Protein AF-0000000079957647 (afdb_homodimer)

Solvent-accessible surface area (backbone atoms only — not comparable to full-atom values): 70971 Å² total; per-residue (Å²): 135,77,80,80,74,80,74,80,78,71,89,74,33,31,55,44,34,58,73,69,74,46,88,50,73,54,39,80,79,52,20,65,57,31,60,73,69,71,46,80,41,44,61,88,73,79,74,77,79,76,83,77,77,82,75,80,78,85,81,86,89,78,85,73,88,85,77,90,76,90,80,88,78,90,84,80,84,74,82,82,84,81,81,81,83,80,77,81,72,77,81,75,77,80,67,78,81,66,77,74,72,68,77,71,76,76,77,62,70,70,70,69,63,76,75,53,64,54,54,72,61,45,51,73,80,61,61,69,59,78,85,64,56,66,71,87,40,50,65,66,55,35,46,51,52,52,38,50,52,50,43,51,51,51,50,51,45,54,65,42,84,88,50,84,63,72,93,62,70,63,71,55,44,54,64,59,79,70,61,59,75,69,83,75,79,80,68,70,82,72,63,66,92,74,70,86,88,86,89,73,73,75,67,77,72,75,72,56,85,78,38,50,95,56,75,51,65,29,46,71,69,50,44,53,21,46,48,39,21,43,72,56,50,18,46,44,59,20,49,76,34,82,79,26,44,53,44,53,44,44,57,60,51,21,31,29,20,66,39,36,33,26,21,45,33,13,32,15,22,40,54,50,17,50,54,42,44,51,24,64,72,67,68,47,78,69,81,65,64,93,76,64,54,74,80,63,69,49,49,30,68,54,33,38,50,50,12,50,50,27,41,52,53,19,47,34,44,44,23,67,44,65,45,30,71,68,44,70,65,35,70,61,48,54,53,29,37,52,31,47,39,50,38,33,51,75,56,30,59,49,76,77,34,44,57,55,30,55,53,42,49,50,35,41,47,32,42,33,53,75,55,68,52,33,80,80,41,85,52,65,59,54,17,47,49,39,50,41,48,48,58,53,37,35,55,52,16,56,75,69,54,34,51,37,84,75,85,79,58,83,83,72,57,79,90,71,48,51,76,61,50,49,38,48,47,40,54,54,52,28,31,50,26,36,26,56,52,37,48,88,53,87,86,45,54,69,61,42,36,51,50,45,50,49,52,49,51,50,54,50,52,54,62,69,69,56,60,73,56,60,41,63,60,50,59,47,77,70,68,75,69,84,64,80,70,77,80,48,79,76,55,91,55,59,66,37,50,34,54,46,65,40,34,37,46,25,52,31,41,44,35,32,26,49,45,46,39,63,76,57,42,68,71,93,68,55,69,66,58,49,50,52,51,48,50,52,45,50,51,32,31,43,50,34,46,4,34,51,68,15,71,90,33,71,43,56,44,50,17,68,48,35,40,58,24,34,51,51,32,48,74,67,44,80,48,71,69,51,39,52,42,44,49,51,52,37,51,56,28,32,69,59,36,62,50,64,43,72,64,56,57,56,53,50,51,33,61,70,69,68,58,121,129,84,83,82,77,81,78,81,81,73,91,74,38,29,55,44,34,58,74,69,73,46,89,49,74,54,40,80,78,49,20,65,57,30,60,75,69,72,45,80,44,44,62,86,73,81,75,76,81,78,84,76,78,83,76,82,79,87,82,88,93,81,92,80,89,91,84,93,82,92,81,92,79,91,84,82,84,77,85,82,82,79,80,78,85,80,78,80,73,78,82,76,74,80,66,77,80,66,78,74,71,69,77,73,75,76,76,63,71,72,67,72,53,78,74,51,64,54,55,72,61,46,52,73,81,60,62,71,60,78,85,63,56,66,70,87,38,48,66,64,54,34,47,51,52,52,40,50,53,51,44,51,50,52,51,52,46,52,65,41,82,89,49,85,62,73,93,62,70,64,72,53,44,54,63,59,80,72,62,60,77,71,84,74,79,79,68,71,81,72,64,66,90,72,71,86,85,85,87,74,73,75,66,75,74,75,71,56,85,80,38,50,93,56,74,52,65,30,44,69,70,51,43,54,21,44,49,39,21,44,71,56,51,17,45,44,57,19,48,78,33,78,80,26,45,54,45,53,45,46,57,60,51,21,32,29,19,64,41,36,34,26,20,44,33,13,32,15,22,39,54,50,17,50,54,42,44,52,24,65,71,66,69,48,78,69,80,64,63,92,80,64,56,74,82,64,70,48,48,30,68,55,34,38,50,50,13,50,50,27,40,52,51,19,48,34,43,45,24,68,43,64,47,31,70,68,44,70,64,34,70,60,49,54,53,29,38,52,32,48,39,50,39,34,51,75,57,29,61,46,76,73,33,42,55,54,30,54,53,42,49,51,34,42,47,32,42,31,54,77,56,69,53,34,80,78,42,86,53,62,61,53,18,47,50,37,49,42,49,48,58,53,37,36,55,51,17,56,76,68,53,34,50,36,85,75,85,80,57,82,83,74,56,81,92,71,49,51,75,61,50,50,38,47,46,39,53,54,52,28,31,50,28,38,26,55,52,38,48,86,53,86,86,47,53,70,60,42,36,51,52,42,50,50,53,50,50,50,54,50,53,56,62,69,70,55,60,73,55,59,40,63,61,50,61,47,78,69,67,76,68,85,62,81,70,76,80,47,80,77,54,90,55,59,67,36,51,35,53,46,66,42,32,38,45,26,52,30,40,44,35,33,26,50,45,47,37,63,76,56,39,70,70,95,68,54,68,66,58,50,49,52,50,49,51,52,47,51,50,30,30,43,51,33,47,4,34,52,68,14,74,91,33,71,44,56,43,48,16,66,48,36,42,60,25,34,52,53,33,46,74,68,43,82,48,70,67,51,40,53,42,44,49,51,52,36,53,56,28,33,70,61,37,65,51,62,43,72,64,56,57,54,53,50,50,34,62,70,70,68,57,120

Foldseek 3Di:
DDPPPPPPADPQAFPVCVVVVHRFPNDPPATPVCVVVVHDRHGDPPDDPDPPDPPPDDDDDDDDDDDDDDDDDDDDDDDDDDDDDPPPPDPDDPPDPDPPPPPPPPDCPVVLPCLPLCVLVCCVLLPAPPVPPPDQQALVNLLVLVLVVLLVVLVVVQVPPPDPRPPDDSVLLAFDPDQDPQPPPPPPVPPPDPDDDDDPCPPPPDPRPQWAPDFADDDPVLVQLLVQLLPAVLCLLCLLPPVSCRNPPLSRSCRTHVLSSLLSSLLSLLVVLLLQVLCVVVVPPPPDPPPPPPVVNDHSVVSNVSSSVSVVVSSSSCSHPVSHPVVLQDLSVLSSLLSVLSSLQSVPQDPVSLVVSQSSLVSSVSSCVVNVQECPDPDSSSNSSRLSSLLSQLLSLLVVLRQRPDPDRDDDDLLPDDLSRLLSVLSVLLSVLSSLLSRDCVPPLPSSLVVLVSSVSVLVVSVVNHDPLLAFDDDDPPPPPPDDCPVPPPQVAAATDHPPLSSLLSLLSSLLSLLSSLVRRDDPDDPVSVVVSLVSLVVSQRSLLNPLPHPNCQAQSSLSSSLSSLLSSLLSDQDPVNNVNSLVSNVSSCSHNSPDHPCVSVVSVCSNVVVD/DPDDPPDPADPFAFPVCVVVVHHFPNDPPATPVCVVVVHDRHGDDPDDPDPPDPDPDDDDDDDDDDDDDDDDDDDDDDDDPDDDDPDPPDPPDPPDPDPPPPPPPPPCPVVVPCLPLCVLVCCVLLPAPPVPPPDLQALVNLLVLVLVVLLVVLVVVQVPPPDDRPPDDSVLLAFDPDQDPQPPPPPPVPPPDPDDDDPPCPPPPDPRVQWAPDFADDDPVLVQLLVQLLPAVLCLLCLLPPVSCSNPPLSRSCRTHVLSSLLSSLLSLLVVLLLQVLCVVVVPPPPDPPPPPPVVNDHSVVSNVSSSVSVVVSSSSCSHPVSHPVVLQDLSVLSSLLSVLSSLQSVPQDPVSLVVSQSSLVSSVSSCVVNVQECPDPDSSSNSSRLSSLLSQLLSLLVVLRQRPDPDRDDDDLLPDDLSRLLSVLSVLLSVLSSLLSRDCVPPLPSSLVVLVSSVVVLVVSVVNHDPLLAFDDDDPPPPPPDDCPVPPPQVAAATDHPPLSSLLSLLSSLLSLLSSLVRRDDPDDPVSVVVSLVSLVVSLRSLLNPLPHPNCQAQSSLSSSLSSLLSSLLSDQDPVSNVNSLVSNVSSCSHNSPDHPCVSVVSVCVRVVVD

pLDDT: mean 74.38, std 26.94, range [15.84, 98.81]

Radius of gyration: 36.73 Å; Cα contacts (8 Å, |Δi|>4): 1381; chains: 2; bounding box: 94×136×106 Å

Sequence (1224 aa):
MPSKSRGLRTSTGCLTCRKRRVKCDEGRPRCQNCIRVDRSCTYAETAPAPRRQLRALSSHTEHTRKTSSTSSSYGAGTVPLSTEANNQLPPDSIQPWIPYQISQTENHATDMASMDDNFLGDDTLLPLPNDMSPLPLGPIEWYDQLAQDAISNIQEQNASSRGPRWNFDAFTLSRRQSPRESPTLDQDAAQGSANQSGLDTSQALNPEPWNTPSRIELTSDEKIYFEHYVTAVAPILDLFDSAKHFASIVPHLALRNIGILKSLLAVGASHLALGLALEEESGVQMHLSPGTPASTMSHSADTKRIAEQYYYETLHYLSQNLLYPSYTSSHEILVTAINISTYEMFGATNDSDSENWGRHLKGAFWIQRNQDNDGESIDGLRRAVWWAWLRQDIWAAFREGRPALTIWQPKKHINELTSEELATRIVYLAAKCVQFAATPKDSDIAGYIEAGERLMRMLDAWKRILPSSFEPIPVASSHPSPASPEASMHNQFQPIWIHPSSHAAAIQTYHFARIILLLNQPTTGGLGIYQARGKLLRESMSTICGIAIATQSQNLPSAFVNFQAVYAAALCAETKDTQADVHSVLEGTLRMSKFPARTILNDLVKLWGGVSMPSKSRGLRTSTGCLTCRKRRVKCDEGRPRCQNCIRVDRSCTYAETAPAPRRQLRALSSHTEHTRKTSSTSSSYGAGTVPLSTEANNQLPPDSIQPWIPYQISQTENHATDMASMDDNFLGDDTLLPLPNDMSPLPLGPIEWYDQLAQDAISNIQEQNASSRGPRWNFDAFTLSRRQSPRESPTLDQDAAQGSANQSGLDTSQALNPEPWNTPSRIELTSDEKIYFEHYVTAVAPILDLFDSAKHFASIVPHLALRNIGILKSLLAVGASHLALGLALEEESGVQMHLSPGTPASTMSHSADTKRIAEQYYYETLHYLSQNLLYPSYTSSHEILVTAINISTYEMFGATNDSDSENWGRHLKGAFWIQRNQDNDGESIDGLRRAVWWAWLRQDIWAAFREGRPALTIWQPKKHINELTSEELATRIVYLAAKCVQFAATPKDSDIAGYIEAGERLMRMLDAWKRILPSSFEPIPVASSHPSPASPEASMHNQFQPIWIHPSSHAAAIQTYHFARIILLLNQPTTGGLGIYQARGKLLRESMSTICGIAIATQSQNLPSAFVNFQAVYAAALCAETKDTQADVHSVLEGTLRMSKFPARTILNDLVKLWGGVS

InterPro domains:
  IPR001138 Zn(2)Cys(6) fungal-type DNA-binding domain [PF00172] (12-45)
  IPR001138 Zn(2)Cys(6) fungal-type DNA-binding domain [PS00463] (13-41)
  IPR001138 Zn(2)Cys(6) fungal-type DNA-binding domain [PS50048] (13-43)
  IPR001138 Zn(2)Cys(6) fungal-type DNA-binding domain [SM00066] (8-52)
  IPR001138 Zn(2)Cys(6) fungal-type DNA-binding domain [cd00067] (9-43)
  IPR021858 Fungal transcription factor [PF11951] (225-364)
  IPR036864 Zn(2)-C6 fungal-type DNA-binding domain superfamily [G3DSA:4.10.240.10] (7-69)
  IPR036864 Zn(2)-C6 fungal-type DNA-binding domain superfamily [SSF57701] (3-48)

Organism: NCBI:txid1448308

Structure (mmCIF, N/CA/C/O backbone):
data_AF-0000000079957647-model_v1
#
loop_
_entity.id
_entity.type
_entity.pdbx_description
1 polymer 'Zn(2)-C6 fungal-type domain-containing protein'
#
loop_
_atom_site.group_PDB
_atom_site.id
_atom_site.type_symbol
_atom_site.label_atom_id
_atom_site.label_alt_id
_atom_site.label_comp_id
_atom_site.label_asym_id
_atom_site.label_entity_id
_atom_site.label_seq_id
_atom_site.pdbx_PDB_ins_code
_atom_site.Cartn_x
_atom_site.Cartn_y
_atom_site.Cartn_z
_atom_site.occupancy
_atom_site.B_iso_or_equiv
_atom_site.auth_seq_id
_atom_site.auth_comp_id
_atom_site.auth_asym_id
_atom_site.auth_atom_id
_atom_site.pdbx_PDB_model_num
ATOM 1 N N . MET A 1 1 ? 19.609 -14.008 44.625 1 23.53 1 MET A N 1
ATOM 2 C CA . MET A 1 1 ? 19.938 -12.758 45.312 1 23.53 1 MET A CA 1
ATOM 3 C C . MET A 1 1 ? 19.422 -11.555 44.531 1 23.53 1 MET A C 1
ATOM 5 O O . MET A 1 1 ? 19.969 -11.203 43.5 1 23.53 1 MET A O 1
ATOM 9 N N . PRO A 1 2 ? 18.062 -11.359 44.531 1 27.94 2 PRO A N 1
ATOM 10 C CA . PRO A 1 2 ? 17.109 -10.602 43.719 1 27.94 2 PRO A CA 1
ATOM 11 C C . PRO A 1 2 ? 17.297 -9.094 43.844 1 27.94 2 PRO A C 1
ATOM 13 O O . PRO A 1 2 ? 17.531 -8.578 44.938 1 27.94 2 PRO A O 1
ATOM 16 N N . SER A 1 3 ? 18.094 -8.578 42.875 1 26.83 3 SER A N 1
ATOM 17 C CA . SER A 1 3 ? 18.469 -7.168 42.906 1 26.83 3 SER A CA 1
ATOM 18 C C . SER A 1 3 ? 17.266 -6.289 43.188 1 26.83 3 SER A C 1
ATOM 20 O O . SER A 1 3 ? 16.188 -6.5 42.656 1 26.83 3 SER A O 1
ATOM 22 N N . LYS A 1 4 ? 17.297 -5.621 44.344 1 32.47 4 LYS A N 1
ATOM 23 C CA . LYS A 1 4 ? 16.406 -4.688 45.031 1 32.47 4 LYS A CA 1
ATOM 24 C C . LYS A 1 4 ? 16.047 -3.516 44.125 1 32.47 4 LYS A C 1
ATOM 26 O O . LYS A 1 4 ? 16.906 -2.711 43.75 1 32.47 4 LYS A O 1
ATOM 31 N N . SER A 1 5 ? 15.18 -3.701 43.188 1 26.81 5 SER A N 1
ATOM 32 C CA . SER A 1 5 ? 14.664 -2.744 42.219 1 26.81 5 SER A CA 1
ATOM 33 C C . SER A 1 5 ? 14.227 -1.45 42.906 1 26.81 5 SER A C 1
ATOM 35 O O . SER A 1 5 ? 13.477 -1.479 43.875 1 26.81 5 SER A O 1
ATOM 37 N N . ARG A 1 6 ? 15.078 -0.461 42.906 1 33.56 6 ARG A N 1
ATOM 38 C CA . ARG A 1 6 ? 14.883 0.873 43.469 1 33.56 6 ARG A CA 1
ATOM 39 C C . ARG A 1 6 ? 13.555 1.467 43 1 33.56 6 ARG A C 1
ATOM 41 O O . ARG A 1 6 ? 13.289 1.56 41.812 1 33.56 6 ARG A O 1
ATOM 48 N N . GLY A 1 7 ? 12.43 1.28 43.781 1 34.31 7 GLY A N 1
ATOM 49 C CA . GLY A 1 7 ? 11.07 1.779 43.719 1 34.31 7 GLY A CA 1
ATOM 50 C C . GLY A 1 7 ? 10.992 3.273 43.438 1 34.31 7 GLY A C 1
ATOM 51 O O . GLY A 1 7 ? 11.633 4.062 44.156 1 34.31 7 GLY A O 1
ATOM 52 N N . LEU A 1 8 ? 10.945 3.695 42.25 1 36.09 8 LEU A N 1
ATOM 53 C CA . LEU A 1 8 ? 10.828 5.105 41.906 1 36.09 8 LEU A CA 1
ATOM 54 C C . LEU A 1 8 ? 9.734 5.789 42.719 1 36.09 8 LEU A C 1
ATOM 56 O O . LEU A 1 8 ? 8.641 5.246 42.875 1 36.09 8 LEU A O 1
ATOM 60 N N . ARG A 1 9 ? 9.992 6.785 43.531 1 45.41 9 ARG A N 1
ATOM 61 C CA . ARG A 1 9 ? 9.25 7.617 44.469 1 45.41 9 ARG A CA 1
ATOM 62 C C . ARG A 1 9 ? 8.102 8.344 43.781 1 45.41 9 ARG A C 1
ATOM 64 O O . ARG A 1 9 ? 8.266 8.867 42.688 1 45.41 9 ARG A O 1
ATOM 71 N N . THR A 1 10 ? 6.902 7.98 44.156 1 47.72 10 THR A N 1
ATOM 72 C CA . THR A 1 10 ? 5.66 8.562 43.656 1 47.72 10 THR A CA 1
ATOM 73 C C . THR A 1 10 ? 5.57 10.039 44.031 1 47.72 10 THR A C 1
ATOM 75 O O . THR A 1 10 ? 5.848 10.406 45.188 1 47.72 10 THR A O 1
ATOM 78 N N . SER A 1 11 ? 5.633 11.023 43.219 1 54.97 11 SER A N 1
ATOM 79 C CA . SER A 1 11 ? 5.648 12.469 43.438 1 54.97 11 SER A CA 1
ATOM 80 C C . SER A 1 11 ? 4.332 12.945 44.031 1 54.97 11 SER A C 1
ATOM 82 O O . SER A 1 11 ? 4.23 14.094 44.5 1 54.97 11 SER A O 1
ATOM 84 N N . THR A 1 12 ? 3.223 12.125 44.281 1 62.81 12 THR A N 1
ATOM 85 C CA . THR A 1 12 ? 1.904 12.547 44.75 1 62.81 12 THR A CA 1
ATOM 86 C C . THR A 1 12 ? 1.681 12.117 46.219 1 62.81 12 THR A C 1
ATOM 88 O O . THR A 1 12 ? 0.547 12.109 46.688 1 62.81 12 THR A O 1
ATOM 91 N N . GLY A 1 13 ? 2.648 11.812 46.812 1 70.62 13 GLY A N 1
ATOM 92 C CA . GLY A 1 13 ? 2.543 11.359 48.188 1 70.62 13 GLY A CA 1
ATOM 93 C C . GLY A 1 13 ? 2.32 12.484 49.156 1 70.62 13 GLY A C 1
ATOM 94 O O . GLY A 1 13 ? 2.432 13.664 48.812 1 70.62 13 GLY A O 1
ATOM 95 N N . CYS A 1 14 ? 1.875 12.18 50.312 1 74.19 14 CYS A N 1
ATOM 96 C CA . CYS A 1 14 ? 1.574 13.195 51.312 1 74.19 14 CYS A CA 1
ATOM 97 C C . CYS A 1 14 ? 2.838 13.938 51.75 1 74.19 14 CYS A C 1
ATOM 99 O O . CYS A 1 14 ? 3.939 13.391 51.656 1 74.19 14 CYS A O 1
ATOM 101 N N . LEU A 1 15 ? 2.826 15.242 51.969 1 77.5 15 LEU A N 1
ATOM 102 C CA . LEU A 1 15 ? 3.967 16.078 52.312 1 77.5 15 LEU A CA 1
ATOM 103 C C . LEU A 1 15 ? 4.734 15.5 53.5 1 77.5 15 LEU A C 1
ATOM 105 O O . LEU A 1 15 ? 5.953 15.648 53.594 1 77.5 15 LEU A O 1
ATOM 109 N N . THR A 1 16 ? 4.109 14.727 54.312 1 79.81 16 THR A N 1
ATOM 110 C CA . THR A 1 16 ? 4.707 14.156 55.531 1 79.81 16 THR A CA 1
ATOM 111 C C . THR A 1 16 ? 5.578 12.953 55.188 1 79.81 16 THR A C 1
ATOM 113 O O . THR A 1 16 ? 6.699 12.828 55.688 1 79.81 16 THR A O 1
ATOM 116 N N . CYS A 1 17 ? 5.184 12.055 54.344 1 76 17 CYS A N 1
ATOM 117 C CA . CYS A 1 17 ? 5.953 10.891 53.906 1 76 17 CYS A CA 1
ATOM 118 C C . CYS A 1 17 ? 7.141 11.32 53.062 1 76 17 CYS A C 1
ATOM 120 O O . CYS A 1 17 ? 8.234 10.766 53.188 1 76 17 CYS A O 1
ATOM 122 N N . ARG A 1 18 ? 6.984 12.414 52.312 1 74.06 18 ARG A N 1
ATOM 123 C CA . ARG A 1 18 ? 8.031 13 51.5 1 74.06 18 ARG A CA 1
ATOM 124 C C . ARG A 1 18 ? 9.148 13.586 52.344 1 74.06 18 ARG A C 1
ATOM 126 O O . ARG A 1 18 ? 10.328 13.406 52.062 1 74.06 18 ARG A O 1
ATOM 133 N N . LYS A 1 19 ? 8.742 14.273 53.344 1 76.44 19 LYS A N 1
ATOM 134 C CA . LYS A 1 19 ? 9.711 14.844 54.25 1 76.44 19 LYS A CA 1
ATOM 135 C C . LYS A 1 19 ? 10.469 13.75 55 1 76.44 19 LYS A C 1
ATOM 137 O O . LYS A 1 19 ? 11.656 13.898 55.281 1 76.44 19 LYS A O 1
ATOM 142 N N . ARG A 1 20 ? 9.898 12.625 55.219 1 76.12 20 ARG A N 1
ATOM 143 C CA . ARG A 1 20 ? 10.484 11.516 55.938 1 76.12 20 ARG A CA 1
ATOM 144 C C . ARG A 1 20 ? 11.188 10.539 55 1 76.12 20 ARG A C 1
ATOM 146 O O . ARG A 1 20 ? 11.82 9.586 55.469 1 76.12 20 ARG A O 1
ATOM 153 N N . ARG A 1 21 ? 11.062 10.797 53.625 1 72.88 21 ARG A N 1
ATOM 154 C CA . ARG A 1 21 ? 11.688 10.031 52.562 1 72.88 21 ARG A CA 1
ATOM 155 C C . ARG A 1 21 ? 11.266 8.562 52.625 1 72.88 21 ARG A C 1
ATOM 157 O O . ARG A 1 21 ? 12.086 7.668 52.406 1 72.88 21 ARG A O 1
ATOM 164 N N . VAL A 1 22 ? 9.977 8.359 52.938 1 77.69 22 VAL A N 1
ATOM 165 C CA . VAL A 1 22 ? 9.414 7.016 52.906 1 77.69 22 VAL A CA 1
ATOM 166 C C . VAL A 1 22 ? 8.383 6.906 51.781 1 77.69 22 VAL A C 1
ATOM 168 O O . VAL A 1 22 ? 7.762 7.898 51.406 1 77.69 22 VAL A O 1
ATOM 171 N N . LYS A 1 23 ? 8.219 5.793 51.281 1 72.38 23 LYS A N 1
ATOM 172 C CA . LYS A 1 23 ? 7.281 5.547 50.188 1 72.38 23 LYS A CA 1
ATOM 173 C C . LYS A 1 23 ? 5.84 5.711 50.656 1 72.38 23 LYS A C 1
ATOM 175 O O . LYS A 1 23 ? 5.402 5.023 51.594 1 72.38 23 LYS A O 1
ATOM 180 N N . CYS A 1 24 ? 5.055 6.691 50.125 1 71.31 24 CYS A N 1
ATOM 181 C CA . CYS A 1 24 ? 3.689 7.059 50.469 1 71.31 24 CYS A CA 1
ATOM 182 C C . CYS A 1 24 ? 2.682 6.207 49.719 1 71.31 24 CYS A C 1
ATOM 184 O O . CYS A 1 24 ? 2.893 5.887 48.531 1 71.31 24 CYS A O 1
ATOM 186 N N . ASP A 1 25 ? 1.749 5.672 50.125 1 74.31 25 ASP A N 1
ATOM 187 C CA . ASP A 1 25 ? 0.71 4.879 49.469 1 74.31 25 ASP A CA 1
ATOM 188 C C . ASP A 1 25 ? -0.389 5.777 48.906 1 74.31 25 ASP A C 1
ATOM 190 O O . ASP A 1 25 ? -1.39 5.285 48.375 1 74.31 25 ASP A O 1
ATOM 194 N N . GLU A 1 26 ? -0.374 7.137 48.969 1 72.12 26 GLU A N 1
ATOM 195 C CA . GLU A 1 26 ? -1.185 8.227 48.438 1 72.12 26 GLU A CA 1
ATOM 196 C C . GLU A 1 26 ? -2.645 8.086 48.844 1 72.12 26 GLU A C 1
ATOM 198 O O . GLU A 1 26 ? -3.535 8.664 48.25 1 72.12 26 GLU A O 1
ATOM 203 N N . GLY A 1 27 ? -2.932 7.344 49.844 1 75.38 27 GLY A N 1
ATOM 204 C CA . GLY A 1 27 ? -4.27 7.254 50.406 1 75.38 27 GLY A CA 1
ATOM 205 C C . GLY A 1 27 ? -4.762 8.57 51 1 75.38 27 GLY A C 1
ATOM 206 O O . GLY A 1 2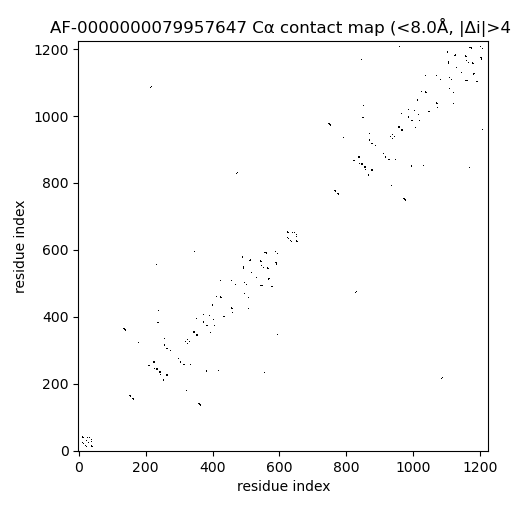7 ? -4 9.297 51.625 1 75.38 27 GLY A O 1
ATOM 207 N N . ARG A 1 28 ? -5.926 9.164 50.5 1 73.31 28 ARG A N 1
ATOM 208 C CA . ARG A 1 28 ? -6.574 10.344 51.062 1 73.31 28 ARG A CA 1
ATOM 209 C C . ARG A 1 28 ? -7.75 9.953 51.969 1 73.31 28 ARG A C 1
ATOM 211 O O . ARG A 1 28 ? -8.398 8.938 51.719 1 73.31 28 ARG A O 1
ATOM 218 N N . PRO A 1 29 ? -7.824 10.688 53 1 73.88 29 PRO A N 1
ATOM 219 C CA . PRO A 1 29 ? -7.191 11.961 53.375 1 73.88 29 PRO A CA 1
ATOM 220 C C . PRO A 1 29 ? -5.875 11.766 54.125 1 73.88 29 PRO A C 1
ATOM 222 O O . PRO A 1 29 ? -5.082 12.703 54.25 1 73.88 29 PRO A O 1
ATOM 225 N N . ARG A 1 30 ? -5.664 10.477 54.531 1 79.06 30 ARG A N 1
ATOM 226 C CA . ARG A 1 30 ? -4.449 10.141 55.25 1 79.06 30 ARG A CA 1
ATOM 227 C C . ARG A 1 30 ? -3.795 8.883 54.688 1 79.06 30 ARG A C 1
ATOM 229 O O . ARG A 1 30 ? -4.461 7.863 54.5 1 79.06 30 ARG A O 1
ATOM 236 N N . CYS A 1 31 ? -2.621 8.953 54.281 1 75.62 31 CYS A N 1
ATOM 237 C CA . CYS A 1 31 ? -1.945 7.785 53.719 1 75.62 31 CYS A CA 1
ATOM 238 C C . CYS A 1 31 ? -1.621 6.781 54.812 1 75.62 31 CYS A C 1
ATOM 240 O O . CYS A 1 31 ? -1.501 7.152 56 1 75.62 31 CYS A O 1
ATOM 242 N N . GLN A 1 32 ? -1.654 5.559 54.469 1 79.94 32 GLN A N 1
ATOM 243 C CA . GLN A 1 32 ? -1.519 4.473 55.438 1 79.94 32 GLN A CA 1
ATOM 244 C C . GLN A 1 32 ? -0.22 4.598 56.219 1 79.94 32 GLN A C 1
ATOM 246 O O . GLN A 1 32 ? -0.161 4.215 57.406 1 79.94 32 GLN A O 1
ATOM 251 N N . ASN A 1 33 ? 0.761 5.211 55.656 1 79.44 33 ASN A N 1
ATOM 252 C CA . ASN A 1 33 ? 2.047 5.41 56.312 1 79.44 33 ASN A CA 1
ATOM 253 C C . ASN A 1 33 ? 1.953 6.461 57.406 1 79.44 33 ASN A C 1
ATOM 255 O O . ASN A 1 33 ? 2.49 6.27 58.5 1 79.44 33 ASN A O 1
ATOM 259 N N . CYS A 1 34 ? 1.306 7.508 57.062 1 76.69 34 CYS A N 1
ATOM 260 C CA . CYS A 1 34 ? 1.116 8.594 58.031 1 76.69 34 CYS A CA 1
ATOM 261 C C . CYS A 1 34 ? 0.191 8.164 59.156 1 76.69 34 CYS A C 1
ATOM 263 O O . CYS A 1 34 ? 0.397 8.547 60.312 1 76.69 34 CYS A O 1
ATOM 265 N N . ILE A 1 35 ? -0.763 7.266 58.875 1 78.62 35 ILE A N 1
ATOM 266 C CA . ILE A 1 35 ? -1.65 6.699 59.875 1 78.62 35 ILE A CA 1
ATOM 267 C C . ILE A 1 35 ? -0.849 5.809 60.844 1 78.62 35 ILE A C 1
ATOM 269 O O . ILE A 1 35 ? -1.008 5.895 62.062 1 78.62 35 ILE A O 1
ATOM 273 N N . ARG A 1 36 ? 0.005 5.039 60.281 1 76.44 36 ARG A N 1
ATOM 274 C CA . ARG A 1 36 ? 0.759 4.074 61.094 1 76.44 36 ARG A CA 1
ATOM 275 C C . ARG A 1 36 ? 1.69 4.773 62.062 1 76.44 36 ARG A C 1
ATOM 277 O O . ARG A 1 36 ? 1.878 4.312 63.188 1 76.44 36 ARG A O 1
ATOM 284 N N . VAL A 1 37 ? 2.27 5.93 61.625 1 76.31 37 VAL A N 1
ATOM 285 C CA . VAL A 1 37 ? 3.256 6.613 62.438 1 76.31 37 VAL A CA 1
ATOM 286 C C . VAL A 1 37 ? 2.604 7.797 63.156 1 76.31 37 VAL A C 1
ATOM 288 O O . VAL A 1 37 ? 3.268 8.531 63.906 1 76.31 37 VAL A O 1
ATOM 291 N N . ASP A 1 38 ? 1.309 7.98 63.125 1 75.56 38 ASP A N 1
ATOM 292 C CA . ASP A 1 38 ? 0.447 8.953 63.781 1 75.56 38 ASP A CA 1
ATOM 293 C C . ASP A 1 38 ? 0.949 10.375 63.562 1 75.56 38 ASP A C 1
ATOM 295 O O . ASP A 1 38 ? 1.2 11.109 64.5 1 75.56 38 ASP A O 1
ATOM 299 N N . ARG A 1 39 ? 1.436 10.617 62.375 1 75.25 39 ARG A N 1
ATOM 300 C CA . ARG A 1 39 ? 1.86 11.969 62 1 75.25 39 ARG A CA 1
ATOM 301 C C . ARG A 1 39 ? 0.816 12.656 61.125 1 75.25 39 ARG A C 1
ATOM 303 O O . ARG A 1 39 ? -0.023 11.992 60.531 1 75.25 39 ARG A O 1
ATOM 310 N N . SER A 1 40 ? 0.712 13.898 61.156 1 74.62 40 SER A N 1
ATOM 311 C CA . SER A 1 40 ? -0.196 14.695 60.344 1 74.62 40 SER A CA 1
ATOM 312 C C . SER A 1 40 ? 0.079 14.492 58.844 1 74.62 40 SER A C 1
ATOM 314 O O . SER A 1 40 ? 1.228 14.578 58.406 1 74.62 40 SER A O 1
ATOM 316 N N . CYS A 1 41 ? -0.863 13.836 58.062 1 69.5 41 CYS A N 1
ATOM 317 C CA . CYS A 1 41 ? -0.807 13.562 56.625 1 69.5 41 CYS A CA 1
ATOM 318 C C . CYS A 1 41 ? -1.327 14.742 55.812 1 69.5 41 CYS A C 1
ATOM 320 O O . CYS A 1 41 ? -2.52 15.055 55.844 1 69.5 41 CYS A O 1
ATOM 322 N N . THR A 1 42 ? -0.627 15.711 55.406 1 73.12 42 THR A N 1
ATOM 323 C CA . THR A 1 42 ? -1.03 16.922 54.688 1 73.12 42 THR A CA 1
ATOM 324 C C . THR A 1 42 ? -0.708 16.812 53.219 1 73.12 42 THR A C 1
ATOM 326 O O . THR A 1 42 ? 0.383 16.375 52.844 1 73.12 42 THR A O 1
ATOM 329 N N . TYR A 1 43 ? -1.69 16.844 52.469 1 66.5 43 TYR A N 1
ATOM 330 C CA . TYR A 1 43 ? -1.487 16.859 51.031 1 66.5 43 TYR A CA 1
ATOM 331 C C . TYR A 1 43 ? -1.425 18.281 50.469 1 66.5 43 TYR A C 1
ATOM 333 O O . TYR A 1 43 ? -2.033 19.188 51.062 1 66.5 43 TYR A O 1
ATOM 341 N N . ALA A 1 44 ? -0.732 18.688 49.5 1 55.69 44 ALA A N 1
ATOM 342 C CA . ALA A 1 44 ? -0.629 20.047 48.969 1 55.69 44 ALA A CA 1
ATOM 343 C C . ALA A 1 44 ? -1.989 20.562 48.5 1 55.69 44 ALA A C 1
ATOM 345 O O . ALA A 1 44 ? -2.699 19.859 47.75 1 55.69 44 ALA A O 1
ATOM 346 N N . GLU A 1 45 ? -2.717 21.469 49.125 1 46.03 45 GLU A N 1
ATOM 347 C CA . GLU A 1 45 ? -3.971 22.125 48.75 1 46.03 45 GLU A CA 1
ATOM 348 C C . GLU A 1 45 ? -3.865 22.766 47.375 1 46.03 45 GLU A C 1
ATOM 350 O O . GLU A 1 45 ? -2.936 23.531 47.125 1 46.03 45 GLU A O 1
ATOM 355 N N . THR A 1 46 ? -4.34 22.328 46.406 1 37.62 46 THR A N 1
ATOM 356 C CA . THR A 1 46 ? -4.414 23.141 45.219 1 37.62 46 THR A CA 1
ATOM 357 C C . THR A 1 46 ? -5.133 24.453 45.469 1 37.62 46 THR A C 1
ATOM 359 O O . THR A 1 46 ? -6.285 24.453 45.938 1 37.62 46 THR A O 1
ATOM 362 N N . ALA A 1 47 ? -4.516 25.516 45.75 1 33.59 47 ALA A N 1
ATOM 363 C CA . ALA A 1 47 ? -5.059 26.828 46.094 1 33.59 47 ALA A CA 1
ATOM 364 C C . ALA A 1 47 ? -6.059 27.281 45.031 1 33.59 47 ALA A C 1
ATOM 366 O O . ALA A 1 47 ? -5.816 27.141 43.812 1 33.59 47 ALA A O 1
ATOM 367 N N . PRO A 1 48 ? -7.34 27.578 45.312 1 32.31 48 PRO A N 1
ATOM 368 C CA . PRO A 1 48 ? -8.367 28.141 44.438 1 32.31 48 PRO A CA 1
ATOM 369 C C . PRO A 1 48 ? -7.934 29.453 43.781 1 32.31 48 PRO A C 1
ATOM 371 O O . PRO A 1 48 ? -7.246 30.266 44.375 1 32.31 48 PRO A O 1
ATOM 374 N N . ALA A 1 49 ? -7.688 29.516 42.531 1 29.02 49 ALA A N 1
ATOM 375 C CA . ALA A 1 49 ? -7.09 30.688 41.875 1 29.02 49 ALA A CA 1
ATOM 376 C C . ALA A 1 49 ? -7.844 31.953 42.25 1 29.02 49 ALA A C 1
ATOM 378 O O . ALA A 1 49 ? -9.078 31.969 42.281 1 29.02 49 ALA A O 1
ATOM 379 N N . PRO A 1 50 ? -7.312 32.844 42.938 1 26.11 50 PRO A N 1
ATOM 380 C CA . PRO A 1 50 ? -7.938 34.094 43.406 1 26.11 50 PRO A CA 1
ATOM 381 C C . PRO A 1 50 ? -8.617 34.875 42.281 1 26.11 50 PRO A C 1
ATOM 383 O O . PRO A 1 50 ? -8.234 34.75 41.125 1 26.11 50 PRO A O 1
ATOM 386 N N . ARG A 1 51 ? -9.891 35.25 42.438 1 27.44 51 ARG A N 1
ATOM 387 C CA . ARG A 1 51 ? -10.805 36.094 41.656 1 27.44 51 ARG A CA 1
ATOM 388 C C . ARG A 1 51 ? -10.203 37.469 41.438 1 27.44 51 ARG A C 1
ATOM 390 O O . ARG A 1 51 ? -10.078 38.25 42.344 1 27.44 51 ARG A O 1
ATOM 397 N N . ARG A 1 52 ? -9.156 37.594 40.656 1 23.39 52 ARG A N 1
ATOM 398 C CA . ARG A 1 52 ? -8.477 38.844 40.5 1 23.39 52 ARG A CA 1
ATOM 399 C C . ARG A 1 52 ? -9.453 39.938 40.062 1 23.39 52 ARG A C 1
ATOM 401 O O . ARG A 1 52 ? -10.156 39.781 39.062 1 23.39 52 ARG A O 1
ATOM 408 N N . GLN A 1 53 ? -9.805 40.812 40.906 1 20.56 53 GLN A N 1
ATOM 409 C CA . GLN A 1 53 ? -10.586 42.062 40.812 1 20.56 53 GLN A CA 1
ATOM 410 C C . GLN A 1 53 ? -10.07 42.969 39.719 1 20.56 53 GLN A C 1
ATOM 412 O O . GLN A 1 53 ? -8.859 43.094 39.531 1 20.56 53 GLN A O 1
ATOM 417 N N . LEU A 1 54 ? -10.906 43.219 38.688 1 20.34 54 LEU A N 1
ATOM 418 C CA . LEU A 1 54 ? -10.883 44.094 37.531 1 20.34 54 LEU A CA 1
ATOM 419 C C . LEU A 1 54 ? -10.57 45.531 37.938 1 20.34 54 LEU A C 1
ATOM 421 O O . LEU A 1 54 ? -11.398 46.188 38.562 1 20.34 54 LEU A O 1
ATOM 425 N N . ARG A 1 55 ? -9.453 45.812 38.5 1 17.94 55 ARG A N 1
ATOM 426 C CA . ARG A 1 55 ? -9.32 47.219 38.844 1 17.94 55 ARG A CA 1
ATOM 427 C C . ARG A 1 55 ? -9.422 48.094 37.594 1 17.94 55 ARG A C 1
ATOM 429 O O . ARG A 1 55 ? -8.82 47.781 36.562 1 17.94 55 ARG A O 1
ATOM 436 N N . ALA A 1 56 ? -10.305 49.156 37.594 1 20.28 56 ALA A N 1
ATOM 437 C CA . ALA A 1 56 ? -10.852 50.281 36.844 1 20.28 56 ALA A CA 1
ATOM 438 C C . ALA A 1 56 ? -9.766 51.281 36.469 1 20.28 56 ALA A C 1
ATOM 440 O O . ALA A 1 56 ? -9.336 52.062 37.312 1 20.28 56 ALA A O 1
ATOM 441 N N . LEU A 1 57 ? -8.633 50.875 36.031 1 17.64 57 LEU A N 1
ATOM 442 C CA . LEU A 1 57 ? -7.594 51.906 36 1 17.64 57 LEU A CA 1
ATOM 443 C C . LEU A 1 57 ? -8.062 53.125 35.219 1 17.64 57 LEU A C 1
ATOM 445 O O . LEU A 1 57 ? -8.641 53 34.156 1 17.64 57 LEU A O 1
ATOM 449 N N . SER A 1 58 ? -8.008 54.375 35.719 1 17.41 58 SER A N 1
ATOM 450 C CA . SER A 1 58 ? -8.414 55.75 35.562 1 17.41 58 SER A CA 1
ATOM 451 C C . SER A 1 58 ? -7.852 56.375 34.281 1 17.41 58 SER A C 1
ATOM 453 O O . SER A 1 58 ? -6.953 55.812 33.656 1 17.41 58 SER A O 1
ATOM 455 N N . SER A 1 59 ? -7.719 57.781 34.156 1 16.98 59 SER A N 1
ATOM 456 C CA . SER A 1 59 ? -8.148 59 33.438 1 16.98 59 SER A CA 1
ATOM 457 C C . SER A 1 59 ? -7.047 59.5 32.531 1 16.98 59 SER A C 1
ATOM 459 O O . SER A 1 59 ? -7.328 60.094 31.469 1 16.98 59 SER A O 1
ATOM 461 N N . HIS A 1 60 ? -5.707 59.531 32.781 1 16.53 60 HIS A N 1
ATOM 462 C CA . HIS A 1 60 ? -5.176 60.906 32.656 1 16.53 60 HIS A CA 1
ATOM 463 C C . HIS A 1 60 ? -5.082 61.344 31.203 1 16.53 60 HIS A C 1
ATOM 465 O O . HIS A 1 60 ? -5.137 60.5 30.297 1 16.53 60 HIS A O 1
ATOM 471 N N . THR A 1 61 ? -4.117 62.438 30.891 1 16.95 61 THR A N 1
ATOM 472 C CA . THR A 1 61 ? -4.031 63.781 30.312 1 16.95 61 THR A CA 1
ATOM 473 C C . THR A 1 61 ? -3.523 63.719 28.875 1 16.95 61 THR A C 1
ATOM 475 O O . THR A 1 61 ? -2.887 62.75 28.469 1 16.95 61 THR A O 1
ATOM 478 N N . GLU A 1 62 ? -3.395 64.938 28.094 1 17.17 62 GLU A N 1
ATOM 479 C CA . GLU A 1 62 ? -3.586 65.75 26.906 1 17.17 62 GLU A CA 1
ATOM 480 C C . GLU A 1 62 ? -2.299 65.875 26.094 1 17.17 62 GLU A C 1
ATOM 482 O O . GLU A 1 62 ? -2.316 66.312 24.953 1 17.17 62 GLU A O 1
ATOM 487 N N . HIS A 1 63 ? -1.103 65.188 26.312 1 16.61 63 HIS A N 1
ATOM 488 C CA . HIS A 1 63 ? -0.063 66.125 25.859 1 16.61 63 HIS A CA 1
ATOM 489 C C . HIS A 1 63 ? -0.048 66.25 24.344 1 16.61 63 HIS A C 1
ATOM 491 O O . HIS A 1 63 ? -0.425 65.312 23.641 1 16.61 63 HIS A O 1
ATOM 497 N N . THR A 1 64 ? 0.386 67.5 23.75 1 16.64 64 THR A N 1
ATOM 498 C CA . THR A 1 64 ? 0.35 68.438 22.656 1 16.64 64 THR A CA 1
ATOM 499 C C . THR A 1 64 ? 1.438 68.125 21.641 1 16.64 64 THR A C 1
ATOM 501 O O . THR A 1 64 ? 1.613 68.875 20.672 1 16.64 64 THR A O 1
ATOM 504 N N . ARG A 1 65 ? 2.006 66.938 21.531 1 17.03 65 ARG A N 1
ATOM 505 C CA . ARG A 1 65 ? 3.262 67.25 20.859 1 17.03 65 ARG A CA 1
ATOM 506 C C . ARG A 1 65 ? 3.014 67.812 19.453 1 17.03 65 ARG A C 1
ATOM 508 O O . ARG A 1 65 ? 2.049 67.375 18.797 1 17.03 65 ARG A O 1
ATOM 515 N N . LYS A 1 66 ? 4.035 68.688 18.969 1 17.78 66 LYS A N 1
ATOM 516 C CA . LYS A 1 66 ? 4.391 69.75 18.031 1 17.78 66 LYS A CA 1
ATOM 517 C C . LYS A 1 66 ? 4.695 69.188 16.656 1 17.78 66 LYS A C 1
ATOM 519 O O . LYS A 1 66 ? 5.051 68 16.516 1 17.78 66 LYS A O 1
ATOM 524 N N . THR A 1 67 ? 4.695 70 15.57 1 16.33 67 THR A N 1
ATOM 525 C CA . THR A 1 67 ? 4.406 70.25 14.164 1 16.33 67 THR A CA 1
ATOM 526 C C . THR A 1 67 ? 5.641 70 13.305 1 16.33 67 THR A C 1
ATOM 528 O O . THR A 1 67 ? 5.586 70.125 12.078 1 16.33 67 THR A O 1
ATOM 531 N N . SER A 1 68 ? 6.805 69.312 13.656 1 15.86 68 SER A N 1
ATOM 532 C CA . SER A 1 68 ? 7.918 69.938 12.93 1 15.86 68 SER A CA 1
ATOM 533 C C . SER A 1 68 ? 7.934 69.5 11.469 1 15.86 68 SER A C 1
ATOM 535 O O . SER A 1 68 ? 7.73 68.312 11.172 1 15.86 68 SER A O 1
ATOM 537 N N . SER A 1 69 ? 8.016 70.375 10.391 1 16.08 69 SER A N 1
ATOM 538 C CA . SER A 1 69 ? 7.816 70.625 8.961 1 16.08 69 SER A CA 1
ATOM 539 C C . SER A 1 69 ? 9.039 70.188 8.156 1 16.08 69 SER A C 1
ATOM 541 O O . SER A 1 69 ? 8.938 69.875 6.969 1 16.08 69 SER A O 1
ATOM 543 N N . THR A 1 70 ? 10.344 69.938 8.57 1 16.36 70 THR A N 1
ATOM 544 C CA . THR A 1 70 ? 11.297 70.625 7.707 1 16.36 70 THR A CA 1
ATOM 545 C C . THR A 1 70 ? 11.523 69.875 6.414 1 16.36 70 THR A C 1
ATOM 547 O O . THR A 1 70 ? 11.469 68.625 6.41 1 16.36 70 THR A O 1
ATOM 550 N N . SER A 1 71 ? 11.992 70.562 5.164 1 16.64 71 SER A N 1
ATOM 551 C CA . SER A 1 71 ? 11.992 70.75 3.719 1 16.64 71 SER A CA 1
ATOM 552 C C . SER A 1 71 ? 13.195 70.062 3.064 1 16.64 71 SER A C 1
ATOM 554 O O . SER A 1 71 ? 13.297 70 1.838 1 16.64 71 SER A O 1
ATOM 556 N N . SER A 1 72 ? 14.219 69.375 3.645 1 16.12 72 SER A N 1
ATOM 557 C CA . SER A 1 72 ? 15.5 69.625 3.008 1 16.12 72 SER A CA 1
ATOM 558 C C . SER A 1 72 ? 15.609 69 1.641 1 16.12 72 SER A C 1
ATOM 560 O O . SER A 1 72 ? 15.008 67.938 1.404 1 16.12 72 SER A O 1
ATOM 562 N N . SER A 1 73 ? 16.516 69.5 0.574 1 16.92 73 SER A N 1
ATOM 563 C CA . SER A 1 73 ? 16.812 69.875 -0.812 1 16.92 73 SER A CA 1
ATOM 564 C C . SER A 1 73 ? 17.734 68.875 -1.466 1 16.92 73 SER A C 1
ATOM 566 O O . SER A 1 73 ? 17.922 68.875 -2.684 1 16.92 73 SER A O 1
ATOM 568 N N . TYR A 1 74 ? 18.438 67.875 -0.87 1 16.14 74 TYR A N 1
ATOM 569 C CA . TYR A 1 74 ? 19.781 67.75 -1.424 1 16.14 74 TYR A CA 1
ATOM 570 C C . TYR A 1 74 ? 19.734 67.188 -2.844 1 16.14 74 TYR A C 1
ATOM 572 O O . TYR A 1 74 ? 18.766 66.5 -3.223 1 16.14 74 TYR A O 1
ATOM 580 N N . GLY A 1 75 ? 20.906 67.312 -3.654 1 16.52 75 GLY A N 1
ATOM 581 C CA . GLY A 1 75 ? 21.562 67.562 -4.934 1 16.52 75 GLY A CA 1
ATOM 582 C C . GLY A 1 75 ? 21.875 66.312 -5.699 1 16.52 75 GLY A C 1
ATOM 583 O O . GLY A 1 75 ? 22.078 65.25 -5.102 1 16.52 75 GLY A O 1
ATOM 584 N N . ALA A 1 76 ? 21.641 66.188 -7.059 1 17.69 76 ALA A N 1
ATOM 585 C CA . ALA A 1 76 ? 21.344 65.312 -8.203 1 17.69 76 ALA A CA 1
ATOM 586 C C . ALA A 1 76 ? 22.641 64.75 -8.805 1 17.69 76 ALA A C 1
ATOM 588 O O . ALA A 1 76 ? 22.609 64.062 -9.836 1 17.69 76 ALA A O 1
ATOM 589 N N . GLY A 1 77 ? 23.844 64.625 -8.086 1 17.12 77 GLY A N 1
ATOM 590 C CA . GLY A 1 77 ? 24.984 64.625 -9 1 17.12 77 GLY A CA 1
ATOM 591 C C . GLY A 1 77 ? 25.062 63.438 -9.898 1 17.12 77 GLY A C 1
ATOM 592 O O . GLY A 1 77 ? 24.578 62.344 -9.531 1 17.12 77 GLY A O 1
ATOM 593 N N . THR A 1 78 ? 25.344 63.562 -11.25 1 18.03 78 THR A N 1
ATOM 594 C CA . THR A 1 78 ? 25.219 62.906 -12.555 1 18.03 78 THR A CA 1
ATOM 595 C C . THR A 1 78 ? 26.391 61.969 -12.828 1 18.03 78 THR A C 1
ATOM 597 O O . THR A 1 78 ? 26.453 61.312 -13.875 1 18.03 78 THR A O 1
ATOM 600 N N . VAL A 1 79 ? 27.188 61.375 -11.906 1 18.61 79 VAL A N 1
ATOM 601 C CA . VAL A 1 79 ? 28.5 61.062 -12.445 1 18.61 79 VAL A CA 1
ATOM 602 C C . VAL A 1 79 ? 28.391 59.969 -13.508 1 18.61 79 VAL A C 1
ATOM 604 O O . VAL A 1 79 ? 27.562 59.094 -13.398 1 18.61 79 VAL A O 1
ATOM 607 N N . PRO A 1 80 ? 29.219 60 -14.672 1 20.25 80 PRO A N 1
ATOM 608 C CA . PRO A 1 80 ? 29.312 59.469 -16.031 1 20.25 80 PRO A CA 1
ATOM 609 C C . PRO A 1 80 ? 29.969 58.094 -16.094 1 20.25 80 PRO A C 1
ATOM 611 O O . PRO A 1 80 ? 31.156 57.938 -15.789 1 20.25 80 PRO A O 1
ATOM 614 N N . LEU A 1 81 ? 29.578 57 -15.438 1 17.55 81 LEU A N 1
ATOM 615 C CA . LEU A 1 81 ? 30.359 55.781 -15.281 1 17.55 81 LEU A CA 1
ATOM 616 C C . LEU A 1 81 ? 30.609 55.125 -16.641 1 17.55 81 LEU A C 1
ATOM 618 O O . LEU A 1 81 ? 29.672 54.844 -17.375 1 17.55 81 LEU A O 1
ATOM 622 N N . SER A 1 82 ? 31.828 55.156 -17.125 1 19.36 82 SER A N 1
ATOM 623 C CA . SER A 1 82 ? 32.469 54.75 -18.375 1 19.36 82 SER A CA 1
ATOM 624 C C . SER A 1 82 ? 32.375 53.25 -18.578 1 19.36 82 SER A C 1
ATOM 626 O O . SER A 1 82 ? 32.25 52.469 -17.609 1 19.36 82 SER A O 1
ATOM 628 N N . THR A 1 83 ? 32.219 52.719 -19.859 1 18.75 83 THR A N 1
ATOM 629 C CA . THR A 1 83 ? 31.688 51.594 -20.625 1 18.75 83 THR A CA 1
ATOM 630 C C . THR A 1 83 ? 32.688 50.438 -20.688 1 18.75 83 THR A C 1
ATOM 632 O O . THR A 1 83 ? 32.469 49.438 -21.359 1 18.75 83 THR A O 1
ATOM 635 N N . GLU A 1 84 ? 33.812 50.344 -19.859 1 19.7 84 GLU A N 1
ATOM 636 C CA . GLU A 1 84 ? 34.844 49.562 -20.5 1 19.7 84 GLU A CA 1
ATOM 637 C C . GLU A 1 84 ? 34.406 48.125 -20.688 1 19.7 84 GLU A C 1
ATOM 639 O O . GLU A 1 84 ? 33.562 47.625 -19.953 1 19.7 84 GLU A O 1
ATOM 644 N N . ALA A 1 85 ? 35 47.344 -21.766 1 22.2 85 ALA A N 1
ATOM 645 C CA . ALA A 1 85 ? 34.875 46.25 -22.703 1 22.2 85 ALA A CA 1
ATOM 646 C C . ALA A 1 85 ? 35.156 44.906 -22.031 1 22.2 85 ALA A C 1
ATOM 648 O O . ALA A 1 85 ? 36.281 44.656 -21.594 1 22.2 85 ALA A O 1
ATOM 649 N N . ASN A 1 86 ? 34.188 44.312 -21.188 1 19.27 86 ASN A N 1
ATOM 650 C CA . ASN A 1 86 ? 34.312 43.188 -20.297 1 19.27 86 ASN A CA 1
ATOM 651 C C . ASN A 1 86 ? 34.688 41.906 -21.047 1 19.27 86 ASN A C 1
ATOM 653 O O . ASN A 1 86 ? 33.938 41.469 -21.922 1 19.27 86 ASN A O 1
ATOM 657 N N . ASN A 1 87 ? 35.969 41.688 -21.219 1 21.08 87 ASN A N 1
ATOM 658 C CA . ASN A 1 87 ? 36.594 40.5 -21.812 1 21.08 87 ASN A CA 1
ATOM 659 C C . ASN A 1 87 ? 36.031 39.219 -21.234 1 21.08 87 ASN A C 1
ATOM 661 O O . ASN A 1 87 ? 35.875 39.094 -20.016 1 21.08 87 ASN A O 1
ATOM 665 N N . GLN A 1 88 ? 35.406 38.344 -22.016 1 20.42 88 GLN A N 1
ATOM 666 C CA . GLN A 1 88 ? 34.562 37.156 -21.953 1 20.42 88 GLN A CA 1
ATOM 667 C C . GLN A 1 88 ? 35.312 35.969 -21.359 1 20.42 88 GLN A C 1
ATOM 669 O O . GLN A 1 88 ? 36.125 35.344 -22.031 1 20.42 88 GLN A O 1
ATOM 674 N N . LEU A 1 89 ? 36.062 36.125 -20.188 1 22.09 89 LEU A N 1
ATOM 675 C CA . LEU A 1 89 ? 36.844 34.938 -19.828 1 22.09 89 LEU A CA 1
ATOM 676 C C . LEU A 1 89 ? 35.938 33.719 -19.719 1 22.09 89 LEU A C 1
ATOM 678 O O . LEU A 1 89 ? 34.812 33.812 -19.297 1 22.09 89 LEU A O 1
ATOM 682 N N . PRO A 1 90 ? 36.344 32.531 -20.312 1 25.16 90 PRO A N 1
ATOM 683 C CA . PRO A 1 90 ? 35.656 31.281 -20.547 1 25.16 90 PRO A CA 1
ATOM 684 C C . PRO A 1 90 ? 35.219 30.594 -19.25 1 25.16 90 PRO A C 1
ATOM 686 O O . PRO A 1 90 ? 35.875 30.719 -18.219 1 25.16 90 PRO A O 1
ATOM 689 N N . PRO A 1 91 ? 33.906 30.406 -18.984 1 22.97 91 PRO A N 1
ATOM 690 C CA . PRO A 1 91 ? 33.344 29.984 -17.703 1 22.97 91 PRO A CA 1
ATOM 691 C C . PRO A 1 91 ? 34 28.719 -17.156 1 22.97 91 PRO A C 1
ATOM 693 O O . PRO A 1 91 ? 34.406 27.844 -17.938 1 22.97 91 PRO A O 1
ATOM 696 N N . ASP A 1 92 ? 34.844 28.859 -16.141 1 23.14 92 ASP A N 1
ATOM 697 C CA . ASP A 1 92 ? 35.531 27.844 -15.328 1 23.14 92 ASP A CA 1
ATOM 698 C C . ASP A 1 92 ? 34.594 26.656 -15.055 1 23.14 92 ASP A C 1
ATOM 700 O O . ASP A 1 92 ? 33.438 26.844 -14.758 1 23.14 92 ASP A O 1
ATOM 704 N N . SER A 1 93 ? 34.906 25.5 -15.602 1 24.89 93 SER A N 1
ATOM 705 C CA . SER A 1 93 ? 34.281 24.172 -15.477 1 24.89 93 SER A CA 1
ATOM 706 C C . SER A 1 93 ? 34.031 23.812 -14.016 1 24.89 93 SER A C 1
ATOM 708 O O . SER A 1 93 ? 34.938 23.922 -13.188 1 24.89 93 SER A O 1
ATOM 710 N N . ILE A 1 94 ? 32.875 24.062 -13.547 1 25.58 94 ILE A N 1
ATOM 711 C CA . ILE A 1 94 ? 32.438 23.797 -12.188 1 25.58 94 ILE A CA 1
ATOM 712 C C . ILE A 1 94 ? 32.938 22.422 -11.742 1 25.58 94 ILE A C 1
ATOM 714 O O . ILE A 1 94 ? 32.594 21.406 -12.352 1 25.58 94 ILE A O 1
ATOM 718 N N . GLN A 1 95 ? 34.25 22.344 -11.32 1 24.25 95 GLN A N 1
ATOM 719 C CA . GLN A 1 95 ? 34.812 21.141 -10.727 1 24.25 95 GLN A CA 1
ATOM 720 C C . GLN A 1 95 ? 33.781 20.469 -9.797 1 24.25 95 GLN A C 1
ATOM 722 O O . GLN A 1 95 ? 32.969 21.141 -9.18 1 24.25 95 GLN A O 1
ATOM 727 N N . PRO A 1 96 ? 33.625 19.141 -9.961 1 25.55 96 PRO A N 1
ATOM 728 C CA . PRO A 1 96 ? 32.719 18.344 -9.133 1 25.55 96 PRO A CA 1
ATOM 729 C C . PRO A 1 96 ? 32.906 18.609 -7.641 1 25.55 96 PRO A C 1
ATOM 731 O O . PRO A 1 96 ? 34 18.844 -7.18 1 25.55 96 PRO A O 1
ATOM 734 N N . TRP A 1 97 ? 32 19.188 -7.059 1 23.17 97 TRP A N 1
ATOM 735 C CA . TRP A 1 97 ? 31.969 19.562 -5.652 1 23.17 97 TRP A CA 1
ATOM 736 C C . TRP A 1 97 ? 32.531 18.453 -4.77 1 23.17 97 TRP A C 1
ATOM 738 O O . TRP A 1 97 ? 32.062 17.312 -4.84 1 23.17 97 TRP A O 1
ATOM 748 N N . ILE A 1 98 ? 33.875 18.312 -4.645 1 25.75 98 ILE A N 1
ATOM 749 C CA . ILE A 1 98 ? 34.469 17.422 -3.648 1 25.75 98 ILE A CA 1
ATOM 750 C C . ILE A 1 98 ? 33.812 17.672 -2.291 1 25.75 98 ILE A C 1
ATOM 752 O O . ILE A 1 98 ? 33.688 18.812 -1.844 1 25.75 98 ILE A O 1
ATOM 756 N N . PRO A 1 99 ? 33.188 16.672 -1.764 1 25.3 99 PRO A N 1
ATOM 757 C CA . PRO A 1 99 ? 32.625 16.812 -0.423 1 25.3 99 PRO A CA 1
ATOM 758 C C . PRO A 1 99 ? 33.625 17.391 0.586 1 25.3 99 PRO A C 1
ATOM 760 O O . PRO A 1 99 ? 34.781 16.969 0.636 1 25.3 99 PRO A O 1
ATOM 763 N N . TYR A 1 100 ? 33.656 18.609 0.699 1 24.56 100 TYR A N 1
ATOM 764 C CA . TYR A 1 100 ? 34.469 19.219 1.748 1 24.56 100 TYR A CA 1
ATOM 765 C C . TYR A 1 100 ? 34.375 18.406 3.037 1 24.56 100 TYR A C 1
ATOM 767 O O . TYR A 1 100 ? 33.281 18.188 3.574 1 24.56 100 TYR A O 1
ATOM 775 N N . GLN A 1 101 ? 35.281 17.469 3.203 1 25.16 101 GLN A N 1
ATOM 776 C CA . GLN A 1 101 ? 35.469 16.844 4.508 1 25.16 101 GLN A CA 1
ATOM 777 C C . GLN A 1 101 ? 35.688 17.891 5.594 1 25.16 101 GLN A C 1
ATOM 779 O O . GLN A 1 101 ? 36.656 18.641 5.582 1 25.16 101 GLN A O 1
ATOM 784 N N . ILE A 1 102 ? 34.656 18.484 6.066 1 26.05 102 ILE A N 1
ATOM 785 C CA . ILE A 1 102 ? 34.875 19.219 7.312 1 26.05 102 ILE A CA 1
ATOM 786 C C . ILE A 1 102 ? 35.844 18.453 8.203 1 26.05 102 ILE A C 1
ATOM 788 O O . ILE A 1 102 ? 35.719 17.234 8.367 1 26.05 102 ILE A O 1
ATOM 792 N N . SER A 1 103 ? 36.969 18.953 8.336 1 26.97 103 SER A N 1
ATOM 793 C CA . SER A 1 103 ? 37.969 18.469 9.281 1 26.97 103 SER A CA 1
ATOM 794 C C . SER A 1 103 ? 37.312 17.922 10.555 1 26.97 103 SER A C 1
ATOM 796 O O . SER A 1 103 ? 36.594 18.656 11.234 1 26.97 103 SER A O 1
ATOM 798 N N . GLN A 1 104 ? 37.031 16.594 10.57 1 27.08 104 GLN A N 1
ATOM 799 C CA . GLN A 1 104 ? 36.719 15.883 11.812 1 27.08 104 GLN A CA 1
ATOM 800 C C . GLN A 1 104 ? 37.75 16.25 12.898 1 27.08 104 GLN A C 1
ATOM 802 O O . GLN A 1 104 ? 38.938 15.914 12.789 1 27.08 104 GLN A O 1
ATOM 807 N N . THR A 1 105 ? 37.75 17.391 13.477 1 26.98 105 THR A N 1
ATOM 808 C CA . THR A 1 105 ? 38.438 17.391 14.766 1 26.98 105 THR A CA 1
ATOM 809 C C . THR A 1 105 ? 38.219 16.062 15.5 1 26.98 105 THR A C 1
ATOM 811 O O . THR A 1 105 ? 37.094 15.578 15.57 1 26.98 105 THR A O 1
ATOM 814 N N . GLU A 1 106 ? 39.281 15.25 15.727 1 30.52 106 GLU A N 1
ATOM 815 C CA . GLU A 1 106 ? 39.562 13.891 16.172 1 30.52 106 GLU A CA 1
ATOM 816 C C . GLU A 1 106 ? 38.625 13.469 17.281 1 30.52 106 GLU A C 1
ATOM 818 O O . GLU A 1 106 ? 38.156 12.328 17.297 1 30.52 106 GLU A O 1
ATOM 823 N N . ASN A 1 107 ? 38.781 14.094 18.516 1 28.09 107 ASN A N 1
ATOM 824 C CA . ASN A 1 107 ? 38.625 13.477 19.828 1 28.09 107 ASN A CA 1
ATOM 825 C C . ASN A 1 107 ? 37.156 13.242 20.156 1 28.09 107 ASN A C 1
ATOM 827 O O . ASN A 1 107 ? 36.812 12.734 21.234 1 28.09 107 ASN A O 1
ATOM 831 N N . HIS A 1 108 ? 36.281 14.125 19.688 1 25.91 108 HIS A N 1
ATOM 832 C CA . HIS A 1 108 ? 35 14.078 20.375 1 25.91 108 HIS A CA 1
ATOM 833 C C . HIS A 1 108 ? 34.156 12.906 19.891 1 25.91 108 HIS A C 1
ATOM 835 O O . HIS A 1 108 ? 32.938 12.953 19.938 1 25.91 108 HIS A O 1
ATOM 841 N N . ALA A 1 109 ? 34.625 11.953 19.125 1 32.19 109 ALA A N 1
ATOM 842 C CA . ALA A 1 109 ? 33.875 10.75 18.766 1 32.19 109 ALA A CA 1
ATOM 843 C C . ALA A 1 109 ? 33.25 10.109 20 1 32.19 109 ALA A C 1
ATOM 845 O O . ALA A 1 109 ? 32.312 9.289 19.891 1 32.19 109 ALA A O 1
ATOM 846 N N . THR A 1 110 ? 34 10.094 21.078 1 30.72 110 THR A N 1
ATOM 847 C CA . THR A 1 110 ? 33.562 9.438 22.297 1 30.72 110 THR A CA 1
ATOM 848 C C . THR A 1 110 ? 32.219 10.008 22.781 1 30.72 110 THR A C 1
ATOM 850 O O . THR A 1 110 ? 31.5 9.352 23.531 1 30.72 110 THR A O 1
ATOM 853 N N . ASP A 1 111 ? 32.125 11.352 22.688 1 29.25 111 ASP A N 1
ATOM 854 C CA . ASP A 1 111 ? 31 11.984 23.359 1 29.25 111 ASP A CA 1
ATOM 855 C C . ASP A 1 111 ? 29.719 11.828 22.531 1 29.25 111 ASP A C 1
ATOM 857 O O . ASP A 1 111 ? 28.75 12.555 22.75 1 29.25 111 ASP A O 1
ATOM 861 N N . MET A 1 112 ? 29.797 11.406 21.391 1 34.88 112 MET A N 1
ATOM 862 C CA . MET A 1 112 ? 28.547 11.18 20.656 1 34.88 112 MET A CA 1
ATOM 863 C C . MET A 1 112 ? 27.641 10.219 21.422 1 34.88 112 MET A C 1
ATOM 865 O O . MET A 1 112 ? 26.859 9.484 20.797 1 34.88 112 MET A O 1
ATOM 869 N N . ALA A 1 113 ? 28.172 9.531 22.5 1 32.03 113 ALA A N 1
ATOM 870 C CA . ALA A 1 113 ? 27.438 8.633 23.391 1 32.03 113 ALA A CA 1
ATOM 871 C C . ALA A 1 113 ? 25.969 9.039 23.5 1 32.03 113 ALA A C 1
ATOM 873 O O . ALA A 1 113 ? 25.078 8.258 23.172 1 32.03 113 ALA A O 1
ATOM 874 N N . SER A 1 114 ? 25.516 9.562 24.859 1 35.75 114 SER A N 1
ATOM 875 C CA . SER A 1 114 ? 24.188 9.664 25.453 1 35.75 114 SER A CA 1
ATOM 876 C C . SER A 1 114 ? 23.344 10.727 24.766 1 35.75 114 SER A C 1
ATOM 878 O O . SER A 1 114 ? 23.438 11.914 25.094 1 35.75 114 SER A O 1
ATOM 880 N N . MET A 1 115 ? 23.406 10.906 23.594 1 41.47 115 MET A N 1
ATOM 881 C CA . MET A 1 115 ? 22.344 11.742 23.062 1 41.47 115 MET A CA 1
ATOM 882 C C . MET A 1 115 ? 21.109 11.695 23.969 1 41.47 115 MET A C 1
ATOM 884 O O . MET A 1 115 ? 20.516 10.633 24.156 1 41.47 115 MET A O 1
ATOM 888 N N . ASP A 1 116 ? 21.141 12.258 25.078 1 39.34 116 ASP A N 1
ATOM 889 C CA . ASP A 1 116 ? 20.156 12.391 26.141 1 39.34 116 ASP A CA 1
ATOM 890 C C . ASP A 1 116 ? 18.75 12.633 25.547 1 39.34 116 ASP A C 1
ATOM 892 O O . ASP A 1 116 ? 18.469 13.711 25.031 1 39.34 116 ASP A O 1
ATOM 896 N N . ASP A 1 117 ? 18.234 11.719 24.875 1 47.25 117 ASP A N 1
ATOM 897 C CA . ASP A 1 117 ? 16.781 11.75 24.703 1 47.25 117 ASP A CA 1
ATOM 898 C C . ASP A 1 117 ? 16.125 12.664 25.734 1 47.25 117 ASP A C 1
ATOM 900 O O . ASP A 1 117 ? 14.938 12.953 25.641 1 47.25 117 ASP A O 1
ATOM 904 N N . ASN A 1 118 ? 16.984 12.922 26.734 1 47.62 118 ASN A N 1
ATOM 905 C CA . ASN A 1 118 ? 16.438 13.828 27.734 1 47.62 118 ASN A CA 1
ATOM 906 C C . ASN A 1 118 ? 16.172 15.219 27.156 1 47.62 118 ASN A C 1
ATOM 908 O O . ASN A 1 118 ? 15.492 16.031 27.781 1 47.62 118 ASN A O 1
ATOM 912 N N . PHE A 1 119 ? 16.922 15.531 26.188 1 50.16 119 PHE A N 1
ATOM 913 C CA . PHE A 1 119 ? 16.703 16.859 25.625 1 50.16 119 PHE A CA 1
ATOM 914 C C . PHE A 1 119 ? 15.297 16.984 25.062 1 50.16 119 PHE A C 1
ATOM 916 O O . PHE A 1 119 ? 14.656 18.031 25.188 1 50.16 119 PHE A O 1
ATOM 923 N N . LEU A 1 120 ? 14.891 15.914 24.203 1 52.72 120 LEU A N 1
ATOM 924 C CA . LEU A 1 120 ? 13.523 15.961 23.703 1 52.72 120 LEU A CA 1
ATOM 925 C C . LEU A 1 120 ? 12.531 16.156 24.859 1 52.72 120 LEU A C 1
ATOM 927 O O . LEU A 1 120 ? 11.445 16.703 24.656 1 52.72 120 LEU A O 1
ATOM 931 N N . GLY A 1 121 ? 13.008 15.68 26.031 1 46.44 121 GLY A N 1
ATOM 932 C CA . GLY A 1 121 ? 12.156 15.812 27.203 1 46.44 121 GLY A CA 1
ATOM 933 C C . GLY A 1 121 ? 12.297 17.156 27.891 1 46.44 121 GLY A C 1
ATOM 934 O O . GLY A 1 121 ? 11.5 17.5 28.766 1 46.44 121 GLY A O 1
ATOM 935 N N . ASP A 1 122 ? 13.43 17.812 27.609 1 47.03 122 ASP A N 1
ATOM 936 C CA . ASP A 1 122 ? 13.609 19.062 28.344 1 47.03 122 ASP A CA 1
ATOM 937 C C . ASP A 1 122 ? 12.938 20.219 27.625 1 47.03 122 ASP A C 1
ATOM 939 O O . ASP A 1 122 ? 13.555 20.891 26.797 1 47.03 122 ASP A O 1
ATOM 943 N N . ASP A 1 123 ? 11.734 20.25 27.547 1 52.22 123 ASP A N 1
ATOM 944 C CA . ASP A 1 123 ? 10.883 21.297 26.984 1 52.22 123 ASP A CA 1
ATOM 945 C C . ASP A 1 123 ? 11.242 22.656 27.562 1 52.22 123 ASP A C 1
ATOM 947 O O . ASP A 1 123 ? 10.57 23.656 27.281 1 52.22 123 ASP A O 1
ATOM 951 N N . THR A 1 124 ? 12.242 22.703 28.438 1 51.97 124 THR A N 1
ATOM 952 C CA . THR A 1 124 ? 12.547 23.984 29.062 1 51.97 124 THR A CA 1
ATOM 953 C C . THR A 1 124 ? 13.141 24.953 28.047 1 51.97 124 THR A C 1
ATOM 955 O O . THR A 1 124 ? 13.062 26.172 28.219 1 51.97 124 THR A O 1
ATOM 958 N N . LEU A 1 125 ? 13.766 24.391 27.156 1 54.28 125 LEU A N 1
ATOM 959 C CA . LEU A 1 125 ? 14.445 25.312 26.266 1 54.28 125 LEU A CA 1
ATOM 960 C C . LEU A 1 125 ? 13.453 25.938 25.281 1 54.28 125 LEU A C 1
ATOM 962 O O . LEU A 1 125 ? 13.719 27 24.719 1 54.28 125 LEU A O 1
ATOM 966 N N . LEU A 1 126 ? 12.398 25.25 25.031 1 61.31 126 LEU A N 1
ATOM 967 C CA . LEU A 1 126 ? 11.375 25.797 24.141 1 61.31 126 LEU A CA 1
ATOM 968 C C . LEU A 1 126 ? 10.055 25.969 24.891 1 61.31 126 LEU A C 1
ATOM 970 O O . LEU A 1 126 ? 9.117 25.203 24.656 1 61.31 126 LEU A O 1
ATOM 974 N N . PRO A 1 127 ? 10.195 26.828 25.938 1 56.25 127 PRO A N 1
ATOM 975 C CA . PRO A 1 127 ? 8.945 26.969 26.688 1 56.25 127 PRO A CA 1
ATOM 976 C C . PRO A 1 127 ? 7.77 27.359 25.812 1 56.25 127 PRO A C 1
ATOM 978 O O . PRO A 1 127 ? 7.941 28.125 24.859 1 56.25 127 PRO A O 1
ATOM 981 N N . LEU A 1 128 ? 6.727 26.531 25.781 1 56.94 128 LEU A N 1
ATOM 982 C CA . LEU A 1 128 ? 5.504 26.969 25.109 1 56.94 128 LEU A CA 1
ATOM 983 C C . LEU A 1 128 ? 4.996 28.281 25.688 1 56.94 128 LEU A C 1
ATOM 985 O O . LEU A 1 128 ? 5.035 28.484 26.906 1 56.94 128 LEU A O 1
ATOM 989 N N . PRO A 1 129 ? 4.961 29.297 24.828 1 49.69 129 PRO A N 1
ATOM 990 C CA . PRO A 1 129 ? 4.438 30.531 25.406 1 49.69 129 PRO A CA 1
ATOM 991 C C . PRO A 1 129 ? 3.229 30.312 26.312 1 49.69 129 PRO A C 1
ATOM 993 O O . PRO A 1 129 ? 2.402 29.438 26.031 1 49.69 129 PRO A O 1
ATOM 996 N N . ASN A 1 130 ? 3.354 30.672 27.562 1 48.09 130 ASN A N 1
ATOM 997 C CA . ASN A 1 130 ? 2.309 30.594 28.578 1 48.09 130 ASN A CA 1
ATOM 998 C C . ASN A 1 130 ? 0.926 30.828 27.984 1 48.09 130 ASN A C 1
ATOM 1000 O O . ASN A 1 130 ? -0.058 30.234 28.422 1 48.09 130 ASN A O 1
ATOM 1004 N N . ASP A 1 131 ? 0.886 31.812 27.156 1 46.22 131 ASP A N 1
ATOM 1005 C CA . ASP A 1 131 ? -0.407 32.25 26.625 1 46.22 131 ASP A CA 1
ATOM 1006 C C . ASP A 1 131 ? -0.975 31.203 25.656 1 46.22 131 ASP A C 1
ATOM 1008 O O . ASP A 1 131 ? -2.121 31.312 25.219 1 46.22 131 ASP A O 1
ATOM 1012 N N . MET A 1 132 ? -0.159 30.406 25.234 1 50.47 132 MET A N 1
ATOM 1013 C CA . MET A 1 132 ? -0.636 29.484 24.203 1 50.47 132 MET A CA 1
ATOM 1014 C C . MET A 1 132 ? -1.131 28.188 24.828 1 50.47 132 MET A C 1
ATOM 1016 O O . MET A 1 132 ? -1.361 27.203 24.125 1 50.47 132 MET A O 1
ATOM 1020 N N . SER A 1 133 ? -1.041 28.156 26.125 1 50.84 133 SER A N 1
ATOM 1021 C CA . SER A 1 133 ? -1.646 26.938 26.656 1 50.84 133 SER A CA 1
ATOM 1022 C C . SER A 1 133 ? -3.145 26.891 26.375 1 50.84 133 SER A C 1
ATOM 1024 O O . SER A 1 133 ? -3.902 27.719 26.875 1 50.84 133 SER A O 1
ATOM 1026 N N . PRO A 1 134 ? -3.479 26.391 25.312 1 53.72 134 PRO A N 1
ATOM 1027 C CA . PRO A 1 134 ? -4.914 26.359 25.031 1 53.72 134 PRO A CA 1
ATOM 1028 C C . PRO A 1 134 ? -5.742 25.938 26.25 1 53.72 134 PRO A C 1
ATOM 1030 O O . PRO A 1 134 ? -5.301 25.125 27.047 1 53.72 134 PRO A O 1
ATOM 1033 N N . LEU A 1 135 ? -6.535 26.797 26.766 1 55.41 135 LEU A N 1
ATOM 1034 C CA . LEU A 1 135 ? -7.531 26.344 27.734 1 55.41 135 LEU A CA 1
ATOM 1035 C C . LEU A 1 135 ? -7.988 24.922 27.406 1 55.41 135 LEU A C 1
ATOM 1037 O O . LEU A 1 135 ? -8.211 24.594 26.234 1 55.41 135 LEU A O 1
ATOM 1041 N N . PRO A 1 136 ? -7.742 24.047 28.328 1 64.94 136 PRO A N 1
ATOM 1042 C CA . PRO A 1 136 ? -8.188 22.672 28.062 1 64.94 136 PRO A CA 1
ATOM 1043 C C . PRO A 1 136 ? -9.602 22.609 27.484 1 64.94 136 PRO A C 1
ATOM 1045 O O . PRO A 1 136 ? -10.531 23.203 28.047 1 64.94 136 PRO A O 1
ATOM 1048 N N . LEU A 1 137 ? -9.68 22.453 26.203 1 68.69 137 LEU A N 1
ATOM 1049 C CA . LEU A 1 137 ? -10.977 22.234 25.578 1 68.69 137 LEU A CA 1
ATOM 1050 C C . LEU A 1 137 ? -11.359 20.75 25.625 1 68.69 137 LEU A C 1
ATOM 1052 O O . LEU A 1 137 ? -10.617 19.891 25.125 1 68.69 137 LEU A O 1
ATOM 1056 N N . GLY A 1 138 ? -12.328 20.484 26.5 1 74.81 138 GLY A N 1
ATOM 1057 C CA . GLY A 1 138 ? -12.875 19.141 26.438 1 74.81 138 GLY A CA 1
ATOM 1058 C C . GLY A 1 138 ? -13.617 18.859 25.141 1 74.81 138 GLY A C 1
ATOM 1059 O O . GLY A 1 138 ? -13.805 19.766 24.328 1 74.81 138 GLY A O 1
ATOM 1060 N N . PRO A 1 139 ? -13.914 17.672 24.875 1 81.69 139 PRO A N 1
ATOM 1061 C CA . PRO A 1 139 ? -14.656 17.297 23.672 1 81.69 139 PRO A CA 1
ATOM 1062 C C . PRO A 1 139 ? -15.938 18.109 23.484 1 81.69 139 PRO A C 1
ATOM 1064 O O . PRO A 1 139 ? -16.312 18.422 22.344 1 81.69 139 PRO A O 1
ATOM 1067 N N . ILE A 1 140 ? -16.484 18.453 24.609 1 82.69 140 ILE A N 1
ATOM 1068 C CA . ILE A 1 140 ? -17.75 19.188 24.547 1 82.69 140 ILE A CA 1
ATOM 1069 C C . ILE A 1 140 ? -17.484 20.625 24.062 1 82.69 140 ILE A C 1
ATOM 1071 O O . ILE A 1 140 ? -18.203 21.141 23.219 1 82.69 140 ILE A O 1
ATOM 1075 N N . GLU A 1 141 ? -16.469 21.203 24.625 1 83.25 141 GLU A N 1
ATOM 1076 C CA . GLU A 1 141 ? -16.109 22.562 24.234 1 83.25 141 GLU A CA 1
ATOM 1077 C C . GLU A 1 141 ? -15.664 22.609 22.766 1 83.25 141 GLU A C 1
ATOM 1079 O O . GLU A 1 141 ? -15.961 23.562 22.047 1 83.25 141 GLU A O 1
ATOM 1084 N N . TRP A 1 142 ? -14.992 21.641 22.406 1 84.81 142 TRP A N 1
ATOM 1085 C CA . TRP A 1 142 ? -14.578 21.516 21.016 1 84.81 142 TRP A CA 1
ATOM 1086 C C . TRP A 1 142 ? -15.789 21.469 20.094 1 84.81 142 TRP A C 1
ATOM 1088 O O . TRP A 1 142 ? -15.836 22.188 19.078 1 84.81 142 TRP A O 1
ATOM 1098 N N . TYR A 1 143 ? -16.766 20.672 20.438 1 87.31 143 TYR A N 1
ATOM 1099 C CA . TYR A 1 143 ? -17.969 20.562 19.641 1 87.31 143 TYR A CA 1
ATOM 1100 C C . TYR A 1 143 ? -18.703 21.891 19.562 1 87.31 143 TYR A C 1
ATOM 1102 O O . TYR A 1 143 ? -19.234 22.266 18.516 1 87.31 143 TYR A O 1
ATOM 1110 N N . ASP A 1 144 ? -18.734 22.578 20.688 1 85.81 144 ASP A N 1
ATOM 1111 C CA . ASP A 1 144 ? -19.453 23.844 20.719 1 85.81 144 ASP A CA 1
ATOM 1112 C C . ASP A 1 144 ? -18.844 24.844 19.734 1 85.81 144 ASP A C 1
ATOM 1114 O O . ASP A 1 144 ? -19.578 25.609 19.109 1 85.81 144 ASP A O 1
ATOM 1118 N N . GLN A 1 145 ? -17.578 24.703 19.641 1 84.06 145 GLN A N 1
ATOM 1119 C CA . GLN A 1 145 ? -16.906 25.578 18.688 1 84.06 145 GLN A CA 1
ATOM 1120 C C . GLN A 1 145 ? -17.266 25.188 17.25 1 84.06 145 GLN A C 1
ATOM 1122 O O . GLN A 1 145 ? -17.5 26.062 16.406 1 84.06 145 GLN A O 1
ATOM 1127 N N . LEU A 1 146 ? -17.281 23.938 17.016 1 86.25 146 LEU A N 1
ATOM 1128 C CA . LEU A 1 146 ? -17.641 23.438 15.688 1 86.25 146 LEU A CA 1
ATOM 1129 C C . LEU A 1 146 ? -19.062 23.844 15.32 1 86.25 146 LEU A C 1
ATOM 1131 O O . LEU A 1 146 ? -19.312 24.297 14.211 1 86.25 146 LEU A O 1
ATOM 1135 N N . ALA A 1 147 ? -19.922 23.609 16.25 1 87.94 147 ALA A N 1
ATOM 1136 C CA . ALA A 1 147 ? -21.344 23.906 16.047 1 87.94 147 ALA A CA 1
ATOM 1137 C C . ALA A 1 147 ? -21.562 25.391 15.797 1 87.94 147 ALA A C 1
ATOM 1139 O O . ALA A 1 147 ? -22.359 25.781 14.938 1 87.94 147 ALA A O 1
ATOM 1140 N N . GLN A 1 148 ? -20.875 26.188 16.562 1 85.56 148 GLN A N 1
ATOM 1141 C CA . GLN A 1 148 ? -21 27.625 16.406 1 85.56 148 GLN A CA 1
ATOM 1142 C C . GLN A 1 148 ? -20.562 28.078 15.008 1 85.56 148 GLN A C 1
ATOM 1144 O O . GLN A 1 148 ? -21.234 28.891 14.367 1 85.56 148 GLN A O 1
ATOM 1149 N N . ASP A 1 149 ? -19.453 27.578 14.57 1 83.38 149 ASP A N 1
ATOM 1150 C CA . ASP A 1 149 ? -18.953 27.891 13.234 1 83.38 149 ASP A CA 1
ATOM 1151 C C . ASP A 1 149 ? -19.953 27.469 12.164 1 83.38 149 ASP A C 1
ATOM 1153 O O . ASP A 1 149 ? -20.188 28.188 11.203 1 83.38 149 ASP A O 1
ATOM 1157 N N . ALA A 1 150 ? -20.469 26.281 12.328 1 86.19 150 ALA A N 1
ATOM 1158 C CA . ALA A 1 150 ? -21.422 25.734 11.359 1 86.19 150 ALA A CA 1
ATOM 1159 C C . ALA A 1 150 ? -22.672 26.594 11.297 1 86.19 150 ALA A C 1
ATOM 1161 O O . ALA A 1 150 ? -23.188 26.891 10.219 1 86.19 150 ALA A O 1
ATOM 1162 N N . ILE A 1 151 ? -23.172 27.016 12.43 1 85.5 151 ILE A N 1
ATOM 1163 C CA . ILE A 1 151 ? -24.391 27.828 12.516 1 85.5 151 ILE A CA 1
ATOM 1164 C C . ILE A 1 151 ? -24.141 29.172 11.836 1 85.5 151 ILE A C 1
ATOM 1166 O O . ILE A 1 151 ? -24.984 29.656 11.062 1 85.5 151 ILE A O 1
ATOM 1170 N N . SER A 1 152 ? -23 29.719 12.109 1 82.81 152 SER A N 1
ATOM 1171 C CA . SER A 1 152 ? -22.656 31 11.492 1 82.81 152 SER A CA 1
ATOM 1172 C C . SER A 1 152 ? -22.594 30.875 9.969 1 82.81 152 SER A C 1
ATOM 1174 O O . SER A 1 152 ? -23.078 31.75 9.258 1 82.81 152 SER A O 1
ATOM 1176 N N . ASN A 1 153 ? -21.984 29.828 9.523 1 82.69 153 ASN A N 1
ATOM 1177 C CA . ASN A 1 153 ? -21.875 29.594 8.086 1 82.69 153 ASN A CA 1
ATOM 1178 C C . ASN A 1 153 ? -23.25 29.391 7.449 1 82.69 153 ASN A C 1
ATOM 1180 O O . ASN A 1 153 ? -23.516 29.891 6.352 1 82.69 153 ASN A O 1
ATOM 1184 N N . ILE A 1 154 ? -24.094 28.672 8.094 1 83.88 154 ILE A N 1
ATOM 1185 C CA . ILE A 1 154 ? -25.438 28.422 7.598 1 83.88 154 ILE A CA 1
ATOM 1186 C C . ILE A 1 154 ? -26.219 29.75 7.52 1 83.88 154 ILE A C 1
ATOM 1188 O O . ILE A 1 154 ? -26.906 30.016 6.531 1 83.88 154 ILE A O 1
ATOM 1192 N N . GLN A 1 155 ? -26.078 30.562 8.492 1 82.06 155 GLN A N 1
ATOM 1193 C CA . GLN A 1 155 ? -26.75 31.844 8.539 1 82.06 155 GLN A CA 1
ATOM 1194 C C . GLN A 1 155 ? -26.25 32.781 7.445 1 82.06 155 GLN A C 1
ATOM 1196 O O . GLN A 1 155 ? -27.031 33.469 6.809 1 82.06 155 GLN A O 1
ATOM 1201 N N . GLU A 1 156 ? -24.953 32.719 7.285 1 81.31 156 GLU A N 1
ATOM 1202 C CA . GLU A 1 156 ? -24.359 33.562 6.238 1 81.31 156 GLU A CA 1
ATOM 1203 C C . GLU A 1 156 ? -24.812 33.125 4.855 1 81.31 156 GLU A C 1
ATOM 1205 O O . GLU A 1 156 ? -25.094 33.938 3.986 1 81.31 156 GLU A O 1
ATOM 1210 N N . GLN A 1 157 ? -24.875 31.891 4.652 1 79.31 157 GLN A N 1
ATOM 1211 C CA . GLN A 1 157 ? -25.297 31.375 3.361 1 79.31 157 GLN A CA 1
ATOM 1212 C C . GLN A 1 157 ? -26.781 31.625 3.119 1 79.31 157 GLN A C 1
ATOM 1214 O O . GLN A 1 157 ? -27.188 31.906 1.988 1 79.31 157 GLN A O 1
ATOM 1219 N N . ASN A 1 158 ? -27.5 31.469 4.16 1 78.31 158 ASN A N 1
ATOM 1220 C CA . ASN A 1 158 ? -28.938 31.703 4.031 1 78.31 158 ASN A CA 1
ATOM 1221 C C . ASN A 1 158 ? -29.234 33.188 3.852 1 78.31 158 ASN A C 1
ATOM 1223 O O . ASN A 1 158 ? -30.281 33.562 3.291 1 78.31 158 ASN A O 1
ATOM 1227 N N . ALA A 1 159 ? -28.406 33.969 4.359 1 74.88 159 ALA A N 1
ATOM 1228 C CA . ALA A 1 159 ? -28.578 35.406 4.195 1 74.88 159 ALA A CA 1
ATOM 1229 C C . ALA A 1 159 ? -28.188 35.844 2.789 1 74.88 159 ALA A C 1
ATOM 1231 O O . ALA A 1 159 ? -28.656 36.875 2.301 1 74.88 159 ALA A O 1
ATOM 1232 N N . SER A 1 160 ? -27.188 35.094 2.248 1 69 160 SER A N 1
ATOM 1233 C CA . SER A 1 160 ? -26.734 35.469 0.907 1 69 160 SER A CA 1
ATOM 1234 C C . SER A 1 160 ? -27.766 35.062 -0.145 1 69 160 SER A C 1
ATOM 1236 O O . SER A 1 160 ? -28.406 34 -0.028 1 69 160 SER A O 1
ATOM 1238 N N . SER A 1 161 ? -28.656 35.938 -0.732 1 57.34 161 SER A N 1
ATOM 1239 C CA . SER A 1 161 ? -29.766 35.812 -1.682 1 57.34 161 SER A CA 1
ATOM 1240 C C . SER A 1 161 ? -29.422 34.844 -2.809 1 57.34 161 SER A C 1
ATOM 1242 O O . SER A 1 161 ? -30.312 34.469 -3.582 1 57.34 161 SER A O 1
ATOM 1244 N N . ARG A 1 162 ? -28.25 34.594 -3.232 1 52.03 162 ARG A N 1
ATOM 1245 C CA . ARG A 1 162 ? -27.969 34.094 -4.566 1 52.03 162 ARG A CA 1
ATOM 1246 C C . ARG A 1 162 ? -27.875 32.562 -4.547 1 52.03 162 ARG A C 1
ATOM 1248 O O . ARG A 1 162 ? -27.75 31.922 -5.598 1 52.03 162 ARG A O 1
ATOM 1255 N N . GLY A 1 163 ? -28.094 31.891 -3.219 1 52.53 163 GLY A N 1
ATOM 1256 C CA . GLY A 1 163 ? -27.922 30.453 -3.359 1 52.53 163 GLY A CA 1
ATOM 1257 C C . GLY A 1 163 ? -28.969 29.656 -2.598 1 52.53 163 GLY A C 1
ATOM 1258 O O . GLY A 1 163 ? -29.781 30.219 -1.868 1 52.53 163 GLY A O 1
ATOM 1259 N N . PRO A 1 164 ? -29.266 28.422 -3.121 1 55 164 PRO A N 1
ATOM 1260 C CA . PRO A 1 164 ? -30.266 27.578 -2.445 1 55 164 PRO A CA 1
ATOM 1261 C C . PRO A 1 164 ? -30.031 27.484 -0.938 1 55 164 PRO A C 1
ATOM 1263 O O . PRO A 1 164 ? -28.875 27.453 -0.488 1 55 164 PRO A O 1
ATOM 1266 N N . ARG A 1 165 ? -31.031 27.875 -0.239 1 56.69 165 ARG A N 1
ATOM 1267 C CA . ARG A 1 165 ? -31.047 27.812 1.22 1 56.69 165 ARG A CA 1
ATOM 1268 C C . ARG A 1 165 ? -30.688 26.422 1.72 1 56.69 165 ARG A C 1
ATOM 1270 O O . ARG A 1 165 ? -30.969 25.422 1.052 1 56.69 165 ARG A O 1
ATOM 1277 N N . TRP A 1 166 ? -29.734 26.312 2.676 1 65.19 166 TRP A N 1
ATOM 1278 C CA . TRP A 1 166 ? -29.422 25.016 3.264 1 65.19 166 TRP A CA 1
ATOM 1279 C C . TRP A 1 166 ? -30.641 24.453 3.994 1 65.19 166 TRP A C 1
ATOM 1281 O O . TRP A 1 166 ? -31.281 25.141 4.781 1 65.19 166 TRP A O 1
ATOM 1291 N N . ASN A 1 167 ? -31.109 23.391 3.473 1 64.94 167 ASN A N 1
ATOM 1292 C CA . ASN A 1 167 ? -32.188 22.688 4.145 1 64.94 167 ASN A CA 1
ATOM 1293 C C . ASN A 1 167 ? -31.672 21.891 5.34 1 64.94 167 ASN A C 1
ATOM 1295 O O . ASN A 1 167 ? -31.812 20.656 5.379 1 64.94 167 ASN A O 1
ATOM 1299 N N . PHE A 1 168 ? -30.766 22.578 6.051 1 73.44 168 PHE A N 1
ATOM 1300 C CA . PHE A 1 168 ? -30.312 21.938 7.277 1 73.44 168 PHE A CA 1
ATOM 1301 C C . PHE A 1 168 ? -30.734 22.75 8.5 1 73.44 168 PHE A C 1
ATOM 1303 O O . PHE A 1 168 ? -30.531 23.953 8.547 1 73.44 168 PHE A O 1
ATOM 1310 N N . ASP A 1 169 ? -31.484 22.125 9.375 1 75.75 169 ASP A N 1
ATOM 1311 C CA . ASP A 1 169 ? -31.969 22.781 10.594 1 75.75 169 ASP A CA 1
ATOM 1312 C C . ASP A 1 169 ? -30.828 23.016 11.578 1 75.75 169 ASP A C 1
ATOM 1314 O O . ASP A 1 169 ? -30.391 22.094 12.266 1 75.75 169 ASP A O 1
ATOM 1318 N N . ALA A 1 170 ? -30.375 24.219 11.727 1 77.5 170 ALA A N 1
ATOM 1319 C CA . ALA A 1 170 ? -29.25 24.609 12.586 1 77.5 170 ALA A CA 1
ATOM 1320 C C . ALA A 1 170 ? -29.547 24.266 14.047 1 77.5 170 ALA A C 1
ATOM 1322 O O . ALA A 1 170 ? -28.609 24.109 14.844 1 77.5 170 ALA A O 1
ATOM 1323 N N . PHE A 1 171 ? -30.766 24.094 14.367 1 74.5 171 PHE A N 1
ATOM 1324 C CA . PHE A 1 171 ? -31.141 23.812 15.75 1 74.5 171 PHE A CA 1
ATOM 1325 C C . PHE A 1 171 ? -30.719 22.406 16.141 1 74.5 171 PHE A C 1
ATOM 1327 O O . PHE A 1 171 ? -30.516 22.125 17.328 1 74.5 171 PHE A O 1
ATOM 1334 N N . THR A 1 172 ? -30.5 21.641 15.148 1 77.94 172 THR A N 1
ATOM 1335 C CA . THR A 1 172 ? -30.125 20.266 15.422 1 77.94 172 THR A CA 1
ATOM 1336 C C . THR A 1 172 ? -28.688 20.188 15.906 1 77.94 172 THR A C 1
ATOM 1338 O O . THR A 1 172 ? -28.25 19.172 16.438 1 77.94 172 THR A O 1
ATOM 1341 N N . LEU A 1 173 ? -28 21.266 15.836 1 82.94 173 LEU A N 1
ATOM 1342 C CA . LEU A 1 173 ? -26.594 21.297 16.234 1 82.94 173 LEU A CA 1
ATOM 1343 C C . LEU A 1 173 ? -26.453 21.656 17.703 1 82.94 173 LEU A C 1
ATOM 1345 O O . LEU A 1 173 ? -25.359 21.594 18.266 1 82.94 173 LEU A O 1
ATOM 1349 N N . SER A 1 174 ? -27.656 21.984 18.328 1 75.56 174 SER A N 1
ATOM 1350 C CA . SER A 1 174 ? -27.641 22.219 19.766 1 75.56 174 SER A CA 1
ATOM 1351 C C . SER A 1 174 ? -27.469 20.906 20.531 1 75.56 174 SER A C 1
ATOM 1353 O O . SER A 1 174 ? -28.078 19.891 20.188 1 75.56 174 SER A O 1
ATOM 1355 N N . ARG A 1 175 ? -26.484 20.938 21.438 1 67.94 175 ARG A N 1
ATOM 1356 C CA . ARG A 1 175 ? -26.141 19.703 22.156 1 67.94 175 ARG A CA 1
ATOM 1357 C C . ARG A 1 175 ? -27.328 19.219 22.984 1 67.94 175 ARG A C 1
ATOM 1359 O O . ARG A 1 175 ? -28.062 20.016 23.562 1 67.94 175 ARG A O 1
ATOM 1366 N N . ARG A 1 176 ? -27.641 17.922 22.875 1 58.59 176 ARG A N 1
ATOM 1367 C CA . ARG A 1 176 ? -28.594 17.312 23.812 1 58.59 176 ARG A CA 1
ATOM 1368 C C . ARG A 1 176 ? -28 17.234 25.219 1 58.59 176 ARG A C 1
ATOM 1370 O O . ARG A 1 176 ? -26.828 16.891 25.391 1 58.59 176 ARG A O 1
ATOM 1377 N N . GLN A 1 177 ? -28.422 18.016 26.203 1 55.25 177 GLN A N 1
ATOM 1378 C CA . GLN A 1 177 ? -27.891 18.172 27.562 1 55.25 177 GLN A CA 1
ATOM 1379 C C . GLN A 1 177 ? -27.969 16.875 28.344 1 55.25 177 GLN A C 1
ATOM 1381 O O . GLN A 1 177 ? -27.266 16.703 29.328 1 55.25 177 GLN A O 1
ATOM 1386 N N . SER A 1 178 ? -29 15.992 28.328 1 47.34 178 SER A N 1
ATOM 1387 C CA . SER A 1 178 ? -29.078 14.977 29.375 1 47.34 178 SER A CA 1
ATOM 1388 C C . SER A 1 178 ? -28.219 13.758 29.031 1 47.34 178 SER A C 1
ATOM 1390 O O . SER A 1 178 ? -28.312 13.227 27.922 1 47.34 178 SER A O 1
ATOM 1392 N N . PRO A 1 179 ? -27.219 13.578 29.906 1 47.22 179 PRO A N 1
ATOM 1393 C CA . PRO A 1 179 ? -26.406 12.383 29.703 1 47.22 179 PRO A CA 1
ATOM 1394 C C . PRO A 1 179 ? -27.234 11.117 29.516 1 47.22 179 PRO A C 1
ATOM 1396 O O . PRO A 1 179 ? -28.219 10.914 30.25 1 47.22 179 PRO A O 1
ATOM 1399 N N . ARG A 1 180 ? -27.438 10.57 28.438 1 47.94 180 ARG A N 1
ATOM 1400 C CA . ARG A 1 180 ? -28.094 9.266 28.375 1 47.94 180 ARG A CA 1
ATOM 1401 C C . ARG A 1 180 ? -27.234 8.195 29.031 1 47.94 180 ARG A C 1
ATOM 1403 O O . ARG A 1 180 ? -26.016 8.148 28.812 1 47.94 180 ARG A O 1
ATOM 1410 N N . GLU A 1 181 ? -27.578 7.621 30.219 1 45.03 181 GLU A N 1
ATOM 1411 C CA . GLU A 1 181 ? -26.938 6.527 30.922 1 45.03 181 GLU A CA 1
ATOM 1412 C C . GLU A 1 181 ? -26.516 5.41 29.969 1 45.03 181 GLU A C 1
ATOM 1414 O O . GLU A 1 181 ? -27.25 5.09 29.031 1 45.03 181 GLU A O 1
ATOM 1419 N N . SER A 1 182 ? -25.312 5.199 29.859 1 45.25 182 SER A N 1
ATOM 1420 C CA . SER A 1 182 ? -24.859 4.012 29.156 1 45.25 182 SER A CA 1
ATOM 1421 C C . SER A 1 182 ? -25.688 2.787 29.547 1 45.25 182 SER A C 1
ATOM 1423 O O . SER A 1 182 ? -26.031 2.617 30.703 1 45.25 182 SER A O 1
ATOM 1425 N N . PRO A 1 183 ? -26.406 2.068 28.844 1 38.25 183 PRO A N 1
ATOM 1426 C CA . PRO A 1 183 ? -27.078 0.868 29.344 1 38.25 183 PRO A CA 1
ATOM 1427 C C . PRO A 1 183 ? -26.219 0.06 30.297 1 38.25 183 PRO A C 1
ATOM 1429 O O . PRO A 1 183 ? -25.047 -0.205 30.016 1 38.25 183 PRO A O 1
ATOM 1432 N N . THR A 1 184 ? -26.453 0.143 31.688 1 33.91 184 THR A N 1
ATOM 1433 C CA . THR A 1 184 ? -25.844 -0.757 32.656 1 33.91 184 THR A CA 1
ATOM 1434 C C . THR A 1 184 ? -26.016 -2.213 32.219 1 33.91 184 THR A C 1
ATOM 1436 O O . THR A 1 184 ? -27.125 -2.623 31.859 1 33.91 184 THR A O 1
ATOM 1439 N N . LEU A 1 185 ? -25.078 -3.008 31.953 1 36.72 185 LEU A N 1
ATOM 1440 C CA . LEU A 1 185 ? -25.156 -4.465 31.984 1 36.72 185 LEU A CA 1
ATOM 1441 C C . LEU A 1 185 ? -25.828 -4.949 33.25 1 36.72 185 LEU A C 1
ATOM 1443 O O . LEU A 1 185 ? -25.406 -4.586 34.375 1 36.72 185 LEU A O 1
ATOM 1447 N N . ASP A 1 186 ? -27.047 -5.246 33.438 1 30.12 186 ASP A N 1
ATOM 1448 C CA . ASP A 1 186 ? -27.594 -6.062 34.531 1 30.12 186 ASP A CA 1
ATOM 1449 C C . ASP A 1 186 ? -26.656 -7.223 34.875 1 30.12 186 ASP A C 1
ATOM 1451 O O . ASP A 1 186 ? -26.453 -8.117 34.031 1 30.12 186 ASP A O 1
ATOM 1455 N N . GLN A 1 187 ? -25.766 -7.227 35.75 1 32.44 187 GLN A N 1
ATOM 1456 C CA . GLN A 1 187 ? -24.891 -8.219 36.375 1 32.44 187 GLN A CA 1
ATOM 1457 C C . GLN A 1 187 ? -25.703 -9.383 36.938 1 32.44 187 GLN A C 1
ATOM 1459 O O . GLN A 1 187 ? -25.141 -10.375 37.406 1 32.44 187 GLN A O 1
ATOM 1464 N N . ASP A 1 188 ? -26.953 -9.281 37.344 1 31.28 188 ASP A N 1
ATOM 1465 C CA . ASP A 1 188 ? -27.5 -10.344 38.188 1 31.28 188 ASP A CA 1
ATOM 1466 C C . ASP A 1 188 ? -27.625 -11.648 37.375 1 31.28 188 ASP A C 1
ATOM 1468 O O . ASP A 1 188 ? -27.875 -12.711 37.969 1 31.28 188 ASP A O 1
ATOM 1472 N N . ALA A 1 189 ? -28.062 -11.734 36.125 1 28.86 189 ALA A N 1
ATOM 1473 C CA . ALA A 1 189 ? -28.297 -13.094 35.625 1 28.86 189 ALA A CA 1
ATOM 1474 C C . ALA A 1 189 ? -26.984 -13.867 35.531 1 28.86 189 ALA A C 1
ATOM 1476 O O . ALA A 1 189 ? -26.953 -14.992 35.031 1 28.86 189 ALA A O 1
ATOM 1477 N N . ALA A 1 190 ? -25.812 -13.273 35.781 1 28.3 190 ALA A N 1
ATOM 1478 C CA . ALA A 1 190 ? -24.625 -14.133 35.688 1 28.3 190 ALA A CA 1
ATOM 1479 C C . ALA A 1 190 ? -24.484 -14.977 36.938 1 28.3 190 ALA A C 1
ATOM 1481 O O . ALA A 1 190 ? -23.516 -15.719 37.094 1 28.3 190 ALA A O 1
ATOM 1482 N N . GLN A 1 191 ? -25.266 -14.75 37.969 1 27.5 191 GLN A N 1
ATOM 1483 C CA . GLN A 1 191 ? -24.781 -15.523 39.094 1 27.5 191 GLN A CA 1
ATOM 1484 C C . GLN A 1 191 ? -25.125 -17 38.969 1 27.5 191 GLN A C 1
ATOM 1486 O O . GLN A 1 191 ? -24.781 -17.812 39.812 1 27.5 191 GLN A O 1
ATOM 1491 N N . GLY A 1 192 ? -26.312 -17.391 38.312 1 25.5 192 GLY A N 1
ATOM 1492 C CA . GLY A 1 192 ? -26.531 -18.797 38.656 1 25.5 192 GLY A CA 1
ATOM 1493 C C . GLY A 1 192 ? -25.391 -19.688 38.219 1 25.5 192 GLY A C 1
ATOM 1494 O O . GLY A 1 192 ? -24.734 -20.312 39.062 1 25.5 192 GLY A O 1
ATOM 1495 N N . SER A 1 193 ? -25.75 -20.703 37.219 1 25.62 193 SER A N 1
ATOM 1496 C CA . SER A 1 193 ? -25 -21.953 37.094 1 25.62 193 SER A CA 1
ATOM 1497 C C . SER A 1 193 ? -23.578 -21.688 36.594 1 25.62 193 SER A C 1
ATOM 1499 O O . SER A 1 193 ? -23.375 -21.312 35.438 1 25.62 193 SER A O 1
ATOM 1501 N N . ALA A 1 194 ? -22.656 -21.281 37.406 1 26.53 194 ALA A N 1
ATOM 1502 C CA . ALA A 1 194 ? -21.203 -21.109 37.406 1 26.53 194 ALA A CA 1
ATOM 1503 C C . ALA A 1 194 ? -20.516 -22.312 36.75 1 26.53 194 ALA A C 1
ATOM 1505 O O . ALA A 1 194 ? -19.297 -22.391 36.719 1 26.53 194 ALA A O 1
ATOM 1506 N N . ASN A 1 195 ? -21.156 -23.484 36.781 1 23.22 195 ASN A N 1
ATOM 1507 C CA . ASN A 1 195 ? -20.234 -24.625 36.75 1 23.22 195 ASN A CA 1
ATOM 1508 C C . ASN A 1 195 ? -19.469 -24.719 35.438 1 23.22 195 ASN A C 1
ATOM 1510 O O . ASN A 1 195 ? -18.266 -24.922 35.438 1 23.22 195 ASN A O 1
ATOM 1514 N N . GLN A 1 196 ? -20.078 -25.406 34.438 1 22.73 196 GLN A N 1
ATOM 1515 C CA . GLN A 1 196 ? -19.281 -26.297 33.594 1 22.73 196 GLN A CA 1
ATOM 1516 C C . GLN A 1 196 ? -18.344 -25.5 32.688 1 22.73 196 GLN A C 1
ATOM 1518 O O . GLN A 1 196 ? -18.578 -24.328 32.438 1 22.73 196 GLN A O 1
ATOM 1523 N N . SER A 1 197 ? -17.609 -26.156 31.609 1 24.16 197 SER A N 1
ATOM 1524 C CA . SER A 1 197 ? -16.297 -26.109 30.984 1 24.16 197 SER A CA 1
ATOM 1525 C C . SER A 1 197 ? -16.141 -24.875 30.109 1 24.16 197 SER A C 1
ATOM 1527 O O . SER A 1 197 ? -15.195 -24.094 30.297 1 24.16 197 SER A O 1
ATOM 1529 N N . GLY A 1 198 ? -15.938 -25 28.641 1 23.75 198 GLY A N 1
ATOM 1530 C CA . GLY A 1 198 ? -14.945 -24.625 27.641 1 23.75 198 GLY A CA 1
ATOM 1531 C C . GLY A 1 198 ? -15.109 -23.203 27.141 1 23.75 198 GLY A C 1
ATOM 1532 O O . GLY A 1 198 ? -16.109 -22.547 27.438 1 23.75 198 GLY A O 1
ATOM 1533 N N . LEU A 1 199 ? -14.008 -22.609 26.25 1 27.05 199 LEU A N 1
ATOM 1534 C CA . LEU A 1 199 ? -13.328 -21.516 25.547 1 27.05 199 LEU A CA 1
ATOM 1535 C C . LEU A 1 199 ? -14.297 -20.766 24.641 1 27.05 199 LEU A C 1
ATOM 1537 O O . LEU A 1 199 ? -13.891 -19.844 23.922 1 27.05 199 LEU A O 1
ATOM 1541 N N . ASP A 1 200 ? -15.469 -21.25 24.344 1 27.53 200 ASP A N 1
ATOM 1542 C CA . ASP A 1 200 ? -16.25 -20.75 23.219 1 27.53 200 ASP A CA 1
ATOM 1543 C C . ASP A 1 200 ? -16.766 -19.344 23.469 1 27.53 200 ASP A C 1
ATOM 1545 O O . ASP A 1 200 ? -17.812 -18.953 22.969 1 27.53 200 ASP A O 1
ATOM 1549 N N . THR A 1 201 ? -16.391 -18.641 24.5 1 30.8 201 THR A N 1
ATOM 1550 C CA . THR A 1 201 ? -17.125 -17.422 24.812 1 30.8 201 THR A CA 1
ATOM 1551 C C . THR A 1 201 ? -16.969 -16.391 23.688 1 30.8 201 THR A C 1
ATOM 1553 O O . THR A 1 201 ? -15.961 -15.695 23.609 1 30.8 201 THR A O 1
ATOM 1556 N N . SER A 1 202 ? -17.078 -16.672 22.375 1 32.41 202 SER A N 1
ATOM 1557 C CA . SER A 1 202 ? -17.391 -15.633 21.422 1 32.41 202 SER A CA 1
ATOM 1558 C C . SER A 1 202 ? -18.375 -14.609 22 1 32.41 202 SER A C 1
ATOM 1560 O O . SER A 1 202 ? -19.594 -14.789 21.922 1 32.41 202 SER A O 1
ATOM 1562 N N . GLN A 1 203 ? -18.328 -14.203 23.234 1 32.28 203 GLN A N 1
ATOM 1563 C CA . GLN A 1 203 ? -19.188 -13.148 23.734 1 32.28 203 GLN A CA 1
ATOM 1564 C C . GLN A 1 203 ? -19.438 -12.086 22.656 1 32.28 203 GLN A C 1
ATOM 1566 O O . GLN A 1 203 ? -18.484 -11.477 22.156 1 32.28 203 GLN A O 1
ATOM 1571 N N . ALA A 1 204 ? -20.375 -12.078 21.891 1 36.06 204 ALA A N 1
ATOM 1572 C CA . ALA A 1 204 ? -20.969 -10.984 21.109 1 36.06 204 ALA A CA 1
ATOM 1573 C C . ALA A 1 204 ? -20.781 -9.648 21.812 1 36.06 204 ALA A C 1
ATOM 1575 O O . ALA A 1 204 ? -21.422 -9.383 22.844 1 36.06 204 ALA A O 1
ATOM 1576 N N . LEU A 1 205 ? -19.625 -9.039 22.062 1 40.75 205 LEU A N 1
ATOM 1577 C CA . LEU A 1 205 ? -19.359 -7.707 22.609 1 40.75 205 LEU A CA 1
ATOM 1578 C C . LEU A 1 205 ? -20.5 -6.754 22.266 1 40.75 205 LEU A C 1
ATOM 1580 O O . LEU A 1 205 ? -20.938 -6.684 21.109 1 40.75 205 LEU A O 1
ATOM 1584 N N . ASN A 1 206 ? -21.406 -6.512 23.094 1 47.75 206 ASN A N 1
ATOM 1585 C CA . ASN A 1 206 ? -22.453 -5.492 23.016 1 47.75 206 ASN A CA 1
ATOM 1586 C C . ASN A 1 206 ? -21.984 -4.262 22.25 1 47.75 206 ASN A C 1
ATOM 1588 O O . ASN A 1 206 ? -21 -3.633 22.625 1 47.75 206 ASN A O 1
ATOM 1592 N N . PRO A 1 207 ? -22.453 -4.078 20.906 1 64.12 207 PRO A N 1
ATOM 1593 C CA . PRO A 1 207 ? -22.062 -2.926 20.094 1 64.12 207 PRO A CA 1
ATOM 1594 C C . PRO A 1 207 ? -22.172 -1.604 20.859 1 64.12 207 PRO A C 1
ATOM 1596 O O . PRO A 1 207 ? -23.031 -1.455 21.719 1 64.12 207 PRO A O 1
ATOM 1599 N N . GLU A 1 208 ? -21.125 -0.954 21.141 1 81.94 208 GLU A N 1
ATOM 1600 C CA . GLU A 1 208 ? -21.156 0.406 21.672 1 81.94 208 GLU A CA 1
ATOM 1601 C C . GLU A 1 208 ? -22.406 1.157 21.203 1 81.94 208 GLU A C 1
ATOM 1603 O O . GLU A 1 208 ? -22.797 1.051 20.047 1 81.94 208 GLU A O 1
ATOM 1608 N N . PRO A 1 209 ? -23.172 1.704 22.094 1 85.5 209 PRO A N 1
ATOM 1609 C CA . PRO A 1 209 ? -24.469 2.318 21.766 1 85.5 209 PRO A CA 1
ATOM 1610 C C . PRO A 1 209 ? -24.359 3.336 20.625 1 85.5 209 PRO A C 1
ATOM 1612 O O . PRO A 1 209 ? -25.359 3.67 20 1 85.5 209 PRO A O 1
ATOM 1615 N N . TRP A 1 210 ? -23.219 3.809 20.469 1 90.56 210 TRP A N 1
ATOM 1616 C CA . TRP A 1 210 ? -23.094 4.832 19.438 1 90.56 210 TRP A CA 1
ATOM 1617 C C . TRP A 1 210 ? -22.812 4.199 18.078 1 90.56 210 TRP A C 1
ATOM 1619 O O . TRP A 1 210 ? -22.703 4.898 17.062 1 90.56 210 TRP A O 1
ATOM 1629 N N . ASN A 1 211 ? -22.734 2.877 18.031 1 92.38 211 ASN A N 1
ATOM 1630 C CA . ASN A 1 211 ? -22.578 2.152 16.766 1 92.38 211 ASN A CA 1
ATOM 1631 C C . ASN A 1 211 ? -23.906 1.55 16.312 1 92.38 211 ASN A C 1
ATOM 1633 O O . ASN A 1 211 ? -24.812 1.337 17.125 1 92.38 211 ASN A O 1
ATOM 1637 N N . THR A 1 212 ? -24 1.336 15.039 1 93 212 THR A N 1
ATOM 1638 C CA . THR A 1 212 ? -25.203 0.711 14.492 1 93 212 THR A CA 1
ATOM 1639 C C . THR A 1 212 ? -25.156 -0.802 14.688 1 93 212 THR A C 1
ATOM 1641 O O . THR A 1 212 ? -24.094 -1.402 14.695 1 93 212 THR A O 1
ATOM 1644 N N . PRO A 1 213 ? -26.281 -1.339 14.914 1 90.25 213 PRO A N 1
ATOM 1645 C CA . PRO A 1 213 ? -26.312 -2.791 15.102 1 90.25 213 PRO A CA 1
ATOM 1646 C C . PRO A 1 213 ? -25.938 -3.562 13.844 1 90.25 213 PRO A C 1
ATOM 1648 O O . PRO A 1 213 ? -25.297 -4.617 13.938 1 90.25 213 PRO A O 1
ATOM 1651 N N . SER A 1 214 ? -26.375 -2.98 12.727 1 91.69 214 SER A N 1
ATOM 1652 C CA . SER A 1 214 ? -26.031 -3.604 11.453 1 91.69 214 SER A CA 1
ATOM 1653 C C . SER A 1 214 ? -25.156 -2.678 10.602 1 91.69 214 SER A C 1
ATOM 1655 O O . SER A 1 214 ? -25.094 -1.476 10.859 1 91.69 214 SER A O 1
ATOM 1657 N N . ARG A 1 215 ? -24.5 -3.268 9.656 1 94.81 215 ARG A N 1
ATOM 1658 C CA . ARG A 1 215 ? -23.672 -2.475 8.758 1 94.81 215 ARG A CA 1
ATOM 1659 C C . ARG A 1 215 ? -24.516 -1.521 7.926 1 94.81 215 ARG A C 1
ATOM 1661 O O . ARG A 1 215 ? -25.609 -1.882 7.477 1 94.81 215 ARG A O 1
ATOM 1668 N N . ILE A 1 216 ? -24 -0.376 7.742 1 96.19 216 ILE A N 1
ATOM 1669 C CA . ILE A 1 216 ? -24.719 0.672 7.023 1 96.19 216 ILE A CA 1
ATOM 1670 C C . ILE A 1 216 ? -24.609 0.431 5.52 1 96.19 216 ILE A C 1
ATOM 1672 O O . ILE A 1 216 ? -23.516 0.172 5.004 1 96.19 216 ILE A O 1
ATOM 1676 N N . GLU A 1 217 ? -25.703 0.485 4.824 1 96.31 217 GLU A N 1
ATOM 1677 C CA . GLU A 1 217 ? -25.734 0.364 3.369 1 96.31 217 GLU A CA 1
ATOM 1678 C C . GLU A 1 217 ? -25.531 1.717 2.697 1 96.31 217 GLU A C 1
ATOM 1680 O O . GLU A 1 217 ? -26.25 2.674 2.971 1 96.31 217 GLU A O 1
ATOM 1685 N N . LEU A 1 218 ? -24.562 1.773 1.862 1 96.94 218 LEU A N 1
ATOM 1686 C CA . LEU A 1 218 ? -24.25 3.016 1.16 1 96.94 218 LEU A CA 1
ATOM 1687 C C . LEU A 1 218 ? -25.203 3.221 -0.014 1 96.94 218 LEU A C 1
ATOM 1689 O O . LEU A 1 218 ? -25.562 2.264 -0.705 1 96.94 218 LEU A O 1
ATOM 1693 N N . THR A 1 219 ? -25.594 4.445 -0.219 1 94.62 219 THR A N 1
ATOM 1694 C CA . THR A 1 219 ? -26.25 4.801 -1.468 1 94.62 219 THR A CA 1
ATOM 1695 C C . THR A 1 219 ? -25.25 4.855 -2.619 1 94.62 219 THR A C 1
ATOM 1697 O O . THR A 1 219 ? -24.047 4.887 -2.395 1 94.62 219 THR A O 1
ATOM 1700 N N . SER A 1 220 ? -25.734 4.883 -3.828 1 90.56 220 SER A N 1
ATOM 1701 C CA . SER A 1 220 ? -24.875 4.934 -5.004 1 90.56 220 SER A CA 1
ATOM 1702 C C . SER A 1 220 ? -24.016 6.195 -5 1 90.56 220 SER A C 1
ATOM 1704 O O . SER A 1 220 ? -22.844 6.16 -5.418 1 90.56 220 SER A O 1
ATOM 1706 N N . ASP A 1 221 ? -24.625 7.297 -4.461 1 91.25 221 ASP A N 1
ATOM 1707 C CA . ASP A 1 221 ? -23.875 8.547 -4.371 1 91.25 221 ASP A CA 1
ATOM 1708 C C . ASP A 1 221 ? -22.797 8.469 -3.283 1 91.25 221 ASP A C 1
ATOM 1710 O O . ASP A 1 221 ? -21.672 8.914 -3.484 1 91.25 221 ASP A O 1
ATOM 1714 N N . GLU A 1 222 ? -23.188 7.934 -2.188 1 96.44 222 GLU A N 1
ATOM 1715 C CA . GLU A 1 222 ? -22.25 7.824 -1.074 1 96.44 222 GLU A CA 1
ATOM 1716 C C . GLU A 1 222 ? -21.062 6.945 -1.442 1 96.44 222 GLU A C 1
ATOM 1718 O O . GLU A 1 222 ? -19.938 7.188 -0.985 1 96.44 222 GLU A O 1
ATOM 1723 N N . LYS A 1 223 ? -21.312 5.969 -2.252 1 96.31 223 LYS A N 1
ATOM 1724 C CA . LYS A 1 223 ? -20.266 5.055 -2.68 1 96.31 223 LYS A CA 1
ATOM 1725 C C . LYS A 1 223 ? -19.141 5.801 -3.391 1 96.31 223 LYS A C 1
ATOM 1727 O O . LYS A 1 223 ? -17.953 5.477 -3.221 1 96.31 223 LYS A O 1
ATOM 1732 N N . ILE A 1 224 ? -19.516 6.789 -4.152 1 94.75 224 ILE A N 1
ATOM 1733 C CA . ILE A 1 224 ? -18.562 7.566 -4.926 1 94.75 224 ILE A CA 1
ATOM 1734 C C . ILE A 1 224 ? -17.594 8.273 -3.977 1 94.75 224 ILE A C 1
ATOM 1736 O O . ILE A 1 224 ? -16.375 8.18 -4.137 1 94.75 224 ILE A O 1
ATOM 1740 N N . TYR A 1 225 ? -18.125 8.938 -2.982 1 97.31 225 TYR A N 1
ATOM 1741 C CA . TYR A 1 225 ? -17.312 9.703 -2.045 1 97.31 225 TYR A CA 1
ATOM 1742 C C . TYR A 1 225 ? -16.547 8.773 -1.104 1 97.31 225 TYR A C 1
ATOM 1744 O O . TYR A 1 225 ? -15.414 9.062 -0.721 1 97.31 225 TYR A O 1
ATOM 1752 N N . PHE A 1 226 ? -17.25 7.641 -0.745 1 98.06 226 PHE A N 1
ATOM 1753 C CA . PHE A 1 226 ? -16.609 6.617 0.08 1 98.06 226 PHE A CA 1
ATOM 1754 C C . PHE A 1 226 ? -15.383 6.051 -0.609 1 98.06 226 PHE A C 1
ATOM 1756 O O . PHE A 1 226 ? -14.312 5.961 -0.003 1 98.06 226 PHE A O 1
ATOM 1763 N N . GLU A 1 227 ? -15.516 5.746 -1.844 1 97 227 GLU A N 1
ATOM 1764 C CA . GLU A 1 227 ? -14.414 5.203 -2.639 1 97 227 GLU A CA 1
ATOM 1765 C C . GLU A 1 227 ? -13.305 6.234 -2.822 1 97 227 GLU A C 1
ATOM 1767 O O . GLU A 1 227 ? -12.125 5.895 -2.762 1 97 227 GLU A O 1
ATOM 1772 N N . HIS A 1 228 ? -13.664 7.445 -3.066 1 96.69 228 HIS A N 1
ATOM 1773 C CA . HIS A 1 228 ? -12.68 8.5 -3.23 1 96.69 228 HIS A CA 1
ATOM 1774 C C . HIS A 1 228 ? -11.859 8.695 -1.957 1 96.69 228 HIS A C 1
ATOM 1776 O O . HIS A 1 228 ? -10.656 8.93 -2.02 1 96.69 228 HIS A O 1
ATOM 1782 N N . TYR A 1 229 ? -12.586 8.695 -0.825 1 98.19 229 TYR A N 1
ATOM 1783 C CA . TYR A 1 229 ? -11.859 8.758 0.436 1 98.19 229 TYR A CA 1
ATOM 1784 C C . TYR A 1 229 ? -10.836 7.637 0.534 1 98.19 229 TYR A C 1
ATOM 1786 O O . TYR A 1 229 ? -9.68 7.867 0.903 1 98.19 229 TYR A O 1
ATOM 1794 N N . VAL A 1 230 ? -11.195 6.41 0.194 1 97.88 230 VAL A N 1
ATOM 1795 C CA . VAL A 1 230 ? -10.383 5.211 0.381 1 97.88 230 VAL A CA 1
ATOM 1796 C C . VAL A 1 230 ? -9.203 5.23 -0.591 1 97.88 230 VAL A C 1
ATOM 1798 O O . VAL A 1 230 ? -8.086 4.859 -0.228 1 97.88 230 VAL A O 1
ATOM 1801 N N . THR A 1 231 ? -9.391 5.73 -1.8 1 95.5 231 THR A N 1
ATOM 1802 C CA . THR A 1 231 ? -8.391 5.566 -2.852 1 95.5 231 THR A CA 1
ATOM 1803 C C . THR A 1 231 ? -7.516 6.812 -2.969 1 95.5 231 THR A C 1
ATOM 1805 O O . THR A 1 231 ? -6.359 6.727 -3.385 1 95.5 231 THR A O 1
ATOM 1808 N N . ALA A 1 232 ? -8.086 7.957 -2.568 1 96.06 232 ALA A N 1
ATOM 1809 C CA . ALA A 1 232 ? -7.348 9.195 -2.809 1 96.06 232 ALA A CA 1
ATOM 1810 C C . ALA A 1 232 ? -6.949 9.859 -1.494 1 96.06 232 ALA A C 1
ATOM 1812 O O . ALA A 1 232 ? -5.773 10.156 -1.276 1 96.06 232 ALA A O 1
ATOM 1813 N N . VAL A 1 233 ? -7.832 10 -0.547 1 97.69 233 VAL A N 1
ATOM 1814 C CA . VAL A 1 233 ? -7.578 10.781 0.658 1 97.69 233 VAL A CA 1
ATOM 1815 C C . VAL A 1 233 ? -6.801 9.938 1.666 1 97.69 233 VAL A C 1
ATOM 1817 O O . VAL A 1 233 ? -5.809 10.398 2.236 1 97.69 233 VAL A O 1
ATOM 1820 N N . ALA A 1 234 ? -7.281 8.727 1.87 1 98.5 234 ALA A N 1
ATOM 1821 C CA . ALA A 1 234 ? -6.703 7.863 2.896 1 98.5 234 ALA A CA 1
ATOM 1822 C C . ALA A 1 234 ? -5.207 7.66 2.664 1 98.5 234 ALA A C 1
ATOM 1824 O O . ALA A 1 234 ? -4.414 7.723 3.605 1 98.5 234 ALA A O 1
ATOM 1825 N N . PRO A 1 235 ? -4.766 7.48 1.428 1 97.62 235 PRO A N 1
ATOM 1826 C CA . PRO A 1 235 ? -3.33 7.297 1.193 1 97.62 235 PRO A CA 1
ATOM 1827 C C . PRO A 1 235 ? -2.506 8.516 1.603 1 97.62 235 PRO A C 1
ATOM 1829 O O . PRO A 1 235 ? -1.347 8.375 2.002 1 97.62 235 PRO A O 1
ATOM 1832 N N . ILE A 1 236 ? -3.08 9.68 1.536 1 97.81 236 ILE A N 1
ATOM 1833 C CA . ILE A 1 236 ? -2.404 10.883 1.997 1 97.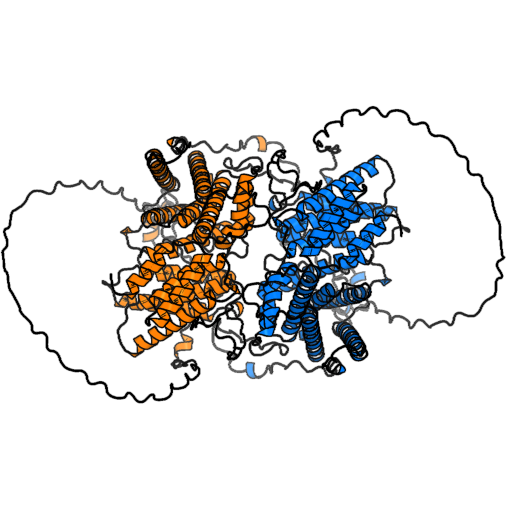81 236 ILE A CA 1
ATOM 1834 C C . ILE A 1 236 ? -2.119 10.781 3.494 1 97.81 236 ILE A C 1
ATOM 1836 O O . ILE A 1 236 ? -0.999 11.039 3.938 1 97.81 236 ILE A O 1
ATOM 1840 N N . LEU A 1 237 ? -3.131 10.344 4.184 1 98.25 237 LEU A N 1
ATOM 1841 C CA . LEU A 1 237 ? -3.029 10.234 5.633 1 98.25 237 LEU A CA 1
ATOM 1842 C C . LEU A 1 237 ? -2.15 9.047 6.027 1 98.25 237 LEU A C 1
ATOM 1844 O O . LEU A 1 237 ? -1.484 9.086 7.062 1 98.25 237 LEU A O 1
ATOM 1848 N N . ASP A 1 238 ? -2.086 8.047 5.172 1 98.06 238 ASP A N 1
ATOM 1849 C CA . ASP A 1 238 ? -1.413 6.785 5.465 1 98.06 238 ASP A CA 1
ATOM 1850 C C . ASP A 1 238 ? 0.045 6.82 5.012 1 98.06 238 ASP A C 1
ATOM 1852 O O . ASP A 1 238 ? 0.76 5.824 5.117 1 98.06 238 ASP A O 1
ATOM 1856 N N . LEU A 1 239 ? 0.529 7.887 4.488 1 97.81 239 LEU A N 1
ATOM 1857 C CA . LEU A 1 239 ? 1.847 7.93 3.863 1 97.81 239 LEU A CA 1
ATOM 1858 C C . LEU A 1 239 ? 2.912 7.371 4.801 1 97.81 239 LEU A C 1
ATOM 1860 O O . LEU A 1 239 ? 3.818 6.66 4.363 1 97.81 239 LEU A O 1
ATOM 1864 N N . PHE A 1 240 ? 2.82 7.641 6.125 1 97.5 240 PHE A N 1
ATOM 1865 C CA . PHE A 1 240 ? 3.812 7.191 7.094 1 97.5 240 PHE A CA 1
ATOM 1866 C C . PHE A 1 240 ? 3.283 6.012 7.902 1 97.5 240 PHE A C 1
ATOM 1868 O O . PHE A 1 240 ? 3.812 5.699 8.969 1 97.5 240 PHE A O 1
ATOM 1875 N N . ASP A 1 241 ? 2.166 5.461 7.477 1 96.06 241 ASP A N 1
ATOM 1876 C CA . ASP A 1 241 ? 1.526 4.332 8.148 1 96.06 241 ASP A CA 1
ATOM 1877 C C . ASP A 1 241 ? 1.509 3.1 7.25 1 96.06 241 ASP A C 1
ATOM 1879 O O . ASP A 1 241 ? 0.619 2.949 6.41 1 96.06 241 ASP A O 1
ATOM 1883 N N . SER A 1 242 ? 2.365 2.162 7.523 1 91.56 242 SER A N 1
ATOM 1884 C CA . SER A 1 242 ? 2.506 0.984 6.676 1 91.56 242 SER A CA 1
ATOM 1885 C C . SER A 1 242 ? 1.279 0.084 6.77 1 91.56 242 SER A C 1
ATOM 1887 O O . SER A 1 242 ? 0.987 -0.675 5.844 1 91.56 242 SER A O 1
ATOM 1889 N N . ALA A 1 243 ? 0.555 0.204 7.852 1 93 243 ALA A N 1
ATOM 1890 C CA . ALA A 1 243 ? -0.63 -0.631 8.031 1 93 243 ALA A CA 1
ATOM 1891 C C . ALA A 1 243 ? -1.842 -0.021 7.332 1 93 243 ALA A C 1
ATOM 1893 O O . ALA A 1 243 ? -2.883 -0.671 7.199 1 93 243 ALA A O 1
ATOM 1894 N N . LYS A 1 244 ? -1.739 1.197 6.875 1 96.56 244 LYS A N 1
ATOM 1895 C CA . LYS A 1 244 ? -2.783 1.881 6.117 1 96.56 244 LYS A CA 1
ATOM 1896 C C . LYS A 1 244 ? -4.102 1.901 6.891 1 96.56 244 LYS A C 1
ATOM 1898 O O . LYS A 1 244 ? -5.137 1.49 6.367 1 96.56 244 LYS A O 1
ATOM 1903 N N . HIS A 1 245 ? -4.109 2.406 8.039 1 97.62 245 HIS A N 1
ATOM 1904 C CA . HIS A 1 245 ? -5.27 2.371 8.922 1 97.62 245 HIS A CA 1
ATOM 1905 C C . HIS A 1 245 ? -6.43 3.17 8.336 1 97.62 245 HIS A C 1
ATOM 1907 O O . HIS A 1 245 ? -7.586 2.76 8.445 1 97.62 245 HIS A O 1
ATOM 1913 N N . PHE A 1 246 ? -6.168 4.242 7.703 1 98.5 246 PHE A N 1
ATOM 1914 C CA . PHE A 1 246 ? -7.238 5.074 7.176 1 98.5 246 PHE A CA 1
ATOM 1915 C C . PHE A 1 246 ? -7.875 4.422 5.953 1 98.5 246 PHE A C 1
ATOM 1917 O O . PHE A 1 246 ? -9.086 4.539 5.742 1 98.5 246 PHE A O 1
ATOM 1924 N N . ALA A 1 247 ? -7.078 3.746 5.223 1 97.62 247 ALA A N 1
ATOM 1925 C CA . ALA A 1 247 ? -7.613 3.117 4.02 1 97.62 247 ALA A CA 1
ATOM 1926 C C . ALA A 1 247 ? -8.234 1.761 4.336 1 97.62 247 ALA A C 1
ATOM 1928 O O . ALA A 1 247 ? -9.188 1.335 3.672 1 97.62 247 ALA A O 1
ATOM 1929 N N . SER A 1 248 ? -7.742 1.106 5.363 1 95.69 248 SER A N 1
ATOM 1930 C CA . SER A 1 248 ? -8.102 -0.3 5.508 1 95.69 248 SER A CA 1
ATOM 1931 C C . SER A 1 248 ? -8.953 -0.526 6.75 1 95.69 248 SER A C 1
ATOM 1933 O O . SER A 1 248 ? -9.672 -1.525 6.848 1 95.69 248 SER A O 1
ATOM 1935 N N . ILE A 1 249 ? -8.891 0.324 7.73 1 96.69 249 ILE A N 1
ATOM 1936 C CA . ILE A 1 249 ? -9.586 0.086 8.984 1 96.69 249 ILE A CA 1
ATOM 1937 C C . ILE A 1 249 ? -10.742 1.075 9.133 1 96.69 249 ILE A C 1
ATOM 1939 O O . ILE A 1 249 ? -11.875 0.68 9.422 1 96.69 249 ILE A O 1
ATOM 1943 N N . VAL A 1 250 ? -10.531 2.32 8.828 1 98.31 250 VAL A N 1
ATOM 1944 C CA . VAL A 1 250 ? -11.492 3.395 9.062 1 98.31 250 VAL A CA 1
ATOM 1945 C C . VAL A 1 250 ? -12.75 3.152 8.234 1 98.31 250 VAL A C 1
ATOM 1947 O O . VAL A 1 250 ? -13.867 3.328 8.727 1 98.31 250 VAL A O 1
ATOM 1950 N N . PRO A 1 251 ? -12.617 2.686 7.004 1 97.88 251 PRO A N 1
ATOM 1951 C CA . PRO A 1 251 ? -13.836 2.451 6.23 1 97.88 251 PRO A CA 1
ATOM 1952 C C . PRO A 1 251 ? -14.75 1.413 6.875 1 97.88 251 PRO A C 1
ATOM 1954 O O . PRO A 1 251 ? -15.977 1.54 6.812 1 97.88 251 PRO A O 1
ATOM 1957 N N . HIS A 1 252 ? -14.172 0.467 7.504 1 97 252 HIS A N 1
ATOM 1958 C CA . HIS A 1 252 ? -14.992 -0.566 8.133 1 97 252 HIS A CA 1
ATOM 1959 C C . HIS A 1 252 ? -15.602 -0.064 9.438 1 97 252 HIS A C 1
ATOM 1961 O O . HIS A 1 252 ? -16.719 -0.459 9.797 1 97 252 HIS A O 1
ATOM 1967 N N . LEU A 1 253 ? -14.914 0.774 10.141 1 97.06 253 LEU A N 1
ATOM 1968 C CA . LEU A 1 253 ? -15.508 1.444 11.289 1 97.06 253 LEU A CA 1
ATOM 1969 C C . LEU A 1 253 ? -16.672 2.336 10.859 1 97.06 253 LEU A C 1
ATOM 1971 O O . LEU A 1 253 ? -17.688 2.41 11.539 1 97.06 253 LEU A O 1
ATOM 1975 N N . ALA A 1 254 ? -16.484 2.945 9.719 1 98.19 254 ALA A N 1
ATOM 1976 C CA . ALA A 1 254 ? -17.484 3.871 9.195 1 98.19 254 ALA A CA 1
ATOM 1977 C C . ALA A 1 254 ? -18.797 3.146 8.867 1 98.19 254 ALA A C 1
ATOM 1979 O O . ALA A 1 254 ? -19.875 3.725 8.977 1 98.19 254 ALA A O 1
ATOM 1980 N N . LEU A 1 255 ? -18.672 1.92 8.516 1 97.69 255 LEU A N 1
ATOM 1981 C CA . LEU A 1 255 ? -19.844 1.154 8.133 1 97.69 255 LEU A CA 1
ATOM 1982 C C . LEU A 1 255 ? -20.672 0.763 9.352 1 97.69 255 LEU A C 1
ATOM 1984 O O . LEU A 1 255 ? -21.781 0.232 9.227 1 97.69 255 LEU A O 1
ATOM 1988 N N . ARG A 1 256 ? -20.172 1.088 10.539 1 96.31 256 ARG A N 1
ATOM 1989 C CA . ARG A 1 256 ? -20.906 0.775 11.758 1 96.31 256 ARG A CA 1
ATOM 1990 C C . ARG A 1 256 ? -21.094 2.021 12.617 1 96.31 256 ARG A C 1
ATOM 1992 O O . ARG A 1 256 ? -21.578 1.935 13.75 1 96.31 256 ARG A O 1
ATOM 1999 N N . ASN A 1 257 ? -20.688 3.127 12.172 1 97.06 257 ASN A N 1
ATOM 2000 C CA . ASN A 1 257 ? -20.781 4.383 12.906 1 97.06 257 ASN A CA 1
ATOM 2001 C C . ASN A 1 257 ? -21.141 5.547 11.984 1 97.06 257 ASN A C 1
ATOM 2003 O O . ASN A 1 257 ? -20.312 5.961 11.156 1 97.06 257 ASN A O 1
ATOM 2007 N N . ILE A 1 258 ? -22.219 6.172 12.234 1 97.19 258 ILE A N 1
ATOM 2008 C CA . ILE A 1 258 ? -22.75 7.219 11.367 1 97.19 258 ILE A CA 1
ATOM 2009 C C . ILE A 1 258 ? -21.828 8.43 11.398 1 97.19 258 ILE A C 1
ATOM 2011 O O . ILE A 1 258 ? -21.609 9.078 10.367 1 97.19 258 ILE A O 1
ATOM 2015 N N . GLY A 1 259 ? -21.297 8.789 12.523 1 97.25 259 GLY A N 1
ATOM 2016 C CA . GLY A 1 259 ? -20.391 9.93 12.633 1 97.25 259 GLY A CA 1
ATOM 2017 C C . GLY A 1 259 ? -19.156 9.797 11.766 1 97.25 259 GLY A C 1
ATOM 2018 O O . GLY A 1 259 ? -18.812 10.719 11.023 1 97.25 259 GLY A O 1
ATOM 2019 N N . ILE A 1 260 ? -18.516 8.609 11.867 1 98.44 260 ILE A N 1
ATOM 2020 C CA . ILE A 1 260 ? -17.328 8.352 11.047 1 98.44 260 ILE A CA 1
ATOM 2021 C C . ILE A 1 260 ? -17.734 8.336 9.57 1 98.44 260 ILE A C 1
ATOM 2023 O O . ILE A 1 260 ? -17.031 8.906 8.727 1 98.44 260 ILE A O 1
ATOM 2027 N N . LEU A 1 261 ? -18.844 7.691 9.281 1 98.69 261 LEU A N 1
ATOM 2028 C CA . LEU A 1 261 ? -19.266 7.594 7.891 1 98.69 261 LEU A CA 1
ATOM 2029 C C . LEU A 1 261 ? -19.484 8.977 7.293 1 98.69 261 LEU A C 1
ATOM 2031 O O . LEU A 1 261 ? -18.953 9.289 6.219 1 98.69 261 LEU A O 1
ATOM 2035 N N . LYS A 1 262 ? -20.25 9.844 7.984 1 98.5 262 LYS A N 1
ATOM 2036 C CA . LYS A 1 262 ? -20.578 11.156 7.449 1 98.5 262 LYS A CA 1
ATOM 2037 C C . LYS A 1 262 ? -19.328 12.039 7.34 1 98.5 262 LYS A C 1
ATOM 2039 O O . LYS A 1 262 ? -19.172 12.773 6.367 1 98.5 262 LYS A O 1
ATOM 2044 N N . SER A 1 263 ? -18.469 11.953 8.312 1 98.56 263 SER A N 1
ATOM 2045 C CA . SER A 1 263 ? -17.234 12.727 8.234 1 98.56 263 SER A CA 1
ATOM 2046 C C . SER A 1 263 ? -16.344 12.234 7.09 1 98.56 263 SER A C 1
ATOM 2048 O O . SER A 1 263 ? -15.711 13.031 6.402 1 98.56 263 SER A O 1
ATOM 2050 N N . LEU A 1 264 ? -16.266 10.914 6.945 1 98.75 264 LEU A N 1
ATOM 2051 C CA . LEU A 1 264 ? -15.523 10.305 5.848 1 98.75 264 LEU A CA 1
ATOM 2052 C C . LEU A 1 264 ? -16.078 10.758 4.5 1 98.75 264 LEU A C 1
ATOM 2054 O O . LEU A 1 264 ? -15.305 11.125 3.604 1 98.75 264 LEU A O 1
ATOM 2058 N N . LEU A 1 265 ? -17.391 10.781 4.344 1 98.69 265 LEU A N 1
ATOM 2059 C CA . LEU A 1 265 ? -18.031 11.219 3.115 1 98.69 265 LEU A CA 1
ATOM 2060 C C . LEU A 1 265 ? -17.797 12.711 2.881 1 98.69 265 LEU A C 1
ATOM 2062 O O . LEU A 1 265 ? -17.578 13.133 1.744 1 98.69 265 LEU A O 1
ATOM 2066 N N . ALA A 1 266 ? -17.797 13.484 3.957 1 98.19 266 ALA A N 1
ATOM 2067 C CA . ALA A 1 266 ? -17.531 14.922 3.854 1 98.19 266 ALA A CA 1
ATOM 2068 C C . ALA A 1 266 ? -16.125 15.18 3.311 1 98.19 266 ALA A C 1
ATOM 2070 O O . ALA A 1 266 ? -15.953 15.992 2.396 1 98.19 266 ALA A O 1
ATOM 2071 N N . VAL A 1 267 ? -15.18 14.492 3.816 1 98 267 VAL A N 1
ATOM 2072 C CA . VAL A 1 267 ? -13.789 14.664 3.408 1 98 267 VAL A CA 1
ATOM 2073 C C . VAL A 1 267 ? -13.617 14.203 1.963 1 98 267 VAL A C 1
ATOM 2075 O O . VAL A 1 267 ? -12.961 14.875 1.163 1 98 267 VAL A O 1
ATOM 2078 N N . GLY A 1 268 ? -14.195 13.016 1.693 1 97.56 268 GLY A N 1
ATOM 2079 C CA . GLY A 1 268 ? -14.125 12.516 0.33 1 97.56 268 GLY A CA 1
ATOM 2080 C C . GLY A 1 268 ? -14.727 13.469 -0.686 1 97.56 268 GLY A C 1
ATOM 2081 O O . GLY A 1 268 ? -14.117 13.742 -1.721 1 97.56 268 GLY A O 1
ATOM 2082 N N . ALA A 1 269 ? -15.875 13.969 -0.406 1 96.94 269 ALA A N 1
ATOM 2083 C CA . ALA A 1 269 ? -16.562 14.898 -1.298 1 96.94 269 ALA A CA 1
ATOM 2084 C C . ALA A 1 269 ? -15.789 16.219 -1.418 1 96.94 269 ALA A C 1
ATOM 2086 O O . ALA A 1 269 ? -15.703 16.797 -2.504 1 96.94 269 ALA A O 1
ATOM 2087 N N . SER A 1 270 ? -15.273 16.688 -0.312 1 95.75 270 SER A N 1
ATOM 2088 C CA . SER A 1 270 ? -14.523 17.938 -0.313 1 95.75 270 SER A CA 1
ATOM 2089 C C . SER A 1 270 ? -13.289 17.828 -1.205 1 95.75 270 SER A C 1
ATOM 2091 O O . SER A 1 270 ? -13.016 18.734 -2.002 1 95.75 270 SER A O 1
ATOM 2093 N N . HIS A 1 271 ? -12.57 16.781 -1.076 1 95.12 271 HIS A N 1
ATOM 2094 C CA . HIS A 1 271 ? -11.375 16.594 -1.891 1 95.12 271 HIS A CA 1
ATOM 2095 C C . HIS A 1 271 ? -11.734 16.438 -3.365 1 95.12 271 HIS A C 1
ATOM 2097 O O . HIS A 1 271 ? -11.023 16.938 -4.238 1 95.12 271 HIS A O 1
ATOM 2103 N N . LEU A 1 272 ? -12.758 15.68 -3.588 1 94.25 272 LEU A N 1
ATOM 2104 C CA . LEU A 1 272 ? -13.219 15.523 -4.961 1 94.25 272 LEU A CA 1
ATOM 2105 C C . LEU A 1 272 ? -13.586 16.875 -5.57 1 94.25 272 LEU A C 1
ATOM 2107 O O . LEU A 1 272 ? -13.266 17.141 -6.734 1 94.25 272 LEU A O 1
ATOM 2111 N N . ALA A 1 273 ? -14.227 17.703 -4.824 1 92.69 273 ALA A N 1
ATOM 2112 C CA . ALA A 1 273 ? -14.625 19.031 -5.281 1 92.69 273 ALA A CA 1
ATOM 2113 C C . ALA A 1 273 ? -13.406 19.875 -5.652 1 92.69 273 ALA A C 1
ATOM 2115 O O . ALA A 1 273 ? -13.445 20.641 -6.617 1 92.69 273 ALA A O 1
ATOM 2116 N N . LEU A 1 274 ? -12.375 19.734 -4.875 1 89.44 274 LEU A N 1
ATOM 2117 C CA . LEU A 1 274 ? -11.133 20.453 -5.164 1 89.44 274 LEU A CA 1
ATOM 2118 C C . LEU A 1 274 ? -10.57 20.031 -6.52 1 89.44 274 LEU A C 1
ATOM 2120 O O . LEU A 1 274 ? -10.094 20.875 -7.277 1 89.44 274 LEU A O 1
ATOM 2124 N N . GLY A 1 275 ? -10.625 18.75 -6.777 1 87.25 275 GLY A N 1
ATOM 2125 C CA . GLY A 1 275 ? -10.141 18.25 -8.055 1 87.25 275 GLY A CA 1
ATOM 2126 C C . GLY A 1 275 ? -10.953 18.75 -9.234 1 87.25 275 GLY A C 1
ATOM 2127 O O . GLY A 1 275 ? -10.398 19.109 -10.273 1 87.25 275 GLY A O 1
ATOM 2128 N N . LEU A 1 276 ? -12.203 18.781 -9.047 1 85.94 276 LEU A N 1
ATOM 2129 C CA . LEU A 1 276 ? -13.109 19.234 -10.094 1 85.94 276 LEU A CA 1
ATOM 2130 C C . LEU A 1 276 ? -12.93 20.719 -10.375 1 85.94 276 LEU A C 1
ATOM 2132 O O . LEU A 1 276 ? -12.992 21.156 -11.523 1 85.94 276 LEU A O 1
ATOM 2136 N N . ALA A 1 277 ? -12.719 21.438 -9.391 1 82.31 277 ALA A N 1
ATOM 2137 C CA . ALA A 1 277 ? -12.523 22.875 -9.539 1 82.31 277 ALA A CA 1
ATOM 2138 C C . ALA A 1 277 ? -11.266 23.188 -10.359 1 82.31 277 ALA A C 1
ATOM 2140 O O . ALA A 1 277 ? -11.273 24.094 -11.195 1 82.31 277 ALA A O 1
ATOM 2141 N N . LEU A 1 278 ? -10.266 22.469 -10.109 1 80.19 278 LEU A N 1
ATOM 2142 C CA . LEU A 1 278 ? -9.016 22.656 -10.844 1 80.19 278 LEU A CA 1
ATOM 2143 C C . LEU A 1 278 ? -9.188 22.266 -12.312 1 80.19 278 LEU A C 1
ATOM 2145 O O . LEU A 1 278 ? -8.609 22.906 -13.195 1 80.19 278 LEU A O 1
ATOM 2149 N N . GLU A 1 279 ? -9.898 21.266 -12.523 1 78.62 279 GLU A N 1
ATOM 2150 C CA . GLU A 1 279 ? -10.172 20.844 -13.898 1 78.62 279 GLU A CA 1
ATOM 2151 C C . GLU A 1 279 ? -10.969 21.906 -14.656 1 78.62 279 GLU A C 1
ATOM 2153 O O . GLU A 1 279 ? -10.727 22.141 -15.836 1 78.62 279 GLU A O 1
ATOM 2158 N N . GLU A 1 280 ? -11.906 22.438 -13.984 1 78.56 280 GLU A N 1
ATOM 2159 C CA . GLU A 1 280 ? -12.719 23.484 -14.586 1 78.56 280 GLU A CA 1
ATOM 2160 C C . GLU A 1 280 ? -11.875 24.719 -14.945 1 78.56 280 GLU A C 1
ATOM 2162 O O . GLU A 1 280 ? -12.094 25.344 -15.977 1 78.56 280 GLU A O 1
ATOM 2167 N N . GLU A 1 281 ? -10.992 24.922 -14.109 1 76.19 281 GLU A N 1
ATOM 2168 C CA . GLU A 1 281 ? -10.125 26.062 -14.344 1 76.19 281 GLU A CA 1
ATOM 2169 C C . GLU A 1 281 ? -9.156 25.797 -15.492 1 76.19 281 GLU A C 1
ATOM 2171 O O . GLU A 1 281 ? -8.875 26.703 -16.297 1 76.19 281 GLU A O 1
ATOM 2176 N N . SER A 1 282 ? -8.633 24.578 -15.492 1 70.06 282 SER A N 1
ATOM 2177 C CA . SER A 1 282 ? -7.609 24.25 -16.484 1 70.06 282 SER A CA 1
ATOM 2178 C C . SER A 1 282 ? -8.234 23.797 -17.797 1 70.06 282 SER A C 1
ATOM 2180 O O . SER A 1 282 ? -7.566 23.766 -18.828 1 70.06 282 SER A O 1
ATOM 2182 N N . GLY A 1 283 ? -9.484 23.578 -17.828 1 62.81 283 GLY A N 1
ATOM 2183 C CA . GLY A 1 283 ? -10.133 23.047 -19.016 1 62.81 283 GLY A CA 1
ATOM 2184 C C . GLY A 1 283 ? -9.773 21.609 -19.312 1 62.81 283 GLY A C 1
ATOM 2185 O O . GLY A 1 283 ? -10.148 21.062 -20.359 1 62.81 283 GLY A O 1
ATOM 2186 N N . VAL A 1 284 ? -8.844 21.031 -18.531 1 54.97 284 VAL A N 1
ATOM 2187 C CA . VAL A 1 284 ? -8.406 19.672 -18.797 1 54.97 284 VAL A CA 1
ATOM 2188 C C . VAL A 1 284 ? -9.297 18.672 -18.047 1 54.97 284 VAL A C 1
ATOM 2190 O O . VAL A 1 284 ? -9.539 18.844 -16.844 1 54.97 284 VAL A O 1
ATOM 2193 N N . GLN A 1 285 ? -10.07 18 -18.734 1 48.84 285 GLN A N 1
ATOM 2194 C CA . GLN A 1 285 ? -10.992 17.016 -18.188 1 48.84 285 GLN A CA 1
ATOM 2195 C C . GLN A 1 285 ? -10.242 15.906 -17.453 1 48.84 285 GLN A C 1
ATOM 2197 O O . GLN A 1 285 ? -9.273 15.352 -17.984 1 48.84 285 GLN A O 1
ATOM 2202 N N . MET A 1 286 ? -10.133 15.992 -16.188 1 48.78 286 MET A N 1
ATOM 2203 C CA . MET A 1 286 ? -9.531 14.875 -15.453 1 48.78 286 MET A CA 1
ATOM 2204 C C . MET A 1 286 ? -10.172 13.555 -15.852 1 48.78 286 MET A C 1
ATOM 2206 O O . MET A 1 286 ? -11.375 13.492 -16.094 1 48.78 286 MET A O 1
ATOM 2210 N N . HIS A 1 287 ? -9.445 12.664 -16.359 1 43.38 287 HIS A N 1
ATOM 2211 C CA . HIS A 1 287 ? -9.922 11.312 -16.625 1 43.38 287 HIS A CA 1
ATOM 2212 C C . HIS A 1 287 ? -10.547 10.688 -15.375 1 43.38 287 HIS A C 1
ATOM 2214 O O . HIS A 1 287 ? -9.852 10.453 -14.383 1 43.38 287 HIS A O 1
ATOM 2220 N N . LEU A 1 288 ? -11.68 11.148 -15.062 1 44.56 288 LEU A N 1
ATOM 2221 C CA . LEU A 1 288 ? -12.391 10.438 -14 1 44.56 288 LEU A CA 1
ATOM 2222 C C . LEU A 1 288 ? -12.359 8.938 -14.234 1 44.56 288 LEU A C 1
ATOM 2224 O O . LEU A 1 288 ? -12.281 8.484 -15.383 1 44.56 288 LEU A O 1
ATOM 2228 N N . SER A 1 289 ? -11.992 8.273 -13.258 1 42.25 289 SER A N 1
ATOM 2229 C CA . SER A 1 289 ? -11.961 6.816 -13.352 1 42.25 289 SER A CA 1
ATOM 2230 C C . SER A 1 289 ? -13.141 6.289 -14.172 1 42.25 289 SER A C 1
ATOM 2232 O O . SER A 1 289 ? -14.234 6.848 -14.125 1 42.25 289 SER A O 1
ATOM 2234 N N . PRO A 1 290 ? -12.961 5.391 -15.023 1 36.84 290 PRO A N 1
ATOM 2235 C CA . PRO A 1 290 ? -14.023 4.715 -15.773 1 36.84 290 PRO A CA 1
ATOM 2236 C C . PRO A 1 290 ? -15.102 4.121 -14.859 1 36.84 290 PRO A C 1
ATOM 2238 O O . PRO A 1 290 ? -14.781 3.447 -13.883 1 36.84 290 PRO A O 1
ATOM 2241 N N . GLY A 1 291 ? -16.438 4.793 -14.852 1 39.5 291 GLY A N 1
ATOM 2242 C CA . GLY A 1 291 ? -17.625 4.406 -14.109 1 39.5 291 GLY A CA 1
ATOM 2243 C C . GLY A 1 291 ? -18.25 5.555 -13.352 1 39.5 291 GLY A C 1
ATOM 2244 O O . GLY A 1 291 ? -19.219 5.359 -12.609 1 39.5 291 GLY A O 1
ATOM 2245 N N . THR A 1 292 ? -17.422 6.547 -13.227 1 45.53 292 THR A N 1
ATOM 2246 C CA . THR A 1 292 ? -18.109 7.66 -12.57 1 45.53 292 THR A CA 1
ATOM 2247 C C . THR A 1 292 ? -19.344 8.078 -13.367 1 45.53 292 THR A C 1
ATOM 2249 O O . THR A 1 292 ? -19.25 8.398 -14.555 1 45.53 292 THR A O 1
ATOM 2252 N N . PRO A 1 293 ? -20.5 7.789 -12.883 1 41.66 293 PRO A N 1
ATOM 2253 C CA . PRO A 1 293 ? -21.672 8.234 -13.641 1 41.66 293 PRO A CA 1
ATOM 2254 C C . PRO A 1 293 ? -21.547 9.672 -14.141 1 41.66 293 PRO A C 1
ATOM 2256 O O . PRO A 1 293 ? -21.031 10.531 -13.414 1 41.66 293 PRO A O 1
ATOM 2259 N N . ALA A 1 294 ? -21.719 9.859 -15.461 1 42.06 294 ALA A N 1
ATOM 2260 C CA . ALA A 1 294 ? -21.75 11.156 -16.141 1 42.06 294 ALA A CA 1
ATOM 2261 C C . ALA A 1 294 ? -22.516 12.188 -15.312 1 42.06 294 ALA A C 1
ATOM 2263 O O . ALA A 1 294 ? -22.234 13.383 -15.375 1 42.06 294 ALA A O 1
ATOM 2264 N N . SER A 1 295 ? -23.531 11.688 -14.703 1 42.31 295 SER A N 1
ATOM 2265 C CA . SER A 1 295 ? -24.406 12.57 -13.945 1 42.31 295 SER A CA 1
ATOM 2266 C C . SER A 1 295 ? -23.672 13.203 -12.773 1 42.31 295 SER A C 1
ATOM 2268 O O . SER A 1 295 ? -24.188 14.117 -12.125 1 42.31 295 SER A O 1
ATOM 2270 N N . THR A 1 296 ? -22.625 12.508 -12.273 1 46.09 296 THR A N 1
ATOM 2271 C CA . THR A 1 296 ? -21.875 13.07 -11.156 1 46.09 296 THR A CA 1
ATOM 2272 C C . THR A 1 296 ? -20.906 14.133 -11.641 1 46.09 296 THR A C 1
ATOM 2274 O O . THR A 1 296 ? -20.047 14.594 -10.875 1 46.09 296 THR A O 1
ATOM 2277 N N . MET A 1 297 ? -20.766 14.156 -12.82 1 49.81 297 MET A N 1
ATOM 2278 C CA . MET A 1 297 ? -20.031 15.328 -13.297 1 49.81 297 MET A CA 1
ATOM 2279 C C . MET A 1 297 ? -20.625 16.609 -12.727 1 49.81 297 MET A C 1
ATOM 2281 O O . MET A 1 297 ? -20.969 17.531 -13.477 1 49.81 297 MET A O 1
ATOM 2285 N N . SER A 1 298 ? -21.031 16.359 -11.516 1 59.66 298 SER A N 1
ATOM 2286 C CA . SER A 1 298 ? -21.516 17.562 -10.852 1 59.66 298 SER A CA 1
ATOM 2287 C C . SER A 1 298 ? -20.438 18.625 -10.773 1 59.66 298 SER A C 1
ATOM 2289 O O . SER A 1 298 ? -19.25 18.312 -10.641 1 59.66 298 SER A O 1
ATOM 2291 N N . HIS A 1 299 ? -20.797 19.688 -11.023 1 75.5 299 HIS A N 1
ATOM 2292 C CA . HIS A 1 299 ? -20.016 20.922 -10.867 1 75.5 299 HIS A CA 1
ATOM 2293 C C . HIS A 1 299 ? -19.344 20.969 -9.5 1 75.5 299 HIS A C 1
ATOM 2295 O O . HIS A 1 299 ? -19.828 20.375 -8.539 1 75.5 299 HIS A O 1
ATOM 2301 N N . SER A 1 300 ? -18.141 21.266 -9.539 1 81.94 300 SER A N 1
ATOM 2302 C CA . SER A 1 300 ? -17.359 21.438 -8.312 1 81.94 300 SER A CA 1
ATOM 2303 C C . SER A 1 300 ? -18.219 22.078 -7.215 1 81.94 300 SER A C 1
ATOM 2305 O O . SER A 1 300 ? -18.156 21.656 -6.059 1 81.94 300 SER A O 1
ATOM 2307 N N . ALA A 1 301 ? -19.062 22.953 -7.602 1 82.75 301 ALA A N 1
ATOM 2308 C CA . ALA A 1 301 ? -19.875 23.672 -6.621 1 82.75 301 ALA A CA 1
ATOM 2309 C C . ALA A 1 301 ? -20.922 22.75 -5.996 1 82.75 301 ALA A C 1
ATOM 2311 O O . ALA A 1 301 ? -21.172 22.812 -4.793 1 82.75 301 ALA A O 1
ATOM 2312 N N . ASP A 1 302 ? -21.438 21.891 -6.773 1 87 302 ASP A N 1
ATOM 2313 C CA . ASP A 1 302 ? -22.438 20.953 -6.273 1 87 302 ASP A CA 1
ATOM 2314 C C . ASP A 1 302 ? -21.797 19.938 -5.332 1 87 302 ASP A C 1
ATOM 2316 O O . ASP A 1 302 ? -22.375 19.594 -4.297 1 87 302 ASP A O 1
ATOM 2320 N N . THR A 1 303 ? -20.672 19.484 -5.715 1 91.44 303 THR A N 1
ATOM 2321 C CA . THR A 1 303 ? -19.953 18.516 -4.887 1 91.44 303 THR A CA 1
ATOM 2322 C C . THR A 1 303 ? -19.531 19.141 -3.562 1 91.44 303 THR A C 1
ATOM 2324 O O . THR A 1 303 ? -19.516 18.484 -2.527 1 91.44 303 THR A O 1
ATOM 2327 N N . LYS A 1 304 ? -19.188 20.375 -3.611 1 91.62 304 LYS A N 1
ATOM 2328 C CA . LYS A 1 304 ? -18.828 21.094 -2.393 1 91.62 304 LYS A CA 1
ATOM 2329 C C . LYS A 1 304 ? -20.031 21.219 -1.452 1 91.62 304 LYS A C 1
ATOM 2331 O O . LYS A 1 304 ? -19.875 21.109 -0.233 1 91.62 304 LYS A O 1
ATOM 2336 N N . ARG A 1 305 ? -21.141 21.438 -1.992 1 91.06 305 ARG A N 1
ATOM 2337 C CA . ARG A 1 305 ? -22.359 21.531 -1.194 1 91.06 305 ARG A CA 1
ATOM 2338 C C . ARG A 1 305 ? -22.688 20.188 -0.543 1 91.06 305 ARG A C 1
ATOM 2340 O O . ARG A 1 305 ? -23.141 20.141 0.6 1 91.06 305 ARG A O 1
ATOM 2347 N N . ILE A 1 306 ? -22.469 19.188 -1.277 1 93.56 306 ILE A N 1
ATOM 2348 C CA . ILE A 1 306 ? -22.688 17.859 -0.748 1 93.56 306 ILE A CA 1
ATOM 2349 C C . ILE A 1 306 ? -21.734 17.594 0.412 1 93.56 306 ILE A C 1
ATOM 2351 O O . ILE A 1 306 ? -22.125 17.016 1.43 1 93.56 306 ILE A O 1
ATOM 2355 N N . ALA A 1 307 ? -20.516 17.984 0.249 1 95.12 307 ALA A N 1
ATOM 2356 C CA . ALA A 1 307 ? -19.531 17.828 1.318 1 95.12 307 ALA A CA 1
ATOM 2357 C C . ALA A 1 307 ? -19.969 18.562 2.58 1 95.12 307 ALA A C 1
ATOM 2359 O O . ALA A 1 307 ? -19.844 18.047 3.688 1 95.12 307 ALA A O 1
ATOM 2360 N N . GLU A 1 308 ? -20.469 19.719 2.365 1 93.19 308 GLU A N 1
ATOM 2361 C CA . GLU A 1 308 ? -20.938 20.531 3.484 1 93.19 308 GLU A CA 1
ATOM 2362 C C . GLU A 1 308 ? -22.141 19.875 4.176 1 93.19 308 GLU A C 1
ATOM 2364 O O . GLU A 1 308 ? -22.266 19.938 5.402 1 93.19 308 GLU A O 1
ATOM 2369 N N . GLN A 1 309 ? -22.969 19.328 3.383 1 92.62 309 GLN A N 1
ATOM 2370 C CA . GLN A 1 309 ? -24.109 18.625 3.949 1 92.62 309 GLN A CA 1
ATOM 2371 C C . GLN A 1 309 ? -23.656 17.469 4.832 1 92.62 309 GLN A C 1
ATOM 2373 O O . GLN A 1 309 ? -24.156 17.297 5.949 1 92.62 309 GLN A O 1
ATOM 2378 N N . TYR A 1 310 ? -22.781 16.672 4.336 1 96.56 310 TYR A N 1
ATOM 2379 C CA . TYR A 1 310 ? -22.266 15.555 5.129 1 96.56 310 TYR A CA 1
ATOM 2380 C C . TYR A 1 310 ? -21.562 16.062 6.379 1 96.56 310 TYR A C 1
ATOM 2382 O O . TYR A 1 310 ? -21.625 15.43 7.438 1 96.56 310 TYR A O 1
ATOM 2390 N N . TYR A 1 311 ? -20.859 17.172 6.254 1 95.56 311 TYR A N 1
ATOM 2391 C CA . TYR A 1 311 ? -20.203 17.781 7.402 1 95.56 311 TYR A CA 1
ATOM 2392 C C . TYR A 1 311 ? -21.219 18.141 8.484 1 95.56 311 TYR A C 1
ATOM 2394 O O . TYR A 1 311 ? -21.016 17.828 9.656 1 95.56 311 TYR A O 1
ATOM 2402 N N . TYR A 1 312 ? -22.328 18.75 8.094 1 93.56 312 TYR A N 1
ATOM 2403 C CA . TYR A 1 312 ? -23.359 19.125 9.062 1 93.56 312 TYR A CA 1
ATOM 2404 C C . TYR A 1 312 ? -23.984 17.891 9.695 1 93.56 312 TYR A C 1
ATOM 2406 O O . TYR A 1 312 ? -24.312 17.891 10.883 1 93.56 312 TYR A O 1
ATOM 2414 N N . GLU A 1 313 ? -24.156 16.891 8.938 1 94.75 313 GLU A N 1
ATOM 2415 C CA . GLU A 1 313 ? -24.688 15.641 9.484 1 94.75 313 GLU A CA 1
ATOM 2416 C C . GLU A 1 313 ? -23.734 15.023 10.5 1 94.75 313 GLU A C 1
ATOM 2418 O O . GLU A 1 313 ? -24.156 14.391 11.461 1 94.75 313 GLU A O 1
ATOM 2423 N N . THR A 1 314 ? -22.453 15.148 10.25 1 96.56 314 THR A N 1
ATOM 2424 C CA . THR A 1 314 ? -21.453 14.703 11.219 1 96.56 314 THR A CA 1
ATOM 2425 C C . THR A 1 314 ? -21.625 15.438 12.547 1 96.56 314 THR A C 1
ATOM 2427 O O . THR A 1 314 ? -21.625 14.812 13.609 1 96.56 314 THR A O 1
ATOM 2430 N N . LEU A 1 315 ? -21.781 16.75 12.438 1 94.25 315 LEU A N 1
ATOM 2431 C CA . LEU A 1 315 ? -21.938 17.547 13.648 1 94.25 315 LEU A CA 1
ATOM 2432 C C . LEU A 1 315 ? -23.219 17.188 14.383 1 94.25 315 LEU A C 1
ATOM 2434 O O . LEU A 1 315 ? -23.25 17.141 15.617 1 94.25 315 LEU A O 1
ATOM 2438 N N . HIS A 1 316 ? -24.25 16.953 13.578 1 92.25 316 HIS A N 1
ATOM 2439 C CA . HIS A 1 316 ? -25.516 16.516 14.188 1 92.25 316 HIS A CA 1
ATOM 2440 C C . HIS A 1 316 ? -25.328 15.219 14.969 1 92.25 316 HIS A C 1
ATOM 2442 O O . HIS A 1 316 ? -25.812 15.086 16.094 1 92.25 316 HIS A O 1
ATOM 2448 N N . TYR A 1 317 ? -24.672 14.281 14.43 1 93.75 317 TYR A N 1
ATOM 2449 C CA . TYR A 1 317 ? -24.375 13.031 15.102 1 93.75 317 TYR A CA 1
ATOM 2450 C C . TYR A 1 317 ? -23.609 13.273 16.406 1 93.75 317 TYR A C 1
ATOM 2452 O O . TYR A 1 317 ? -23.938 12.688 17.438 1 93.75 317 TYR A O 1
ATOM 2460 N N . LEU A 1 318 ? -22.578 14.125 16.312 1 92.69 318 LEU A N 1
ATOM 2461 C CA . LEU A 1 318 ? -21.766 14.422 17.5 1 92.69 318 LEU A CA 1
ATOM 2462 C C . LEU A 1 318 ? -22.625 15.047 18.594 1 92.69 318 LEU A C 1
ATOM 2464 O O . LEU A 1 318 ? -22.469 14.719 19.781 1 92.69 318 LEU A O 1
ATOM 2468 N N . SER A 1 319 ? -23.531 15.914 18.188 1 90.25 319 SER A N 1
ATOM 2469 C CA . SER A 1 319 ? -24.391 16.578 19.156 1 90.25 319 SER A CA 1
ATOM 2470 C C . SER A 1 319 ? -25.203 15.562 19.969 1 90.25 319 SER A C 1
ATOM 2472 O O . SER A 1 319 ? -25.516 15.797 21.141 1 90.25 319 SER A O 1
ATOM 2474 N N . GLN A 1 320 ? -25.438 14.445 19.359 1 88.44 320 GLN A N 1
ATOM 2475 C CA . GLN A 1 320 ? -26.297 13.438 19.984 1 88.44 320 GLN A CA 1
ATOM 2476 C C . GLN A 1 320 ? -25.484 12.461 20.812 1 88.44 320 GLN A C 1
ATOM 2478 O O . GLN A 1 320 ? -26 11.844 21.75 1 88.44 320 GLN A O 1
ATOM 2483 N N . ASN A 1 321 ? -24.203 12.328 20.547 1 88.69 321 ASN A N 1
A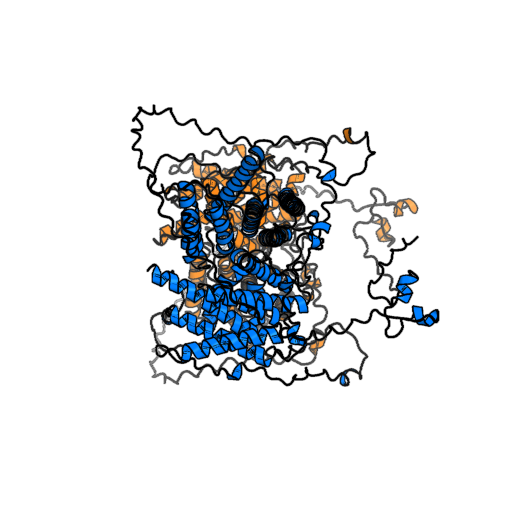TOM 2484 C CA . ASN A 1 321 ? -23.5 11.188 21.125 1 88.69 321 ASN A CA 1
ATOM 2485 C C . ASN A 1 321 ? -22.359 11.625 22.047 1 88.69 321 ASN A C 1
ATOM 2487 O O . ASN A 1 321 ? -21.828 10.82 22.797 1 88.69 321 ASN A O 1
ATOM 2491 N N . LEU A 1 322 ? -22.062 12.867 22.062 1 87.19 322 LEU A N 1
ATOM 2492 C CA . LEU A 1 322 ? -21 13.359 22.938 1 87.19 322 LEU A CA 1
ATOM 2493 C C . LEU A 1 322 ? -21.391 13.219 24.406 1 87.19 322 LEU A C 1
ATOM 2495 O O . LEU A 1 322 ? -20.516 13.273 25.281 1 87.19 322 LEU A O 1
ATOM 2499 N N . LEU A 1 323 ? -22.625 12.977 24.594 1 79.62 323 LEU A N 1
ATOM 2500 C CA . LEU A 1 323 ? -23.125 12.852 25.953 1 79.62 323 LEU A CA 1
ATOM 2501 C C . LEU A 1 323 ? -22.641 11.555 26.594 1 79.62 323 LEU A C 1
ATOM 2503 O O . LEU A 1 323 ? -22.641 11.422 27.812 1 79.62 323 LEU A O 1
ATOM 2507 N N . TYR A 1 324 ? -22.203 10.586 25.766 1 80.81 324 TYR A N 1
ATOM 2508 C CA . TYR A 1 324 ? -21.703 9.32 26.297 1 80.81 324 TYR A CA 1
ATOM 2509 C C . TYR A 1 324 ? -20.234 9.43 26.688 1 80.81 324 TYR A C 1
ATOM 2511 O O . TYR A 1 324 ? -19.375 9.68 25.828 1 80.81 324 TYR A O 1
ATOM 2519 N N . PRO A 1 325 ? -19.984 9.258 27.938 1 80.19 325 PRO A N 1
ATOM 2520 C CA . PRO A 1 325 ? -18.578 9.352 28.375 1 80.19 325 PRO A CA 1
ATOM 2521 C C . PRO A 1 325 ? -17.672 8.344 27.672 1 80.19 325 PRO A C 1
ATOM 2523 O O . PRO A 1 325 ? -16.531 8.656 27.359 1 80.19 325 PRO A O 1
ATOM 2526 N N . SER A 1 326 ? -18.188 7.211 27.406 1 87 326 SER A N 1
ATOM 2527 C CA . SER A 1 326 ? -17.391 6.18 26.734 1 87 326 SER A CA 1
ATOM 2528 C C . SER A 1 326 ? -17.109 6.551 25.297 1 87 326 SER A C 1
ATOM 2530 O O . SER A 1 326 ? -16.109 6.113 24.719 1 87 326 SER A O 1
ATOM 2532 N N . TYR A 1 327 ? -17.938 7.324 24.766 1 90.81 327 TYR A N 1
ATOM 2533 C CA . TYR A 1 327 ? -17.719 7.777 23.406 1 90.81 327 TYR A CA 1
ATOM 2534 C C . TYR A 1 327 ? -16.547 8.734 23.312 1 90.81 327 TYR A C 1
ATOM 2536 O O . TYR A 1 327 ? -15.781 8.711 22.344 1 90.81 327 TYR A O 1
ATOM 2544 N N . THR A 1 328 ? -16.312 9.492 24.312 1 87.94 328 THR A N 1
ATOM 2545 C CA . THR A 1 328 ? -15.266 10.508 24.312 1 87.94 328 THR A CA 1
ATOM 2546 C C . THR A 1 328 ? -13.891 9.859 24.453 1 87.94 328 THR A C 1
ATOM 2548 O O . THR A 1 328 ? -12.867 10.516 24.219 1 87.94 328 THR A O 1
ATOM 2551 N N . SER A 1 329 ? -13.859 8.625 24.703 1 89.12 329 SER A N 1
ATOM 2552 C CA . SER A 1 329 ? -12.594 7.91 24.781 1 89.12 329 SER A CA 1
ATOM 2553 C C . SER A 1 329 ? -12.508 6.812 23.719 1 89.12 329 SER A C 1
ATOM 2555 O O . SER A 1 329 ? -11.672 5.914 23.812 1 89.12 329 SER A O 1
ATOM 2557 N N . SER A 1 330 ? -13.344 6.914 22.766 1 93.31 330 SER A N 1
ATOM 2558 C CA . SER A 1 330 ? -13.461 5.84 21.781 1 93.31 330 SER A CA 1
ATOM 2559 C C . SER A 1 330 ? -12.617 6.121 20.547 1 93.31 330 SER A C 1
ATOM 2561 O O . SER A 1 330 ? -12.133 7.238 20.375 1 93.31 330 SER A O 1
ATOM 2563 N N . HIS A 1 331 ? -12.383 5.094 19.703 1 94.69 331 HIS A N 1
ATOM 2564 C CA . HIS A 1 331 ? -11.758 5.238 18.391 1 94.69 331 HIS A CA 1
ATOM 2565 C C . HIS A 1 331 ? -12.594 6.133 17.469 1 94.69 331 HIS A C 1
ATOM 2567 O O . HIS A 1 331 ? -12.055 6.863 16.641 1 94.69 331 HIS A O 1
ATOM 2573 N N . GLU A 1 332 ? -13.852 6.051 17.703 1 95.94 332 GLU A N 1
ATOM 2574 C CA . GLU A 1 332 ? -14.781 6.711 16.797 1 95.94 332 GLU A CA 1
ATOM 2575 C C . GLU A 1 332 ? -14.633 8.227 16.859 1 95.94 332 GLU A C 1
ATOM 2577 O O . GLU A 1 332 ? -14.609 8.898 15.82 1 95.94 332 GLU A O 1
ATOM 2582 N N . ILE A 1 333 ? -14.461 8.742 18.047 1 95.38 333 ILE A N 1
ATOM 2583 C CA . ILE A 1 333 ? -14.344 10.188 18.156 1 95.38 333 ILE A CA 1
ATOM 2584 C C . ILE A 1 333 ? -12.984 10.641 17.641 1 95.38 333 ILE A C 1
ATOM 2586 O O . ILE A 1 333 ? -12.859 11.719 17.062 1 95.38 333 ILE A O 1
ATOM 2590 N N . LEU A 1 334 ? -11.953 9.844 17.828 1 95.94 334 LEU A N 1
ATOM 2591 C CA . LEU A 1 334 ? -10.625 10.18 17.328 1 95.94 334 LEU A CA 1
ATOM 2592 C C . LEU A 1 334 ? -10.617 10.273 15.812 1 95.94 334 LEU A C 1
ATOM 2594 O O . LEU A 1 334 ? -10.094 11.242 15.25 1 95.94 334 LEU A O 1
ATOM 2598 N N . VAL A 1 335 ? -11.219 9.266 15.188 1 97.81 335 VAL A N 1
ATOM 2599 C CA . VAL A 1 335 ? -11.273 9.219 13.734 1 97.81 335 VAL A CA 1
ATOM 2600 C C . VAL A 1 335 ? -12.133 10.359 13.203 1 97.81 335 VAL A C 1
ATOM 2602 O O . VAL A 1 335 ? -11.781 11.008 12.219 1 97.81 335 VAL A O 1
ATOM 2605 N N . THR A 1 336 ? -13.234 10.617 13.859 1 97.5 336 THR A N 1
ATOM 2606 C CA . THR A 1 336 ? -14.109 11.711 13.453 1 97.5 336 THR A CA 1
ATOM 2607 C C . THR A 1 336 ? -13.383 13.047 13.555 1 97.5 336 THR A C 1
ATOM 2609 O O . THR A 1 336 ? -13.5 13.891 12.664 1 97.5 336 THR A O 1
ATOM 2612 N N . ALA A 1 337 ? -12.648 13.211 14.602 1 95.56 337 ALA A N 1
ATOM 2613 C CA . ALA A 1 337 ? -11.93 14.461 14.828 1 95.56 337 ALA A CA 1
ATOM 2614 C C . ALA A 1 337 ? -10.891 14.703 13.734 1 95.56 337 ALA A C 1
ATOM 2616 O O . ALA A 1 337 ? -10.773 15.82 13.227 1 95.56 337 ALA A O 1
ATOM 2617 N N . ILE A 1 338 ? -10.133 13.703 13.383 1 97.12 338 ILE A N 1
ATOM 2618 C CA . ILE A 1 338 ? -9.102 13.883 12.367 1 97.12 338 ILE A CA 1
ATOM 2619 C C . ILE A 1 338 ? -9.75 14.086 11 1 97.12 338 ILE A C 1
ATOM 2621 O O . ILE A 1 338 ? -9.234 14.836 10.164 1 97.12 338 ILE A O 1
ATOM 2625 N N . ASN A 1 339 ? -10.891 13.43 10.758 1 97.88 339 ASN A N 1
ATOM 2626 C CA . ASN A 1 339 ? -11.625 13.672 9.523 1 97.88 339 ASN A CA 1
ATOM 2627 C C . ASN A 1 339 ? -12.109 15.117 9.438 1 97.88 339 ASN A C 1
ATOM 2629 O O . ASN A 1 339 ? -12.008 15.75 8.383 1 97.88 339 ASN A O 1
ATOM 2633 N N . ILE A 1 340 ? -12.617 15.609 10.523 1 96.12 340 ILE A N 1
ATOM 2634 C CA . ILE A 1 340 ? -13.078 16.984 10.562 1 96.12 340 ILE A CA 1
ATOM 2635 C C . ILE A 1 340 ? -11.898 17.938 10.312 1 96.12 340 ILE A C 1
ATOM 2637 O O . ILE A 1 340 ? -12.008 18.875 9.531 1 96.12 340 ILE A O 1
ATOM 2641 N N . SER A 1 341 ? -10.797 17.656 10.953 1 94.94 341 SER A N 1
ATOM 2642 C CA . SER A 1 341 ? -9.602 18.469 10.742 1 94.94 341 SER A CA 1
ATOM 2643 C C . SER A 1 341 ? -9.172 18.453 9.281 1 94.94 341 SER A C 1
ATOM 2645 O O . SER A 1 341 ? -8.797 19.484 8.727 1 94.94 341 SER A O 1
ATOM 2647 N N . THR A 1 342 ? -9.242 17.297 8.664 1 96.25 342 THR A N 1
ATOM 2648 C CA . THR A 1 342 ? -8.867 17.156 7.262 1 96.25 342 THR A CA 1
ATOM 2649 C C . THR A 1 342 ? -9.844 17.906 6.359 1 96.25 342 THR A C 1
ATOM 2651 O O . THR A 1 342 ? -9.43 18.531 5.375 1 96.25 342 THR A O 1
ATOM 2654 N N . TYR A 1 343 ? -11.109 17.812 6.738 1 95.62 343 TYR A N 1
ATOM 2655 C CA . TYR A 1 343 ? -12.133 18.562 6.008 1 95.62 343 TYR A CA 1
ATOM 2656 C C . TYR A 1 343 ? -11.844 20.062 6.055 1 95.62 343 TYR A C 1
ATOM 2658 O O . TYR A 1 343 ? -11.914 20.734 5.031 1 95.62 343 TYR A O 1
ATOM 2666 N N . GLU A 1 344 ? -11.477 20.531 7.219 1 92.38 344 GLU A N 1
ATOM 2667 C CA . GLU A 1 344 ? -11.164 21.938 7.406 1 92.38 344 GLU A CA 1
ATOM 2668 C C . GLU A 1 344 ? -9.891 22.328 6.664 1 92.38 344 GLU A C 1
ATOM 2670 O O . GLU A 1 344 ? -9.789 23.438 6.133 1 92.38 344 GLU A O 1
ATOM 2675 N N . MET A 1 345 ? -8.984 21.438 6.68 1 92.94 345 MET A N 1
ATOM 2676 C CA . MET A 1 345 ? -7.742 21.656 5.949 1 92.94 345 MET A CA 1
ATOM 2677 C C . MET A 1 345 ? -8.016 21.906 4.473 1 92.94 345 MET A C 1
ATOM 2679 O O . MET A 1 345 ? -7.496 22.859 3.889 1 92.94 345 MET A O 1
ATOM 2683 N N . PHE A 1 346 ? -8.836 21.109 3.861 1 91.5 346 PHE A N 1
ATOM 2684 C CA . PHE A 1 346 ? -9.148 21.219 2.439 1 91.5 346 PHE A CA 1
ATOM 2685 C C . PHE A 1 346 ? -9.922 22.5 2.152 1 91.5 346 PHE A C 1
ATOM 2687 O O . PHE A 1 346 ? -9.891 23 1.031 1 91.5 346 PHE A O 1
ATOM 2694 N N . GLY A 1 347 ? -10.547 22.953 3.176 1 85.62 347 GLY A N 1
ATOM 2695 C CA . GLY A 1 347 ? -11.312 24.188 3.012 1 85.62 347 GLY A CA 1
ATOM 2696 C C . GLY A 1 347 ? -10.484 25.438 3.23 1 85.62 347 GLY A C 1
ATOM 2697 O O . GLY A 1 347 ? -10.93 26.547 2.912 1 85.62 347 GLY A O 1
ATOM 2698 N N . ALA A 1 348 ? -9.32 25.266 3.764 1 78.5 348 ALA A N 1
ATOM 2699 C CA . ALA A 1 348 ? -8.508 26.422 4.16 1 78.5 348 ALA A CA 1
ATOM 2700 C C . ALA A 1 348 ? -7.832 27.062 2.951 1 78.5 348 ALA A C 1
ATOM 2702 O O . ALA A 1 348 ? -6.656 26.812 2.684 1 78.5 348 ALA A O 1
ATOM 2703 N N . THR A 1 349 ? -8.57 27.469 1.974 1 62.91 349 THR A N 1
ATOM 2704 C CA . THR A 1 349 ? -8 28.078 0.783 1 62.91 349 THR A CA 1
ATOM 2705 C C . THR A 1 349 ? -7.836 29.594 0.978 1 62.91 349 THR A C 1
ATOM 2707 O O . THR A 1 349 ? -6.953 30.203 0.379 1 62.91 349 THR A O 1
ATOM 2710 N N . ASN A 1 350 ? -8.664 30.219 1.875 1 57.25 350 ASN A N 1
ATOM 2711 C CA . ASN A 1 350 ? -8.547 31.641 2.133 1 57.25 350 ASN A CA 1
ATOM 2712 C C . ASN A 1 350 ? -8.188 31.922 3.59 1 57.25 350 ASN A C 1
ATOM 2714 O O . ASN A 1 350 ? -8.297 31.047 4.441 1 57.25 350 ASN A O 1
ATOM 2718 N N . ASP A 1 351 ? -7.578 33.062 3.885 1 52.91 351 ASP A N 1
ATOM 2719 C CA . ASP A 1 351 ? -7.066 33.469 5.191 1 52.91 351 ASP A CA 1
ATOM 2720 C C . ASP A 1 351 ? -8.094 33.188 6.289 1 52.91 351 ASP A C 1
ATOM 2722 O O . ASP A 1 351 ? -7.742 32.688 7.355 1 52.91 351 ASP A O 1
ATOM 2726 N N . SER A 1 352 ? -9.281 33.531 6.09 1 50.22 352 SER A N 1
ATOM 2727 C CA . SER A 1 352 ? -10.312 33.312 7.105 1 50.22 352 SER A CA 1
ATOM 2728 C C . SER A 1 352 ? -10.5 31.828 7.41 1 50.22 352 SER A C 1
ATOM 2730 O O . SER A 1 352 ? -10.672 31.453 8.57 1 50.22 352 SER A O 1
ATOM 2732 N N . ASP A 1 353 ? -10.195 31.109 6.535 1 62.75 353 ASP A N 1
ATOM 2733 C CA . ASP A 1 353 ? -10.445 29.672 6.66 1 62.75 353 ASP A CA 1
ATOM 2734 C C . ASP A 1 353 ? -9.266 28.969 7.32 1 62.75 353 ASP A C 1
ATOM 2736 O O . ASP A 1 353 ? -9.438 27.922 7.953 1 62.75 353 ASP A O 1
ATOM 2740 N N . SER A 1 354 ? -8.234 29.688 7.402 1 67.75 354 SER A N 1
ATOM 2741 C CA . SER A 1 354 ? -7.055 29.109 8.039 1 67.75 354 SER A CA 1
ATOM 2742 C C . SER A 1 354 ? -7.164 29.188 9.562 1 67.75 354 SER A C 1
ATOM 2744 O O . SER A 1 354 ? -6.715 28.266 10.258 1 67.75 354 SER A O 1
ATOM 2746 N N . GLU A 1 355 ? -7.828 30.25 10.023 1 72 355 GLU A N 1
ATOM 2747 C CA . GLU A 1 355 ? -8.008 30.375 11.469 1 72 355 GLU A CA 1
ATOM 2748 C C . GLU A 1 355 ? -8.93 29.297 12.008 1 72 355 GLU A C 1
ATOM 2750 O O . GLU A 1 355 ? -8.695 28.75 13.094 1 72 355 GLU A O 1
ATOM 2755 N N . ASN A 1 356 ? -9.922 29 11.211 1 78.06 356 ASN A N 1
ATOM 2756 C CA . ASN A 1 356 ? -10.836 27.938 11.602 1 78.06 356 ASN A CA 1
ATOM 2757 C C . ASN A 1 356 ? -10.117 26.594 11.672 1 78.06 356 ASN A C 1
ATOM 2759 O O . ASN A 1 356 ? -10.305 25.828 12.633 1 78.06 356 ASN A O 1
ATOM 2763 N N . TRP A 1 357 ? -9.305 26.375 10.734 1 86.5 357 TRP A N 1
ATOM 2764 C CA . TRP A 1 357 ? -8.547 25.125 10.695 1 86.5 357 TRP A CA 1
ATOM 2765 C C . TRP A 1 357 ? -7.645 25 11.914 1 86.5 357 TRP A C 1
ATOM 2767 O O . TRP A 1 357 ? -7.617 23.953 12.57 1 86.5 357 TRP A O 1
ATOM 2777 N N . GLY A 1 358 ? -6.953 26.078 12.344 1 85.44 358 GLY A N 1
ATOM 2778 C CA . GLY A 1 358 ? -6.098 26.078 13.516 1 85.44 358 GLY A CA 1
ATOM 2779 C C . GLY A 1 358 ? -6.844 25.766 14.797 1 85.44 358 GLY A C 1
ATOM 2780 O O . GLY A 1 358 ? -6.352 25.016 15.641 1 85.44 358 GLY A O 1
ATOM 2781 N N . ARG A 1 359 ? -8.023 26.328 14.875 1 82.44 359 ARG A N 1
ATOM 2782 C CA . ARG A 1 359 ? -8.852 26.094 16.062 1 82.44 359 ARG A CA 1
ATOM 2783 C C . ARG A 1 359 ? -9.273 24.625 16.141 1 82.44 359 ARG A C 1
ATOM 2785 O O . ARG A 1 359 ? -9.281 24.031 17.219 1 82.44 359 ARG A O 1
ATOM 2792 N N . HIS A 1 360 ? -9.547 24.125 15.047 1 85.5 360 HIS A N 1
ATOM 2793 C CA . HIS A 1 360 ? -10 22.734 15.039 1 85.5 360 HIS A CA 1
ATOM 2794 C C . HIS A 1 360 ? -8.844 21.781 15.281 1 85.5 360 HIS A C 1
ATOM 2796 O O . HIS A 1 360 ? -9.023 20.703 15.867 1 85.5 360 HIS A O 1
ATOM 2802 N N . LEU A 1 361 ? -7.684 22.109 14.805 1 91.31 361 LEU A N 1
ATOM 2803 C CA . LEU A 1 361 ? -6.496 21.328 15.133 1 91.31 361 LEU A CA 1
ATOM 2804 C C . LEU A 1 361 ? -6.273 21.297 16.641 1 91.31 361 LEU A C 1
ATOM 2806 O O . LEU A 1 361 ? -5.906 20.25 17.188 1 91.31 361 LEU A O 1
ATOM 2810 N N . LYS A 1 362 ? -6.582 22.406 17.297 1 88.94 362 LYS A N 1
ATOM 2811 C CA . LYS A 1 362 ? -6.473 22.469 18.75 1 88.94 362 LYS A CA 1
ATOM 2812 C C . LYS A 1 362 ? -7.508 21.578 19.422 1 88.94 362 LYS A C 1
ATOM 2814 O O . LYS A 1 362 ? -7.215 20.922 20.422 1 88.94 362 LYS A O 1
ATOM 2819 N N . GLY A 1 363 ? -8.695 21.609 18.828 1 86.88 363 GLY A N 1
ATOM 2820 C CA . GLY A 1 363 ? -9.727 20.719 19.328 1 86.88 363 GLY A CA 1
ATOM 2821 C C . GLY A 1 363 ? -9.328 19.25 19.25 1 86.88 363 GLY A C 1
ATOM 2822 O O . GLY A 1 363 ? -9.5 18.5 20.219 1 86.88 363 GLY A O 1
ATOM 2823 N N . ALA A 1 364 ? -8.805 18.906 18.141 1 90.19 364 ALA A N 1
ATOM 2824 C CA . ALA A 1 364 ? -8.352 17.531 17.969 1 90.19 364 ALA A CA 1
ATOM 2825 C C . ALA A 1 364 ? -7.23 17.203 18.953 1 90.19 364 ALA A C 1
ATOM 2827 O O . ALA A 1 364 ? -7.141 16.078 19.438 1 90.19 364 ALA A O 1
ATOM 2828 N N . PHE A 1 365 ? -6.402 18.125 19.266 1 91.56 365 PHE A N 1
ATOM 2829 C CA . PHE A 1 365 ? -5.352 17.938 20.25 1 91.56 365 PHE A CA 1
ATOM 2830 C C . PHE A 1 365 ? -5.938 17.531 21.594 1 91.56 365 PHE A C 1
ATOM 2832 O O . PHE A 1 365 ? -5.488 16.578 22.219 1 91.56 365 PHE A O 1
ATOM 2839 N N . TRP A 1 366 ? -6.926 18.266 21.969 1 87.5 366 TRP A N 1
ATOM 2840 C CA . TRP A 1 366 ? -7.488 18.031 23.297 1 87.5 366 TRP A CA 1
ATOM 2841 C C . TRP A 1 366 ? -8.195 16.672 23.344 1 87.5 366 TRP A C 1
ATOM 2843 O O . TRP A 1 366 ? -8.172 16 24.375 1 87.5 366 TRP A O 1
ATOM 2853 N N . ILE A 1 367 ? -8.852 16.297 22.297 1 88.94 367 ILE A N 1
ATOM 2854 C CA . ILE A 1 367 ? -9.484 14.984 22.234 1 88.94 367 ILE A CA 1
ATOM 2855 C C . ILE A 1 367 ? -8.43 13.891 22.422 1 88.94 367 ILE A C 1
ATOM 2857 O O . ILE A 1 367 ? -8.641 12.945 23.188 1 88.94 367 ILE A O 1
ATOM 2861 N N . GLN A 1 368 ? -7.332 14.031 21.781 1 92.12 368 GLN A N 1
ATOM 2862 C CA . GLN A 1 368 ? -6.258 13.055 21.875 1 92.12 368 GLN A CA 1
ATOM 2863 C C . GLN A 1 368 ? -5.609 13.07 23.266 1 92.12 368 GLN A C 1
ATOM 2865 O O . GLN A 1 368 ? -5.289 12.016 23.812 1 92.12 368 GLN A O 1
ATOM 2870 N N . ARG A 1 369 ? -5.461 14.258 23.781 1 88.75 369 ARG A N 1
ATOM 2871 C CA . ARG A 1 369 ? -4.852 14.398 25.094 1 88.75 369 ARG A CA 1
ATOM 2872 C C . ARG A 1 369 ? -5.707 13.734 26.172 1 88.75 369 ARG A C 1
ATOM 2874 O O . ARG A 1 369 ? -5.184 13.078 27.078 1 88.75 369 ARG A O 1
ATOM 2881 N N . ASN A 1 370 ? -7 13.93 26.016 1 85.12 370 ASN A N 1
ATOM 2882 C CA . ASN A 1 370 ? -7.93 13.344 26.984 1 85.12 370 ASN A CA 1
ATOM 2883 C C . ASN A 1 370 ? -7.848 11.82 26.984 1 85.12 370 ASN A C 1
ATOM 2885 O O . ASN A 1 370 ? -8.172 11.172 27.984 1 85.12 370 ASN A O 1
ATOM 2889 N N . GLN A 1 371 ? -7.375 11.281 25.906 1 90.56 371 GLN A N 1
ATOM 2890 C CA . GLN A 1 371 ? -7.277 9.836 25.797 1 90.56 371 GLN A CA 1
ATOM 2891 C C . GLN A 1 371 ? -5.832 9.367 25.922 1 90.56 371 GLN A C 1
ATOM 2893 O O . GLN A 1 371 ? -5.535 8.18 25.734 1 90.56 371 GLN A O 1
ATOM 2898 N N . ASP A 1 372 ? -4.973 10.234 26.141 1 90.81 372 ASP A N 1
ATOM 2899 C CA . ASP A 1 372 ? -3.545 9.961 26.25 1 90.81 372 ASP A CA 1
ATOM 2900 C C . ASP A 1 372 ? -3.014 9.32 24.969 1 90.81 372 ASP A C 1
ATOM 2902 O O . ASP A 1 372 ? -2.234 8.367 25.016 1 90.81 372 ASP A O 1
ATOM 2906 N N . ASN A 1 373 ? -3.539 9.789 23.906 1 94.31 373 ASN A N 1
ATOM 2907 C CA . ASN A 1 373 ? -3.102 9.336 22.594 1 94.31 373 ASN A CA 1
ATOM 2908 C C . ASN A 1 373 ? -1.807 10.023 22.156 1 94.31 373 ASN A C 1
ATOM 2910 O O . ASN A 1 373 ? -1.642 11.227 22.359 1 94.31 373 ASN A O 1
ATOM 2914 N N . ASP A 1 374 ? -0.842 9.211 21.656 1 95.06 374 ASP A N 1
ATOM 2915 C CA . ASP A 1 374 ? 0.412 9.82 21.219 1 95.06 374 ASP A CA 1
ATOM 2916 C C . ASP A 1 374 ? 1.057 9.008 20.094 1 95.06 374 ASP A C 1
ATOM 2918 O O . ASP A 1 374 ? 0.413 8.141 19.5 1 95.06 374 ASP A O 1
ATOM 2922 N N . GLY A 1 375 ? 2.273 9.359 19.734 1 96.19 375 GLY A N 1
ATOM 2923 C CA . GLY A 1 375 ? 2.947 8.773 18.578 1 96.19 375 GLY A CA 1
ATOM 2924 C C . GLY A 1 375 ? 3.51 7.391 18.859 1 96.19 375 GLY A C 1
ATOM 2925 O O . GLY A 1 375 ? 4.012 6.723 17.953 1 96.19 375 GLY A O 1
ATOM 2926 N N . GLU A 1 376 ? 3.447 6.926 20.031 1 96.25 376 GLU A N 1
ATOM 2927 C CA . GLU A 1 376 ? 3.955 5.602 20.391 1 96.25 376 GLU A CA 1
ATOM 2928 C C . GLU A 1 376 ? 2.879 4.766 21.078 1 96.25 376 GLU A C 1
ATOM 2930 O O . GLU A 1 376 ? 3.189 3.82 21.812 1 96.25 376 GLU A O 1
ATOM 2935 N N . SER A 1 377 ? 1.58 5.16 20.812 1 96.06 377 SER A N 1
ATOM 2936 C CA . SER A 1 377 ? 0.467 4.363 21.328 1 96.06 377 SER A CA 1
ATOM 2937 C C . SER A 1 377 ? 0.547 2.922 20.828 1 96.06 377 SER A C 1
ATOM 2939 O O . SER A 1 377 ? 0.91 2.676 19.672 1 96.06 377 SER A O 1
ATOM 2941 N N . ILE A 1 378 ? 0.176 1.99 21.656 1 93.94 378 ILE A N 1
ATOM 2942 C CA . ILE A 1 378 ? 0.205 0.573 21.312 1 93.94 378 ILE A CA 1
ATOM 2943 C C . ILE A 1 378 ? -0.823 0.287 20.219 1 93.94 378 ILE A C 1
ATOM 2945 O O . ILE A 1 378 ? -0.548 -0.463 19.281 1 93.94 378 ILE A O 1
ATOM 2949 N N . ASP A 1 379 ? -1.97 0.927 20.391 1 95.38 379 ASP A N 1
ATOM 2950 C CA . ASP A 1 379 ? -3.014 0.795 19.375 1 95.38 379 ASP A CA 1
ATOM 2951 C C . ASP A 1 379 ? -2.605 1.478 18.078 1 95.38 379 ASP A C 1
ATOM 2953 O O . ASP A 1 379 ? -2.352 2.684 18.047 1 95.38 379 ASP A O 1
ATOM 2957 N N . GLY A 1 380 ? -2.637 0.711 17 1 96.06 380 GLY A N 1
ATOM 2958 C CA . GLY A 1 380 ? -2.141 1.2 15.727 1 96.06 380 GLY A CA 1
ATOM 2959 C C . GLY A 1 380 ? -2.975 2.334 15.156 1 96.06 380 GLY A C 1
ATOM 2960 O O . GLY A 1 380 ? -2.436 3.271 14.562 1 96.06 380 GLY A O 1
ATOM 2961 N N . LEU A 1 381 ? -4.234 2.256 15.289 1 97.12 381 LEU A N 1
ATOM 2962 C CA . LEU A 1 381 ? -5.109 3.301 14.773 1 97.12 381 LEU A CA 1
ATOM 2963 C C . LEU A 1 381 ? -4.906 4.609 15.531 1 97.12 381 LEU A C 1
ATOM 2965 O O . LEU A 1 381 ? -4.848 5.68 14.922 1 97.12 381 LEU A O 1
ATOM 2969 N N . ARG A 1 382 ? -4.797 4.562 16.859 1 97.62 382 ARG A N 1
ATOM 2970 C CA . ARG A 1 382 ? -4.531 5.738 17.688 1 97.62 382 ARG A CA 1
ATOM 2971 C C . ARG A 1 382 ? -3.219 6.402 17.281 1 97.62 382 ARG A C 1
ATOM 2973 O O . ARG A 1 382 ? -3.15 7.629 17.156 1 97.62 382 ARG A O 1
ATOM 2980 N N . ARG A 1 383 ? -2.281 5.605 17.062 1 97.62 383 ARG A N 1
ATOM 2981 C CA . ARG A 1 383 ? -0.972 6.098 16.656 1 97.62 383 ARG A CA 1
ATOM 2982 C C . ARG A 1 383 ? -1.048 6.758 15.281 1 97.62 383 ARG A C 1
ATOM 2984 O O . ARG A 1 383 ? -0.477 7.832 15.07 1 97.62 383 ARG A O 1
ATOM 2991 N N . ALA A 1 384 ? -1.734 6.102 14.352 1 98.12 384 ALA A N 1
ATOM 2992 C CA . ALA A 1 384 ? -1.887 6.633 13 1 98.12 384 ALA A CA 1
ATOM 2993 C C . ALA A 1 384 ? -2.588 7.988 13.016 1 98.12 384 ALA A C 1
ATOM 2995 O O . ALA A 1 384 ? -2.18 8.914 12.312 1 98.12 384 ALA A O 1
ATOM 2996 N N . VAL A 1 385 ? -3.6 8.133 13.82 1 98.12 385 VAL A N 1
ATOM 2997 C CA . VAL A 1 385 ? -4.355 9.383 13.93 1 98.12 385 VAL A CA 1
ATOM 2998 C C . VAL A 1 385 ? -3.453 10.484 14.477 1 98.12 385 VAL A C 1
ATOM 3000 O O . VAL A 1 385 ? -3.475 11.617 13.984 1 98.12 385 VAL A O 1
ATOM 3003 N N . TRP A 1 386 ? -2.674 10.148 15.438 1 98.19 386 TRP A N 1
ATOM 3004 C CA . TRP A 1 386 ? -1.799 11.141 16.062 1 98.19 386 TRP A CA 1
ATOM 3005 C C . TRP A 1 386 ? -0.805 11.695 15.047 1 98.19 386 TRP A C 1
ATOM 3007 O O . TRP A 1 386 ? -0.625 12.914 14.945 1 98.19 386 TRP A O 1
ATOM 3017 N N . TRP A 1 387 ? -0.204 10.82 14.328 1 98.38 387 TRP A N 1
ATOM 3018 C CA . TRP A 1 387 ? 0.796 11.25 13.359 1 98.38 387 TRP A CA 1
ATOM 3019 C C . TRP A 1 387 ? 0.15 12.047 12.234 1 98.38 387 TRP A C 1
ATOM 3021 O O . TRP A 1 387 ? 0.73 13.016 11.734 1 98.38 387 TRP A O 1
ATOM 3031 N N . ALA A 1 388 ? -1.026 11.617 11.766 1 98 388 ALA A N 1
ATOM 3032 C CA . ALA A 1 388 ? -1.742 12.367 10.742 1 98 388 ALA A CA 1
ATOM 3033 C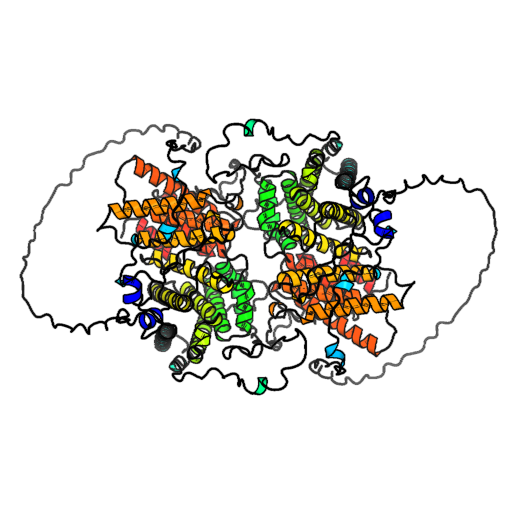 C . ALA A 1 388 ? -2.084 13.773 11.234 1 98 388 ALA A C 1
ATOM 3035 O O . ALA A 1 388 ? -1.937 14.75 10.492 1 98 388 ALA A O 1
ATOM 3036 N N . TRP A 1 389 ? -2.494 13.859 12.453 1 97.75 389 TRP A N 1
ATOM 3037 C CA . TRP A 1 389 ? -2.811 15.133 13.078 1 97.75 389 TRP A CA 1
ATOM 3038 C C . TRP A 1 389 ? -1.568 16.016 13.18 1 97.75 389 TRP A C 1
ATOM 3040 O O . TRP A 1 389 ? -1.615 17.203 12.859 1 97.75 389 TRP A O 1
ATOM 3050 N N . LEU A 1 390 ? -0.498 15.469 13.609 1 98.06 390 LEU A N 1
ATOM 3051 C CA . LEU A 1 390 ? 0.717 16.25 13.812 1 98.06 390 LEU A CA 1
ATOM 3052 C C . LEU A 1 390 ? 1.214 16.828 12.492 1 98.06 390 LEU A C 1
ATOM 3054 O O . LEU A 1 390 ? 1.681 17.969 12.438 1 98.06 390 LEU A O 1
ATOM 3058 N N . ARG A 1 391 ? 1.18 16.031 11.438 1 97.94 391 ARG A N 1
ATOM 3059 C CA . ARG A 1 391 ? 1.604 16.516 10.125 1 97.94 391 ARG A CA 1
ATOM 3060 C C . ARG A 1 391 ? 0.792 17.734 9.703 1 97.94 391 ARG A C 1
ATOM 3062 O O . ARG A 1 391 ? 1.341 18.688 9.156 1 97.94 391 ARG A O 1
ATOM 3069 N N . GLN A 1 392 ? -0.489 17.703 9.969 1 96.81 392 GLN A N 1
ATOM 3070 C CA . GLN A 1 392 ? -1.332 18.859 9.664 1 96.81 392 GLN A CA 1
ATOM 3071 C C . GLN A 1 392 ? -0.948 20.062 10.516 1 96.81 392 GLN A C 1
ATOM 3073 O O . GLN A 1 392 ? -0.833 21.188 10.008 1 96.81 392 GLN A O 1
ATOM 3078 N N . ASP A 1 393 ? -0.712 19.781 11.719 1 96.75 393 ASP A N 1
ATOM 3079 C CA . ASP A 1 393 ? -0.424 20.875 12.648 1 96.75 393 ASP A CA 1
ATOM 3080 C C . ASP A 1 393 ? 0.919 21.531 12.328 1 96.75 393 ASP A C 1
ATOM 3082 O O . ASP A 1 393 ? 1.091 22.734 12.523 1 96.75 393 ASP A O 1
ATOM 3086 N N . ILE A 1 394 ? 1.855 20.766 11.922 1 97.19 394 ILE A N 1
ATOM 3087 C CA . ILE A 1 394 ? 3.174 21.281 11.586 1 97.19 394 ILE A CA 1
ATOM 3088 C C . ILE A 1 394 ? 3.041 22.344 10.492 1 97.19 394 ILE A C 1
ATOM 3090 O O . ILE A 1 394 ? 3.605 23.438 10.602 1 97.19 394 ILE A O 1
ATOM 3094 N N . TRP A 1 395 ? 2.328 22.062 9.484 1 95.38 395 TRP A N 1
ATOM 3095 C CA . TRP A 1 395 ? 2.158 23.031 8.398 1 95.38 395 TRP A CA 1
ATOM 3096 C C . TRP A 1 395 ? 1.398 24.25 8.875 1 95.38 395 TRP A C 1
ATOM 3098 O O . TRP A 1 395 ? 1.797 25.391 8.586 1 95.38 395 TRP A O 1
ATOM 3108 N N . ALA A 1 396 ? 0.306 24.016 9.617 1 93.62 396 ALA A N 1
ATOM 3109 C CA . ALA A 1 396 ? -0.475 25.125 10.133 1 93.62 396 ALA A CA 1
ATOM 3110 C C . ALA A 1 396 ? 0.374 26.016 11.039 1 93.62 396 ALA A C 1
ATOM 3112 O O . ALA A 1 396 ? 0.347 27.25 10.922 1 93.62 396 ALA A O 1
ATOM 3113 N N . ALA A 1 397 ? 1.097 25.359 11.898 1 94.31 397 ALA A N 1
ATOM 3114 C CA . ALA A 1 397 ? 1.953 26.078 12.836 1 94.31 397 ALA A CA 1
ATOM 3115 C C . ALA A 1 397 ? 3.023 26.875 12.102 1 94.31 397 ALA A C 1
ATOM 3117 O O . ALA A 1 397 ? 3.297 28.031 12.445 1 94.31 397 ALA A O 1
ATOM 3118 N N . PHE A 1 398 ? 3.637 26.359 11.125 1 95.44 398 PHE A N 1
ATOM 3119 C CA . PHE A 1 398 ? 4.668 27.016 10.328 1 95.44 398 PHE A CA 1
ATOM 3120 C C . PHE A 1 398 ? 4.105 28.25 9.633 1 95.44 398 PHE A C 1
ATOM 3122 O O . PHE A 1 398 ? 4.73 29.312 9.648 1 95.44 398 PHE A O 1
ATOM 3129 N N . ARG A 1 399 ? 2.912 28.125 9.055 1 89.75 399 ARG A N 1
ATOM 3130 C CA . ARG A 1 399 ? 2.297 29.219 8.32 1 89.75 399 ARG A CA 1
ATOM 3131 C C . ARG A 1 399 ? 1.854 30.344 9.258 1 89.75 399 ARG A C 1
ATOM 3133 O O . ARG A 1 399 ? 1.939 31.516 8.922 1 89.75 399 ARG A O 1
ATOM 3140 N N . GLU A 1 400 ? 1.403 29.906 10.43 1 88.56 400 GLU A N 1
ATOM 3141 C CA . GLU A 1 400 ? 0.873 30.859 11.391 1 88.56 400 GLU A CA 1
ATOM 3142 C C . GLU A 1 400 ? 1.988 31.469 12.242 1 88.56 400 GLU A C 1
ATOM 3144 O O . GLU A 1 400 ? 1.778 32.469 12.93 1 88.56 400 GLU A O 1
ATOM 3149 N N . GLY A 1 401 ? 3.139 30.922 12.227 1 90.56 401 GLY A N 1
ATOM 3150 C CA . GLY A 1 401 ? 4.227 31.391 13.07 1 90.56 401 GLY A CA 1
ATOM 3151 C C . GLY A 1 401 ? 4.02 31.078 14.539 1 90.56 401 GLY A C 1
ATOM 3152 O O . GLY A 1 401 ? 4.324 31.906 15.406 1 90.56 401 GLY A O 1
ATOM 3153 N N . ARG A 1 402 ? 3.41 29.938 14.852 1 90.69 402 ARG A N 1
ATOM 3154 C CA . ARG A 1 402 ? 3.197 29.469 16.219 1 90.69 402 ARG A CA 1
ATOM 3155 C C . ARG A 1 402 ? 3.869 28.125 16.438 1 90.69 402 ARG A C 1
ATOM 3157 O O . ARG A 1 402 ? 4.215 27.422 15.484 1 90.69 402 ARG A O 1
ATOM 3164 N N . PRO A 1 403 ? 4.066 27.75 17.688 1 91.62 403 PRO A N 1
ATOM 3165 C CA . PRO A 1 403 ? 4.602 26.406 17.953 1 91.62 403 PRO A CA 1
ATOM 3166 C C . PRO A 1 403 ? 3.602 25.297 17.641 1 91.62 403 PRO A C 1
ATOM 3168 O O . PRO A 1 403 ? 2.389 25.516 17.703 1 91.62 403 PRO A O 1
ATOM 3171 N N . ALA A 1 404 ? 4.086 24.172 17.234 1 93.19 404 ALA A N 1
ATOM 3172 C CA . ALA A 1 404 ? 3.219 23 17.094 1 93.19 404 ALA A CA 1
ATOM 3173 C C . ALA A 1 404 ? 2.541 22.672 18.422 1 93.19 404 ALA A C 1
ATOM 3175 O O . ALA A 1 404 ? 3.1 22.922 19.5 1 93.19 404 ALA A O 1
ATOM 3176 N N . LEU A 1 405 ? 1.408 22.031 18.406 1 90.62 405 LEU A N 1
ATOM 3177 C CA . LEU A 1 405 ? 0.541 21.859 19.578 1 90.62 405 LEU A CA 1
ATOM 3178 C C . LEU A 1 405 ? 1.018 20.703 20.438 1 90.62 405 LEU A C 1
ATOM 3180 O O . LEU A 1 405 ? 0.684 20.625 21.625 1 90.62 405 LEU A O 1
ATOM 3184 N N . THR A 1 406 ? 1.827 19.844 19.922 1 89.12 406 THR A N 1
ATOM 3185 C CA . THR A 1 406 ? 2.17 18.625 20.625 1 89.12 406 THR A CA 1
ATOM 3186 C C . THR A 1 406 ? 3.02 18.922 21.859 1 89.12 406 THR A C 1
ATOM 3188 O O . THR A 1 406 ? 3.881 19.812 21.812 1 89.12 406 THR A O 1
ATOM 3191 N N . ILE A 1 407 ? 2.65 18.156 22.953 1 87 407 ILE A N 1
ATOM 3192 C CA . ILE A 1 407 ? 3.412 18.234 24.203 1 87 407 ILE A CA 1
ATOM 3193 C C . ILE A 1 407 ? 4.07 16.891 24.5 1 87 407 ILE A C 1
ATOM 3195 O O . ILE A 1 407 ? 4.719 16.734 25.531 1 87 407 ILE A O 1
ATOM 3199 N N . TRP A 1 408 ? 3.852 16.047 23.547 1 90.62 408 TRP A N 1
ATOM 3200 C CA . TRP A 1 408 ? 4.34 14.68 23.734 1 90.62 408 TRP A CA 1
ATOM 3201 C C . TRP A 1 408 ? 5.832 14.586 23.438 1 90.62 408 TRP A C 1
ATOM 3203 O O . TRP A 1 408 ? 6.324 15.227 22.5 1 90.62 408 TRP A O 1
ATOM 3213 N N . GLN A 1 409 ? 6.461 13.711 24.219 1 90.44 409 GLN A N 1
ATOM 3214 C CA . GLN A 1 409 ? 7.871 13.406 24 1 90.44 409 GLN A CA 1
ATOM 3215 C C . GLN A 1 409 ? 8.078 11.914 23.766 1 90.44 409 GLN A C 1
ATOM 3217 O O . GLN A 1 409 ? 7.531 11.086 24.5 1 90.44 409 GLN A O 1
ATOM 3222 N N . PRO A 1 410 ? 8.875 11.664 22.734 1 93.25 410 PRO A N 1
ATOM 3223 C CA . PRO A 1 410 ? 9.133 10.242 22.469 1 93.25 410 PRO A CA 1
ATOM 3224 C C . PRO A 1 410 ? 9.852 9.555 23.625 1 93.25 410 PRO A C 1
ATOM 3226 O O . PRO A 1 410 ? 10.734 10.148 24.25 1 93.25 410 PRO A O 1
ATOM 3229 N N . LYS A 1 411 ? 9.477 8.297 23.859 1 92.44 411 LYS A N 1
ATOM 3230 C CA . LYS A 1 411 ? 10.078 7.504 24.938 1 92.44 411 LYS A CA 1
ATOM 3231 C C . LYS A 1 411 ? 11.125 6.539 24.391 1 92.44 411 LYS A C 1
ATOM 3233 O O . LYS A 1 411 ? 12.109 6.234 25.047 1 92.44 411 LYS A O 1
ATOM 3238 N N . LYS A 1 412 ? 10.953 6.113 23.203 1 94.19 412 LYS A N 1
ATOM 3239 C CA . LYS A 1 412 ? 11.883 5.176 22.594 1 94.19 412 LYS A CA 1
ATOM 3240 C C . LYS A 1 412 ? 13.141 5.891 22.109 1 94.19 412 LYS A C 1
ATOM 3242 O O . LYS A 1 412 ? 13.055 6.973 21.516 1 94.19 412 LYS A O 1
ATOM 3247 N N . HIS A 1 413 ? 14.211 5.227 22.375 1 93.44 413 HIS A N 1
ATOM 3248 C CA . HIS A 1 413 ? 15.461 5.77 21.875 1 93.44 413 HIS A CA 1
ATOM 3249 C C . HIS A 1 413 ? 15.578 5.586 20.375 1 93.44 413 HIS A C 1
ATOM 3251 O O . HIS A 1 413 ? 15.086 4.598 19.828 1 93.44 413 HIS A O 1
ATOM 3257 N N . ILE A 1 414 ? 16.281 6.477 19.703 1 93.69 414 ILE A N 1
ATOM 3258 C CA . ILE A 1 414 ? 16.375 6.535 18.25 1 93.69 414 ILE A CA 1
ATOM 3259 C C . ILE A 1 414 ? 17 5.242 17.719 1 93.69 414 ILE A C 1
ATOM 3261 O O . ILE A 1 414 ? 16.641 4.777 16.641 1 93.69 414 ILE A O 1
ATOM 3265 N N . ASN A 1 415 ? 17.891 4.59 18.469 1 91.81 415 ASN A N 1
ATOM 3266 C CA . ASN A 1 415 ? 18.609 3.396 18.031 1 91.81 415 ASN A CA 1
ATOM 3267 C C . ASN A 1 415 ? 17.703 2.164 18.062 1 91.81 415 ASN A C 1
ATOM 3269 O O . ASN A 1 415 ? 18.047 1.129 17.484 1 91.81 415 ASN A O 1
ATOM 3273 N N . GLU A 1 416 ? 16.578 2.328 18.641 1 94.25 416 GLU A N 1
ATOM 3274 C CA . GLU A 1 416 ? 15.664 1.198 18.781 1 94.25 416 GLU A CA 1
ATOM 3275 C C . GLU A 1 416 ? 14.547 1.27 17.75 1 94.25 416 GLU A C 1
ATOM 3277 O O . GLU A 1 416 ? 13.742 0.343 17.625 1 94.25 416 GLU A O 1
ATOM 3282 N N . LEU A 1 417 ? 14.562 2.27 17.016 1 95.94 417 LEU A N 1
ATOM 3283 C CA . LEU A 1 417 ? 13.43 2.523 16.125 1 95.94 417 LEU A CA 1
ATOM 3284 C C . LEU A 1 417 ? 13.523 1.672 14.867 1 95.94 417 LEU A C 1
ATOM 3286 O O . LEU A 1 417 ? 14.625 1.458 14.336 1 95.94 417 LEU A O 1
ATOM 3290 N N . THR A 1 418 ? 12.383 1.133 14.461 1 93.62 418 THR A N 1
ATOM 3291 C CA . THR A 1 418 ? 12.273 0.498 13.156 1 93.62 418 THR A CA 1
ATOM 3292 C C . THR A 1 418 ? 12.32 1.542 12.039 1 93.62 418 THR A C 1
ATOM 3294 O O . THR A 1 418 ? 12.266 2.744 12.305 1 93.62 418 THR A O 1
ATOM 3297 N N . SER A 1 419 ? 12.422 1.113 10.805 1 94.69 419 SER A N 1
ATOM 3298 C CA . SER A 1 419 ? 12.445 2.027 9.664 1 94.69 419 SER A CA 1
ATOM 3299 C C . SER A 1 419 ? 11.172 2.871 9.617 1 94.69 419 SER A C 1
ATOM 3301 O O . SER A 1 419 ? 11.219 4.055 9.273 1 94.69 419 SER A O 1
ATOM 3303 N N . GLU A 1 420 ? 10.094 2.291 9.938 1 94.38 420 GLU A N 1
ATOM 3304 C CA . GLU A 1 420 ? 8.828 3.018 9.953 1 94.38 420 GLU A CA 1
ATOM 3305 C C . GLU A 1 420 ? 8.812 4.082 11.047 1 94.38 420 GLU A C 1
ATOM 3307 O O . GLU A 1 420 ? 8.352 5.203 10.82 1 94.38 420 GLU A O 1
ATOM 3312 N N . GLU A 1 421 ? 9.297 3.697 12.156 1 97.12 421 GLU A N 1
ATOM 3313 C CA . GLU A 1 421 ? 9.336 4.629 13.281 1 97.12 421 GLU A CA 1
ATOM 3314 C C . GLU A 1 421 ? 10.336 5.758 13.031 1 97.12 421 GLU A C 1
ATOM 3316 O O . GLU A 1 421 ? 10.117 6.891 13.453 1 97.12 421 GLU A O 1
ATOM 3321 N N . LEU A 1 422 ? 11.406 5.422 12.359 1 98.06 422 LEU A N 1
ATOM 3322 C CA . LEU A 1 422 ? 12.352 6.461 11.977 1 98.06 422 LEU A CA 1
ATOM 3323 C C . LEU A 1 422 ? 11.695 7.48 11.047 1 98.06 422 LEU A C 1
ATOM 3325 O O . LEU A 1 422 ? 11.922 8.688 11.188 1 98.06 422 LEU A O 1
ATOM 3329 N N . ALA A 1 423 ? 10.867 6.977 10.18 1 98.31 423 ALA A N 1
ATOM 3330 C CA . ALA A 1 423 ? 10.188 7.859 9.242 1 98.31 423 ALA A CA 1
ATOM 3331 C C . ALA A 1 423 ? 9.227 8.797 9.961 1 98.31 423 ALA A C 1
ATOM 3333 O O . ALA A 1 423 ? 9.031 9.938 9.539 1 98.31 423 ALA A O 1
ATOM 3334 N N . THR A 1 424 ? 8.633 8.391 11.047 1 98.19 424 THR A N 1
ATOM 3335 C CA . THR A 1 424 ? 7.723 9.25 11.797 1 98.19 424 THR A CA 1
ATOM 3336 C C . THR A 1 424 ? 8.484 10.117 12.789 1 98.19 424 THR A C 1
ATOM 3338 O O . THR A 1 424 ? 8.062 11.234 13.102 1 98.19 424 THR A O 1
ATOM 3341 N N . ARG A 1 425 ? 9.609 9.648 13.25 1 97.88 425 ARG A N 1
ATOM 3342 C CA . ARG A 1 425 ? 10.398 10.398 14.227 1 97.88 425 ARG A CA 1
ATOM 3343 C C . ARG A 1 425 ? 10.828 11.75 13.664 1 97.88 425 ARG A C 1
ATOM 3345 O O . ARG A 1 425 ? 10.828 12.75 14.375 1 97.88 425 ARG A O 1
ATOM 3352 N N . ILE A 1 426 ? 11.164 11.742 12.445 1 98.44 426 ILE A N 1
ATOM 3353 C CA . ILE A 1 426 ? 11.617 12.984 11.828 1 98.44 426 ILE A CA 1
ATOM 3354 C C . ILE A 1 426 ? 10.461 13.992 11.789 1 98.44 426 ILE A C 1
ATOM 3356 O O . ILE A 1 426 ? 10.688 15.203 11.828 1 98.44 426 ILE A O 1
ATOM 3360 N N . VAL A 1 427 ? 9.211 13.508 11.711 1 98.56 427 VAL A N 1
ATOM 3361 C CA . VAL A 1 427 ? 8.047 14.383 11.758 1 98.56 427 VAL A CA 1
ATOM 3362 C C . VAL A 1 427 ? 7.984 15.094 13.109 1 98.56 427 VAL A C 1
ATOM 3364 O O . VAL A 1 427 ? 7.723 16.297 13.172 1 98.56 427 VAL A O 1
ATOM 3367 N N . TYR A 1 428 ? 8.258 14.367 14.102 1 97.56 428 TYR A N 1
ATOM 3368 C CA . TYR A 1 428 ? 8.32 14.961 15.43 1 97.56 428 TYR A CA 1
ATOM 3369 C C . TYR A 1 428 ? 9.422 16.016 15.516 1 97.56 428 TYR A C 1
ATOM 3371 O O . TYR A 1 428 ? 9.227 17.094 16.078 1 97.56 428 TYR A O 1
ATOM 3379 N N . LEU A 1 429 ? 10.57 15.703 15.008 1 97.31 429 LEU A N 1
ATOM 3380 C CA . LEU A 1 429 ? 11.68 16.641 15.031 1 97.31 429 LEU A CA 1
ATOM 3381 C C . LEU A 1 429 ? 11.344 17.906 14.25 1 97.31 429 LEU A C 1
ATOM 3383 O O . LEU A 1 429 ? 11.75 19 14.641 1 97.31 429 LEU A O 1
ATOM 3387 N N . ALA A 1 430 ? 10.633 17.703 13.164 1 98.38 430 ALA A N 1
ATOM 3388 C CA . ALA A 1 430 ? 10.195 18.859 12.391 1 98.38 430 ALA A CA 1
ATOM 3389 C C . ALA A 1 430 ? 9.266 19.75 13.219 1 98.38 430 ALA A C 1
ATOM 3391 O O . ALA A 1 430 ? 9.344 20.969 13.141 1 98.38 430 ALA A O 1
ATOM 3392 N N . ALA A 1 431 ? 8.422 19.109 14.008 1 97.44 431 ALA A N 1
ATOM 3393 C CA . ALA A 1 431 ? 7.543 19.875 14.891 1 97.44 431 ALA A CA 1
ATOM 3394 C C . ALA A 1 431 ? 8.352 20.703 15.875 1 97.44 431 ALA A C 1
ATOM 3396 O O . ALA A 1 431 ? 8.008 21.859 16.141 1 97.44 431 ALA A O 1
ATOM 3397 N N . LYS A 1 432 ? 9.414 20.172 16.344 1 95.25 432 LYS A N 1
ATOM 3398 C CA . LYS A 1 432 ? 10.273 20.891 17.281 1 95.25 432 LYS A CA 1
ATOM 3399 C C . LYS A 1 432 ? 10.992 22.047 16.609 1 95.25 432 LYS A C 1
ATOM 3401 O O . LYS A 1 432 ? 11.188 23.109 17.203 1 95.25 432 LYS A O 1
ATOM 3406 N N . CYS A 1 433 ? 11.391 21.828 15.422 1 96.62 433 CYS A N 1
ATOM 3407 C CA . CYS A 1 433 ? 12.055 22.891 14.68 1 96.62 433 CYS A CA 1
ATOM 3408 C C . CYS A 1 433 ? 11.086 24.031 14.398 1 96.62 433 CYS A C 1
ATOM 3410 O O . CYS A 1 433 ? 11.477 25.203 14.453 1 96.62 433 CYS A O 1
ATOM 3412 N N . VAL A 1 434 ? 9.844 23.703 14.109 1 96.75 434 VAL A N 1
ATOM 3413 C CA . VAL A 1 434 ? 8.828 24.719 13.898 1 96.75 434 VAL A CA 1
ATOM 3414 C C . VAL A 1 434 ? 8.57 25.469 15.203 1 96.75 434 VAL A C 1
ATOM 3416 O O . VAL A 1 434 ? 8.398 26.688 15.203 1 96.75 434 VAL A O 1
ATOM 3419 N N . GLN A 1 435 ? 8.555 24.719 16.266 1 93.12 435 GLN A N 1
ATOM 3420 C CA . GLN A 1 435 ? 8.422 25.344 17.578 1 93.12 435 GLN A CA 1
ATOM 3421 C C . GLN A 1 435 ? 9.578 26.297 17.859 1 93.12 435 GLN A C 1
ATOM 3423 O O . GLN A 1 435 ? 9.375 27.406 18.359 1 93.12 435 GLN A O 1
ATOM 3428 N N . PHE A 1 436 ? 10.781 25.938 17.578 1 93.06 436 PHE A N 1
ATOM 3429 C CA . PHE A 1 436 ? 11.969 26.766 17.734 1 93.06 436 PHE A CA 1
ATOM 3430 C C . PHE A 1 436 ? 11.852 28.047 16.922 1 93.06 436 PHE A C 1
ATOM 3432 O O . PHE A 1 436 ? 12.172 29.125 17.422 1 93.06 436 PHE A O 1
ATOM 3439 N N . ALA A 1 437 ? 11.414 27.891 15.719 1 93.69 437 ALA A N 1
ATOM 3440 C CA . ALA A 1 437 ? 11.289 29.031 14.82 1 93.69 437 ALA A CA 1
ATOM 3441 C C . ALA A 1 437 ? 10.266 30.031 15.352 1 93.69 437 ALA A C 1
ATOM 3443 O O . ALA A 1 437 ? 10.438 31.25 15.188 1 93.69 437 ALA A O 1
ATOM 3444 N N . ALA A 1 438 ? 9.258 29.594 15.992 1 91.31 438 ALA A N 1
ATOM 3445 C CA . ALA A 1 438 ? 8.156 30.438 16.438 1 91.31 438 ALA A CA 1
ATOM 3446 C C . ALA A 1 438 ? 8.469 31.078 17.781 1 91.31 438 ALA A C 1
ATOM 3448 O O . ALA A 1 438 ? 7.805 32.031 18.188 1 91.31 438 ALA A O 1
ATOM 3449 N N . THR A 1 439 ? 9.438 30.594 18.438 1 85.06 439 THR A N 1
ATOM 3450 C CA . THR A 1 439 ? 9.781 31.109 19.766 1 85.06 439 THR A CA 1
ATOM 3451 C C . THR A 1 439 ? 10.57 32.406 19.656 1 85.06 439 THR A C 1
ATOM 3453 O O . THR A 1 439 ? 11.547 32.5 18.906 1 85.06 439 THR A O 1
ATOM 3456 N N . PRO A 1 440 ? 10.055 33.469 20.344 1 80.56 440 PRO A N 1
ATOM 3457 C CA . PRO A 1 440 ? 10.789 34.719 20.328 1 80.56 440 PRO A CA 1
ATOM 3458 C C . PRO A 1 440 ? 12.203 34.594 20.891 1 80.56 440 PRO A C 1
ATOM 3460 O O . PRO A 1 440 ? 12.414 33.906 21.891 1 80.56 440 PRO A O 1
ATOM 3463 N N . LYS A 1 441 ? 13.211 35.25 20.281 1 78.69 441 LYS A N 1
ATOM 3464 C CA . LYS A 1 441 ? 14.625 35.031 20.578 1 78.69 441 LYS A CA 1
ATOM 3465 C C . LYS A 1 441 ? 15.234 36.281 21.219 1 78.69 441 LYS A C 1
ATOM 3467 O O . LYS A 1 441 ? 16.406 36.281 21.594 1 78.69 441 LYS A O 1
ATOM 3472 N N . ASP A 1 442 ? 14.594 37.344 21.469 1 77.62 442 ASP A N 1
ATOM 3473 C CA . ASP A 1 442 ? 15.141 38.625 21.891 1 77.62 442 ASP A CA 1
ATOM 3474 C C . ASP A 1 442 ? 15.664 38.531 23.328 1 77.62 442 ASP A C 1
ATOM 3476 O O . ASP A 1 442 ? 16.656 39.188 23.656 1 77.62 442 ASP A O 1
ATOM 3480 N N . SER A 1 443 ? 15.148 37.719 24.141 1 75.06 443 SER A N 1
ATOM 3481 C CA . SER A 1 443 ? 15.492 37.75 25.562 1 75.06 443 SER A CA 1
ATOM 3482 C C . SER A 1 443 ? 16.734 36.938 25.859 1 75.06 443 SER A C 1
ATOM 3484 O O . SER A 1 443 ? 17.547 37.281 26.719 1 75.06 443 SER A O 1
ATOM 3486 N N . ASP A 1 444 ? 16.906 35.812 25.25 1 81.12 444 ASP A N 1
ATOM 3487 C CA . ASP A 1 444 ? 18 34.906 25.547 1 81.12 444 ASP A CA 1
ATOM 3488 C C . ASP A 1 444 ? 18.625 34.344 24.266 1 81.12 444 ASP A C 1
ATOM 3490 O O . ASP A 1 444 ? 18.469 33.156 23.969 1 81.12 444 ASP A O 1
ATOM 3494 N N . ILE A 1 445 ? 19.484 35.156 23.672 1 84 445 ILE A N 1
ATOM 3495 C CA . ILE A 1 445 ? 20.062 34.812 22.391 1 84 445 ILE A CA 1
ATOM 3496 C C . ILE A 1 445 ? 21 33.594 22.547 1 84 445 ILE A C 1
ATOM 3498 O O . ILE A 1 445 ? 21 32.688 21.703 1 84 445 ILE A O 1
ATOM 3502 N N . ALA A 1 446 ? 21.766 33.594 23.656 1 83.12 446 ALA A N 1
ATOM 3503 C CA . ALA A 1 446 ? 22.703 32.5 23.891 1 83.12 446 ALA A CA 1
ATOM 3504 C C . ALA A 1 446 ? 21.969 31.172 24.062 1 83.12 446 ALA A C 1
ATOM 3506 O O . ALA A 1 446 ? 22.406 30.141 23.531 1 83.12 446 ALA A O 1
ATOM 3507 N N . GLY A 1 447 ? 20.938 31.219 24.812 1 82.94 447 GLY A N 1
ATOM 3508 C CA . GLY A 1 447 ? 20.125 30.031 25 1 82.94 447 GLY A CA 1
ATOM 3509 C C . GLY A 1 447 ? 19.531 29.516 23.703 1 82.94 447 GLY A C 1
ATOM 3510 O O . GLY A 1 447 ? 19.469 28.297 23.484 1 82.94 447 GLY A O 1
ATOM 3511 N N . TYR A 1 448 ? 19.25 30.422 22.875 1 85.62 448 TYR A N 1
ATOM 3512 C CA . TYR A 1 448 ? 18.641 30.047 21.594 1 85.62 448 TYR A CA 1
ATOM 3513 C C . TYR A 1 448 ? 19.672 29.469 20.641 1 85.62 448 TYR A C 1
ATOM 3515 O O . TYR A 1 448 ? 19.375 28.578 19.859 1 85.62 448 TYR A O 1
ATOM 3523 N N . ILE A 1 449 ? 20.766 30.031 20.688 1 87.38 449 ILE A N 1
ATOM 3524 C CA . ILE A 1 449 ? 21.844 29.484 19.875 1 87.38 449 ILE A CA 1
ATOM 3525 C C . ILE A 1 449 ? 22.109 28.031 20.281 1 87.38 449 ILE A C 1
ATOM 3527 O O . ILE A 1 449 ? 22.234 27.156 19.422 1 87.38 449 ILE A O 1
ATOM 3531 N N . GLU A 1 450 ? 22.125 27.781 21.578 1 86 450 GLU A N 1
ATOM 3532 C CA . GLU A 1 450 ? 22.375 26.438 22.094 1 86 450 GLU A CA 1
ATOM 3533 C C . GLU A 1 450 ? 21.234 25.484 21.719 1 86 450 GLU A C 1
ATOM 3535 O O . GLU A 1 450 ? 21.484 24.328 21.359 1 86 450 GLU A O 1
ATOM 3540 N N . ALA A 1 451 ? 20.016 25.984 21.859 1 88.44 451 ALA A N 1
ATOM 3541 C CA . ALA A 1 451 ? 18.844 25.188 21.5 1 88.44 451 ALA A CA 1
ATOM 3542 C C . ALA A 1 451 ? 18.891 24.797 20.016 1 88.44 451 ALA A C 1
ATOM 3544 O O . ALA A 1 451 ? 18.578 23.672 19.656 1 88.44 451 ALA A O 1
ATOM 3545 N N . GLY A 1 452 ? 19.25 25.734 19.188 1 91.31 452 GLY A N 1
ATOM 3546 C CA . GLY A 1 452 ? 19.391 25.469 17.766 1 91.31 452 GLY A CA 1
ATOM 3547 C C . GLY A 1 452 ? 20.453 24.422 17.469 1 91.31 452 GLY A C 1
ATOM 3548 O O . GLY A 1 452 ? 20.25 23.562 16.609 1 91.31 452 GLY A O 1
ATOM 3549 N N . GLU A 1 453 ? 21.547 24.516 18.141 1 90.88 453 GLU A N 1
ATOM 3550 C CA . GLU A 1 453 ? 22.625 23.547 17.969 1 90.88 453 GLU A CA 1
ATOM 3551 C C . GLU A 1 453 ? 22.188 22.156 18.406 1 90.88 453 GLU A C 1
ATOM 3553 O O . GLU A 1 453 ? 22.562 21.156 17.766 1 90.88 453 GLU A O 1
ATOM 3558 N N . ARG A 1 454 ? 21.516 22.156 19.422 1 92.06 454 ARG A N 1
ATOM 3559 C CA . ARG A 1 454 ? 21.016 20.875 19.906 1 92.06 454 ARG A CA 1
ATOM 3560 C C . ARG A 1 454 ? 20.062 20.234 18.891 1 92.06 454 ARG A C 1
ATOM 3562 O O . ARG A 1 454 ? 20.156 19.031 18.641 1 92.06 454 ARG A O 1
ATOM 3569 N N . LEU A 1 455 ? 19.125 20.984 18.359 1 94.69 455 LEU A N 1
ATOM 3570 C CA . LEU A 1 455 ? 18.203 20.484 17.344 1 94.69 455 LEU A CA 1
ATOM 3571 C C . LEU A 1 455 ? 18.953 20 16.109 1 94.69 455 LEU A C 1
ATOM 3573 O O . LEU A 1 455 ? 18.609 18.969 15.531 1 94.69 455 LEU A O 1
ATOM 3577 N N . MET A 1 456 ? 20 20.766 15.773 1 95.12 456 MET A N 1
ATOM 3578 C CA . MET A 1 456 ? 20.812 20.359 14.633 1 95.12 456 MET A CA 1
ATOM 3579 C C . MET A 1 456 ? 21.516 19.031 14.898 1 95.12 456 MET A C 1
ATOM 3581 O O . MET A 1 456 ? 21.594 18.188 14 1 95.12 456 MET A O 1
ATOM 3585 N N . ARG A 1 457 ? 21.984 18.875 16.094 1 94.81 457 ARG A N 1
ATOM 3586 C CA . ARG A 1 457 ? 22.625 17.609 16.453 1 94.81 457 ARG A CA 1
ATOM 3587 C C . ARG A 1 457 ? 21.641 16.453 16.406 1 94.81 457 ARG A C 1
ATOM 3589 O O . ARG A 1 457 ? 22 15.344 16 1 94.81 457 ARG A O 1
ATOM 3596 N N . MET A 1 458 ? 20.422 16.734 16.781 1 95.12 458 MET A N 1
ATOM 3597 C CA . MET A 1 458 ? 19.391 15.695 16.734 1 95.12 458 MET A CA 1
ATOM 3598 C C . MET A 1 458 ? 19.078 15.312 15.289 1 95.12 458 MET A C 1
ATOM 3600 O O . MET A 1 458 ? 18.906 14.133 14.977 1 95.12 458 MET A O 1
ATOM 3604 N N . LEU A 1 459 ? 18.938 16.297 14.461 1 97.75 459 LEU A N 1
ATOM 3605 C CA . LEU A 1 459 ? 18.719 16.047 13.039 1 97.75 459 LEU A CA 1
ATOM 3606 C C . LEU A 1 459 ? 19.859 15.219 12.445 1 97.75 459 LEU A C 1
ATOM 3608 O O . LEU A 1 459 ? 19.625 14.266 11.703 1 97.75 459 LEU A O 1
ATOM 3612 N N . ASP A 1 460 ? 21.062 15.562 12.812 1 96.56 460 ASP A N 1
ATOM 3613 C CA . ASP A 1 460 ? 22.234 14.859 12.305 1 96.56 460 ASP A CA 1
ATOM 3614 C C . ASP A 1 460 ? 22.281 13.422 12.828 1 96.56 460 ASP A C 1
ATOM 3616 O O . ASP A 1 460 ? 22.641 12.5 12.094 1 96.56 460 ASP A O 1
ATOM 3620 N N . ALA A 1 461 ? 21.969 13.289 14.086 1 95.88 461 ALA A N 1
ATOM 3621 C CA . ALA A 1 461 ? 21.922 11.953 14.672 1 95.88 461 ALA A CA 1
ATOM 3622 C C . ALA A 1 461 ? 20.906 11.078 13.953 1 95.88 461 ALA A C 1
ATOM 3624 O O . ALA A 1 461 ? 21.172 9.898 13.695 1 95.88 461 ALA A O 1
ATOM 3625 N N . TRP A 1 462 ? 19.75 11.594 13.695 1 97.81 462 TRP A N 1
ATOM 3626 C CA . TRP A 1 462 ? 18.734 10.867 12.953 1 97.81 462 TRP A CA 1
ATOM 3627 C C . TRP A 1 462 ? 19.234 10.453 11.578 1 97.81 462 TRP A C 1
ATOM 3629 O O . TRP A 1 462 ? 19.078 9.305 11.172 1 97.81 462 TRP A O 1
ATOM 3639 N N . LYS A 1 463 ? 19.844 11.367 10.844 1 97.88 463 LYS A N 1
ATOM 3640 C CA . LYS A 1 463 ? 20.328 11.117 9.492 1 97.88 463 LYS A CA 1
ATOM 3641 C C . LYS A 1 463 ? 21.406 10.031 9.5 1 97.88 463 LYS A C 1
ATOM 3643 O O . LYS A 1 463 ? 21.453 9.188 8.602 1 97.88 463 LYS A O 1
ATOM 3648 N N . ARG A 1 464 ? 22.188 9.945 10.492 1 95.62 464 ARG A N 1
ATOM 3649 C CA . ARG A 1 464 ? 23.344 9.07 10.562 1 95.62 464 ARG A CA 1
ATOM 3650 C C . ARG A 1 464 ? 22.922 7.617 10.75 1 95.62 464 ARG A C 1
ATOM 3652 O O . ARG A 1 464 ? 23.594 6.699 10.266 1 95.62 464 ARG A O 1
ATOM 3659 N N . ILE A 1 465 ? 21.859 7.426 11.375 1 95.69 465 ILE A N 1
ATOM 3660 C CA . ILE A 1 465 ? 21.5 6.059 11.734 1 95.69 465 ILE A CA 1
ATOM 3661 C C . ILE A 1 465 ? 20.562 5.48 10.68 1 95.69 465 ILE A C 1
ATOM 3663 O O . ILE A 1 465 ? 20.125 4.332 10.797 1 95.69 465 ILE A O 1
ATOM 3667 N N . LEU A 1 466 ? 20.172 6.188 9.672 1 97.69 466 LEU A N 1
ATOM 3668 C CA . LEU A 1 466 ? 19.188 5.75 8.688 1 97.69 466 LEU A CA 1
ATOM 3669 C C . LEU A 1 466 ? 19.703 4.547 7.906 1 97.69 466 LEU A C 1
ATOM 3671 O O . LEU A 1 466 ? 20.875 4.492 7.547 1 97.69 466 LEU A O 1
ATOM 3675 N N . PRO A 1 467 ? 18.859 3.545 7.711 1 94.81 467 PRO A N 1
ATOM 3676 C CA . PRO A 1 467 ? 19.219 2.445 6.812 1 94.81 467 PRO A CA 1
ATOM 3677 C C . PRO A 1 467 ? 19.328 2.887 5.355 1 94.81 467 PRO A C 1
ATOM 3679 O O . PRO A 1 467 ? 18.938 4.004 5.012 1 94.81 467 PRO A O 1
ATOM 3682 N N . SER A 1 468 ? 19.797 2 4.523 1 92.62 468 SER A N 1
ATOM 3683 C CA . SER A 1 468 ? 20.062 2.299 3.121 1 92.62 468 SER A CA 1
ATOM 3684 C C . SER A 1 468 ? 18.781 2.564 2.348 1 92.62 468 SER A C 1
ATOM 3686 O O . SER A 1 468 ? 18.797 3.213 1.3 1 92.62 468 SER A O 1
ATOM 3688 N N . SER A 1 469 ? 17.672 2.133 2.869 1 95.44 469 SER A N 1
ATOM 3689 C CA . SER A 1 469 ? 16.391 2.318 2.186 1 95.44 469 SER A CA 1
ATOM 3690 C C . SER A 1 469 ? 15.992 3.791 2.148 1 95.44 469 SER A C 1
ATOM 3692 O O . SER A 1 469 ? 15.094 4.176 1.397 1 95.44 469 SER A O 1
ATOM 3694 N N . PHE A 1 470 ? 16.672 4.676 2.914 1 97.81 470 PHE A N 1
ATOM 3695 C CA . PHE A 1 470 ? 16.406 6.109 2.932 1 97.81 470 PHE A CA 1
ATOM 3696 C C . PHE A 1 470 ? 17.297 6.848 1.95 1 97.81 470 PHE A C 1
ATOM 3698 O O . PHE A 1 470 ? 17.156 8.055 1.759 1 97.81 470 PHE A O 1
ATOM 3705 N N . GLU A 1 471 ? 18.156 6.129 1.279 1 96.94 471 GLU A N 1
ATOM 3706 C CA . GLU A 1 471 ? 19.094 6.734 0.347 1 96.94 471 GLU A CA 1
ATOM 3707 C C . GLU A 1 471 ? 18.562 6.699 -1.082 1 96.94 471 GLU A C 1
ATOM 3709 O O . GLU A 1 471 ? 17.812 5.793 -1.445 1 96.94 471 GLU A O 1
ATOM 3714 N N . PRO A 1 472 ? 18.953 7.66 -1.869 1 96.94 472 PRO A N 1
ATOM 3715 C CA . PRO A 1 472 ? 18.531 7.66 -3.275 1 96.94 472 PRO A CA 1
ATOM 3716 C C . PRO A 1 472 ? 19 6.414 -4.023 1 96.94 472 PRO A C 1
ATOM 3718 O O . PRO A 1 472 ? 20.109 5.918 -3.783 1 96.94 472 PRO A O 1
ATOM 3721 N N . ILE A 1 473 ? 18.172 5.902 -4.824 1 96.69 473 ILE A N 1
ATOM 3722 C CA . ILE A 1 473 ? 18.578 4.859 -5.762 1 96.69 473 ILE A CA 1
ATOM 3723 C C . ILE A 1 473 ? 19.516 5.445 -6.809 1 96.69 473 ILE A C 1
ATOM 3725 O O . ILE A 1 473 ? 19.156 6.363 -7.543 1 96.69 473 ILE A O 1
ATOM 3729 N N . PRO A 1 474 ? 20.703 4.988 -6.867 1 95.5 474 PRO A N 1
ATOM 3730 C CA . PRO A 1 474 ? 21.703 5.586 -7.754 1 95.5 474 PRO A CA 1
ATOM 3731 C C . PRO A 1 474 ? 21.422 5.34 -9.227 1 95.5 474 PRO A C 1
ATOM 3733 O O . PRO A 1 474 ? 21.219 4.195 -9.641 1 95.5 474 PRO A O 1
ATOM 3736 N N . VAL A 1 475 ? 21.359 6.336 -10.023 1 92.94 475 VAL A N 1
ATOM 3737 C CA . VAL A 1 475 ? 21.156 6.27 -11.461 1 92.94 475 VAL A CA 1
ATOM 3738 C C . VAL A 1 475 ? 22.281 7.012 -12.18 1 92.94 475 VAL A C 1
ATOM 3740 O O . VAL A 1 475 ? 22.609 8.148 -11.828 1 92.94 475 VAL A O 1
ATOM 3743 N N . ALA A 1 476 ? 22.859 6.297 -13.094 1 86.88 476 ALA A N 1
ATOM 3744 C CA . ALA A 1 476 ? 23.969 6.887 -13.844 1 86.88 476 ALA A CA 1
ATOM 3745 C C . ALA A 1 476 ? 23.484 8.055 -14.703 1 86.88 476 ALA A C 1
ATOM 3747 O O . ALA A 1 476 ? 22.391 8 -15.273 1 86.88 476 ALA A O 1
ATOM 3748 N N . SER A 1 477 ? 23.984 9.258 -14.422 1 71.44 477 SER A N 1
ATOM 3749 C CA . SER A 1 477 ? 23.641 10.461 -15.172 1 71.44 477 SER A CA 1
ATOM 3750 C C . SER A 1 477 ? 23.891 10.281 -16.656 1 71.44 477 SER A C 1
ATOM 3752 O O . SER A 1 477 ? 24.938 9.781 -17.062 1 71.44 477 SER A O 1
ATOM 3754 N N . SER A 1 478 ? 22.859 9.914 -17.438 1 55.88 478 SER A N 1
ATOM 3755 C CA . SER A 1 478 ? 23.125 9.969 -18.875 1 55.88 478 SER A CA 1
ATOM 3756 C C . SER A 1 478 ? 23.672 11.336 -19.281 1 55.88 478 SER A C 1
ATOM 3758 O O . SER A 1 478 ? 23.219 12.367 -18.766 1 55.88 478 SER A O 1
ATOM 3760 N N . HIS A 1 479 ? 24.828 11.367 -19.641 1 47.09 479 HIS A N 1
ATOM 3761 C CA . HIS A 1 479 ? 25.281 12.578 -20.312 1 47.09 479 HIS A CA 1
ATOM 3762 C C . HIS A 1 479 ? 24.172 13.188 -21.172 1 47.09 479 HIS A C 1
ATOM 3764 O O . HIS A 1 479 ? 23.438 12.469 -21.828 1 47.09 479 HIS A O 1
ATOM 3770 N N . PRO A 1 480 ? 23.766 14.32 -20.75 1 42.31 480 PRO A N 1
ATOM 3771 C CA . PRO A 1 480 ? 22.766 14.961 -21.609 1 42.31 480 PRO A CA 1
ATOM 3772 C C . PRO A 1 480 ? 23.016 14.672 -23.094 1 42.31 480 PRO A C 1
ATOM 3774 O O . PRO A 1 480 ? 24.125 14.891 -23.594 1 42.31 480 PRO A O 1
ATOM 3777 N N . SER A 1 481 ? 22.562 13.562 -23.562 1 37.03 481 SER A N 1
ATOM 3778 C CA . SER A 1 481 ? 22.656 13.695 -25.016 1 37.03 481 SER A CA 1
ATOM 3779 C C . SER A 1 481 ? 22.25 15.094 -25.469 1 37.03 481 SER A C 1
ATOM 3781 O O . SER A 1 481 ? 21.328 15.688 -24.922 1 37.03 481 SER A O 1
ATOM 3783 N N . PRO A 1 482 ? 23.141 15.805 -26.219 1 33.06 482 PRO A N 1
ATOM 3784 C CA . PRO A 1 482 ? 22.766 17.109 -26.75 1 33.06 482 PRO A CA 1
ATOM 3785 C C . PRO A 1 482 ? 21.328 17.172 -27.25 1 33.06 482 PRO A C 1
ATOM 3787 O O . PRO A 1 482 ? 20.953 18.094 -27.984 1 33.06 482 PRO A O 1
ATOM 3790 N N . ALA A 1 483 ? 20.703 16.047 -27.609 1 32.22 483 ALA A N 1
ATOM 3791 C CA . ALA A 1 483 ? 19.641 16.266 -28.594 1 32.22 483 ALA A CA 1
ATOM 3792 C C . ALA A 1 483 ? 18.641 17.281 -28.094 1 32.22 483 ALA A C 1
ATOM 3794 O O . ALA A 1 483 ? 18.344 18.266 -28.781 1 32.22 483 ALA A O 1
ATOM 3795 N N . SER A 1 484 ? 17.219 16.734 -27.734 1 34.34 484 SER A N 1
ATOM 3796 C CA . SER A 1 484 ? 16.125 17.625 -28.125 1 34.34 484 SER A CA 1
ATOM 3797 C C . SER A 1 484 ? 16.078 18.875 -27.266 1 34.34 484 SER A C 1
ATOM 3799 O O . SER A 1 484 ? 16.172 18.781 -26.031 1 34.34 484 SER A O 1
ATOM 3801 N N . PRO A 1 485 ? 16.281 20.016 -27.828 1 34.78 485 PRO A N 1
ATOM 3802 C CA . PRO A 1 485 ? 16.125 21.375 -27.297 1 34.78 485 PRO A CA 1
ATOM 3803 C C . PRO A 1 485 ? 14.914 21.516 -26.375 1 34.78 485 PRO A C 1
ATOM 3805 O O . PRO A 1 485 ? 14.852 22.453 -25.578 1 34.78 485 PRO A O 1
ATOM 3808 N N . GLU A 1 486 ? 13.75 20.891 -26.75 1 34.53 486 GLU A N 1
ATOM 3809 C CA . GLU A 1 486 ? 12.477 21.344 -26.188 1 34.53 486 GLU A CA 1
ATOM 3810 C C . GLU A 1 486 ? 12.398 21.047 -24.688 1 34.53 486 GLU A C 1
ATOM 3812 O O . GLU A 1 486 ? 11.508 21.547 -24 1 34.53 486 GLU A O 1
ATOM 3817 N N . ALA A 1 487 ? 12.734 19.828 -24.359 1 38.16 487 ALA A N 1
ATOM 3818 C CA . ALA A 1 487 ? 12.531 19.703 -22.922 1 38.16 487 ALA A CA 1
ATOM 3819 C C . ALA A 1 487 ? 13.484 20.609 -22.141 1 38.16 487 ALA A C 1
ATOM 3821 O O . ALA A 1 487 ? 14.383 20.125 -21.453 1 38.16 487 ALA A O 1
ATOM 3822 N N . SER A 1 488 ? 14.016 21.516 -22.688 1 37.88 488 SER A N 1
ATOM 3823 C CA . SER A 1 488 ? 14.867 22.578 -22.172 1 37.88 488 SER A CA 1
ATOM 3824 C C . SER A 1 488 ? 14.32 23.156 -20.875 1 37.88 488 SER A C 1
ATOM 3826 O O . SER A 1 488 ? 14.727 24.234 -20.438 1 37.88 488 SER A O 1
ATOM 3828 N N . MET A 1 489 ? 13.07 22.938 -20.469 1 45.03 489 MET A N 1
ATOM 3829 C CA . MET A 1 489 ? 12.93 23.766 -19.281 1 45.03 489 MET A CA 1
ATOM 3830 C C . MET A 1 489 ? 14.016 23.422 -18.25 1 45.03 489 MET A C 1
ATOM 3832 O O . MET A 1 489 ? 14.039 22.312 -17.719 1 45.03 489 MET A O 1
ATOM 3836 N N . HIS A 1 490 ? 15.102 23.906 -18.297 1 53.31 490 HIS A N 1
ATOM 3837 C CA . HIS A 1 490 ? 16.375 23.969 -17.578 1 53.31 490 HIS A CA 1
ATOM 3838 C C . HIS A 1 490 ? 16.156 23.984 -16.078 1 53.31 490 HIS A C 1
ATOM 3840 O O . HIS A 1 490 ? 16.109 25.062 -15.461 1 53.31 490 HIS A O 1
ATOM 3846 N N . ASN A 1 491 ? 15.461 23.016 -15.508 1 68.06 491 ASN A N 1
ATOM 3847 C CA . ASN A 1 491 ? 15.5 22.953 -14.047 1 68.06 491 ASN A CA 1
ATOM 3848 C C . ASN A 1 491 ? 16.859 22.484 -13.547 1 68.06 491 ASN A C 1
ATOM 3850 O O . ASN A 1 491 ? 17.422 21.516 -14.07 1 68.06 491 ASN A O 1
ATOM 3854 N N . GLN A 1 492 ? 17.484 23.297 -12.781 1 86.56 492 GLN A N 1
ATOM 3855 C CA . GLN A 1 492 ? 18.828 23.078 -12.234 1 86.56 492 GLN A CA 1
ATOM 3856 C C . GLN A 1 492 ? 18.844 21.844 -11.32 1 86.56 492 GLN A C 1
ATOM 3858 O O . GLN A 1 492 ? 19.906 21.328 -10.992 1 86.56 492 GLN A O 1
ATOM 3863 N N . PHE A 1 493 ? 17.609 21.344 -11.008 1 93.44 493 PHE A N 1
ATOM 3864 C CA . PHE A 1 493 ? 17.547 20.266 -10.031 1 93.44 493 PHE A CA 1
ATOM 3865 C C . PHE A 1 493 ? 17.562 18.906 -10.719 1 93.44 493 PHE A C 1
ATOM 3867 O O . PHE A 1 493 ? 16.922 18.734 -11.758 1 93.44 493 PHE A O 1
ATOM 3874 N N . GLN A 1 494 ? 18.312 17.969 -10.18 1 93.12 494 GLN A N 1
ATOM 3875 C CA . GLN A 1 494 ? 18.359 16.594 -10.664 1 93.12 494 GLN A CA 1
ATOM 3876 C C . GLN A 1 494 ? 17.375 15.719 -9.898 1 93.12 494 GLN A C 1
ATOM 3878 O O . GLN A 1 494 ? 17.312 15.75 -8.672 1 93.12 494 GLN A O 1
ATOM 3883 N N . PRO A 1 495 ? 16.594 14.961 -10.633 1 95 495 PRO A N 1
ATOM 3884 C CA . PRO A 1 495 ? 15.617 14.094 -9.953 1 95 495 PRO A CA 1
ATOM 3885 C C . PRO A 1 495 ? 16.281 13.094 -9.008 1 95 495 PRO A C 1
ATOM 3887 O O . PRO A 1 495 ? 17.328 12.539 -9.328 1 95 495 PRO A O 1
ATOM 3890 N N . ILE A 1 496 ? 15.711 12.906 -7.867 1 97.06 496 ILE A N 1
ATOM 3891 C CA . ILE A 1 496 ? 16.188 11.977 -6.844 1 97.06 496 ILE A CA 1
ATOM 3892 C C . ILE A 1 496 ? 15.094 10.961 -6.531 1 97.06 496 ILE A C 1
ATOM 3894 O O . ILE A 1 496 ? 13.992 11.328 -6.113 1 97.06 496 ILE A O 1
ATOM 3898 N N . TRP A 1 497 ? 15.414 9.672 -6.75 1 96.81 497 TRP A N 1
ATOM 3899 C CA . TRP A 1 497 ? 14.461 8.609 -6.473 1 96.81 497 TRP A CA 1
ATOM 3900 C C . TRP A 1 497 ? 14.805 7.887 -5.176 1 96.81 497 TRP A C 1
ATOM 3902 O O . TRP A 1 497 ? 15.836 7.219 -5.086 1 96.81 497 TRP A O 1
ATOM 3912 N N . ILE A 1 498 ? 14 8.07 -4.191 1 97.69 498 ILE A N 1
ATOM 3913 C CA . ILE A 1 498 ? 14.062 7.312 -2.949 1 97.69 498 ILE A CA 1
ATOM 3914 C C . ILE A 1 498 ? 12.82 6.445 -2.809 1 97.69 498 ILE A C 1
ATOM 3916 O O . ILE A 1 498 ? 11.695 6.914 -3.021 1 97.69 498 ILE A O 1
ATOM 3920 N N . HIS A 1 499 ? 12.977 5.266 -2.512 1 96.31 499 HIS A N 1
ATOM 3921 C CA . HIS A 1 499 ? 11.875 4.312 -2.4 1 96.31 499 HIS A CA 1
ATOM 3922 C C . HIS A 1 499 ? 12.008 3.469 -1.136 1 96.31 499 HIS A C 1
ATOM 3924 O O . HIS A 1 499 ? 13.102 3.025 -0.79 1 96.31 499 HIS A O 1
ATOM 3930 N N . PRO A 1 500 ? 10.945 3.211 -0.302 1 96 500 PRO A N 1
ATOM 3931 C CA . PRO A 1 500 ? 9.562 3.578 -0.607 1 96 500 PRO A CA 1
ATOM 3932 C C . PRO A 1 500 ? 9.289 5.066 -0.403 1 96 500 PRO A C 1
ATOM 3934 O O . PRO A 1 500 ? 10.148 5.793 0.093 1 96 500 PRO A O 1
ATOM 3937 N N . SER A 1 501 ? 8.055 5.543 -0.844 1 96.56 501 SER A N 1
ATOM 3938 C CA . SER A 1 501 ? 7.691 6.957 -0.812 1 96.56 501 SER A CA 1
ATOM 3939 C C . SER A 1 501 ? 7.734 7.508 0.61 1 96.56 501 SER A C 1
ATOM 3941 O O . SER A 1 501 ? 8.023 8.688 0.817 1 96.56 501 SER A O 1
ATOM 3943 N N . SER A 1 502 ? 7.449 6.691 1.627 1 97.25 502 SER A N 1
ATOM 3944 C CA . SER A 1 502 ? 7.496 7.145 3.014 1 97.25 502 SER A CA 1
ATOM 3945 C C . SER A 1 502 ? 8.906 7.566 3.406 1 97.25 502 SER A C 1
ATOM 3947 O O . SER A 1 502 ? 9.086 8.523 4.164 1 97.25 502 SER A O 1
ATOM 3949 N N . HIS A 1 503 ? 9.891 6.887 2.889 1 98.19 503 HIS A N 1
ATOM 3950 C CA . HIS A 1 503 ? 11.273 7.234 3.176 1 98.19 503 HIS A CA 1
ATOM 3951 C C . HIS A 1 503 ? 11.672 8.523 2.465 1 98.19 503 HIS A C 1
ATOM 3953 O O . HIS A 1 503 ? 12.398 9.352 3.027 1 98.19 503 HIS A O 1
ATOM 3959 N N . ALA A 1 504 ? 11.219 8.656 1.212 1 98.38 504 ALA A N 1
ATOM 3960 C CA . ALA A 1 504 ? 11.445 9.914 0.506 1 98.38 504 ALA A CA 1
ATOM 3961 C C . ALA A 1 504 ? 10.836 11.086 1.268 1 98.38 504 ALA A C 1
ATOM 3963 O O . ALA A 1 504 ? 11.477 12.133 1.417 1 98.38 504 ALA A O 1
ATOM 3964 N N . ALA A 1 505 ? 9.641 10.867 1.738 1 98.5 505 ALA A N 1
ATOM 3965 C CA . ALA A 1 505 ? 8.938 11.891 2.504 1 98.5 505 ALA A CA 1
ATOM 3966 C C . ALA A 1 505 ? 9.695 12.234 3.785 1 98.5 505 ALA A C 1
ATOM 3968 O O . ALA A 1 505 ? 9.75 13.398 4.191 1 98.5 505 ALA A O 1
ATOM 3969 N N . ALA A 1 506 ? 10.211 11.227 4.406 1 98.75 506 ALA A N 1
ATOM 3970 C CA . ALA A 1 506 ? 10.984 11.445 5.629 1 98.75 506 ALA A CA 1
ATOM 3971 C C . ALA A 1 506 ? 12.219 12.305 5.355 1 98.75 506 ALA A C 1
ATOM 3973 O O . ALA A 1 506 ? 12.508 13.234 6.105 1 98.75 506 ALA A O 1
ATOM 3974 N N . ILE A 1 507 ? 12.875 12.016 4.285 1 98.75 507 ILE A N 1
ATOM 3975 C CA . ILE A 1 507 ? 14.07 12.773 3.932 1 98.75 507 ILE A CA 1
ATOM 3976 C C . ILE A 1 507 ? 13.695 14.211 3.582 1 98.75 507 ILE A C 1
ATOM 3978 O O . ILE A 1 507 ? 14.398 15.148 3.947 1 98.75 507 ILE A O 1
ATOM 3982 N N . GLN A 1 508 ? 12.625 14.391 2.9 1 98.44 508 GLN A N 1
ATOM 3983 C CA . GLN A 1 508 ? 12.133 15.734 2.619 1 98.44 508 GLN A CA 1
ATOM 3984 C C . GLN A 1 508 ? 11.82 16.484 3.91 1 98.44 508 GLN A C 1
ATOM 3986 O O . GLN A 1 508 ? 12.133 17.672 4.039 1 98.44 508 GLN A O 1
ATOM 3991 N N . THR A 1 509 ? 11.195 15.789 4.789 1 98.75 509 THR A N 1
ATOM 3992 C CA . THR A 1 509 ? 10.844 16.391 6.066 1 98.75 509 THR A CA 1
ATOM 3993 C C . THR A 1 509 ? 12.094 16.766 6.852 1 98.75 509 THR A C 1
ATOM 3995 O O . THR A 1 509 ? 12.117 17.797 7.543 1 98.75 509 THR A O 1
ATOM 3998 N N . TYR A 1 510 ? 13.094 15.961 6.758 1 98.75 510 TYR A N 1
ATOM 3999 C CA . TYR A 1 510 ? 14.383 16.266 7.375 1 98.75 510 TYR A CA 1
ATOM 4000 C C . TYR A 1 510 ? 14.945 17.578 6.844 1 98.75 510 TYR A C 1
ATOM 4002 O O . TYR A 1 510 ? 15.367 18.438 7.617 1 98.75 510 TYR A O 1
ATOM 4010 N N . HIS A 1 511 ? 14.953 17.688 5.574 1 98.81 511 HIS A N 1
ATOM 4011 C CA . HIS A 1 511 ? 15.516 18.891 4.957 1 98.81 511 HIS A CA 1
ATOM 4012 C C . HIS A 1 511 ? 14.625 20.109 5.199 1 98.81 511 HIS A C 1
ATOM 4014 O O . HIS A 1 511 ? 15.117 21.219 5.34 1 98.81 511 HIS A O 1
ATOM 4020 N N . PHE A 1 512 ? 13.328 19.891 5.246 1 98.75 512 PHE A N 1
ATOM 4021 C CA . PHE A 1 512 ? 12.406 20.938 5.676 1 98.75 512 PHE A CA 1
ATOM 4022 C C . PHE A 1 512 ? 12.781 21.453 7.062 1 98.75 512 PHE A C 1
ATOM 4024 O O . PHE A 1 512 ? 12.914 22.656 7.27 1 98.75 512 PHE A O 1
ATOM 4031 N N . ALA A 1 513 ? 12.961 20.531 7.977 1 98.56 513 ALA A N 1
ATOM 4032 C CA . ALA A 1 513 ? 13.312 20.875 9.352 1 98.56 513 ALA A CA 1
ATOM 4033 C C . ALA A 1 513 ? 14.641 21.609 9.406 1 98.56 513 ALA A C 1
ATOM 4035 O O . ALA A 1 513 ? 14.781 22.594 10.133 1 98.56 513 ALA A O 1
ATOM 4036 N N . ARG A 1 514 ? 15.562 21.141 8.641 1 98.38 514 ARG A N 1
ATOM 4037 C CA . ARG A 1 514 ? 16.891 21.75 8.602 1 98.38 514 ARG A CA 1
ATOM 4038 C C . ARG A 1 514 ? 16.797 23.203 8.109 1 98.38 514 ARG A C 1
ATOM 4040 O O . ARG A 1 514 ? 17.438 24.094 8.664 1 98.38 514 ARG A O 1
ATOM 4047 N N . ILE A 1 515 ? 16.062 23.438 7.094 1 98.12 515 ILE A N 1
ATOM 4048 C CA . ILE A 1 515 ? 15.891 24.781 6.551 1 98.12 515 ILE A CA 1
ATOM 4049 C C . ILE A 1 515 ? 15.266 25.688 7.605 1 98.12 515 ILE A C 1
ATOM 4051 O O . ILE A 1 515 ? 15.766 26.797 7.855 1 98.12 515 ILE A O 1
ATOM 4055 N N . ILE A 1 516 ? 14.219 25.203 8.234 1 97.56 516 ILE A N 1
ATOM 4056 C CA . ILE A 1 516 ? 13.508 25.984 9.234 1 97.56 516 ILE A CA 1
ATOM 4057 C C . ILE A 1 516 ? 14.453 26.344 10.375 1 97.56 516 ILE A C 1
ATOM 4059 O O . ILE A 1 516 ? 14.453 27.484 10.859 1 97.56 516 ILE A O 1
ATOM 4063 N N . LEU A 1 517 ? 15.234 25.422 10.758 1 96.06 517 LEU A N 1
ATOM 4064 C CA . LEU A 1 517 ? 16.172 25.641 11.852 1 96.06 517 LEU A CA 1
ATOM 4065 C C . LEU A 1 517 ? 17.25 26.656 11.461 1 96.06 517 LEU A C 1
ATOM 4067 O O . LEU A 1 517 ? 17.5 27.625 12.203 1 96.06 517 LEU A O 1
ATOM 4071 N N . LEU A 1 518 ? 17.828 26.547 10.289 1 95.19 518 LEU A N 1
ATOM 4072 C CA . LEU A 1 518 ? 18.938 27.359 9.844 1 95.19 518 LEU A CA 1
ATOM 4073 C C . LEU A 1 518 ? 18.484 28.797 9.578 1 95.19 518 LEU A C 1
ATOM 4075 O O . LEU A 1 518 ? 19.234 29.75 9.828 1 95.19 518 LEU A O 1
ATOM 4079 N N . LEU A 1 519 ? 17.281 28.922 9.102 1 93.31 519 LEU A N 1
ATOM 4080 C CA . LEU A 1 519 ? 16.766 30.25 8.805 1 93.31 519 LEU A CA 1
ATOM 4081 C C . LEU A 1 519 ? 16.453 31.016 10.086 1 93.31 519 LEU A C 1
ATOM 4083 O O . LEU A 1 519 ? 16.438 32.25 10.086 1 93.31 519 LEU A O 1
ATOM 4087 N N . ASN A 1 520 ? 16.234 30.312 11.172 1 92.25 520 ASN A N 1
ATOM 4088 C CA . ASN A 1 520 ? 15.742 30.969 12.367 1 92.25 520 ASN A CA 1
ATOM 4089 C C . ASN A 1 520 ? 16.766 30.922 13.5 1 92.25 520 ASN A C 1
ATOM 4091 O O . ASN A 1 520 ? 16.562 31.531 14.555 1 92.25 520 ASN A O 1
ATOM 4095 N N . GLN A 1 521 ? 17.812 30.234 13.297 1 89.31 521 GLN A N 1
ATOM 4096 C CA . GLN A 1 521 ? 18.859 30.172 14.32 1 89.31 521 GLN A CA 1
ATOM 4097 C C . GLN A 1 521 ? 19.734 31.422 14.305 1 89.31 521 GLN A C 1
ATOM 4099 O O . GLN A 1 521 ? 20.312 31.766 13.273 1 89.31 521 GLN A O 1
ATOM 4104 N N . PRO A 1 522 ? 19.766 32.094 15.461 1 86.75 522 PRO A N 1
ATOM 4105 C CA . PRO A 1 522 ? 20.688 33.219 15.516 1 86.75 522 PRO A CA 1
ATOM 4106 C C . PRO A 1 522 ? 22.141 32.812 15.305 1 86.75 522 PRO A C 1
ATOM 4108 O O . PRO A 1 522 ? 22.516 31.688 15.594 1 86.75 522 PRO A O 1
ATOM 4111 N N . THR A 1 523 ? 22.828 33.688 14.625 1 80.44 523 THR A N 1
ATOM 4112 C CA . THR A 1 523 ? 24.234 33.406 14.344 1 80.44 523 THR A CA 1
ATOM 4113 C C . THR A 1 523 ? 25.141 34.438 15 1 80.44 523 THR A C 1
ATOM 4115 O O . THR A 1 523 ? 24.734 35.594 15.227 1 80.44 523 THR A O 1
ATOM 4118 N N . THR A 1 524 ? 26.219 33.969 15.492 1 76.19 524 THR A N 1
ATOM 4119 C CA . THR A 1 524 ? 27.234 34.844 16.031 1 76.19 524 THR A CA 1
ATOM 4120 C C . THR A 1 524 ? 27.938 35.625 14.922 1 76.19 524 THR A C 1
ATOM 4122 O O . THR A 1 524 ? 28.703 36.562 15.188 1 76.19 524 THR A O 1
ATOM 4125 N N . GLY A 1 525 ? 27.562 35.406 13.789 1 75.5 525 GLY A N 1
ATOM 4126 C CA . GLY A 1 525 ? 28.125 36.125 12.648 1 75.5 525 GLY A CA 1
ATOM 4127 C C . GLY A 1 525 ? 29.453 35.531 12.18 1 75.5 525 GLY A C 1
ATOM 4128 O O . GLY A 1 525 ? 29.984 34.625 12.797 1 75.5 525 GLY A O 1
ATOM 4129 N N . GLY A 1 526 ? 29.906 35.812 10.977 1 80.88 526 GLY A N 1
ATOM 4130 C CA . GLY A 1 526 ? 31.141 35.312 10.375 1 80.88 526 GLY A CA 1
ATOM 4131 C C . GLY A 1 526 ? 30.938 34.688 9.008 1 80.88 526 GLY A C 1
ATOM 4132 O O . GLY A 1 526 ? 29.891 34.094 8.742 1 80.88 526 GLY A O 1
ATOM 4133 N N . LEU A 1 527 ? 31.922 34.875 8.258 1 83.12 527 LEU A N 1
ATOM 4134 C CA . LEU A 1 527 ? 31.859 34.438 6.875 1 83.12 527 LEU A CA 1
ATOM 4135 C C . LEU A 1 527 ? 31.812 32.906 6.809 1 83.12 527 LEU A C 1
ATOM 4137 O O . LEU A 1 527 ? 31.094 32.344 5.988 1 83.12 527 LEU A O 1
ATOM 4141 N N . GLY A 1 528 ? 32.594 32.281 7.668 1 82 528 GLY A N 1
ATOM 4142 C CA . GLY A 1 528 ? 32.594 30.812 7.676 1 82 528 GLY A CA 1
ATOM 4143 C C . GLY A 1 528 ? 31.25 30.203 8.008 1 82 528 GLY A C 1
ATOM 4144 O O . GLY A 1 528 ? 30.797 29.266 7.344 1 82 528 GLY A O 1
ATOM 4145 N N . ILE A 1 529 ? 30.688 30.766 9 1 83.06 529 ILE A N 1
ATOM 4146 C CA . ILE A 1 529 ? 29.375 30.297 9.438 1 83.06 529 ILE A CA 1
ATOM 4147 C C . ILE A 1 529 ? 28.344 30.562 8.359 1 83.06 529 ILE A C 1
ATOM 4149 O O . ILE A 1 529 ? 27.484 29.719 8.078 1 83.06 529 ILE A O 1
ATOM 4153 N N . TYR A 1 530 ? 28.484 31.688 7.719 1 86 530 TYR A N 1
ATOM 4154 C CA . TYR A 1 530 ? 27.562 32.062 6.648 1 86 530 TYR A CA 1
ATOM 4155 C C . TYR A 1 530 ? 27.688 31.109 5.465 1 86 530 TYR A C 1
ATOM 4157 O O . TYR A 1 530 ? 26.688 30.672 4.902 1 86 530 TYR A O 1
ATOM 4165 N N . GLN A 1 531 ? 28.891 30.828 5.191 1 88.62 531 GLN A N 1
ATOM 4166 C CA . GLN A 1 531 ? 29.125 29.938 4.059 1 88.62 531 GLN A CA 1
ATOM 4167 C C . GLN A 1 531 ? 28.656 28.531 4.371 1 88.62 531 GLN A C 1
ATOM 4169 O O . GLN A 1 531 ? 28.078 27.859 3.512 1 88.62 531 GLN A O 1
ATOM 4174 N N . ALA A 1 532 ? 28.938 28.109 5.512 1 90.25 532 ALA A N 1
ATOM 4175 C CA . ALA A 1 532 ? 28.516 26.766 5.918 1 90.25 532 ALA A CA 1
ATOM 4176 C C . ALA A 1 532 ? 26.984 26.656 5.91 1 90.25 532 ALA A C 1
ATOM 4178 O O . ALA A 1 532 ? 26.438 25.656 5.445 1 90.25 532 ALA A O 1
ATOM 4179 N N . ARG A 1 533 ? 26.359 27.656 6.457 1 92.06 533 ARG A N 1
ATOM 4180 C CA . ARG A 1 533 ? 24.906 27.703 6.473 1 92.06 533 ARG A CA 1
ATOM 4181 C C . ARG A 1 533 ? 24.344 27.734 5.055 1 92.06 533 ARG A C 1
ATOM 4183 O O . ARG A 1 533 ? 23.359 27.047 4.75 1 92.06 533 ARG A O 1
ATOM 4190 N N . GLY A 1 534 ? 24.922 28.531 4.227 1 92.56 534 GLY A N 1
ATOM 4191 C CA . GLY A 1 534 ? 24.5 28.594 2.836 1 92.56 534 GLY A CA 1
ATOM 4192 C C . GLY A 1 534 ? 24.625 27.266 2.107 1 92.56 534 GLY A C 1
ATOM 4193 O O . GLY A 1 534 ? 23.75 26.906 1.312 1 92.56 534 GLY A O 1
ATOM 4194 N N . LYS A 1 535 ? 25.688 26.641 2.4 1 94.56 535 LYS A N 1
ATOM 4195 C CA . LYS A 1 535 ? 25.906 25.344 1.774 1 94.56 535 LYS A CA 1
ATOM 4196 C C . LYS A 1 535 ? 24.844 24.344 2.191 1 94.56 535 LYS A C 1
ATOM 4198 O O . LYS A 1 535 ? 24.312 23.594 1.356 1 94.56 535 LYS A O 1
ATOM 4203 N N . LEU A 1 536 ? 24.547 24.312 3.439 1 95.75 536 LEU A N 1
ATOM 4204 C CA . LEU A 1 536 ? 23.531 23.406 3.963 1 95.75 536 LEU A CA 1
ATOM 4205 C C . LEU A 1 536 ? 22.156 23.734 3.385 1 95.75 536 LEU A C 1
ATOM 4207 O O . LEU A 1 536 ? 21.391 22.828 3.059 1 95.75 536 LEU A O 1
ATOM 4211 N N . LEU A 1 537 ? 21.812 24.984 3.271 1 96.94 537 LEU A N 1
ATOM 4212 C CA . LEU A 1 537 ? 20.547 25.406 2.709 1 96.94 537 LEU A CA 1
ATOM 4213 C C . LEU A 1 537 ? 20.438 25.016 1.24 1 96.94 537 LEU A C 1
ATOM 4215 O O . LEU A 1 537 ? 19.391 24.547 0.793 1 96.94 537 LEU A O 1
ATOM 4219 N N . ARG A 1 538 ? 21.531 25.172 0.499 1 95.94 538 ARG A N 1
ATOM 4220 C CA . ARG A 1 538 ? 21.531 24.797 -0.911 1 95.94 538 ARG A CA 1
ATOM 4221 C C . ARG A 1 538 ? 21.391 23.297 -1.08 1 95.94 538 ARG A C 1
ATOM 4223 O O . ARG A 1 538 ? 20.672 22.828 -1.973 1 95.94 538 ARG A O 1
ATOM 4230 N N . GLU A 1 539 ? 22.031 22.578 -0.264 1 96.56 539 GLU A N 1
ATOM 4231 C CA . GLU A 1 539 ? 21.906 21.125 -0.289 1 96.56 539 GLU A CA 1
ATOM 4232 C C . GLU A 1 539 ? 20.469 20.688 -0.027 1 96.56 539 GLU A C 1
ATOM 4234 O O . GLU A 1 539 ? 19.938 19.812 -0.721 1 96.56 539 GLU A O 1
ATOM 4239 N N . SER A 1 540 ? 19.922 21.297 1.004 1 98.25 540 SER A N 1
ATOM 4240 C CA . SER A 1 540 ? 18.531 20.969 1.348 1 98.25 540 SER A CA 1
ATOM 4241 C C . SER A 1 540 ? 17.578 21.328 0.217 1 98.25 540 SER A C 1
ATOM 4243 O O . SER A 1 540 ? 16.688 20.562 -0.123 1 98.25 540 SER A O 1
ATOM 4245 N N . MET A 1 541 ? 17.766 22.5 -0.323 1 97.81 541 MET A N 1
ATOM 4246 C CA . MET A 1 541 ? 16.922 22.938 -1.431 1 97.81 541 MET A CA 1
ATOM 4247 C C . MET A 1 541 ? 17.031 21.984 -2.611 1 97.81 541 MET A C 1
ATOM 4249 O O . MET A 1 541 ? 16.016 21.562 -3.166 1 97.81 541 MET A O 1
ATOM 4253 N N . SER A 1 542 ? 18.234 21.594 -2.936 1 97.12 542 SER A N 1
ATOM 4254 C CA . SER A 1 542 ? 18.484 20.703 -4.07 1 97.12 542 SER A CA 1
ATOM 4255 C C . SER A 1 542 ? 17.859 19.328 -3.84 1 97.12 542 SER A C 1
ATOM 4257 O O . SER A 1 542 ? 17.266 18.75 -4.75 1 97.12 542 SER A O 1
ATOM 4259 N N . THR A 1 543 ? 18 18.828 -2.629 1 98.19 543 THR A N 1
ATOM 4260 C CA . THR A 1 543 ? 17.453 17.5 -2.307 1 98.19 543 THR A CA 1
ATOM 4261 C C . THR A 1 543 ? 15.938 17.516 -2.334 1 98.19 543 THR A C 1
ATOM 4263 O O . THR A 1 543 ? 15.312 16.609 -2.904 1 98.19 543 THR A O 1
ATOM 4266 N N . ILE A 1 544 ? 15.352 18.531 -1.724 1 98.44 544 ILE A N 1
ATOM 4267 C CA . ILE A 1 544 ? 13.898 18.656 -1.669 1 98.44 544 ILE A CA 1
ATOM 4268 C C . ILE A 1 544 ? 13.328 18.719 -3.086 1 98.44 544 ILE A C 1
ATOM 4270 O O . ILE A 1 544 ? 12.422 17.969 -3.434 1 98.44 544 ILE A O 1
ATOM 4274 N N . CYS A 1 545 ? 13.891 19.656 -3.855 1 98.06 545 CYS A N 1
ATOM 4275 C CA . CYS A 1 545 ? 13.391 19.844 -5.215 1 98.06 545 CYS A CA 1
ATOM 4276 C C . CYS A 1 545 ? 13.688 18.609 -6.074 1 98.06 545 CYS A C 1
ATOM 4278 O O . CYS A 1 545 ? 12.867 18.219 -6.906 1 98.06 545 CYS A O 1
ATOM 4280 N N . GLY A 1 546 ? 14.852 18 -5.891 1 97.88 546 GLY A N 1
ATOM 4281 C CA . GLY A 1 546 ? 15.172 16.781 -6.617 1 97.88 546 GLY A CA 1
ATOM 4282 C C . GLY A 1 546 ? 14.188 15.648 -6.371 1 97.88 546 GLY A C 1
ATOM 4283 O O . GLY A 1 546 ? 13.797 14.945 -7.305 1 97.88 546 GLY A O 1
ATOM 4284 N N . ILE A 1 547 ? 13.766 15.438 -5.129 1 98.19 547 ILE A N 1
ATOM 4285 C CA . ILE A 1 547 ? 12.797 14.406 -4.785 1 98.19 547 ILE A CA 1
ATOM 4286 C C . ILE A 1 547 ? 11.438 14.758 -5.379 1 98.19 547 ILE A C 1
ATOM 4288 O O . ILE A 1 547 ? 10.75 13.898 -5.934 1 98.19 547 ILE A O 1
ATOM 4292 N N . ALA A 1 548 ? 11.07 16.047 -5.344 1 97.88 548 ALA A N 1
ATOM 4293 C CA . ALA A 1 548 ? 9.75 16.5 -5.777 1 97.88 548 ALA A CA 1
ATOM 4294 C C . ALA A 1 548 ? 9.578 16.312 -7.281 1 97.88 548 ALA A C 1
ATOM 4296 O O . ALA A 1 548 ? 8.477 16.031 -7.75 1 97.88 548 ALA A O 1
ATOM 4297 N N . ILE A 1 549 ? 10.633 16.484 -8.094 1 96.06 549 ILE A N 1
ATOM 4298 C CA . ILE A 1 549 ? 10.492 16.484 -9.547 1 96.06 549 ILE A CA 1
ATOM 4299 C C . ILE A 1 549 ? 10.633 15.062 -10.078 1 96.06 549 ILE A C 1
ATOM 4301 O O . ILE A 1 549 ? 10.359 14.797 -11.25 1 96.06 549 ILE A O 1
ATOM 4305 N N . ALA A 1 550 ? 11.078 14.141 -9.18 1 94.81 550 ALA A N 1
ATOM 4306 C CA . ALA A 1 550 ? 11.203 12.75 -9.609 1 94.81 550 ALA A CA 1
ATOM 4307 C C . ALA A 1 550 ? 9.852 12.18 -10.016 1 94.81 550 ALA A C 1
ATOM 4309 O O . ALA A 1 550 ? 8.836 12.461 -9.375 1 94.81 550 ALA A O 1
ATOM 4310 N N . THR A 1 551 ? 9.82 11.336 -11.016 1 90.62 551 THR A N 1
ATOM 4311 C CA . THR A 1 551 ? 8.586 10.742 -11.523 1 90.62 551 THR A CA 1
ATOM 4312 C C . THR A 1 551 ? 7.906 9.906 -10.445 1 90.62 551 THR A C 1
ATOM 4314 O O . THR A 1 551 ? 6.68 9.836 -10.383 1 90.62 551 THR A O 1
ATOM 4317 N N . GLN A 1 552 ? 8.68 9.359 -9.594 1 88.56 552 GLN A N 1
ATOM 4318 C CA . GLN A 1 552 ? 8.188 8.453 -8.555 1 88.56 552 GLN A CA 1
ATOM 4319 C C . GLN A 1 552 ? 7.477 9.227 -7.449 1 88.56 552 GLN A C 1
ATOM 4321 O O . GLN A 1 552 ? 6.762 8.641 -6.633 1 88.56 552 GLN A O 1
ATOM 4326 N N . SER A 1 553 ? 7.723 10.492 -7.449 1 91.38 553 SER A N 1
ATOM 4327 C CA . SER A 1 553 ? 7.102 11.336 -6.434 1 91.38 553 SER A CA 1
ATOM 4328 C C . SER A 1 553 ? 5.863 12.039 -6.98 1 91.38 553 SER A C 1
ATOM 4330 O O . SER A 1 553 ? 5.234 12.836 -6.281 1 91.38 553 SER A O 1
ATOM 4332 N N . GLN A 1 554 ? 5.539 11.727 -8.219 1 90.31 554 GLN A N 1
ATOM 4333 C CA . GLN A 1 554 ? 4.398 12.383 -8.844 1 90.31 554 GLN A CA 1
ATOM 4334 C C . GLN A 1 554 ? 3.096 11.656 -8.516 1 90.31 554 GLN A C 1
ATOM 4336 O O . GLN A 1 554 ? 2.447 11.102 -9.406 1 90.31 554 GLN A O 1
ATOM 4341 N N . ASN A 1 555 ? 2.797 11.625 -7.32 1 92.38 555 ASN A N 1
ATOM 4342 C CA . ASN A 1 555 ? 1.557 11.062 -6.797 1 92.38 555 ASN A CA 1
ATOM 4343 C C . ASN A 1 555 ? 0.998 11.906 -5.652 1 92.38 555 ASN A C 1
ATOM 4345 O O . ASN A 1 555 ? 1.715 12.719 -5.066 1 92.38 555 ASN A O 1
ATOM 4349 N N . LEU A 1 556 ? -0.174 11.695 -5.344 1 94.12 556 LEU A N 1
ATOM 4350 C CA . LEU A 1 556 ? -0.917 12.57 -4.441 1 94.12 556 LEU A CA 1
ATOM 4351 C C . LEU A 1 556 ? -0.356 12.484 -3.025 1 94.12 556 LEU A C 1
ATOM 4353 O O . LEU A 1 556 ? -0.122 13.516 -2.387 1 94.12 556 LEU A O 1
ATOM 4357 N N . PRO A 1 557 ? -0.078 11.352 -2.396 1 96.44 557 PRO A N 1
ATOM 4358 C CA . PRO A 1 557 ? 0.461 11.297 -1.035 1 96.44 557 PRO A CA 1
ATOM 4359 C C . PRO A 1 557 ? 1.797 12.031 -0.903 1 96.44 557 PRO A C 1
ATOM 4361 O O . PRO A 1 557 ? 2.004 12.773 0.056 1 96.44 557 PRO A O 1
ATOM 4364 N N . SER A 1 558 ? 2.709 11.859 -1.858 1 97.19 558 SER A N 1
ATOM 4365 C CA . SER A 1 558 ? 4 12.539 -1.835 1 97.19 558 SER A CA 1
ATOM 4366 C C . SER A 1 558 ? 3.838 14.047 -1.977 1 97.19 558 SER A C 1
ATOM 4368 O O . SER A 1 558 ? 4.59 14.82 -1.374 1 97.19 558 SER A O 1
ATOM 4370 N N . ALA A 1 559 ? 2.871 14.438 -2.771 1 96.62 559 ALA A N 1
ATOM 4371 C CA . ALA A 1 559 ? 2.646 15.852 -3.027 1 96.62 5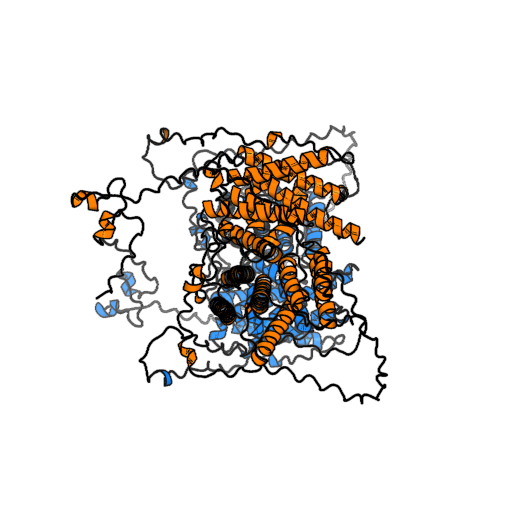59 ALA A CA 1
ATOM 4372 C C . ALA A 1 559 ? 2.316 16.594 -1.738 1 96.62 559 ALA A C 1
ATOM 4374 O O . ALA A 1 559 ? 2.645 17.781 -1.597 1 96.62 559 ALA A O 1
ATOM 4375 N N . PHE A 1 560 ? 1.762 15.945 -0.793 1 96.25 560 PHE A N 1
ATOM 4376 C CA . PHE A 1 560 ? 1.338 16.578 0.449 1 96.25 560 PHE A CA 1
ATOM 4377 C C . PHE A 1 560 ? 2.523 16.797 1.383 1 96.25 560 PHE A C 1
ATOM 4379 O O . PHE A 1 560 ? 2.424 17.531 2.367 1 96.25 560 PHE A O 1
ATOM 4386 N N . VAL A 1 561 ? 3.59 16.156 1.124 1 97 561 VAL A N 1
ATOM 4387 C CA . VAL A 1 561 ? 4.836 16.453 1.825 1 97 561 VAL A CA 1
ATOM 4388 C C . VAL A 1 561 ? 5.691 17.391 0.99 1 97 561 VAL A C 1
ATOM 4390 O O . VAL A 1 561 ? 6.328 18.312 1.528 1 97 561 VAL A O 1
ATOM 4393 N N . ASN A 1 562 ? 5.629 17.234 -0.323 1 96.69 562 ASN A N 1
ATOM 4394 C CA . ASN A 1 562 ? 6.441 18.016 -1.251 1 96.69 562 ASN A CA 1
ATOM 4395 C C . ASN A 1 562 ? 6.137 19.5 -1.143 1 96.69 562 ASN A C 1
ATOM 4397 O O . ASN A 1 562 ? 7.055 20.328 -1.129 1 96.69 562 ASN A O 1
ATOM 4401 N N . PHE A 1 563 ? 4.895 19.828 -1.091 1 95.75 563 PHE A N 1
ATOM 4402 C CA . PHE A 1 563 ? 4.59 21.25 -1.16 1 95.75 563 PHE A CA 1
ATOM 4403 C C . PHE A 1 563 ? 5.156 21.984 0.051 1 95.75 563 PHE A C 1
ATOM 4405 O O . PHE A 1 563 ? 5.605 23.125 -0.062 1 95.75 563 PHE A O 1
ATOM 4412 N N . GLN A 1 564 ? 5.121 21.344 1.224 1 96.56 564 GLN A N 1
ATOM 4413 C CA . GLN A 1 564 ? 5.668 21.953 2.43 1 96.56 564 GLN A CA 1
ATOM 4414 C C . GLN A 1 564 ? 7.18 22.141 2.312 1 96.56 564 GLN A C 1
ATOM 4416 O O . GLN A 1 564 ? 7.699 23.219 2.596 1 96.56 564 GLN A O 1
ATOM 4421 N N . ALA A 1 565 ? 7.797 21.078 1.897 1 98.31 565 ALA A N 1
ATOM 4422 C CA . ALA A 1 565 ? 9.258 21.094 1.796 1 98.31 565 ALA A CA 1
ATOM 4423 C C . ALA A 1 565 ? 9.719 22.047 0.708 1 98.31 565 ALA A C 1
ATOM 4425 O O . ALA A 1 565 ? 10.672 22.812 0.902 1 98.31 565 ALA A O 1
ATOM 4426 N N . VAL A 1 566 ? 9.062 22.094 -0.419 1 98.06 566 VAL A N 1
ATOM 4427 C CA . VAL A 1 566 ? 9.453 22.953 -1.527 1 98.06 566 VAL A CA 1
ATOM 4428 C C . VAL A 1 566 ? 9.203 24.422 -1.161 1 98.06 566 VAL A C 1
ATOM 4430 O O . VAL A 1 566 ? 9.969 25.297 -1.542 1 98.06 566 VAL A O 1
ATOM 4433 N N . TYR A 1 567 ? 8.133 24.672 -0.49 1 97.19 567 TYR A N 1
ATOM 4434 C CA . TYR A 1 567 ? 7.883 26.031 -0.022 1 97.19 567 TYR A CA 1
ATOM 4435 C C . TYR A 1 567 ? 9.023 26.516 0.869 1 97.19 567 TYR A C 1
ATOM 4437 O O . TYR A 1 567 ? 9.484 27.656 0.726 1 97.19 567 TYR A O 1
ATOM 4445 N N . ALA A 1 568 ? 9.406 25.672 1.8 1 97.38 568 ALA A N 1
ATOM 4446 C CA . ALA A 1 568 ? 10.531 26.016 2.66 1 97.38 568 ALA A CA 1
ATOM 4447 C C . ALA A 1 568 ? 11.797 26.25 1.839 1 97.38 568 ALA A C 1
ATOM 4449 O O . ALA A 1 568 ? 12.562 27.188 2.111 1 97.38 568 ALA A O 1
ATOM 4450 N N . ALA A 1 569 ? 12.008 25.375 0.872 1 97.62 569 ALA A N 1
ATOM 4451 C CA . ALA A 1 569 ? 13.148 25.531 -0.021 1 97.62 569 ALA A CA 1
ATOM 4452 C C . ALA A 1 569 ? 13.094 26.859 -0.752 1 97.62 569 ALA A C 1
ATOM 4454 O O . ALA A 1 569 ? 14.125 27.5 -0.973 1 97.62 569 ALA A O 1
ATOM 4455 N N . ALA A 1 570 ? 11.969 27.266 -1.118 1 97 570 ALA A N 1
ATOM 4456 C CA . ALA A 1 570 ? 11.781 28.516 -1.842 1 97 570 ALA A CA 1
ATOM 4457 C C . ALA A 1 570 ? 12.188 29.719 -0.986 1 97 570 ALA A C 1
ATOM 4459 O O . ALA A 1 570 ? 12.656 30.734 -1.509 1 97 570 ALA A O 1
ATOM 4460 N N . LEU A 1 571 ? 12.023 29.609 0.265 1 94.56 571 LEU A N 1
ATOM 4461 C CA . LEU A 1 571 ? 12.391 30.688 1.177 1 94.56 571 LEU A CA 1
ATOM 4462 C C . LEU A 1 571 ? 13.898 30.922 1.169 1 94.56 571 LEU A C 1
ATOM 4464 O O . LEU A 1 571 ? 14.367 31.984 1.544 1 94.56 571 LEU A O 1
ATOM 4468 N N . CYS A 1 572 ? 14.617 29.844 0.731 1 91.75 572 CYS A N 1
ATOM 4469 C CA . CYS A 1 572 ? 16.078 29.938 0.767 1 91.75 572 CYS A CA 1
ATOM 4470 C C . CYS A 1 572 ? 16.641 30.281 -0.608 1 91.75 572 CYS A C 1
ATOM 4472 O O . CYS A 1 572 ? 17.844 30.438 -0.767 1 91.75 572 CYS A O 1
ATOM 4474 N N . ALA A 1 573 ? 15.781 30.453 -1.533 1 93.62 573 ALA A N 1
ATOM 4475 C CA . ALA A 1 573 ? 16.25 30.734 -2.889 1 93.62 573 ALA A CA 1
ATOM 4476 C C . ALA A 1 573 ? 16.75 32.188 -3.008 1 93.62 573 ALA A C 1
ATOM 4478 O O . ALA A 1 573 ? 15.984 33.125 -2.799 1 93.62 573 ALA A O 1
ATOM 4479 N N . GLU A 1 574 ? 17.953 32.344 -3.457 1 89.38 574 GLU A N 1
ATOM 4480 C CA . GLU A 1 574 ? 18.578 33.656 -3.449 1 89.38 574 GLU A CA 1
ATOM 4481 C C . GLU A 1 574 ? 18.594 34.281 -4.848 1 89.38 574 GLU A C 1
ATOM 4483 O O . GLU A 1 574 ? 18.297 35.438 -5.023 1 89.38 574 GLU A O 1
ATOM 4488 N N . THR A 1 575 ? 18.906 33.469 -5.82 1 91.94 575 THR A N 1
ATOM 4489 C CA . THR A 1 575 ? 19.047 33.969 -7.18 1 91.94 575 THR A CA 1
ATOM 4490 C C . THR A 1 575 ? 17.719 33.906 -7.918 1 91.94 575 THR A C 1
ATOM 4492 O O . THR A 1 575 ? 16.875 33.031 -7.621 1 91.94 575 THR A O 1
ATOM 4495 N N . LYS A 1 576 ? 17.516 34.812 -8.867 1 93.06 576 LYS A N 1
ATOM 4496 C CA . LYS A 1 576 ? 16.297 34.844 -9.656 1 93.06 576 LYS A CA 1
ATOM 4497 C C . LYS A 1 576 ? 16.094 33.531 -10.414 1 93.06 576 LYS A C 1
ATOM 4499 O O . LYS A 1 576 ? 14.961 33.031 -10.555 1 93.06 576 LYS A O 1
ATOM 4504 N N . ASP A 1 577 ? 17.172 33 -10.867 1 93.5 577 ASP A N 1
ATOM 4505 C CA . ASP A 1 577 ? 17.078 31.75 -11.602 1 93.5 577 ASP A CA 1
ATOM 4506 C C . ASP A 1 577 ? 16.594 30.609 -10.695 1 93.5 577 ASP A C 1
ATOM 4508 O O . ASP A 1 577 ? 15.734 29.828 -11.078 1 93.5 577 ASP A O 1
ATOM 4512 N N . THR A 1 578 ? 17.188 30.609 -9.523 1 94.88 578 THR A N 1
ATOM 4513 C CA . THR A 1 578 ? 16.797 29.578 -8.562 1 94.88 578 THR A CA 1
ATOM 4514 C C . THR A 1 578 ? 15.359 29.781 -8.117 1 94.88 578 THR A C 1
ATOM 4516 O O . THR A 1 578 ? 14.617 28.812 -7.918 1 94.88 578 THR A O 1
ATOM 4519 N N . GLN A 1 579 ? 14.984 31.031 -7.934 1 95.5 579 GLN A N 1
ATOM 4520 C CA . GLN A 1 579 ? 13.617 31.359 -7.551 1 95.5 579 GLN A CA 1
ATOM 4521 C C . GLN A 1 579 ? 12.617 30.891 -8.602 1 95.5 579 GLN A C 1
ATOM 4523 O O . GLN A 1 579 ? 11.594 30.297 -8.273 1 95.5 579 GLN A O 1
ATOM 4528 N N . ALA A 1 580 ? 12.977 31.094 -9.836 1 94.94 580 ALA A N 1
ATOM 4529 C CA . ALA A 1 580 ? 12.102 30.672 -10.93 1 94.94 580 ALA A CA 1
ATOM 4530 C C . ALA A 1 580 ? 11.969 29.156 -10.977 1 94.94 580 ALA A C 1
ATOM 4532 O O . ALA A 1 580 ? 10.875 28.625 -11.203 1 94.94 580 ALA A O 1
ATOM 4533 N N . ASP A 1 581 ? 13.078 28.469 -10.742 1 95.75 581 ASP A N 1
ATOM 4534 C CA . ASP A 1 581 ? 13.07 27 -10.781 1 95.75 581 ASP A CA 1
ATOM 4535 C C . ASP A 1 581 ? 12.25 26.438 -9.625 1 95.75 581 ASP A C 1
ATOM 4537 O O . ASP A 1 581 ? 11.438 25.531 -9.828 1 95.75 581 ASP A O 1
ATOM 4541 N N . VAL A 1 582 ? 12.484 26.906 -8.438 1 96.88 582 VAL A N 1
ATOM 4542 C CA . VAL A 1 582 ? 11.766 26.406 -7.27 1 96.88 582 VAL A CA 1
ATOM 4543 C C . VAL A 1 582 ? 10.281 26.75 -7.395 1 96.88 582 VAL A C 1
ATOM 4545 O O . VAL A 1 582 ? 9.43 25.953 -6.984 1 96.88 582 VAL A O 1
ATOM 4548 N N . HIS A 1 583 ? 10.016 27.953 -7.953 1 95.94 583 HIS A N 1
ATOM 4549 C CA . HIS A 1 583 ? 8.633 28.359 -8.211 1 95.94 583 HIS A CA 1
ATOM 4550 C C . HIS A 1 583 ? 7.926 27.359 -9.117 1 95.94 583 HIS A C 1
ATOM 4552 O O . HIS A 1 583 ? 6.781 26.984 -8.867 1 95.94 583 HIS A O 1
ATOM 4558 N N . SER A 1 584 ? 8.617 26.953 -10.117 1 95.5 584 SER A N 1
ATOM 4559 C CA . SER A 1 584 ? 8.055 26 -11.062 1 95.5 584 SER A CA 1
ATOM 4560 C C . SER A 1 584 ? 7.801 24.641 -10.398 1 95.5 584 SER A C 1
ATOM 4562 O O . SER A 1 584 ? 6.781 24 -10.656 1 95.5 584 SER A O 1
ATOM 4564 N N . VAL A 1 585 ? 8.703 24.203 -9.57 1 96.5 585 VAL A N 1
ATOM 4565 C CA . VAL A 1 585 ? 8.555 22.938 -8.852 1 96.5 585 VAL A CA 1
ATOM 4566 C C . VAL A 1 585 ? 7.352 23.016 -7.914 1 96.5 585 VAL A C 1
ATOM 4568 O O . VAL A 1 585 ? 6.547 22.094 -7.844 1 96.5 585 VAL A O 1
ATOM 4571 N N . LEU A 1 586 ? 7.234 24.125 -7.23 1 96.62 586 LEU A N 1
ATOM 4572 C CA . LEU A 1 586 ? 6.133 24.312 -6.289 1 96.62 586 LEU A CA 1
ATOM 4573 C C . LEU A 1 586 ? 4.793 24.328 -7.023 1 96.62 586 LEU A C 1
ATOM 4575 O O . LEU A 1 586 ? 3.812 23.75 -6.555 1 96.62 586 LEU A O 1
ATOM 4579 N N . GLU A 1 587 ? 4.797 25.047 -8.133 1 94.69 587 GLU A N 1
ATOM 4580 C CA . GLU A 1 587 ? 3.574 25.109 -8.93 1 94.69 587 GLU A CA 1
ATOM 4581 C C . GLU A 1 587 ? 3.131 23.719 -9.367 1 94.69 587 GLU A C 1
ATOM 4583 O O . GLU A 1 587 ? 1.945 23.391 -9.305 1 94.69 587 GLU A O 1
ATOM 4588 N N . GLY A 1 588 ? 4.105 22.938 -9.844 1 92.94 588 GLY A N 1
ATOM 4589 C CA . GLY A 1 588 ? 3.803 21.562 -10.227 1 92.94 588 GLY A CA 1
ATOM 4590 C C . GLY A 1 588 ? 3.266 20.734 -9.078 1 92.94 588 GLY A C 1
ATOM 4591 O O . GLY A 1 588 ? 2.332 19.953 -9.258 1 92.94 588 GLY A O 1
ATOM 4592 N N . THR A 1 589 ? 3.826 20.891 -7.926 1 94.88 589 THR A N 1
ATOM 4593 C CA . THR A 1 589 ? 3.41 20.156 -6.734 1 94.88 589 THR A CA 1
ATOM 4594 C C . THR A 1 589 ? 1.996 20.547 -6.32 1 94.88 589 THR A C 1
ATOM 4596 O O . THR A 1 589 ? 1.195 19.703 -5.926 1 94.88 589 THR A O 1
ATOM 4599 N N . LEU A 1 590 ? 1.675 21.844 -6.402 1 92.5 590 LEU A N 1
ATOM 4600 C CA . LEU A 1 590 ? 0.371 22.359 -5.996 1 92.5 590 LEU A CA 1
ATOM 4601 C C . LEU A 1 590 ? -0.716 21.922 -6.969 1 92.5 590 LEU A C 1
ATOM 4603 O O . LEU A 1 590 ? -1.867 21.719 -6.57 1 92.5 590 LEU A O 1
ATOM 4607 N N . ARG A 1 591 ? -0.351 21.688 -8.195 1 89.69 591 ARG A N 1
ATOM 4608 C CA . ARG A 1 591 ? -1.303 21.172 -9.172 1 89.69 591 ARG A CA 1
ATOM 4609 C C . ARG A 1 591 ? -1.73 19.75 -8.828 1 89.69 591 ARG A C 1
ATOM 4611 O O . ARG A 1 591 ? -2.877 19.359 -9.062 1 89.69 591 ARG A O 1
ATOM 4618 N N . MET A 1 592 ? -0.84 19.094 -8.203 1 91.31 592 MET A N 1
ATOM 4619 C CA . MET A 1 592 ? -1.113 17.703 -7.828 1 91.31 592 MET A CA 1
ATOM 4620 C C . MET A 1 592 ? -1.829 17.641 -6.484 1 91.31 592 MET A C 1
ATOM 4622 O O . MET A 1 592 ? -2.824 16.922 -6.34 1 91.31 592 MET A O 1
ATOM 4626 N N . SER A 1 593 ? -1.343 18.328 -5.488 1 90.75 593 SER A N 1
ATOM 4627 C CA . SER A 1 593 ? -1.873 18.25 -4.133 1 90.75 593 SER A CA 1
ATOM 4628 C C . SER A 1 593 ? -3.221 18.953 -4.023 1 90.75 593 SER A C 1
ATOM 4630 O O . SER A 1 593 ? -4.043 18.609 -3.17 1 90.75 593 SER A O 1
ATOM 4632 N N . LYS A 1 594 ? -3.418 19.984 -4.836 1 85.38 594 LYS A N 1
ATOM 4633 C CA . LYS A 1 594 ? -4.629 20.797 -4.852 1 85.38 594 LYS A CA 1
ATOM 4634 C C . LYS A 1 594 ? -4.793 21.562 -3.539 1 85.38 594 LYS A C 1
ATOM 4636 O O . LYS A 1 594 ? -5.844 22.156 -3.289 1 85.38 594 LYS A O 1
ATOM 4641 N N . PHE A 1 595 ? -4.047 21.359 -2.674 1 86.31 595 PHE A N 1
ATOM 4642 C CA . PHE A 1 595 ? -3.889 22.031 -1.396 1 86.31 595 PHE A CA 1
ATOM 4643 C C . PHE A 1 595 ? -2.418 22.328 -1.115 1 86.31 595 PHE A C 1
ATOM 4645 O O . PHE A 1 595 ? -1.547 21.516 -1.449 1 86.31 595 PHE A O 1
ATOM 4652 N N . PRO A 1 596 ? -2.01 23.422 -0.478 1 86.5 596 PRO A N 1
ATOM 4653 C CA . PRO A 1 596 ? -2.836 24.594 -0.192 1 86.5 596 PRO A CA 1
ATOM 4654 C C . PRO A 1 596 ? -3.213 25.375 -1.451 1 86.5 596 PRO A C 1
ATOM 4656 O O . PRO A 1 596 ? -2.914 24.922 -2.564 1 86.5 596 PRO A O 1
ATOM 4659 N N . ALA A 1 597 ? -3.881 26.5 -1.256 1 81.06 597 ALA A N 1
ATOM 4660 C CA . ALA A 1 597 ? -4.293 27.328 -2.383 1 81.06 597 ALA A CA 1
ATOM 4661 C C . ALA A 1 597 ? -3.078 27.859 -3.139 1 81.06 597 ALA A C 1
ATOM 4663 O O . ALA A 1 597 ? -2.033 28.125 -2.539 1 81.06 597 ALA A O 1
ATOM 4664 N N . ARG A 1 598 ? -3.215 28.109 -4.363 1 84.56 598 ARG A N 1
ATOM 4665 C CA . ARG A 1 598 ? -2.133 28.578 -5.227 1 84.56 598 ARG A CA 1
ATOM 4666 C C . ARG A 1 598 ? -1.736 30 -4.895 1 84.56 598 ARG A C 1
ATOM 4668 O O . ARG A 1 598 ? -0.692 30.484 -5.34 1 84.56 598 ARG A O 1
ATOM 4675 N N . THR A 1 599 ? -2.492 30.609 -4.109 1 85.38 599 THR A N 1
ATOM 4676 C CA . THR A 1 599 ? -2.191 31.969 -3.705 1 85.38 599 THR A CA 1
ATOM 4677 C C . THR A 1 599 ? -0.881 32.031 -2.924 1 85.38 599 THR A C 1
ATOM 4679 O O . THR A 1 599 ? -0.277 33.094 -2.789 1 85.38 599 THR A O 1
ATOM 4682 N N . ILE A 1 600 ? -0.476 30.875 -2.465 1 88.06 600 ILE A N 1
ATOM 4683 C CA . ILE A 1 600 ? 0.778 30.812 -1.722 1 88.06 600 ILE A CA 1
ATOM 4684 C C . ILE A 1 600 ? 1.942 31.172 -2.643 1 88.06 600 ILE A C 1
ATOM 4686 O O . ILE A 1 600 ? 2.979 31.656 -2.184 1 88.06 600 ILE A O 1
ATOM 4690 N N . LEU A 1 601 ? 1.776 30.969 -3.936 1 90.75 601 LEU A N 1
ATOM 4691 C CA . LEU A 1 601 ? 2.789 31.344 -4.918 1 90.75 601 LEU A CA 1
ATOM 4692 C C . LEU A 1 601 ? 2.947 32.875 -4.984 1 90.75 601 LEU A C 1
ATOM 4694 O O . LEU A 1 601 ? 4.062 33.375 -5.121 1 90.75 601 LEU A O 1
ATOM 4698 N N . ASN A 1 602 ? 1.846 33.531 -4.855 1 88.56 602 ASN A N 1
ATOM 4699 C CA . ASN A 1 602 ? 1.886 34.969 -4.836 1 88.56 602 ASN A CA 1
ATOM 4700 C C . ASN A 1 602 ? 2.605 35.5 -3.596 1 88.56 602 ASN A C 1
ATOM 4702 O O . ASN A 1 602 ? 3.34 36.5 -3.67 1 88.56 602 ASN A O 1
ATOM 4706 N N . ASP A 1 603 ? 2.363 34.844 -2.561 1 86.81 603 ASP A N 1
ATOM 4707 C CA . ASP A 1 603 ? 3.039 35.219 -1.32 1 86.81 603 ASP A CA 1
ATOM 4708 C C . ASP A 1 603 ? 4.555 35.125 -1.463 1 86.81 603 ASP A C 1
ATOM 4710 O O . ASP A 1 603 ? 5.301 35.938 -0.952 1 86.81 603 ASP A O 1
ATOM 4714 N N . LEU A 1 604 ? 4.961 34.125 -2.125 1 90.88 604 LEU A N 1
ATOM 4715 C CA . LEU A 1 604 ? 6.383 33.844 -2.318 1 90.88 604 LEU A CA 1
ATOM 4716 C C . LEU A 1 604 ? 7.016 34.938 -3.193 1 90.88 604 LEU A C 1
ATOM 4718 O O . LEU A 1 604 ? 8.125 35.406 -2.916 1 90.88 604 LEU A O 1
ATOM 4722 N N . VAL A 1 605 ? 6.309 35.375 -4.188 1 91.19 605 VAL A N 1
ATOM 4723 C CA . VAL A 1 605 ? 6.82 36.375 -5.102 1 91.19 605 VAL A CA 1
ATOM 4724 C C . VAL A 1 605 ? 6.941 37.719 -4.371 1 91.19 605 VAL A C 1
ATOM 4726 O O . VAL A 1 605 ? 7.906 38.438 -4.57 1 91.19 605 VAL A O 1
ATOM 4729 N N . LYS A 1 606 ? 5.98 37.969 -3.535 1 89.88 606 LYS A N 1
ATOM 4730 C CA . LYS A 1 606 ? 6.035 39.188 -2.732 1 89.88 606 LYS A CA 1
ATOM 4731 C C . LYS A 1 606 ? 7.234 39.156 -1.787 1 89.88 606 LYS A C 1
ATOM 4733 O O . LYS A 1 606 ? 7.898 40.188 -1.602 1 89.88 606 LYS A O 1
ATOM 4738 N N . LEU A 1 607 ? 7.465 38.062 -1.301 1 89.06 607 LEU A N 1
ATOM 4739 C CA . LEU A 1 607 ? 8.578 37.906 -0.37 1 89.06 607 LEU A CA 1
ATOM 4740 C C . LEU A 1 607 ? 9.914 38.094 -1.082 1 89.06 607 LEU A C 1
ATOM 4742 O O . LEU A 1 607 ? 10.836 38.688 -0.528 1 89.06 607 LEU A O 1
ATOM 4746 N N . TRP A 1 608 ? 9.969 37.562 -2.291 1 90.56 608 TRP A N 1
ATOM 4747 C CA . TRP A 1 608 ? 11.195 37.656 -3.066 1 90.56 608 TRP A CA 1
ATOM 4748 C C . TRP A 1 608 ? 11.414 39.094 -3.533 1 90.56 608 TRP A C 1
ATOM 4750 O O . TRP A 1 608 ? 12.562 39.562 -3.66 1 90.56 608 TRP A O 1
ATOM 4760 N N . GLY A 1 609 ? 10.43 39.812 -4.035 1 82.88 609 GLY A N 1
ATOM 4761 C CA . GLY A 1 609 ? 10.531 41.188 -4.551 1 82.88 609 GLY A CA 1
ATOM 4762 C C . GLY A 1 609 ? 10.703 42.219 -3.463 1 82.88 609 GLY A C 1
ATOM 4763 O O . GLY A 1 609 ? 10.945 43.375 -3.752 1 82.88 609 GLY A O 1
ATOM 4764 N N . GLY A 1 610 ? 10.977 41.906 -2.201 1 68.56 610 GLY A N 1
ATOM 4765 C CA . GLY A 1 610 ? 11.156 42.875 -1.127 1 68.56 610 GLY A CA 1
ATOM 4766 C C . GLY A 1 610 ? 9.906 43.688 -0.825 1 68.56 610 GLY A C 1
ATOM 4767 O O . GLY A 1 610 ? 9.969 44.719 -0.161 1 68.56 610 GLY A O 1
ATOM 4768 N N . VAL A 1 611 ? 8.75 43.625 -1.571 1 51.16 611 VAL A N 1
ATOM 4769 C CA . VAL A 1 611 ? 7.562 44.438 -1.337 1 51.16 611 VAL A CA 1
ATOM 4770 C C . VAL A 1 611 ? 6.797 43.906 -0.131 1 51.16 611 VAL A C 1
ATOM 4772 O O . VAL A 1 611 ? 6.266 42.781 -0.172 1 51.16 611 VAL A O 1
ATOM 4775 N N . SER A 1 612 ? 7.379 43.906 0.973 1 40.53 612 SER A N 1
ATOM 4776 C CA . SER A 1 612 ? 6.52 43.656 2.123 1 40.53 612 SER A CA 1
ATOM 4777 C C . SER A 1 612 ? 5.367 44.656 2.184 1 40.53 612 SER A C 1
ATOM 4779 O O . SER A 1 612 ? 5.551 45.844 1.909 1 40.53 612 SER A O 1
ATOM 4781 N N . MET B 1 1 ? -0.788 -29.828 42.375 1 24.2 1 MET B N 1
ATOM 4782 C CA . MET B 1 1 ? 0.335 -30.703 42 1 24.2 1 MET B CA 1
ATOM 4783 C C . MET B 1 1 ? 0.599 -30.656 40.5 1 24.2 1 MET B C 1
ATOM 4785 O O . MET B 1 1 ? -0.292 -30.953 39.719 1 24.2 1 MET B O 1
ATOM 4789 N N . PRO B 1 2 ? 1.506 -29.844 39.938 1 26.64 2 PRO B N 1
ATOM 4790 C CA . PRO B 1 2 ? 1.449 -29.391 38.531 1 26.64 2 PRO B CA 1
ATOM 4791 C C . PRO B 1 2 ? 1.719 -30.516 37.531 1 26.64 2 PRO B C 1
ATOM 4793 O O . PRO B 1 2 ? 2.395 -31.484 37.875 1 26.64 2 PRO B O 1
ATOM 4796 N N . SER B 1 3 ? 0.709 -30.875 36.688 1 26.61 3 SER B N 1
ATOM 4797 C CA . SER B 1 3 ? 0.733 -32.062 35.812 1 26.61 3 SER B CA 1
ATOM 4798 C C . SER B 1 3 ? 1.995 -32.062 34.969 1 26.61 3 SER B C 1
ATOM 4800 O O . SER B 1 3 ? 2.414 -31.047 34.438 1 26.61 3 SER B O 1
ATOM 4802 N N . LYS B 1 4 ? 2.881 -33.156 35.156 1 32.72 4 LYS B N 1
ATOM 4803 C CA . LYS B 1 4 ? 4.121 -33.656 34.562 1 32.72 4 LYS B CA 1
ATOM 4804 C C . LYS B 1 4 ? 4.012 -33.781 33.062 1 32.72 4 LYS B C 1
ATOM 4806 O O . LYS B 1 4 ? 3.211 -34.562 32.531 1 32.72 4 LYS B O 1
ATOM 4811 N N . SER B 1 5 ? 4.184 -32.75 32.281 1 26.45 5 SER B N 1
ATOM 4812 C CA . SER B 1 5 ? 4.066 -32.656 30.828 1 26.45 5 SER B CA 1
ATOM 4813 C C . SER B 1 5 ? 4.91 -33.719 30.141 1 26.45 5 SER B C 1
ATOM 4815 O O . SER B 1 5 ? 6.078 -33.938 30.5 1 26.45 5 SER B O 1
ATOM 4817 N N . ARG B 1 6 ? 4.348 -34.812 29.672 1 33.16 6 ARG B N 1
ATOM 4818 C CA . ARG B 1 6 ? 4.84 -36 28.953 1 33.16 6 ARG B CA 1
ATOM 4819 C C . ARG B 1 6 ? 5.754 -35.594 27.797 1 33.16 6 ARG B C 1
ATOM 4821 O O . ARG B 1 6 ? 5.371 -34.812 26.938 1 33.16 6 ARG B O 1
ATOM 4828 N N . GLY B 1 7 ? 7.102 -35.625 27.984 1 33.38 7 GLY B N 1
ATOM 4829 C CA . GLY B 1 7 ? 8.227 -35.406 27.094 1 33.38 7 GLY B CA 1
ATOM 4830 C C . GLY B 1 7 ? 8.141 -36.219 25.828 1 33.38 7 GLY B C 1
ATOM 4831 O O . GLY B 1 7 ? 7.891 -37.438 25.875 1 33.38 7 GLY B O 1
ATOM 4832 N N . LEU B 1 8 ? 7.695 -35.781 24.734 1 35.94 8 LEU B N 1
ATOM 4833 C CA . LEU B 1 8 ? 7.551 -36.469 23.453 1 35.94 8 LEU B CA 1
ATOM 4834 C C . LEU B 1 8 ? 8.859 -37.125 23.047 1 35.94 8 LEU B C 1
ATOM 4836 O O . LEU B 1 8 ? 9.93 -36.5 23.125 1 35.94 8 LEU B O 1
ATOM 4840 N N . ARG B 1 9 ? 8.984 -38.469 22.891 1 45.25 9 ARG B N 1
ATOM 4841 C CA . ARG B 1 9 ? 10.008 -39.438 22.562 1 45.25 9 ARG B CA 1
ATOM 4842 C C . ARG B 1 9 ? 10.656 -39.125 21.219 1 45.25 9 ARG B C 1
ATOM 4844 O O . ARG B 1 9 ? 9.969 -38.75 20.25 1 45.25 9 ARG B O 1
ATOM 4851 N N . THR B 1 10 ? 11.969 -38.844 21.234 1 47.81 10 THR B N 1
ATOM 4852 C CA . THR B 1 10 ? 12.805 -38.562 20.078 1 47.81 10 THR B CA 1
ATOM 4853 C C . THR B 1 10 ? 12.938 -39.781 19.172 1 47.81 10 THR B C 1
ATOM 4855 O O . THR B 1 10 ? 13.203 -40.875 19.656 1 47.81 10 THR B O 1
ATOM 4858 N N . SER B 1 11 ? 12.438 -39.938 17.984 1 55.09 11 SER B N 1
ATOM 4859 C CA . SER B 1 11 ? 12.383 -41.062 17.062 1 55.09 11 SER B CA 1
ATOM 4860 C C . SER B 1 11 ? 13.773 -41.438 16.547 1 55.09 11 SER B C 1
ATOM 4862 O O . SER B 1 11 ? 13.953 -42.469 15.914 1 55.09 11 SER B O 1
ATOM 4864 N N . THR B 1 12 ? 14.977 -40.781 16.859 1 62.69 12 THR B N 1
ATOM 4865 C CA . THR B 1 12 ? 16.297 -41 16.281 1 62.69 12 THR B CA 1
ATOM 4866 C C . THR B 1 12 ? 17.25 -41.625 17.297 1 62.69 12 THR B C 1
ATOM 4868 O O . THR B 1 12 ? 18.469 -41.594 17.125 1 62.69 12 THR B O 1
ATOM 4871 N N . GLY B 1 13 ? 16.781 -42.125 18.234 1 71.19 13 GLY B N 1
ATOM 4872 C CA . GLY B 1 13 ? 17.594 -42.719 19.281 1 71.19 13 GLY B CA 1
ATOM 4873 C C . GLY B 1 13 ? 18.141 -44.062 18.906 1 71.19 13 GLY B C 1
ATOM 4874 O O . GLY B 1 13 ? 17.75 -44.656 17.891 1 71.19 13 GLY B O 1
ATOM 4875 N N . CYS B 1 14 ? 19.156 -44.562 19.594 1 74.38 14 CYS B N 1
ATOM 4876 C CA . CYS B 1 14 ? 19.781 -45.844 19.281 1 74.38 14 CYS B CA 1
ATOM 4877 C C . CYS B 1 14 ? 18.812 -47 19.484 1 74.38 14 CYS B C 1
ATOM 4879 O O . CYS B 1 14 ? 17.875 -46.875 20.281 1 74.38 14 CYS B O 1
ATOM 4881 N N . LEU B 1 15 ? 18.781 -48 18.641 1 77.81 15 LEU B N 1
ATOM 4882 C CA . LEU B 1 15 ? 17.859 -49.125 18.688 1 77.81 15 LEU B CA 1
ATOM 4883 C C . LEU B 1 15 ? 17.844 -49.781 20.078 1 77.81 15 LEU B C 1
ATOM 4885 O O . LEU B 1 15 ? 16.812 -50.281 20.516 1 77.81 15 LEU B O 1
ATOM 4889 N N . THR B 1 16 ? 18.875 -49.656 20.828 1 79.62 16 THR B N 1
ATOM 4890 C CA . THR B 1 16 ? 19.016 -50.25 22.141 1 79.62 16 THR B CA 1
ATOM 4891 C C . THR B 1 16 ? 18.234 -49.469 23.188 1 79.62 16 THR B C 1
ATOM 4893 O O . THR B 1 16 ? 17.531 -50.062 24.016 1 79.62 16 THR B O 1
ATOM 4896 N N . CYS B 1 17 ? 18.297 -48.188 23.234 1 76 17 CYS B N 1
ATOM 4897 C CA . CYS B 1 17 ? 17.547 -47.312 24.156 1 76 17 CYS B CA 1
ATOM 4898 C C . CYS B 1 17 ? 16.062 -47.375 23.859 1 76 17 CYS B C 1
ATOM 4900 O O . CYS B 1 17 ? 15.234 -47.406 24.781 1 76 17 CYS B O 1
ATOM 4902 N N . ARG B 1 18 ? 15.68 -47.562 22.578 1 74.06 18 ARG B N 1
ATOM 4903 C CA . ARG B 1 18 ? 14.305 -47.688 22.125 1 74.06 18 ARG B CA 1
ATOM 4904 C C . ARG B 1 18 ? 13.695 -49 22.625 1 74.06 18 ARG B C 1
ATOM 4906 O O . ARG B 1 18 ? 12.547 -49.031 23.078 1 74.06 18 ARG B O 1
ATOM 4913 N N . LYS B 1 19 ? 14.438 -50.031 22.484 1 76.06 19 LYS B N 1
ATOM 4914 C CA . LYS B 1 19 ? 13.977 -51.312 22.969 1 76.06 19 LYS B CA 1
ATOM 4915 C C . LYS B 1 19 ? 13.805 -51.312 24.484 1 76.06 19 LYS B C 1
ATOM 4917 O O . LYS B 1 19 ? 12.898 -51.938 25.016 1 76.06 19 LYS B O 1
ATOM 4922 N N . ARG B 1 20 ? 14.539 -50.531 25.203 1 75.81 20 ARG B N 1
ATOM 4923 C CA . ARG B 1 20 ? 14.523 -50.469 26.656 1 75.81 20 ARG B CA 1
ATOM 4924 C C . ARG B 1 20 ? 13.578 -49.375 27.141 1 75.81 20 ARG B C 1
ATOM 4926 O O . ARG B 1 20 ? 13.359 -49.219 28.344 1 75.81 20 ARG B O 1
ATOM 4933 N N . ARG B 1 21 ? 13 -48.562 26.156 1 73.06 21 ARG B N 1
ATOM 4934 C CA . ARG B 1 21 ? 12.031 -47.5 26.391 1 73.06 21 ARG B CA 1
ATOM 4935 C C . ARG B 1 21 ? 12.602 -46.438 27.312 1 73.06 21 ARG B C 1
ATOM 4937 O O . ARG B 1 21 ? 11.906 -45.938 28.219 1 73.06 21 ARG B O 1
ATOM 4944 N N . VAL B 1 22 ? 13.891 -46.156 27.125 1 77.62 22 VAL B N 1
ATOM 4945 C CA . VAL B 1 22 ? 14.523 -45.062 27.875 1 77.62 22 VAL B CA 1
ATOM 4946 C C . VAL B 1 22 ? 14.898 -43.938 26.922 1 77.62 22 VAL B C 1
ATOM 4948 O O . VAL B 1 22 ? 15.133 -44.156 25.734 1 77.62 22 VAL B O 1
ATOM 4951 N N . LYS B 1 23 ? 14.93 -42.781 27.391 1 72.5 23 LYS B N 1
ATOM 4952 C CA . LYS B 1 23 ? 15.258 -41.594 26.609 1 72.5 23 LYS B CA 1
ATOM 4953 C C . LYS B 1 23 ? 16.719 -41.625 26.172 1 72.5 23 LYS B C 1
ATOM 4955 O O . LYS B 1 23 ? 17.625 -41.656 27 1 72.5 23 LYS B O 1
ATOM 4960 N N . CYS B 1 24 ? 17 -41.688 24.828 1 71.56 24 CYS B N 1
ATOM 4961 C CA . CYS B 1 24 ? 18.312 -41.781 24.203 1 71.56 24 CYS B CA 1
ATOM 4962 C C . CYS B 1 24 ? 18.922 -40.375 24 1 71.56 24 CYS B C 1
ATOM 4964 O O . CYS B 1 24 ? 18.219 -39.438 23.672 1 71.56 24 CYS B O 1
ATOM 4966 N N . ASP B 1 25 ? 20 -40.031 24.219 1 74.25 25 ASP B N 1
ATOM 4967 C CA . ASP B 1 25 ? 20.672 -38.75 24.016 1 74.25 25 ASP B CA 1
ATOM 4968 C C . ASP B 1 25 ? 21.25 -38.656 22.609 1 74.25 25 ASP B C 1
ATOM 4970 O O . ASP B 1 25 ? 21.922 -37.688 22.266 1 74.25 25 ASP B O 1
ATOM 4974 N N . GLU B 1 26 ? 21.094 -39.625 21.641 1 71.75 26 GLU B N 1
ATOM 4975 C CA . GLU B 1 26 ? 21.406 -39.75 20.234 1 71.75 26 GLU B CA 1
ATOM 4976 C C . GLU B 1 26 ? 22.906 -39.531 19.969 1 71.75 26 GLU B C 1
ATOM 4978 O O . GLU B 1 26 ? 23.297 -39.25 18.844 1 71.75 26 GLU B O 1
ATOM 4983 N N . GLY B 1 27 ? 23.719 -39.656 20.906 1 75.44 27 GLY B N 1
ATOM 4984 C CA . GLY B 1 27 ? 25.156 -39.594 20.75 1 75.44 27 GLY B CA 1
ATOM 4985 C C . GLY B 1 27 ? 25.719 -40.719 19.906 1 75.44 27 GLY B C 1
ATOM 4986 O O . GLY B 1 27 ? 25.266 -41.875 20.031 1 75.44 27 GLY B O 1
ATOM 4987 N N . ARG B 1 28 ? 26.422 -40.438 18.75 1 73.31 28 ARG B N 1
ATOM 4988 C CA . ARG B 1 28 ? 27.125 -41.438 17.938 1 73.31 28 ARG B CA 1
ATOM 4989 C C . ARG B 1 28 ? 28.609 -41.438 18.25 1 73.31 28 ARG B C 1
ATOM 4991 O O . ARG B 1 28 ? 29.188 -40.406 18.625 1 73.31 28 ARG B O 1
ATOM 4998 N N . PRO B 1 29 ? 29.062 -42.656 18.281 1 73.38 29 PRO B N 1
ATOM 4999 C CA . PRO B 1 29 ? 28.531 -43.938 17.828 1 73.38 29 PRO B CA 1
ATOM 5000 C C . PRO B 1 29 ? 27.781 -44.688 18.922 1 73.38 29 PRO B C 1
ATOM 5002 O O . PRO B 1 29 ? 27.031 -45.625 18.625 1 73.38 29 PRO B O 1
ATOM 5005 N N . ARG B 1 30 ? 27.984 -44.062 20.125 1 78.31 30 ARG B N 1
ATOM 5006 C CA . ARG B 1 30 ? 27.328 -44.688 21.266 1 78.31 30 ARG B CA 1
ATOM 5007 C C . ARG B 1 30 ? 26.625 -43.656 22.141 1 78.31 30 ARG B C 1
ATOM 5009 O O . ARG B 1 30 ? 27.234 -42.656 22.5 1 78.31 30 ARG B O 1
ATOM 5016 N N . CYS B 1 31 ? 25.422 -43.844 22.344 1 75.44 31 CYS B N 1
ATOM 5017 C CA . CYS B 1 31 ? 24.719 -42.875 23.188 1 75.44 31 CYS B CA 1
ATOM 5018 C C . CYS B 1 31 ? 25.094 -43.062 24.656 1 75.44 31 CYS B C 1
ATOM 5020 O O . CYS B 1 31 ? 25.516 -44.125 25.062 1 75.44 31 CYS B O 1
ATOM 5022 N N . GLN B 1 32 ? 25.094 -42 25.328 1 80 32 GLN B N 1
ATOM 5023 C CA . GLN B 1 32 ? 25.578 -41.969 26.703 1 80 32 GLN B CA 1
ATOM 5024 C C . GLN B 1 32 ? 24.828 -42.969 27.578 1 80 32 GLN B C 1
ATOM 5026 O O . GLN B 1 32 ? 25.391 -43.531 28.516 1 80 32 GLN B O 1
ATOM 5031 N N . ASN B 1 33 ? 23.609 -43.25 27.219 1 79.56 33 ASN B N 1
ATOM 5032 C CA . ASN B 1 33 ? 22.797 -44.188 27.953 1 79.56 33 ASN B CA 1
ATOM 5033 C C . ASN B 1 33 ? 23.281 -45.625 27.75 1 79.56 33 ASN B C 1
ATOM 5035 O O . ASN B 1 33 ? 23.375 -46.406 28.703 1 79.56 33 ASN B O 1
ATOM 5039 N N . CYS B 1 34 ? 23.547 -45.906 26.547 1 76.75 34 CYS B N 1
ATOM 5040 C CA . CYS B 1 34 ? 24.047 -47.25 26.188 1 76.75 34 CYS B CA 1
ATOM 5041 C C . CYS B 1 34 ? 25.453 -47.469 26.75 1 76.75 34 CYS B C 1
ATOM 5043 O O . CYS B 1 34 ? 25.781 -48.562 27.172 1 76.75 34 CYS B O 1
ATOM 5045 N N . ILE B 1 35 ? 26.266 -46.406 26.859 1 78.75 35 ILE B N 1
ATOM 5046 C CA . ILE B 1 35 ? 27.594 -46.469 27.469 1 78.75 35 ILE B CA 1
ATOM 5047 C C . ILE B 1 35 ? 27.469 -46.75 28.953 1 78.75 35 ILE B C 1
ATOM 5049 O O . ILE B 1 35 ? 28.188 -47.594 29.5 1 78.75 35 ILE B O 1
ATOM 5053 N N . ARG B 1 36 ? 26.547 -46.094 29.594 1 76.5 36 ARG B N 1
ATOM 5054 C CA . ARG B 1 36 ? 26.406 -46.219 31.031 1 76.5 36 ARG B CA 1
ATOM 5055 C C . ARG B 1 36 ? 25.984 -47.625 31.438 1 76.5 36 ARG B C 1
ATOM 5057 O O . ARG B 1 36 ? 26.438 -48.125 32.469 1 76.5 36 ARG B O 1
ATOM 5064 N N . VAL B 1 37 ? 25.125 -48.219 30.625 1 76.81 37 VAL B N 1
ATOM 5065 C CA . VAL B 1 37 ? 24.609 -49.531 31 1 76.81 37 VAL B CA 1
ATOM 5066 C C . VAL B 1 37 ? 25.375 -50.625 30.25 1 76.81 37 VAL B C 1
ATOM 5068 O O . VAL B 1 37 ? 25.047 -51.812 30.375 1 76.81 37 VAL B O 1
ATOM 5071 N N . ASP B 1 38 ? 26.438 -50.375 29.562 1 76 38 ASP B N 1
ATOM 5072 C CA . ASP B 1 38 ? 27.391 -51.25 28.875 1 76 38 ASP B CA 1
ATOM 5073 C C . ASP B 1 38 ? 26.688 -52.188 27.906 1 76 38 ASP B C 1
ATOM 5075 O O . ASP B 1 38 ? 26.844 -53.406 27.984 1 76 38 ASP B O 1
ATOM 5079 N N . ARG B 1 39 ? 25.688 -51.656 27.266 1 74.88 39 ARG B N 1
ATOM 5080 C CA . ARG B 1 39 ? 24.969 -52.438 26.25 1 74.88 39 ARG B CA 1
ATOM 5081 C C . ARG B 1 39 ? 25.359 -52 24.844 1 74.88 39 ARG B C 1
ATOM 5083 O O . ARG B 1 39 ? 25.875 -50.906 24.656 1 74.88 39 ARG B O 1
ATOM 5090 N N . SER B 1 40 ? 25.297 -52.844 23.922 1 74.81 40 SER B N 1
ATOM 5091 C CA . SER B 1 40 ? 25.594 -52.562 22.516 1 74.81 40 SER B CA 1
ATOM 5092 C C . SER B 1 40 ? 24.672 -51.5 21.969 1 74.81 40 SER B C 1
ATOM 5094 O O . SER B 1 40 ? 23.453 -51.562 22.141 1 74.81 40 SER B O 1
ATOM 5096 N N . CYS B 1 41 ? 25.172 -50.25 21.578 1 69.62 41 CYS B N 1
ATOM 5097 C CA . CYS B 1 41 ? 24.469 -49.094 21.031 1 69.62 41 CYS B CA 1
ATOM 5098 C C . CYS B 1 41 ? 24.391 -49.188 19.516 1 69.62 41 CYS B C 1
ATOM 5100 O O . CYS B 1 41 ? 25.406 -49.094 18.828 1 69.62 41 CYS B O 1
ATOM 5102 N N . THR B 1 42 ? 23.453 -49.719 18.875 1 73 42 THR B N 1
ATOM 5103 C CA . THR B 1 42 ? 23.312 -49.938 17.438 1 73 42 THR B CA 1
ATOM 5104 C C . THR B 1 42 ? 22.328 -48.938 16.844 1 73 42 THR B C 1
ATOM 5106 O O . THR B 1 42 ? 21.266 -48.688 17.406 1 73 42 THR B O 1
ATOM 5109 N N . TYR B 1 43 ? 22.781 -48.219 15.969 1 66.62 43 TYR B N 1
ATOM 5110 C CA . TYR B 1 43 ? 21.906 -47.281 15.258 1 66.62 43 TYR B CA 1
ATOM 5111 C C . TYR B 1 43 ? 21.406 -47.906 13.961 1 66.62 43 TYR B C 1
ATOM 5113 O O . TYR B 1 43 ? 22.094 -48.75 13.359 1 66.62 43 TYR B O 1
ATOM 5121 N N . ALA B 1 44 ? 20.312 -47.688 13.391 1 55.16 44 ALA B N 1
ATOM 5122 C CA . ALA B 1 44 ? 19.797 -48.281 12.156 1 55.16 44 ALA B CA 1
ATOM 5123 C C . ALA B 1 44 ? 20.703 -47.938 10.969 1 55.16 44 ALA B C 1
ATOM 5125 O O . ALA B 1 44 ? 21.047 -46.781 10.758 1 55.16 44 ALA B O 1
ATOM 5126 N N . GLU B 1 45 ? 21.484 -48.75 10.352 1 46 45 GLU B N 1
ATOM 5127 C CA . GLU B 1 45 ? 22.297 -48.594 9.156 1 46 45 GLU B CA 1
ATOM 5128 C C . GLU B 1 45 ? 21.438 -48.156 7.969 1 46 45 GLU B C 1
ATOM 5130 O O . GLU B 1 45 ? 20.406 -48.75 7.676 1 46 45 GLU B O 1
ATOM 5135 N N . THR B 1 46 ? 21.484 -47.125 7.508 1 37.38 46 THR B N 1
ATOM 5136 C CA . THR B 1 46 ? 20.844 -46.875 6.219 1 37.38 46 THR B CA 1
ATOM 5137 C C . THR B 1 46 ? 21.438 -47.781 5.145 1 37.38 46 THR B C 1
ATOM 5139 O O . THR B 1 46 ? 22.641 -47.781 4.895 1 37.38 46 THR B O 1
ATOM 5142 N N . ALA B 1 47 ? 20.875 -48.812 4.746 1 33.91 47 ALA B N 1
ATOM 5143 C CA . ALA B 1 47 ? 21.312 -49.812 3.783 1 33.91 47 ALA B CA 1
ATOM 5144 C C . ALA B 1 47 ? 21.656 -49.188 2.439 1 33.91 47 ALA B C 1
ATOM 5146 O O . ALA B 1 47 ? 20.906 -48.312 1.952 1 33.91 47 ALA B O 1
ATOM 5147 N N . PRO B 1 48 ? 22.812 -49.25 1.835 1 32.91 48 PRO B N 1
ATOM 5148 C CA . PRO B 1 48 ? 23.203 -48.812 0.497 1 32.91 48 PRO B CA 1
ATOM 5149 C C . PRO B 1 48 ? 22.328 -49.406 -0.605 1 32.91 48 PRO B C 1
ATOM 5151 O O . PRO B 1 48 ? 21.953 -50.562 -0.529 1 32.91 48 PRO B O 1
ATOM 5154 N N . ALA B 1 49 ? 21.5 -48.719 -1.269 1 28.69 49 ALA B N 1
ATOM 5155 C CA . ALA B 1 49 ? 20.5 -49.312 -2.152 1 28.69 49 ALA B CA 1
ATOM 5156 C C . ALA B 1 49 ? 21.141 -50.25 -3.16 1 28.69 49 ALA B C 1
ATOM 5158 O O . ALA B 1 49 ? 22.219 -49.969 -3.697 1 28.69 49 ALA B O 1
ATOM 5159 N N . PRO B 1 50 ? 20.844 -51.469 -3.266 1 26.33 50 PRO B N 1
ATOM 5160 C CA . PRO B 1 50 ? 21.438 -52.5 -4.121 1 26.33 50 PRO B CA 1
ATOM 5161 C C . PRO B 1 50 ? 21.359 -52.156 -5.605 1 26.33 50 PRO B C 1
ATOM 5163 O O . PRO B 1 50 ? 20.438 -51.438 -6.027 1 26.33 50 PRO B O 1
ATOM 5166 N N . ARG B 1 51 ? 22.422 -52.125 -6.375 1 26.45 51 ARG B N 1
ATOM 5167 C CA . ARG B 1 51 ? 22.641 -52 -7.812 1 26.45 51 ARG B CA 1
ATOM 5168 C C . ARG B 1 51 ? 21.844 -53.062 -8.578 1 26.45 51 ARG B C 1
ATOM 5170 O O . ARG B 1 51 ? 22.172 -54.25 -8.523 1 26.45 51 ARG B O 1
ATOM 5177 N N . ARG B 1 52 ? 20.562 -52.906 -8.688 1 22.84 52 ARG B N 1
ATOM 5178 C CA . ARG B 1 52 ? 19.734 -53.969 -9.312 1 22.84 52 ARG B CA 1
ATOM 5179 C C . ARG B 1 52 ? 20.219 -54.25 -10.734 1 22.84 52 ARG B C 1
ATOM 5181 O O . ARG B 1 52 ? 20.328 -53.344 -11.555 1 22.84 52 ARG B O 1
ATOM 5188 N N . GLN B 1 53 ? 20.766 -55.344 -10.992 1 20.81 53 GLN B N 1
ATOM 5189 C CA . GLN B 1 53 ? 21.219 -55.969 -12.227 1 20.81 53 GLN B CA 1
ATOM 5190 C C . GLN B 1 53 ? 20.062 -56.125 -13.211 1 20.81 53 GLN B C 1
ATOM 5192 O O . GLN B 1 53 ? 19 -56.656 -12.844 1 20.81 53 GLN B O 1
ATOM 5197 N N . LEU B 1 54 ? 19.984 -55.219 -14.211 1 19.5 54 LEU B N 1
ATOM 5198 C CA . LEU B 1 54 ? 19.125 -55.25 -15.391 1 19.5 54 LEU B CA 1
ATOM 5199 C C . LEU B 1 54 ? 19.141 -56.625 -16.062 1 19.5 54 LEU B C 1
ATOM 5201 O O . LEU B 1 54 ? 20.172 -57.062 -16.578 1 19.5 54 LEU B O 1
ATOM 5205 N N . ARG B 1 55 ? 18.328 -57.5 -15.648 1 17.67 55 ARG B N 1
ATOM 5206 C CA . ARG B 1 55 ? 18.25 -58.781 -16.375 1 17.67 55 ARG B CA 1
ATOM 5207 C C . ARG B 1 55 ? 17.641 -58.562 -17.766 1 17.67 55 ARG B C 1
ATOM 5209 O O . ARG B 1 55 ? 16.703 -57.781 -17.922 1 17.67 55 ARG B O 1
ATOM 5216 N N . ALA B 1 56 ? 18.141 -59.25 -18.859 1 19.53 56 ALA B N 1
ATOM 5217 C CA . ALA B 1 56 ? 18.109 -59.375 -20.312 1 19.53 56 ALA B CA 1
ATOM 5218 C C . ALA B 1 56 ? 16.812 -60 -20.797 1 19.53 56 ALA B C 1
ATOM 5220 O O . ALA B 1 56 ? 16.656 -61.219 -20.703 1 19.53 56 ALA B O 1
ATOM 5221 N N . LEU B 1 57 ? 15.68 -59.688 -20.328 1 16.98 57 LEU B N 1
ATOM 5222 C CA . LEU B 1 57 ? 14.633 -60.656 -20.625 1 16.98 57 LEU B CA 1
ATOM 5223 C C . LEU B 1 57 ? 14.477 -60.844 -22.125 1 16.98 57 LEU B C 1
ATOM 5225 O O . LEU B 1 57 ? 14.547 -59.875 -22.891 1 16.98 57 LEU B O 1
ATOM 5229 N N . SER B 1 58 ? 14.172 -62.031 -22.703 1 17.31 58 SER B N 1
ATOM 5230 C CA . SER B 1 58 ? 14.234 -62.844 -23.906 1 17.31 58 SER B CA 1
ATOM 5231 C C . SER B 1 58 ? 13.117 -62.469 -24.891 1 17.31 58 SER B C 1
ATOM 5233 O O . SER B 1 58 ? 12.164 -61.781 -24.516 1 17.31 58 SER B O 1
ATOM 5235 N N . SER B 1 59 ? 12.516 -63.406 -25.844 1 16.66 59 SER B N 1
ATOM 5236 C CA . SER B 1 59 ? 12.383 -63.75 -27.266 1 16.66 59 SER B CA 1
ATOM 5237 C C . SER B 1 59 ? 10.938 -63.594 -27.719 1 16.66 59 SER B C 1
ATOM 5239 O O . SER B 1 59 ? 10.68 -63.125 -28.828 1 16.66 59 SER B O 1
ATOM 5241 N N . HIS B 1 60 ? 9.75 -64 -27.125 1 16.06 60 HIS B N 1
ATOM 5242 C CA . HIS B 1 60 ? 9.016 -65 -27.953 1 16.06 60 HIS B CA 1
ATOM 5243 C C . HIS B 1 60 ? 8.203 -64.25 -29.031 1 16.06 60 HIS B C 1
ATOM 5245 O O . HIS B 1 60 ? 7.988 -63.062 -28.953 1 16.06 60 HIS B O 1
ATOM 5251 N N . THR B 1 61 ? 6.844 -64.875 -29.484 1 16.55 61 THR B N 1
ATOM 5252 C CA . THR B 1 61 ? 6.23 -65.562 -30.641 1 16.55 61 THR B CA 1
ATOM 5253 C C . THR B 1 61 ? 5.164 -64.625 -31.25 1 16.55 61 THR B C 1
ATOM 5255 O O . THR B 1 61 ? 4.641 -63.75 -30.594 1 16.55 61 THR B O 1
ATOM 5258 N N . 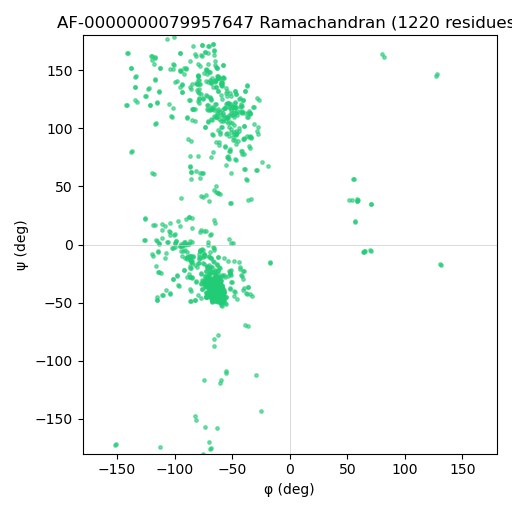GLU B 1 62 ? 4.254 -65.062 -32.375 1 16.38 62 GLU B N 1
ATOM 5259 C CA . GLU B 1 62 ? 3.738 -64.938 -33.75 1 16.38 62 GLU B CA 1
ATOM 5260 C C . GLU B 1 62 ? 2.258 -64.562 -33.75 1 16.38 62 GLU B C 1
ATOM 5262 O O . GLU B 1 62 ? 1.769 -63.938 -34.688 1 16.38 62 GLU B O 1
ATOM 5267 N N . HIS B 1 63 ? 1.239 -64.625 -32.812 1 16.36 63 HIS B N 1
ATOM 5268 C CA . HIS B 1 63 ? 0.042 -65.25 -33.375 1 16.36 63 HIS B CA 1
ATOM 5269 C C . HIS B 1 63 ? -0.769 -64.188 -34.188 1 16.36 63 HIS B C 1
ATOM 5271 O O . HIS B 1 63 ? -0.688 -63 -33.969 1 16.36 63 HIS B O 1
ATOM 5277 N N . THR B 1 64 ? -1.866 -64.625 -35.188 1 16.14 64 THR B N 1
ATOM 5278 C CA . THR B 1 64 ? -2.502 -64.562 -36.5 1 16.14 64 THR B CA 1
ATOM 5279 C C . THR B 1 64 ? -3.867 -63.875 -36.375 1 16.14 64 THR B C 1
ATOM 5281 O O . THR B 1 64 ? -4.508 -63.594 -37.406 1 16.14 64 THR B O 1
ATOM 5284 N N . ARG B 1 65 ? -4.48 -63.281 -35.344 1 16.56 65 ARG B N 1
ATOM 5285 C CA . ARG B 1 65 ? -5.902 -63.531 -35.531 1 16.56 65 ARG B CA 1
ATOM 5286 C C . ARG B 1 65 ? -6.48 -62.656 -36.625 1 16.56 65 ARG B C 1
ATOM 5288 O O . ARG B 1 65 ? -5.941 -61.594 -36.906 1 16.56 65 ARG B O 1
ATOM 5295 N N . LYS B 1 66 ? -8 -62.812 -36.938 1 17.55 66 LYS B N 1
ATOM 5296 C CA . LYS B 1 66 ? -9.016 -63 -37.969 1 17.55 66 LYS B CA 1
ATOM 5297 C C . LYS B 1 66 ? -9.797 -61.719 -38.219 1 17.55 66 LYS B C 1
ATOM 5299 O O . LYS B 1 66 ? -9.859 -60.844 -37.375 1 17.55 66 LYS B O 1
ATOM 5304 N N . THR B 1 67 ? -10.836 -61.594 -39.25 1 15.84 67 THR B N 1
ATOM 5305 C CA . THR B 1 67 ? -11.312 -60.906 -40.438 1 15.84 67 THR B CA 1
ATOM 5306 C C . THR B 1 67 ? -12.57 -60.094 -40.125 1 15.84 67 THR B C 1
ATOM 5308 O O . THR B 1 67 ? -12.82 -59.062 -40.719 1 15.84 67 THR B O 1
ATOM 5311 N N . SER B 1 68 ? -13.641 -60.156 -39.125 1 16.17 68 SER B N 1
ATOM 5312 C CA . SER B 1 68 ? -14.961 -60.25 -39.719 1 16.17 68 SER B CA 1
ATOM 5313 C C . SER B 1 68 ? -15.57 -58.844 -39.906 1 16.17 68 SER B C 1
ATOM 5315 O O . SER B 1 68 ? -15.266 -57.938 -39.156 1 16.17 68 SER B O 1
ATOM 5317 N N . SER B 1 69 ? -16.609 -58.469 -41 1 16.12 69 SER B N 1
ATOM 5318 C CA . SER B 1 69 ? -17.094 -57.531 -42 1 16.12 69 SER B CA 1
ATOM 5319 C C . SER B 1 69 ? -18.359 -56.844 -41.562 1 16.12 69 SER B C 1
ATOM 5321 O O . SER B 1 69 ? -18.75 -55.812 -42.094 1 16.12 69 SER B O 1
ATOM 5323 N N . THR B 1 70 ? -19.266 -56.969 -40.469 1 16.47 70 THR B N 1
ATOM 5324 C CA . THR B 1 70 ? -20.672 -56.969 -40.844 1 16.47 70 THR B CA 1
ATOM 5325 C C . THR B 1 70 ? -21.203 -55.531 -40.938 1 16.47 70 THR B C 1
ATOM 5327 O O . THR B 1 70 ? -20.766 -54.656 -40.188 1 16.47 70 THR B O 1
ATOM 5330 N N . SER B 1 71 ? -22.484 -55.125 -41.781 1 16.7 71 SER B N 1
ATOM 5331 C CA . SER B 1 71 ? -23.156 -54.25 -42.719 1 16.7 71 SER B CA 1
ATOM 5332 C C . SER B 1 71 ? -24.266 -53.438 -42.062 1 16.7 71 SER B C 1
ATOM 5334 O O . SER B 1 71 ? -24.953 -52.656 -42.688 1 16.7 71 SER B O 1
ATOM 5336 N N . SER B 1 72 ? -24.625 -53.188 -40.75 1 16.06 72 SER B N 1
ATOM 5337 C CA . SER B 1 72 ? -26.047 -53.062 -40.438 1 16.06 72 SER B CA 1
ATOM 5338 C C . SER B 1 72 ? -26.547 -51.656 -40.781 1 16.06 72 SER B C 1
ATOM 5340 O O . SER B 1 72 ? -25.859 -50.656 -40.562 1 16.06 72 SER B O 1
ATOM 5342 N N . SER B 1 73 ? -27.891 -51.344 -41.438 1 17.14 73 SER B N 1
ATOM 5343 C CA . SER B 1 73 ? -28.688 -50.531 -42.312 1 17.14 73 SER B CA 1
ATOM 5344 C C . SER B 1 73 ? -29.609 -49.594 -41.531 1 17.14 73 SER B C 1
ATOM 5346 O O . SER B 1 73 ? -30.422 -48.875 -42.125 1 17.14 73 SER B O 1
ATOM 5348 N N . TYR B 1 74 ? -29.609 -49.156 -40.281 1 16.45 74 TYR B N 1
ATOM 5349 C CA . TYR B 1 74 ? -30.844 -48.781 -39.625 1 16.45 74 TYR B CA 1
ATOM 5350 C C . TYR B 1 74 ? -31.375 -47.438 -40.188 1 16.45 74 TYR B C 1
ATOM 5352 O O . TYR B 1 74 ? -30.594 -46.562 -40.5 1 16.45 74 TYR B O 1
ATOM 5360 N N . GLY B 1 75 ? -32.781 -47.25 -40.406 1 16.81 75 GLY B N 1
ATOM 5361 C CA . GLY B 1 75 ? -33.812 -46.531 -41.094 1 16.81 75 GLY B CA 1
ATOM 5362 C C . GLY B 1 75 ? -34.188 -45.219 -40.406 1 16.81 75 GLY B C 1
ATOM 5363 O O . GLY B 1 75 ? -34.062 -45.094 -39.188 1 16.81 75 GLY B O 1
ATOM 5364 N N . ALA B 1 76 ? -34.438 -43.969 -41.094 1 18.16 76 ALA B N 1
ATOM 5365 C CA . ALA B 1 76 ? -34.406 -42.531 -41.062 1 18.16 76 ALA B CA 1
ATOM 5366 C C . ALA B 1 76 ? -35.781 -41.969 -40.625 1 18.16 76 ALA B C 1
ATOM 5368 O O . ALA B 1 76 ? -36.031 -40.781 -40.75 1 18.16 76 ALA B O 1
ATOM 5369 N N . GLY B 1 77 ? -36.531 -42.562 -39.625 1 17.06 77 GLY B N 1
ATOM 5370 C CA . GLY B 1 77 ? -37.938 -42.188 -39.688 1 17.06 77 GLY B CA 1
ATOM 5371 C C . GLY B 1 77 ? -38.156 -40.719 -39.312 1 17.06 77 GLY B C 1
ATOM 5372 O O . GLY B 1 77 ? -37.344 -40.156 -38.562 1 17.06 77 GLY B O 1
ATOM 5373 N N . THR B 1 78 ? -39.094 -39.906 -39.969 1 18.23 78 THR B N 1
ATOM 5374 C CA . THR B 1 78 ? -39.406 -38.531 -40.375 1 18.23 78 THR B CA 1
ATOM 5375 C C . THR B 1 78 ? -40.344 -37.875 -39.375 1 18.23 78 THR B C 1
ATOM 5377 O O . THR B 1 78 ? -40.688 -36.719 -39.5 1 18.23 78 THR B O 1
ATOM 5380 N N . VAL B 1 79 ? -40.562 -38.25 -38.094 1 19.02 79 VAL B N 1
ATOM 5381 C CA . VAL B 1 79 ? -41.906 -37.875 -37.625 1 19.02 79 VAL B CA 1
ATOM 5382 C C . VAL B 1 79 ? -42 -36.375 -37.438 1 19.02 79 VAL B C 1
ATOM 5384 O O . VAL B 1 79 ? -41.031 -35.719 -37.031 1 19.02 79 VAL B O 1
ATOM 5387 N N . PRO B 1 80 ? -43.188 -35.625 -37.812 1 20.25 80 PRO B N 1
ATOM 5388 C CA . PRO B 1 80 ? -43.625 -34.25 -38.125 1 20.25 80 PRO B CA 1
ATOM 5389 C C . PRO B 1 80 ? -44 -33.469 -36.875 1 20.25 80 PRO B C 1
ATOM 5391 O O . PRO B 1 80 ? -44.906 -33.875 -36.156 1 20.25 80 PRO B O 1
ATOM 5394 N N . LEU B 1 81 ? -43.125 -32.938 -36 1 17.48 81 LEU B N 1
ATOM 5395 C CA . LEU B 1 81 ? -43.375 -32.375 -34.688 1 17.48 81 LEU B CA 1
ATOM 5396 C C . LEU B 1 81 ? -44.188 -31.062 -34.812 1 17.48 81 LEU B C 1
ATOM 5398 O O . LEU B 1 81 ? -43.719 -30.109 -35.438 1 17.48 81 LEU B O 1
ATOM 5402 N N . SER B 1 82 ? -45.469 -31.172 -34.688 1 19.08 82 SER B N 1
ATOM 5403 C CA . SER B 1 82 ? -46.469 -30.109 -34.844 1 19.08 82 SER B CA 1
ATOM 5404 C C . SER B 1 82 ? -46.25 -29.016 -33.781 1 19.08 82 SER B C 1
ATOM 5406 O O . SER B 1 82 ? -45.688 -29.266 -32.719 1 19.08 82 SER B O 1
ATOM 5408 N N . THR B 1 83 ? -46.5 -27.688 -34.094 1 18.5 83 THR B N 1
ATOM 5409 C CA . THR B 1 83 ? -46.156 -26.281 -33.812 1 18.5 83 THR B CA 1
ATOM 5410 C C . THR B 1 83 ? -46.969 -25.766 -32.625 1 18.5 83 THR B C 1
ATOM 5412 O O . THR B 1 83 ? -46.906 -24.578 -32.312 1 18.5 83 THR B O 1
ATOM 5415 N N . GLU B 1 84 ? -47.5 -26.594 -31.688 1 18.14 84 GLU B N 1
ATOM 5416 C CA . GLU B 1 84 ? -48.594 -25.922 -30.984 1 18.14 84 GLU B CA 1
ATOM 5417 C C . GLU B 1 84 ? -48.094 -24.719 -30.188 1 18.14 84 GLU B C 1
ATOM 5419 O O . GLU B 1 84 ? -46.906 -24.672 -29.828 1 18.14 84 GLU B O 1
ATOM 5424 N N . ALA B 1 85 ? -49.031 -23.688 -29.844 1 20.77 85 ALA B N 1
ATOM 5425 C CA . ALA B 1 85 ? -49.25 -22.266 -29.547 1 20.77 85 ALA B CA 1
ATOM 5426 C C . ALA B 1 85 ? -48.906 -21.953 -28.094 1 20.77 85 ALA B C 1
ATOM 5428 O O . ALA B 1 85 ? -49.594 -22.375 -27.172 1 20.77 85 ALA B O 1
ATOM 5429 N N . ASN B 1 86 ? -47.562 -22.109 -27.594 1 18.53 86 ASN B N 1
ATOM 5430 C CA . ASN B 1 86 ? -47.125 -22.109 -26.188 1 18.53 86 ASN B CA 1
ATOM 5431 C C . ASN B 1 86 ? -47.469 -20.781 -25.516 1 18.53 86 ASN B C 1
ATOM 5433 O O . ASN B 1 86 ? -47.031 -19.719 -25.969 1 18.53 86 ASN B O 1
ATOM 5437 N N . ASN B 1 87 ? -48.625 -20.719 -24.828 1 20.89 87 ASN B N 1
ATOM 5438 C CA . ASN B 1 87 ? -49.188 -19.656 -24 1 20.89 87 ASN B CA 1
ATOM 5439 C C . ASN B 1 87 ? -48.188 -19.109 -23.016 1 20.89 87 ASN B C 1
ATOM 5441 O O . ASN B 1 87 ? -47.5 -19.859 -22.328 1 20.89 87 ASN B O 1
ATOM 5445 N N . GLN B 1 88 ? -47.75 -17.859 -23.141 1 20.53 88 GLN B N 1
ATOM 5446 C CA . GLN B 1 88 ? -46.719 -16.953 -22.641 1 20.53 88 GLN B CA 1
ATOM 5447 C C . GLN B 1 88 ? -46.906 -16.703 -21.141 1 20.53 88 GLN B C 1
ATOM 5449 O O . GLN B 1 88 ? -47.781 -15.953 -20.734 1 20.53 88 GLN B O 1
ATOM 5454 N N . LEU B 1 89 ? -47.062 -17.797 -20.266 1 22.39 89 LEU B N 1
ATOM 5455 C CA . LEU B 1 89 ? -47.344 -17.422 -18.875 1 22.39 89 LEU B CA 1
ATOM 5456 C C . LEU B 1 89 ? -46.281 -16.469 -18.344 1 22.39 89 LEU B C 1
ATOM 5458 O O . LEU B 1 89 ? -45.125 -16.562 -18.719 1 22.39 89 LEU B O 1
ATOM 5462 N N . PRO B 1 90 ? -46.688 -15.336 -17.688 1 25.2 90 PRO B N 1
ATOM 5463 C CA . PRO B 1 90 ? -45.938 -14.156 -17.25 1 25.2 90 PRO B CA 1
ATOM 5464 C C . PRO B 1 90 ? -44.812 -14.508 -16.281 1 25.2 90 PRO B C 1
ATOM 5466 O O . PRO B 1 90 ? -44.938 -15.477 -15.516 1 25.2 90 PRO B O 1
ATOM 5469 N N . PRO B 1 91 ? -43.531 -14.297 -16.609 1 23.25 91 PRO B N 1
ATOM 5470 C CA . PRO B 1 91 ? -42.344 -14.758 -15.883 1 23.25 91 PRO B CA 1
ATOM 5471 C C . PRO B 1 91 ? -42.375 -14.422 -14.398 1 23.25 91 PRO B C 1
ATOM 5473 O O . PRO B 1 91 ? -42.844 -13.344 -14.023 1 23.25 91 PRO B O 1
ATOM 5476 N N . ASP B 1 92 ? -42.75 -15.422 -13.539 1 23.25 92 ASP B N 1
ATOM 5477 C CA . ASP B 1 92 ? -42.75 -15.406 -12.078 1 23.25 92 ASP B CA 1
ATOM 5478 C C . ASP B 1 92 ? -41.562 -14.617 -11.523 1 23.25 92 ASP B C 1
ATOM 5480 O O . ASP B 1 92 ? -40.469 -14.719 -12.031 1 23.25 92 ASP B O 1
ATOM 5484 N N . SER B 1 93 ? -41.812 -13.492 -10.883 1 24.91 93 SER B N 1
ATOM 5485 C CA . SER B 1 93 ? -40.969 -12.547 -10.172 1 24.91 93 SER B CA 1
ATOM 5486 C C . SER B 1 93 ? -40 -13.266 -9.227 1 24.91 93 SER B C 1
ATOM 5488 O O . SER B 1 93 ? -40.438 -14.117 -8.438 1 24.91 93 SER B O 1
ATOM 5490 N N . ILE B 1 94 ? -38.844 -13.516 -9.695 1 25.5 94 ILE B N 1
ATOM 5491 C CA . ILE B 1 94 ? -37.75 -14.164 -8.977 1 25.5 94 ILE B CA 1
ATOM 5492 C C . ILE B 1 94 ? -37.719 -13.648 -7.539 1 25.5 94 ILE B C 1
ATOM 5494 O O . ILE B 1 94 ? -37.5 -12.453 -7.309 1 25.5 94 ILE B O 1
ATOM 5498 N N . GLN B 1 95 ? -38.656 -14.156 -6.652 1 24.41 95 GLN B N 1
ATOM 5499 C CA . GLN B 1 95 ? -38.625 -13.852 -5.227 1 24.41 95 GLN B CA 1
ATOM 5500 C C . GLN B 1 95 ? -37.188 -13.828 -4.703 1 24.41 95 GLN B C 1
ATOM 5502 O O . GLN B 1 95 ? -36.312 -14.547 -5.211 1 24.41 95 GLN B O 1
ATOM 5507 N N . PRO B 1 96 ? -36.844 -12.773 -3.953 1 25.7 96 PRO B N 1
ATOM 5508 C CA . PRO B 1 96 ? -35.531 -12.617 -3.359 1 25.7 96 PRO B CA 1
ATOM 5509 C C . PRO B 1 96 ? -35.062 -13.875 -2.639 1 25.7 96 PRO B C 1
ATOM 5511 O O . PRO B 1 96 ? -35.844 -14.586 -2.031 1 25.7 96 PRO B O 1
ATOM 5514 N N . TRP B 1 97 ? -34.156 -14.5 -3.125 1 23.3 97 TRP B N 1
ATOM 5515 C CA . TRP B 1 97 ? -33.562 -15.742 -2.639 1 23.3 97 TRP B CA 1
ATOM 5516 C C . TRP B 1 97 ? -33.406 -15.711 -1.12 1 23.3 97 TRP B C 1
ATOM 5518 O O . TRP B 1 97 ? -32.75 -14.828 -0.567 1 23.3 97 TRP B O 1
ATOM 5528 N N . ILE B 1 98 ? -34.531 -15.938 -0.335 1 25.81 98 ILE B N 1
ATOM 5529 C CA . ILE B 1 98 ? -34.406 -16.172 1.101 1 25.81 98 ILE B CA 1
ATOM 5530 C C . ILE B 1 98 ? -33.312 -17.188 1.374 1 25.81 98 ILE B C 1
ATOM 5532 O O . ILE B 1 98 ? -33.25 -18.25 0.743 1 25.81 98 ILE B O 1
ATOM 5536 N N . PRO B 1 99 ? -32.312 -16.797 2.078 1 25.27 99 PRO B N 1
ATOM 5537 C CA . PRO B 1 99 ? -31.266 -17.75 2.457 1 25.27 99 PRO B CA 1
ATOM 5538 C C . PRO B 1 99 ? -31.828 -19.062 3.02 1 25.27 99 PRO B C 1
ATOM 5540 O O . PRO B 1 99 ? -32.75 -19.031 3.854 1 25.27 99 PRO B O 1
ATOM 5543 N N . TYR B 1 100 ? -32.062 -19.969 2.238 1 24.17 100 TYR B N 1
ATOM 5544 C CA . TYR B 1 100 ? -32.469 -21.281 2.736 1 24.17 100 TYR B CA 1
ATOM 5545 C C . TYR B 1 100 ? -31.672 -21.656 3.982 1 24.17 100 TYR B C 1
ATOM 5547 O O . TYR B 1 100 ? -30.438 -21.688 3.949 1 24.17 100 TYR B O 1
ATOM 5555 N N . GLN B 1 101 ? -32.188 -21.312 5.148 1 25.14 101 GLN B N 1
ATOM 5556 C CA . GLN B 1 101 ? -31.672 -21.875 6.387 1 25.14 101 GLN B CA 1
ATOM 5557 C C . GLN B 1 101 ? -31.625 -23.406 6.312 1 25.14 101 GLN B C 1
ATOM 5559 O O . GLN B 1 101 ? -32.656 -24.062 6.207 1 25.14 101 GLN B O 1
ATOM 5564 N N . ILE B 1 102 ? -30.672 -23.953 5.715 1 26.03 102 ILE B N 1
ATOM 5565 C CA . ILE B 1 102 ? -30.484 -25.375 5.965 1 26.03 102 ILE B CA 1
ATOM 5566 C C . ILE B 1 102 ? -30.812 -25.688 7.418 1 26.03 102 ILE B C 1
ATOM 5568 O O . ILE B 1 102 ? -30.375 -24.984 8.328 1 26.03 102 ILE B O 1
ATOM 5572 N N . SER B 1 103 ? -31.844 -26.328 7.602 1 27.11 103 SER B N 1
ATOM 5573 C CA . SER B 1 103 ? -32.219 -26.875 8.898 1 27.11 103 SER B CA 1
ATOM 5574 C C . SER B 1 103 ? -30.984 -27.297 9.703 1 27.11 103 SER B C 1
ATOM 5576 O O . SER B 1 103 ? -30.219 -28.141 9.258 1 27.11 103 SER B O 1
ATOM 5578 N N . GLN B 1 104 ? -30.469 -26.359 10.547 1 27 104 GLN B N 1
ATOM 5579 C CA . GLN B 1 104 ? -29.562 -26.719 11.625 1 27 104 GLN B CA 1
ATOM 5580 C C . GLN B 1 104 ? -30.094 -27.922 12.406 1 27 104 GLN B C 1
ATOM 5582 O O . GLN B 1 104 ? -31.109 -27.828 13.078 1 27 104 GLN B O 1
ATOM 5587 N N . THR B 1 105 ? -30.094 -29.109 11.93 1 27.03 105 THR B N 1
ATOM 5588 C CA . THR B 1 105 ? -30.156 -30.156 12.945 1 27.03 105 THR B CA 1
ATOM 5589 C C . THR B 1 105 ? -29.391 -29.75 14.203 1 27.03 105 THR B C 1
ATOM 5591 O O . THR B 1 105 ? -28.266 -29.25 14.109 1 27.03 105 THR B O 1
ATOM 5594 N N . GLU B 1 106 ? -30.109 -29.531 15.359 1 30.61 106 GLU B N 1
ATOM 5595 C CA . GLU B 1 106 ? -29.906 -28.969 16.688 1 30.61 106 GLU B CA 1
ATOM 5596 C C . GLU B 1 106 ? -28.5 -29.297 17.219 1 30.61 106 GLU B C 1
ATOM 5598 O O . GLU B 1 106 ? -27.859 -28.438 17.828 1 30.61 106 GLU B O 1
ATOM 5603 N N . ASN B 1 107 ? -28.281 -30.625 17.547 1 28.12 107 ASN B N 1
ATOM 5604 C CA . ASN B 1 107 ? -27.453 -31.109 18.656 1 28.12 107 ASN B CA 1
ATOM 5605 C C . ASN B 1 107 ? -25.969 -30.891 18.359 1 28.12 107 ASN B C 1
ATOM 5607 O O . ASN B 1 107 ? -25.109 -31.234 19.188 1 28.12 107 ASN B O 1
ATOM 5611 N N . HIS B 1 108 ? -25.578 -31.047 17.109 1 25.86 108 HIS B N 1
ATOM 5612 C CA . HIS B 1 108 ? -24.141 -31.25 16.984 1 25.86 108 HIS B CA 1
ATOM 5613 C C . HIS B 1 108 ? -23.391 -29.938 17.141 1 25.86 108 HIS B C 1
ATOM 5615 O O . HIS B 1 108 ? -22.297 -29.766 16.594 1 25.86 108 HIS B O 1
ATOM 5621 N N . ALA B 1 109 ? -23.906 -28.828 17.578 1 31.95 109 ALA B N 1
ATOM 5622 C CA . ALA B 1 109 ? -23.172 -27.609 17.906 1 31.95 109 ALA B CA 1
ATOM 5623 C C . ALA B 1 109 ? -21.953 -27.906 18.766 1 31.95 109 ALA B C 1
ATOM 5625 O O . ALA B 1 109 ? -21.047 -27.078 18.875 1 31.95 109 ALA B O 1
ATOM 5626 N N . THR B 1 110 ? -22.141 -28.797 19.703 1 30.66 110 THR B N 1
ATOM 5627 C CA . THR B 1 110 ? -21.094 -29.125 20.656 1 30.66 110 THR B CA 1
ATOM 5628 C C . THR B 1 110 ? -19.844 -29.594 19.953 1 30.66 110 THR B C 1
ATOM 5630 O O . THR B 1 110 ? -18.734 -29.516 20.516 1 30.66 110 THR B O 1
ATOM 5633 N N . ASP B 1 111 ? -20.047 -30.453 18.953 1 28.64 111 ASP B N 1
ATOM 5634 C CA . ASP B 1 111 ? -18.875 -31.109 18.391 1 28.64 111 ASP B CA 1
ATOM 5635 C C . ASP B 1 111 ? -18.109 -30.188 17.453 1 28.64 111 ASP B C 1
ATOM 5637 O O . ASP B 1 111 ? -17.375 -30.641 16.594 1 28.64 111 ASP B O 1
ATOM 5641 N N . MET B 1 112 ? -18.562 -29.078 17.188 1 34.66 112 MET B N 1
ATOM 5642 C CA . MET B 1 112 ? -17.703 -28.172 16.438 1 34.66 112 MET B CA 1
ATOM 5643 C C . MET B 1 112 ? -16.344 -28.031 17.109 1 34.66 112 MET B C 1
ATOM 5645 O O . MET B 1 112 ? -16 -26.984 17.656 1 34.66 112 MET B O 1
ATOM 5649 N N . ALA B 1 113 ? -16.078 -28.797 18.203 1 31.38 113 ALA B N 1
ATOM 5650 C CA . ALA B 1 113 ? -14.82 -28.969 18.922 1 31.38 113 ALA B CA 1
ATOM 5651 C C . ALA B 1 113 ? -13.633 -28.688 18.016 1 31.38 113 ALA B C 1
ATOM 5653 O O . ALA B 1 113 ? -13.797 -28.484 16.812 1 31.38 113 ALA B O 1
ATOM 5654 N N . SER B 1 114 ? -12.414 -29.562 18.234 1 35.53 114 SER B N 1
ATOM 5655 C CA . SER B 1 114 ? -11 -29.562 17.859 1 35.53 114 SER B CA 1
ATOM 5656 C C . SER B 1 114 ? -10.82 -29.641 16.359 1 35.53 114 SER B C 1
ATOM 5658 O O . SER B 1 114 ? -10.93 -30.719 15.758 1 35.53 114 SER B O 1
ATOM 5660 N N . MET B 1 115 ? -11.484 -28.969 15.617 1 41.31 115 MET B N 1
ATOM 5661 C CA . MET B 1 115 ? -10.945 -28.906 14.258 1 41.31 115 MET B CA 1
ATOM 5662 C C . MET B 1 115 ? -9.469 -29.297 14.242 1 41.31 115 MET B C 1
ATOM 5664 O O . MET B 1 115 ? -8.633 -28.609 14.836 1 41.31 115 MET B O 1
ATOM 5668 N N . ASP B 1 116 ? -9.125 -30.469 14.492 1 39.25 116 ASP B N 1
ATOM 5669 C CA . ASP B 1 116 ? -7.812 -31.094 14.523 1 39.25 116 ASP B CA 1
ATOM 5670 C C . ASP B 1 116 ? -6.926 -30.562 13.398 1 39.25 116 ASP B C 1
ATOM 5672 O O . ASP B 1 116 ? -7.141 -30.906 12.227 1 39.25 116 ASP B O 1
ATOM 5676 N N . ASP B 1 117 ? -6.586 -29.344 13.422 1 47.34 117 ASP B N 1
ATOM 5677 C CA . ASP B 1 117 ? -5.426 -28.938 12.633 1 47.34 117 ASP B CA 1
ATOM 5678 C C . ASP B 1 117 ? -4.578 -30.156 12.25 1 47.34 117 ASP B C 1
ATOM 5680 O O . ASP B 1 117 ? -3.635 -30.031 11.461 1 47.34 117 ASP B O 1
ATOM 5684 N N . ASN B 1 118 ? -4.914 -31.219 12.984 1 47.78 118 ASN B N 1
ATOM 5685 C CA . ASN B 1 118 ? -4.176 -32.438 12.656 1 47.78 118 ASN B CA 1
ATOM 5686 C C . ASN B 1 118 ? -4.484 -32.906 11.242 1 47.78 118 ASN B C 1
ATOM 5688 O O . ASN B 1 118 ? -3.781 -33.781 10.703 1 47.78 118 ASN B O 1
ATOM 5692 N N . PHE B 1 119 ? -5.648 -32.594 10.844 1 50.03 119 PHE B N 1
ATOM 5693 C CA . PHE B 1 119 ? -5.977 -33.062 9.5 1 50.03 119 PHE B CA 1
ATOM 5694 C C . PHE B 1 119 ? -5.02 -32.438 8.469 1 50.03 119 PHE B C 1
ATOM 5696 O O . PHE B 1 119 ? -4.613 -33.125 7.523 1 50.03 119 PHE B O 1
ATOM 5703 N N . LEU B 1 120 ? -4.832 -31.047 8.555 1 52.88 120 LEU B N 1
ATOM 5704 C CA . LEU B 1 120 ? -3.863 -30.453 7.645 1 52.88 120 LEU B CA 1
ATOM 5705 C C . LEU B 1 120 ? -2.525 -31.172 7.719 1 52.88 120 LEU B C 1
ATOM 5707 O O . LEU B 1 120 ? -1.762 -31.172 6.75 1 52.88 120 LEU B O 1
ATOM 5711 N N . GLY B 1 121 ? -2.332 -31.781 8.906 1 46.16 121 GLY B N 1
ATOM 5712 C CA . GLY B 1 121 ? -1.087 -32.5 9.086 1 46.16 121 GLY B CA 1
ATOM 5713 C C . GLY B 1 121 ? -1.156 -33.938 8.586 1 46.16 121 GLY B C 1
ATOM 5714 O O . GLY B 1 121 ? -0.13 -34.625 8.484 1 46.16 121 GLY B O 1
ATOM 5715 N N . ASP B 1 122 ? -2.4 -34.438 8.477 1 46.84 122 ASP B N 1
ATOM 5716 C CA . ASP B 1 122 ? -2.453 -35.844 8.086 1 46.84 122 ASP B CA 1
ATOM 5717 C C . ASP B 1 122 ? -2.43 -36 6.57 1 46.84 122 ASP B C 1
ATOM 5719 O O . ASP B 1 122 ? -3.48 -36.031 5.926 1 46.84 122 ASP B O 1
ATOM 5723 N N . ASP B 1 123 ? -1.44 -35.688 5.961 1 52.47 123 ASP B N 1
ATOM 5724 C CA . ASP B 1 123 ? -1.173 -35.844 4.535 1 52.47 123 ASP B CA 1
ATOM 5725 C C . ASP B 1 123 ? -1.485 -37.25 4.059 1 52.47 123 ASP B C 1
ATOM 5727 O O . ASP B 1 123 ? -1.226 -37.594 2.902 1 52.47 123 ASP B O 1
ATOM 5731 N N . THR B 1 124 ? -1.97 -38.094 4.965 1 51.94 124 THR B N 1
ATOM 5732 C CA . THR B 1 124 ? -2.199 -39.469 4.543 1 51.94 124 THR B CA 1
ATOM 5733 C C . THR B 1 124 ? -3.369 -39.562 3.564 1 51.94 124 THR B C 1
ATOM 5735 O O . THR B 1 124 ? -3.453 -40.5 2.766 1 51.94 124 THR B O 1
ATOM 5738 N N . LEU B 1 125 ? -4.195 -38.688 3.752 1 54 125 LEU B N 1
ATOM 5739 C CA . LEU B 1 125 ? -5.375 -38.844 2.904 1 54 125 LEU B CA 1
ATOM 5740 C C . LEU B 1 125 ? -5.082 -38.375 1.48 1 54 125 LEU B C 1
ATOM 5742 O O . LEU B 1 125 ? -5.781 -38.75 0.542 1 54 125 LEU B O 1
ATOM 5746 N N . LEU B 1 126 ? -4.141 -37.531 1.325 1 61.25 126 LEU B N 1
ATOM 5747 C CA . LEU B 1 126 ? -3.756 -37.094 -0.01 1 61.25 126 LEU B CA 1
ATOM 5748 C C . LEU B 1 126 ? -2.305 -37.438 -0.307 1 61.25 126 LEU B C 1
ATOM 5750 O O . LEU B 1 126 ? -1.435 -36.562 -0.323 1 61.25 126 LEU B O 1
ATOM 5754 N N . PRO B 1 127 ? -2.123 -38.812 -0.272 1 56.31 127 PRO B N 1
ATOM 5755 C CA . PRO B 1 127 ? -0.724 -39.188 -0.507 1 56.31 127 PRO B CA 1
ATOM 5756 C C . PRO B 1 127 ? -0.175 -38.594 -1.81 1 56.31 127 PRO B C 1
ATOM 5758 O O . PRO B 1 127 ? -0.909 -38.5 -2.795 1 56.31 127 PRO B O 1
ATOM 5761 N N . LEU B 1 128 ? 0.884 -37.812 -1.722 1 56.91 128 LEU B N 1
ATOM 5762 C CA . LEU B 1 128 ? 1.562 -37.375 -2.941 1 56.91 128 LEU B CA 1
ATOM 5763 C C . LEU B 1 128 ? 2.008 -38.594 -3.764 1 56.91 128 LEU B C 1
ATOM 5765 O O . LEU B 1 128 ? 2.49 -39.562 -3.209 1 56.91 128 LEU B O 1
ATOM 5769 N N . PRO B 1 129 ? 1.46 -38.688 -4.965 1 49.72 129 PRO B N 1
ATOM 5770 C CA . PRO B 1 129 ? 1.926 -39.844 -5.746 1 49.72 129 PRO B CA 1
ATOM 5771 C C . PRO B 1 129 ? 3.434 -40.062 -5.629 1 49.72 129 PRO B C 1
ATOM 5773 O O . PRO B 1 129 ? 4.195 -39.094 -5.535 1 49.72 129 PRO B O 1
ATOM 5776 N N . ASN B 1 130 ? 3.824 -41.219 -5.148 1 47.94 130 ASN B N 1
ATOM 5777 C CA . ASN B 1 130 ? 5.207 -41.656 -5 1 47.94 130 ASN B CA 1
ATOM 5778 C C . ASN B 1 130 ? 6.09 -41.125 -6.117 1 47.94 130 ASN B C 1
ATOM 5780 O O . ASN B 1 130 ? 7.266 -40.812 -5.895 1 47.94 130 ASN B O 1
ATOM 5784 N N . ASP B 1 131 ? 5.559 -41.188 -7.293 1 45.91 131 ASP B N 1
ATOM 5785 C CA . ASP B 1 131 ? 6.359 -40.844 -8.461 1 45.91 131 ASP B CA 1
ATOM 5786 C C . ASP B 1 131 ? 6.625 -39.344 -8.5 1 45.91 131 ASP B C 1
ATOM 5788 O O . ASP B 1 131 ? 7.41 -38.844 -9.328 1 45.91 131 ASP B O 1
ATOM 5792 N N . MET B 1 132 ? 5.871 -38.656 -7.832 1 50.16 132 MET B N 1
ATOM 5793 C CA . MET B 1 132 ? 6.012 -37.219 -7.945 1 50.16 132 MET B CA 1
ATOM 5794 C C . MET B 1 132 ? 6.98 -36.688 -6.898 1 50.16 132 MET B C 1
ATOM 5796 O O . MET B 1 132 ? 7.059 -35.469 -6.684 1 50.16 132 MET B O 1
ATOM 5800 N N . SER B 1 133 ? 7.488 -37.562 -6.117 1 50.53 133 SER B N 1
ATOM 5801 C CA . SER B 1 133 ? 8.5 -37.031 -5.23 1 50.53 133 SER B CA 1
ATOM 5802 C C . SER B 1 133 ? 9.688 -36.469 -6.02 1 50.53 133 SER B C 1
ATOM 5804 O O . SER B 1 133 ? 10.406 -37.219 -6.676 1 50.53 133 SER B O 1
ATOM 5806 N N . PRO B 1 134 ? 9.594 -35.312 -6.414 1 53.56 134 PRO B N 1
ATOM 5807 C CA . PRO B 1 134 ? 10.727 -34.781 -7.188 1 53.56 134 PRO B CA 1
ATOM 5808 C C . PRO B 1 134 ? 12.078 -35.188 -6.605 1 53.56 134 PRO B C 1
ATOM 5810 O O . PRO B 1 134 ? 12.227 -35.281 -5.383 1 53.56 134 PRO B O 1
ATOM 5813 N N . LEU B 1 135 ? 12.82 -35.969 -7.277 1 55.41 135 LEU B N 1
ATOM 5814 C CA . LEU B 1 135 ? 14.211 -36.125 -6.871 1 55.41 135 LEU B CA 1
ATOM 5815 C C . LEU B 1 135 ? 14.742 -34.844 -6.25 1 55.41 135 LEU B C 1
ATOM 5817 O O . LEU B 1 135 ? 14.469 -33.75 -6.75 1 55.41 135 LEU B O 1
ATOM 5821 N N . PRO B 1 136 ? 15.125 -34.938 -5.008 1 64.69 136 PRO B N 1
ATOM 5822 C CA . PRO B 1 136 ? 15.664 -33.75 -4.379 1 64.69 136 PRO B CA 1
ATOM 5823 C C . PRO B 1 136 ? 16.641 -33 -5.281 1 64.69 136 PRO B C 1
ATOM 5825 O O . PRO B 1 136 ? 17.594 -33.594 -5.793 1 64.69 136 PRO B O 1
ATOM 5828 N N . LEU B 1 137 ? 16.156 -31.984 -5.934 1 68.94 137 LEU B N 1
ATOM 5829 C CA . LEU B 1 137 ? 17.031 -31.109 -6.699 1 68.94 137 LEU B CA 1
ATOM 5830 C C . LEU B 1 137 ? 17.688 -30.078 -5.797 1 68.94 137 LEU B C 1
ATOM 5832 O O . LEU B 1 137 ? 17 -29.297 -5.133 1 68.94 137 LEU B O 1
ATOM 5836 N N . GLY B 1 138 ? 18.984 -30.312 -5.551 1 74.81 138 GLY B N 1
ATOM 5837 C CA . GLY B 1 138 ? 19.703 -29.234 -4.883 1 74.81 138 GLY B CA 1
ATOM 5838 C C . GLY B 1 138 ? 19.828 -27.984 -5.734 1 74.81 138 GLY B C 1
ATOM 5839 O O . GLY B 1 138 ? 19.438 -27.984 -6.902 1 74.81 138 GLY B O 1
ATOM 5840 N N . PRO B 1 139 ? 20.203 -26.922 -5.168 1 81.62 139 PRO B N 1
ATOM 5841 C CA . PRO B 1 139 ? 20.391 -25.672 -5.898 1 81.62 139 PRO B CA 1
ATOM 5842 C C . PRO B 1 139 ? 21.25 -25.828 -7.141 1 81.62 139 PRO B C 1
ATOM 5844 O O . PRO B 1 139 ? 21.016 -25.172 -8.156 1 81.62 139 PRO B O 1
ATOM 5847 N N . ILE B 1 140 ? 22.172 -26.75 -7.02 1 82.75 140 ILE B N 1
ATOM 5848 C CA . ILE B 1 140 ? 23.094 -26.953 -8.133 1 82.75 140 ILE B CA 1
ATOM 5849 C C . ILE B 1 140 ? 22.359 -27.641 -9.281 1 82.75 140 ILE B C 1
ATOM 5851 O O . ILE B 1 140 ? 22.5 -27.25 -10.445 1 82.75 140 ILE B O 1
ATOM 5855 N N . GLU B 1 141 ? 21.609 -28.641 -8.93 1 83.31 141 GLU B N 1
ATOM 5856 C CA . GLU B 1 141 ? 20.844 -29.359 -9.945 1 83.31 141 GLU B CA 1
ATOM 5857 C C . GLU B 1 141 ? 19.797 -28.453 -10.578 1 83.31 141 GLU B C 1
ATOM 5859 O O . GLU B 1 141 ? 19.531 -28.547 -11.781 1 83.31 141 GLU B O 1
ATOM 5864 N N . TRP B 1 142 ? 19.234 -27.672 -9.805 1 84.94 142 TRP B N 1
ATOM 5865 C CA . TRP B 1 142 ? 18.281 -26.688 -10.297 1 84.94 142 TRP B CA 1
ATOM 5866 C C . TRP B 1 142 ? 18.938 -25.766 -11.32 1 84.94 142 TRP B C 1
ATOM 5868 O O . TRP B 1 142 ? 18.375 -25.547 -12.398 1 84.94 142 TRP B O 1
ATOM 5878 N N . TYR B 1 143 ? 20.094 -25.266 -11 1 87.31 143 TYR B N 1
ATOM 5879 C CA . TYR B 1 143 ? 20.812 -24.391 -11.906 1 87.31 143 TYR B CA 1
ATOM 5880 C C . TYR B 1 143 ? 21.156 -25.094 -13.211 1 87.31 143 TYR B C 1
ATOM 5882 O O . TYR B 1 143 ? 21.062 -24.516 -14.289 1 87.31 143 TYR B O 1
ATOM 5890 N N . ASP B 1 144 ? 21.547 -26.344 -13.078 1 85.88 144 ASP B N 1
ATOM 5891 C CA . ASP B 1 144 ? 21.922 -27.094 -14.273 1 85.88 144 ASP B CA 1
ATOM 5892 C C . ASP B 1 144 ? 20.766 -27.188 -15.25 1 85.88 144 ASP B C 1
ATOM 5894 O O . ASP B 1 144 ? 20.969 -27.125 -16.469 1 85.88 144 ASP B O 1
ATOM 5898 N N . GLN B 1 145 ? 19.641 -27.312 -14.656 1 84 145 GLN B N 1
ATOM 5899 C CA . GLN B 1 145 ? 18.469 -27.359 -15.508 1 84 145 GLN B CA 1
ATOM 5900 C C . GLN B 1 145 ? 18.203 -26.016 -16.172 1 84 145 GLN B C 1
ATOM 5902 O O . GLN B 1 145 ? 17.859 -25.969 -17.359 1 84 145 GLN B O 1
ATOM 5907 N N . LEU B 1 146 ? 18.375 -24.969 -15.43 1 86.25 146 LEU B N 1
ATOM 5908 C CA . LEU B 1 146 ? 18.203 -23.641 -15.969 1 86.25 146 LEU B CA 1
ATOM 5909 C C . LEU B 1 146 ? 19.203 -23.359 -17.094 1 86.25 146 LEU B C 1
ATOM 5911 O O . LEU B 1 146 ? 18.828 -22.844 -18.141 1 86.25 146 LEU B O 1
ATOM 5915 N N . ALA B 1 147 ? 20.406 -23.703 -16.797 1 88 147 ALA B N 1
ATOM 5916 C CA . ALA B 1 147 ? 21.5 -23.469 -17.75 1 88 147 ALA B CA 1
ATOM 5917 C C . ALA B 1 147 ? 21.281 -24.266 -19.047 1 88 147 ALA B C 1
ATOM 5919 O O . ALA B 1 147 ? 21.5 -23.75 -20.141 1 88 147 ALA B O 1
ATOM 5920 N N . GLN B 1 148 ? 20.844 -25.469 -18.875 1 85.69 148 GLN B N 1
ATOM 5921 C CA . GLN B 1 148 ? 20.594 -26.312 -20.031 1 85.69 148 GLN B CA 1
ATOM 5922 C C . GLN B 1 148 ? 19.5 -25.734 -20.922 1 85.69 148 GLN B C 1
ATOM 5924 O O . GLN B 1 148 ? 19.625 -25.703 -22.141 1 85.69 148 GLN B O 1
ATOM 5929 N N . ASP B 1 149 ? 18.438 -25.297 -20.297 1 83.38 149 ASP B N 1
ATOM 5930 C CA . ASP B 1 149 ? 17.344 -24.688 -21.047 1 83.38 149 ASP B CA 1
ATOM 5931 C C . ASP B 1 149 ? 17.828 -23.438 -21.781 1 83.38 149 ASP B C 1
ATOM 5933 O O . ASP B 1 149 ? 17.453 -23.203 -22.938 1 83.38 149 ASP B O 1
ATOM 5937 N N . ALA B 1 150 ? 18.594 -22.641 -21.094 1 86.12 150 ALA B N 1
ATOM 5938 C CA . ALA B 1 150 ? 19.094 -21.391 -21.688 1 86.12 150 ALA B CA 1
ATOM 5939 C C . ALA B 1 150 ? 20 -21.688 -22.875 1 86.12 150 ALA B C 1
ATOM 5941 O O . ALA B 1 150 ? 19.891 -21.031 -23.906 1 86.12 150 ALA B O 1
ATOM 5942 N N . ILE B 1 151 ? 20.859 -22.672 -22.766 1 85.56 151 ILE B N 1
ATOM 5943 C CA . ILE B 1 151 ? 21.781 -23.047 -23.828 1 85.56 151 ILE B CA 1
ATOM 5944 C C . ILE B 1 151 ? 20.984 -23.531 -25.047 1 85.56 151 ILE B C 1
ATOM 5946 O O . ILE B 1 151 ? 21.281 -23.141 -26.172 1 85.56 151 ILE B O 1
ATOM 5950 N N . SER B 1 152 ? 20.016 -24.328 -24.766 1 82.94 152 SER B N 1
ATOM 5951 C CA . SER B 1 152 ? 19.172 -24.828 -25.844 1 82.94 152 SER B CA 1
ATOM 5952 C C . SER B 1 152 ? 18.469 -23.688 -26.578 1 82.94 152 SER B C 1
ATOM 5954 O O . SER B 1 152 ? 18.391 -23.688 -27.812 1 82.94 152 SER B O 1
ATOM 5956 N N . ASN B 1 153 ? 17.938 -22.781 -25.812 1 82.62 153 ASN B N 1
ATOM 5957 C CA . ASN B 1 153 ? 17.266 -21.625 -26.406 1 82.62 153 ASN B CA 1
ATOM 5958 C C . ASN B 1 153 ? 18.219 -20.781 -27.234 1 82.62 153 ASN B C 1
ATOM 5960 O O . ASN B 1 153 ? 17.844 -20.297 -28.312 1 82.62 153 ASN B O 1
ATOM 5964 N N . ILE B 1 154 ? 19.391 -20.562 -26.734 1 84.06 154 ILE B N 1
ATOM 5965 C CA . ILE B 1 154 ? 20.391 -19.766 -27.438 1 84.06 154 ILE B CA 1
ATOM 5966 C C . ILE B 1 154 ? 20.766 -20.469 -28.75 1 84.06 154 ILE B C 1
ATOM 5968 O O . ILE B 1 154 ? 20.859 -19.812 -29.797 1 84.06 154 ILE B O 1
ATOM 5972 N N . GLN B 1 155 ? 20.906 -21.734 -28.719 1 82.25 155 GLN B N 1
ATOM 5973 C CA . GLN B 1 155 ? 21.266 -22.5 -29.906 1 82.25 155 GLN B CA 1
ATOM 5974 C C . GLN B 1 155 ? 20.141 -22.484 -30.938 1 82.25 155 GLN B C 1
ATOM 5976 O O . GLN B 1 155 ? 20.391 -22.359 -32.156 1 82.25 155 GLN B O 1
ATOM 5981 N N . GLU B 1 156 ? 18.953 -22.594 -30.422 1 81.31 156 GLU B N 1
ATOM 5982 C CA . GLU B 1 156 ? 17.812 -22.547 -31.312 1 81.31 156 GLU B CA 1
ATOM 5983 C C . GLU B 1 156 ? 17.688 -21.172 -31.984 1 81.31 156 GLU B C 1
ATOM 5985 O O . GLU B 1 156 ? 17.359 -21.078 -33.156 1 81.31 156 GLU B O 1
ATOM 5990 N N . GLN B 1 157 ? 17.875 -20.188 -31.266 1 79.25 157 GLN B N 1
ATOM 5991 C CA . GLN B 1 157 ? 17.781 -18.828 -31.812 1 79.25 157 GLN B CA 1
ATOM 5992 C C . GLN B 1 157 ? 18.906 -18.547 -32.781 1 79.25 157 GLN B C 1
ATOM 5994 O O . GLN B 1 157 ? 18.703 -17.859 -33.781 1 79.25 157 GLN B O 1
ATOM 5999 N N . ASN B 1 158 ? 20.047 -19.031 -32.406 1 78.5 158 ASN B N 1
ATOM 6000 C CA . ASN B 1 158 ? 21.203 -18.812 -33.281 1 78.5 158 ASN B CA 1
ATOM 6001 C C . ASN B 1 158 ? 21.094 -19.641 -34.562 1 78.5 158 ASN B C 1
ATOM 6003 O O . ASN B 1 158 ? 21.672 -19.297 -35.594 1 78.5 158 ASN B O 1
ATOM 6007 N N . ALA B 1 159 ? 20.422 -20.703 -34.438 1 75.5 159 ALA B N 1
ATOM 6008 C CA . ALA B 1 159 ? 20.219 -21.547 -35.594 1 75.5 159 ALA B CA 1
ATOM 6009 C C . ALA B 1 159 ? 19.156 -20.953 -36.531 1 75.5 159 ALA B C 1
ATOM 6011 O O . ALA B 1 159 ? 19.141 -21.219 -37.719 1 75.5 159 ALA B O 1
ATOM 6012 N N . SER B 1 160 ? 18.219 -20.234 -35.844 1 68.81 160 SER B N 1
ATOM 6013 C CA . SER B 1 160 ? 17.172 -19.625 -36.656 1 68.81 160 SER B CA 1
ATOM 6014 C C . SER B 1 160 ? 17.688 -18.406 -37.438 1 68.81 160 SER B C 1
ATOM 6016 O O . SER B 1 160 ? 18.547 -17.672 -36.938 1 68.81 160 SER B O 1
ATOM 6018 N N . SER B 1 161 ? 18.047 -18.328 -38.75 1 57.25 161 SER B N 1
ATOM 6019 C CA . SER B 1 161 ? 18.594 -17.359 -39.688 1 57.25 161 SER B CA 1
ATOM 6020 C C . SER B 1 161 ? 17.984 -15.977 -39.469 1 57.25 161 SER B C 1
ATOM 6022 O O . SER B 1 161 ? 18.484 -14.984 -40 1 57.25 161 SER B O 1
ATOM 6024 N N . ARG B 1 162 ? 16.828 -15.812 -39.031 1 50.12 162 ARG B N 1
ATOM 6025 C CA . ARG B 1 162 ? 16.109 -14.57 -39.281 1 50.12 162 ARG B CA 1
ATOM 6026 C C . ARG B 1 162 ? 16.359 -13.547 -38.188 1 50.12 162 ARG B C 1
ATOM 6028 O O . ARG B 1 162 ? 15.953 -12.391 -38.312 1 50.12 162 ARG B O 1
ATOM 6035 N N . GLY B 1 163 ? 17.234 -14 -37.156 1 52.75 163 GLY B N 1
ATOM 6036 C CA . GLY B 1 163 ? 17.312 -12.961 -36.125 1 52.75 163 GLY B CA 1
ATOM 6037 C C . GLY B 1 163 ? 18.703 -12.742 -35.594 1 52.75 163 GLY B C 1
ATOM 6038 O O . GLY B 1 163 ? 19.641 -13.469 -35.969 1 52.75 163 GLY B O 1
ATOM 6039 N N . PRO B 1 164 ? 18.953 -11.484 -35.125 1 55.62 164 PRO B N 1
ATOM 6040 C CA . PRO B 1 164 ? 20.266 -11.156 -34.562 1 55.62 164 PRO B CA 1
ATOM 6041 C C . PRO B 1 164 ? 20.75 -12.195 -33.562 1 55.62 164 PRO B C 1
ATOM 6043 O O . PRO B 1 164 ? 19.969 -12.719 -32.781 1 55.62 164 PRO B O 1
ATOM 6046 N N . ARG B 1 165 ? 21.859 -12.727 -33.844 1 56.31 165 ARG B N 1
ATOM 6047 C CA . ARG B 1 165 ? 22.531 -13.719 -33.031 1 56.31 165 ARG B CA 1
ATOM 6048 C C . ARG B 1 165 ? 22.719 -13.188 -31.594 1 56.31 165 ARG B C 1
ATOM 6050 O O . ARG B 1 165 ? 22.875 -11.984 -31.391 1 56.31 165 ARG B O 1
ATOM 6057 N N . TRP B 1 166 ? 22.328 -14 -30.578 1 65 166 TRP B N 1
ATOM 6058 C CA . TRP B 1 166 ? 22.594 -13.586 -29.203 1 65 166 TRP B CA 1
ATOM 6059 C C . TRP B 1 166 ? 24.078 -13.469 -28.922 1 65 166 TRP B C 1
ATOM 6061 O O . TRP B 1 166 ? 24.859 -14.359 -29.266 1 65 166 TRP B O 1
ATOM 6071 N N . ASN B 1 167 ? 24.484 -12.266 -28.688 1 64.25 167 ASN B N 1
ATOM 6072 C CA . ASN B 1 167 ? 25.875 -12.031 -28.297 1 64.25 167 ASN B CA 1
ATOM 6073 C C . ASN B 1 167 ? 26.125 -12.438 -26.844 1 64.25 167 ASN B C 1
ATOM 6075 O O . ASN B 1 167 ? 26.5 -11.602 -26.031 1 64.25 167 ASN B O 1
ATOM 6079 N N . PHE B 1 168 ? 25.5 -13.594 -26.547 1 73.31 168 PHE B N 1
ATOM 6080 C CA . PHE B 1 168 ? 25.797 -14.109 -25.203 1 73.31 168 PHE B CA 1
ATOM 6081 C C . PHE B 1 168 ? 26.547 -15.438 -25.297 1 73.31 168 PHE B C 1
ATOM 6083 O O . PHE B 1 168 ? 26.141 -16.344 -26.031 1 73.31 168 PHE B O 1
ATOM 6090 N N . ASP B 1 169 ? 27.719 -15.5 -24.703 1 75.69 169 ASP B N 1
ATOM 6091 C CA . ASP B 1 169 ? 28.547 -16.703 -24.703 1 75.69 169 ASP B CA 1
ATOM 6092 C C . ASP B 1 169 ? 27.953 -17.781 -23.828 1 75.69 169 ASP B C 1
ATOM 6094 O O . ASP B 1 169 ? 28.062 -17.734 -22.594 1 75.69 169 ASP B O 1
ATOM 6098 N N . ALA B 1 170 ? 27.375 -18.812 -24.391 1 77.31 170 ALA B N 1
ATOM 6099 C CA . ALA B 1 170 ? 26.703 -19.906 -23.688 1 77.31 170 ALA B CA 1
ATOM 6100 C C . ALA B 1 170 ? 27.672 -20.641 -22.781 1 77.31 170 ALA B C 1
ATOM 6102 O O . ALA B 1 170 ? 27.266 -21.281 -21.812 1 77.31 170 ALA B O 1
ATOM 6103 N N . PHE B 1 171 ? 28.922 -20.5 -23.016 1 74.81 171 PHE B N 1
ATOM 6104 C CA . PHE B 1 171 ? 29.922 -21.203 -22.219 1 74.81 171 PHE B CA 1
ATOM 6105 C C . PHE B 1 171 ? 30.016 -20.609 -20.828 1 74.81 171 PHE B C 1
ATOM 6107 O O . PHE B 1 171 ? 30.422 -21.297 -19.891 1 74.81 171 PHE B O 1
ATOM 6114 N N . THR B 1 172 ? 29.531 -19.438 -20.75 1 77.94 172 THR B N 1
ATOM 6115 C CA . THR B 1 172 ? 29.594 -18.781 -19.469 1 77.94 172 THR B CA 1
ATOM 6116 C C . THR B 1 172 ? 28.578 -19.359 -18.5 1 77.94 172 THR B C 1
ATOM 6118 O O . THR B 1 172 ? 28.641 -19.125 -17.281 1 77.94 172 THR B O 1
ATOM 6121 N N . LEU B 1 173 ? 27.734 -20.172 -18.984 1 82.88 173 LEU B N 1
ATOM 6122 C CA . LEU B 1 173 ? 26.672 -20.766 -18.156 1 82.88 173 LEU B CA 1
ATOM 6123 C C . LEU B 1 173 ? 27.141 -22.062 -17.516 1 82.88 173 LEU B C 1
ATOM 6125 O O . LEU B 1 173 ? 26.453 -22.641 -16.672 1 82.88 173 LEU B O 1
ATOM 6129 N N . SER B 1 174 ? 28.406 -22.484 -17.953 1 75.56 174 SER B N 1
ATOM 6130 C CA . SER B 1 174 ? 29 -23.656 -17.312 1 75.56 174 SER B CA 1
ATOM 6131 C C . SER B 1 174 ? 29.453 -23.328 -15.883 1 75.56 174 SER B C 1
ATOM 6133 O O . SER B 1 174 ? 30.031 -22.266 -15.641 1 75.56 174 SER B O 1
ATOM 6135 N N . ARG B 1 175 ? 28.984 -24.188 -14.961 1 68.25 175 ARG B N 1
ATOM 6136 C CA . ARG B 1 175 ? 29.25 -23.906 -13.555 1 68.25 175 ARG B CA 1
ATOM 6137 C C . ARG B 1 175 ? 30.75 -23.922 -13.273 1 68.25 175 ARG B C 1
ATOM 6139 O O . ARG B 1 175 ? 31.5 -24.734 -13.836 1 68.25 175 ARG B O 1
ATOM 6146 N N . ARG B 1 176 ? 31.234 -22.891 -12.57 1 59.09 176 ARG B N 1
ATOM 6147 C CA . ARG B 1 176 ? 32.594 -22.922 -12.055 1 59.09 176 ARG B CA 1
ATOM 6148 C C . ARG B 1 176 ? 32.75 -23.984 -10.961 1 59.09 176 ARG B C 1
ATOM 6150 O O . ARG B 1 176 ? 31.859 -24.125 -10.109 1 59.09 176 ARG B O 1
ATOM 6157 N N . GLN B 1 177 ? 33.406 -25.125 -11.156 1 54.91 177 GLN B N 1
ATOM 6158 C CA . GLN B 1 177 ? 33.531 -26.297 -10.297 1 54.91 177 GLN B CA 1
ATOM 6159 C C . GLN B 1 177 ? 34.219 -25.953 -8.984 1 54.91 177 GLN B C 1
ATOM 6161 O O . GLN B 1 177 ? 34.062 -26.656 -7.988 1 54.91 177 GLN B O 1
ATOM 6166 N N . SER B 1 178 ? 35.281 -25.109 -8.828 1 47.5 178 SER B N 1
ATOM 6167 C CA . SER B 1 178 ? 36.031 -25.125 -7.574 1 47.5 178 SER B CA 1
ATOM 6168 C C . SER B 1 178 ? 35.375 -24.234 -6.527 1 47.5 178 SER B C 1
ATOM 6170 O O . SER B 1 178 ? 35.062 -23.062 -6.809 1 47.5 178 SER B O 1
ATOM 6172 N N . PRO B 1 179 ? 34.938 -24.906 -5.453 1 47.19 179 PRO B N 1
ATOM 6173 C CA . PRO B 1 179 ? 34.375 -24.094 -4.367 1 47.19 179 PRO B CA 1
ATOM 6174 C C . PRO B 1 179 ? 35.281 -22.938 -3.963 1 47.19 179 PRO B C 1
ATOM 6176 O O . PRO B 1 179 ? 36.5 -23.109 -3.855 1 47.19 179 PRO B O 1
ATOM 6179 N N . ARG B 1 180 ? 35.094 -21.75 -4.266 1 47.91 180 ARG B N 1
ATOM 6180 C CA . ARG B 1 180 ? 35.875 -20.688 -3.682 1 47.91 180 ARG B CA 1
ATOM 6181 C C . ARG B 1 180 ? 35.656 -20.594 -2.178 1 47.91 180 ARG B C 1
ATOM 6183 O O . ARG B 1 180 ? 34.531 -20.672 -1.708 1 47.91 180 ARG B O 1
ATOM 6190 N N . GLU B 1 181 ? 36.625 -20.953 -1.291 1 44.94 181 GLU B N 1
ATOM 6191 C CA . GLU B 1 181 ? 36.625 -20.828 0.164 1 44.94 181 GLU B CA 1
ATOM 6192 C C . GLU B 1 181 ? 36.031 -19.484 0.602 1 44.94 181 GLU B C 1
ATOM 6194 O O . GLU B 1 181 ? 36.312 -18.453 -0.026 1 44.94 181 GLU B O 1
ATOM 6199 N N . SER B 1 182 ? 34.969 -19.516 1.229 1 45.28 182 SER B N 1
ATOM 6200 C CA . SER B 1 182 ? 34.5 -18.297 1.873 1 45.28 182 SER B CA 1
ATOM 6201 C C . SER B 1 182 ? 35.656 -17.562 2.559 1 45.28 182 SER B C 1
ATOM 6203 O O . SER B 1 182 ? 36.531 -18.188 3.15 1 45.28 182 SER B O 1
ATOM 6205 N N . PRO B 1 183 ? 36.094 -16.422 2.338 1 38.69 183 PRO B N 1
ATOM 6206 C CA . PRO B 1 183 ? 37.156 -15.812 3.133 1 38.69 183 PRO B CA 1
ATOM 6207 C C . PRO B 1 183 ? 37.031 -16.109 4.625 1 38.69 183 PRO B C 1
ATOM 6209 O O . PRO B 1 183 ? 35.938 -15.969 5.195 1 38.69 183 PRO B O 1
ATOM 6212 N N . THR B 1 184 ? 37.844 -17.078 5.219 1 33.97 184 THR B N 1
ATOM 6213 C CA . THR B 1 184 ? 37.969 -17.266 6.66 1 33.97 184 THR B CA 1
ATOM 6214 C C . THR B 1 184 ? 38.219 -15.93 7.359 1 33.97 184 THR B C 1
ATOM 6216 O O . THR B 1 184 ? 39.062 -15.148 6.926 1 33.97 184 THR B O 1
ATOM 6219 N N . LEU B 1 185 ? 37.406 -15.383 8.203 1 36.97 185 LEU B N 1
ATOM 6220 C CA . LEU B 1 185 ? 37.812 -14.391 9.195 1 36.97 185 LEU B CA 1
ATOM 6221 C C . LEU B 1 185 ? 39.094 -14.797 9.914 1 36.97 185 LEU B C 1
ATOM 6223 O O . LEU B 1 185 ? 39.156 -15.898 10.461 1 36.97 185 LEU B O 1
ATOM 6227 N N . ASP B 1 186 ? 40.281 -14.445 9.648 1 30.16 186 ASP B N 1
ATOM 6228 C CA . ASP B 1 186 ? 41.406 -14.516 10.555 1 30.16 186 ASP B CA 1
ATOM 6229 C C . ASP B 1 186 ? 41.031 -14.109 11.969 1 30.16 186 ASP B C 1
ATOM 6231 O O . ASP B 1 186 ? 40.688 -12.953 12.211 1 30.16 186 ASP B O 1
ATOM 6235 N N . GLN B 1 187 ? 40.625 -14.883 12.906 1 32.31 187 GLN B N 1
ATOM 6236 C CA . GLN B 1 187 ? 40.375 -14.797 14.344 1 32.31 187 GLN B CA 1
ATOM 6237 C C . GLN B 1 187 ? 41.594 -14.25 15.078 1 32.31 187 GLN B C 1
ATOM 6239 O O . GLN B 1 187 ? 41.562 -14.016 16.281 1 32.31 187 GLN B O 1
ATOM 6244 N N . ASP B 1 188 ? 42.812 -14.305 14.609 1 31.45 188 ASP B N 1
ATOM 6245 C CA . ASP B 1 188 ? 43.906 -14.078 15.547 1 31.45 188 ASP B CA 1
ATOM 6246 C C . ASP B 1 188 ? 43.938 -12.617 16.016 1 31.45 188 ASP B C 1
ATOM 6248 O O . ASP B 1 188 ? 44.688 -12.273 16.938 1 31.45 188 ASP B O 1
ATOM 6252 N N . ALA B 1 189 ? 43.688 -11.555 15.234 1 28.5 189 ALA B N 1
ATOM 6253 C CA . ALA B 1 189 ? 44 -10.266 15.836 1 28.5 189 ALA B CA 1
ATOM 6254 C C . ALA B 1 189 ? 43.031 -9.945 16.984 1 28.5 189 ALA B C 1
ATOM 6256 O O . ALA B 1 189 ? 43.062 -8.836 17.516 1 28.5 189 ALA B O 1
ATOM 6257 N N . ALA B 1 190 ? 42 -10.75 17.203 1 29.8 190 ALA B N 1
ATOM 6258 C CA . ALA B 1 190 ? 41.156 -10.328 18.312 1 29.8 190 ALA B CA 1
ATOM 6259 C C . ALA B 1 190 ? 41.812 -10.664 19.656 1 29.8 190 ALA B C 1
ATOM 6261 O O . ALA B 1 190 ? 41.219 -10.461 20.719 1 29.8 190 ALA B O 1
ATOM 6262 N N . GLN B 1 191 ? 42.938 -11.344 19.656 1 28.66 191 GLN B N 1
ATOM 6263 C CA . GLN B 1 191 ? 43.219 -11.727 21.047 1 28.66 191 GLN B CA 1
ATOM 6264 C C . GLN B 1 191 ? 43.688 -10.523 21.859 1 28.66 191 GLN B C 1
ATOM 6266 O O . GLN B 1 191 ? 43.906 -10.633 23.062 1 28.66 191 GLN B O 1
ATOM 6271 N N . GLY B 1 192 ? 44.5 -9.555 21.234 1 26.44 192 GLY B N 1
ATOM 6272 C CA . GLY B 1 192 ? 45.125 -8.781 22.297 1 26.44 192 GLY B CA 1
ATOM 6273 C C . GLY B 1 192 ? 44.125 -8.07 23.188 1 26.44 192 GLY B C 1
ATOM 6274 O O . GLY B 1 192 ? 44.094 -8.344 24.391 1 26.44 192 GLY B O 1
ATOM 6275 N N . SER B 1 193 ? 44.219 -6.605 23.219 1 25.67 193 SER B N 1
ATOM 6276 C CA . SER B 1 193 ? 43.812 -5.777 24.344 1 25.67 193 SER B CA 1
ATOM 6277 C C . SER B 1 193 ? 42.281 -5.809 24.516 1 25.67 193 SER B C 1
ATOM 6279 O O . SER B 1 193 ? 41.562 -5.266 23.672 1 25.67 193 SER B O 1
ATOM 6281 N N . ALA B 1 194 ? 41.719 -6.844 25.016 1 26.61 194 ALA B N 1
ATOM 6282 C CA . ALA B 1 194 ? 40.375 -7.152 25.531 1 26.61 194 ALA B CA 1
ATOM 6283 C C . ALA B 1 194 ? 39.844 -6.016 26.406 1 26.61 194 ALA B C 1
ATOM 6285 O O . ALA B 1 194 ? 38.781 -6.141 27.031 1 26.61 194 ALA B O 1
ATOM 6286 N N . ASN B 1 195 ? 40.719 -5.16 26.953 1 23.81 195 ASN B N 1
ATOM 6287 C CA . ASN B 1 195 ? 40.125 -4.539 28.125 1 23.81 195 ASN B CA 1
ATOM 6288 C C . ASN B 1 195 ? 38.875 -3.719 27.766 1 23.81 195 ASN B C 1
ATOM 6290 O O . ASN B 1 195 ? 37.906 -3.727 28.5 1 23.81 195 ASN B O 1
ATOM 6294 N N . GLN B 1 196 ? 39.156 -2.496 27.219 1 23.47 196 GLN B N 1
ATOM 6295 C CA . GLN B 1 196 ? 38.219 -1.427 27.562 1 23.47 196 GLN B CA 1
ATOM 6296 C C . GLN B 1 196 ? 36.844 -1.686 26.984 1 23.47 196 GLN B C 1
ATOM 6298 O O . GLN B 1 196 ? 36.719 -2.389 25.984 1 23.47 196 GLN B O 1
ATOM 6303 N N . SER B 1 197 ? 35.656 -1.005 27.453 1 25.25 197 SER B N 1
ATOM 6304 C CA . SER B 1 197 ? 34.219 -1.08 27.641 1 25.25 197 SER B CA 1
ATOM 6305 C C . SER B 1 197 ? 33.469 -1.139 26.312 1 25.25 197 SER B C 1
ATOM 6307 O O . SER B 1 197 ? 32.625 -2.002 26.109 1 25.25 197 SER B O 1
ATOM 6309 N N . GLY B 1 198 ? 33.219 0.051 25.578 1 24.62 198 GLY B N 1
ATOM 6310 C CA . GLY B 1 198 ? 31.922 0.547 25.141 1 24.62 198 GLY B CA 1
ATOM 6311 C C . GLY B 1 198 ? 31.391 -0.171 23.922 1 24.62 198 GLY B C 1
ATOM 6312 O O . GLY B 1 198 ? 32.125 -0.893 23.25 1 24.62 198 GLY B O 1
ATOM 6313 N N . LEU B 1 199 ? 29.891 -0.257 23.656 1 27.25 199 LEU B N 1
ATOM 6314 C CA . LEU B 1 199 ? 28.719 -0.675 22.906 1 27.25 199 LEU B CA 1
ATOM 6315 C C . LEU B 1 199 ? 28.891 -0.369 21.422 1 27.25 199 LEU B C 1
ATOM 6317 O O . LEU B 1 199 ? 27.984 -0.581 20.625 1 27.25 199 LEU B O 1
ATOM 6321 N N . ASP B 1 200 ? 29.844 0.445 20.969 1 27.95 200 ASP B N 1
ATOM 6322 C CA . ASP B 1 200 ? 29.812 1.022 19.625 1 27.95 200 ASP B CA 1
ATOM 6323 C C . ASP B 1 200 ? 30.016 -0.054 18.562 1 27.95 200 ASP B C 1
ATOM 6325 O O . ASP B 1 200 ? 30.578 0.216 17.5 1 27.95 200 ASP B O 1
ATOM 6329 N N . THR B 1 201 ? 30.016 -1.322 18.844 1 30.84 201 THR B N 1
ATOM 6330 C CA . THR B 1 201 ? 30.469 -2.248 17.812 1 30.84 201 THR B CA 1
ATOM 6331 C C . THR B 1 201 ? 29.578 -2.189 16.594 1 30.84 201 THR B C 1
ATOM 6333 O O . THR B 1 201 ? 28.5 -2.783 16.578 1 30.84 201 THR B O 1
ATOM 6336 N N . SER B 1 202 ? 29.109 -1.044 16.016 1 32.5 202 SER B N 1
ATOM 6337 C CA . SER B 1 202 ? 28.703 -1.041 14.617 1 32.5 202 SER B CA 1
ATOM 6338 C C . SER B 1 202 ? 29.562 -1.988 13.789 1 32.5 202 SER B C 1
ATOM 6340 O O . SER B 1 202 ? 30.609 -1.6 13.289 1 32.5 202 SER B O 1
ATOM 6342 N N . GLN B 1 203 ? 29.953 -3.145 14.211 1 32.38 203 GLN B N 1
ATOM 6343 C CA . GLN B 1 203 ? 30.688 -4.082 13.359 1 32.38 203 GLN B CA 1
ATOM 6344 C C . GLN B 1 203 ? 30.203 -4.012 11.922 1 32.38 203 GLN B C 1
ATOM 6346 O O . GLN B 1 203 ? 29.016 -4.207 11.648 1 32.38 203 GLN B O 1
ATOM 6351 N N . ALA B 1 204 ? 30.672 -3.312 11.062 1 36.62 204 ALA B N 1
ATOM 6352 C CA . ALA B 1 204 ? 30.609 -3.395 9.609 1 36.62 204 ALA B CA 1
ATOM 6353 C C . ALA B 1 204 ? 30.438 -4.84 9.148 1 36.62 204 ALA B C 1
ATOM 6355 O O . ALA B 1 204 ? 31.359 -5.648 9.266 1 36.62 204 ALA B O 1
ATOM 6356 N N . LEU B 1 205 ? 29.375 -5.598 9.414 1 40.66 205 LEU B N 1
ATOM 6357 C CA . LEU B 1 205 ? 29.094 -6.93 8.898 1 40.66 205 LEU B CA 1
ATOM 6358 C C . LEU B 1 205 ? 29.75 -7.145 7.543 1 40.66 205 LEU B C 1
ATOM 6360 O O . LEU B 1 205 ? 29.656 -6.293 6.656 1 40.66 205 LEU B O 1
ATOM 6364 N N . ASN B 1 206 ? 30.859 -7.691 7.457 1 47.78 206 ASN B N 1
ATOM 6365 C CA . ASN B 1 206 ? 31.531 -8.164 6.254 1 47.78 206 ASN B CA 1
ATOM 6366 C C . ASN B 1 206 ? 30.547 -8.555 5.168 1 47.78 206 ASN B C 1
ATOM 6368 O O . ASN B 1 206 ? 29.719 -9.445 5.367 1 47.78 206 ASN B O 1
ATOM 6372 N N . PRO B 1 207 ? 30.328 -7.633 4.094 1 64 207 PRO B N 1
ATOM 6373 C CA . PRO B 1 207 ? 29.391 -7.918 3 1 64 207 PRO B CA 1
ATOM 6374 C C . PRO B 1 207 ? 29.547 -9.328 2.438 1 64 207 PRO B C 1
ATOM 6376 O O . PRO B 1 207 ? 30.656 -9.867 2.422 1 64 207 PRO B O 1
ATOM 6379 N N . GLU B 1 208 ? 28.641 -10.18 2.625 1 81.88 208 GLU B N 1
ATOM 6380 C CA . GLU B 1 208 ? 28.609 -11.477 1.945 1 81.88 208 GLU B CA 1
ATOM 6381 C C . GLU B 1 208 ? 29.328 -11.398 0.597 1 81.88 208 GLU B C 1
ATOM 6383 O O . GLU B 1 208 ? 29.156 -10.43 -0.148 1 81.88 208 GLU B O 1
ATOM 6388 N N . PRO B 1 209 ? 30.297 -12.227 0.37 1 85.69 209 PRO B N 1
ATOM 6389 C CA . PRO B 1 209 ? 31.141 -12.148 -0.822 1 85.69 209 PRO B CA 1
ATOM 6390 C C . PRO B 1 209 ? 30.344 -12.07 -2.115 1 85.69 209 PRO B C 1
ATOM 6392 O O . PRO B 1 209 ? 30.859 -11.648 -3.15 1 85.69 209 PRO B O 1
ATOM 6395 N N . TRP B 1 210 ? 29.172 -12.508 -2.025 1 90.81 210 TRP B N 1
ATOM 6396 C CA . TRP B 1 210 ? 28.391 -12.5 -3.254 1 90.81 210 TRP B CA 1
ATOM 6397 C C . TRP B 1 210 ? 27.656 -11.172 -3.432 1 90.81 210 TRP B C 1
ATOM 6399 O O . TRP B 1 210 ? 26.984 -10.961 -4.441 1 90.81 210 TRP B O 1
ATOM 6409 N N . ASN B 1 211 ? 27.828 -10.25 -2.482 1 92.56 211 ASN B N 1
ATOM 6410 C CA . ASN B 1 211 ? 27.297 -8.906 -2.604 1 92.56 211 ASN B CA 1
ATOM 6411 C C . ASN B 1 211 ? 28.359 -7.906 -3.025 1 92.56 211 ASN B C 1
ATOM 6413 O O . ASN B 1 211 ? 29.562 -8.148 -2.832 1 92.56 211 ASN B O 1
ATOM 6417 N N . THR B 1 212 ? 27.922 -6.848 -3.635 1 93.19 212 THR B N 1
ATOM 6418 C CA . THR B 1 212 ? 28.859 -5.801 -4.035 1 93.19 212 THR B CA 1
ATOM 6419 C C . THR B 1 212 ? 29.219 -4.918 -2.846 1 93.19 212 THR B C 1
ATOM 6421 O O . THR B 1 212 ? 28.406 -4.723 -1.939 1 93.19 212 THR B O 1
ATOM 6424 N N . PRO B 1 213 ? 30.406 -4.477 -2.842 1 90.44 213 PRO B N 1
ATOM 6425 C CA . PRO B 1 213 ? 30.828 -3.611 -1.736 1 90.44 213 PRO B CA 1
ATOM 6426 C C . PRO B 1 213 ? 30.078 -2.279 -1.713 1 90.44 213 PRO B C 1
ATOM 6428 O O . PRO B 1 213 ? 29.781 -1.754 -0.638 1 90.44 213 PRO B O 1
ATOM 6431 N N . SER B 1 214 ? 29.844 -1.79 -2.938 1 91.75 214 SER B N 1
ATOM 6432 C CA . SER B 1 214 ? 29.094 -0.539 -3.047 1 91.75 214 SER B CA 1
ATOM 6433 C C . SER B 1 214 ? 27.781 -0.744 -3.783 1 91.75 214 SER B C 1
ATOM 6435 O O . SER B 1 214 ? 27.578 -1.759 -4.457 1 91.75 214 SER B O 1
ATOM 6437 N N . ARG B 1 215 ? 26.891 0.184 -3.584 1 94.81 215 ARG B N 1
ATOM 6438 C CA . ARG B 1 215 ? 25.609 0.109 -4.262 1 94.81 215 ARG B CA 1
ATOM 6439 C C . ARG B 1 215 ? 25.781 0.217 -5.773 1 94.81 215 ARG B C 1
ATOM 6441 O O . ARG B 1 215 ? 26.609 0.998 -6.258 1 94.81 215 ARG B O 1
ATOM 6448 N N . ILE B 1 216 ? 25.016 -0.54 -6.441 1 96.31 216 ILE B N 1
ATOM 6449 C CA . ILE B 1 216 ? 25.094 -0.603 -7.895 1 96.31 216 ILE B CA 1
ATOM 6450 C C . ILE B 1 216 ? 24.375 0.597 -8.508 1 96.31 216 ILE B C 1
ATOM 6452 O O . ILE B 1 216 ? 23.25 0.917 -8.125 1 96.31 216 ILE B O 1
ATOM 6456 N N . GLU B 1 217 ? 25.016 1.282 -9.422 1 96.38 217 GLU B N 1
ATOM 6457 C CA . GLU B 1 217 ? 24.422 2.395 -10.148 1 96.38 217 GLU B CA 1
ATOM 6458 C C . GLU B 1 217 ? 23.656 1.901 -11.383 1 96.38 217 GLU B C 1
ATOM 6460 O O . GLU B 1 217 ? 24.219 1.206 -12.227 1 96.38 217 GLU B O 1
ATOM 6465 N N . LEU B 1 218 ? 22.422 2.256 -11.438 1 97.06 218 LEU B N 1
ATOM 6466 C CA . LEU B 1 218 ? 21.594 1.843 -12.57 1 97.06 218 LEU B CA 1
ATOM 6467 C C . LEU B 1 218 ? 21.859 2.721 -13.789 1 97.06 218 LEU B C 1
ATOM 6469 O O . LEU B 1 218 ? 22.062 3.932 -13.656 1 97.06 218 LEU B O 1
ATOM 6473 N N . THR B 1 219 ? 21.859 2.109 -14.938 1 94.69 219 THR B N 1
ATOM 6474 C CA . THR B 1 219 ? 21.797 2.881 -16.172 1 94.69 219 THR B CA 1
ATOM 6475 C C . THR B 1 219 ? 20.406 3.447 -16.406 1 94.69 219 THR B C 1
ATOM 6477 O O . THR B 1 219 ? 19.438 3.021 -15.766 1 94.69 219 THR B O 1
ATOM 6480 N N . SER B 1 220 ? 20.281 4.383 -17.312 1 90.56 220 SER B N 1
ATOM 6481 C CA . SER B 1 220 ? 19 4.992 -17.609 1 90.56 220 SER B CA 1
ATOM 6482 C C . SER B 1 220 ? 18 3.957 -18.109 1 90.56 220 SER B C 1
ATOM 6484 O O . SER B 1 220 ? 16.797 4.035 -17.797 1 90.56 220 SER B O 1
ATOM 6486 N N . ASP B 1 221 ? 18.547 2.947 -18.859 1 91.19 221 ASP B N 1
ATOM 6487 C CA . ASP B 1 221 ? 17.688 1.88 -19.344 1 91.19 221 ASP B CA 1
ATOM 6488 C C . ASP B 1 221 ? 17.266 0.949 -18.219 1 91.19 221 ASP B C 1
ATOM 6490 O O . ASP B 1 221 ? 16.094 0.552 -18.141 1 91.19 221 ASP B O 1
ATOM 6494 N N . GLU B 1 222 ? 18.188 0.621 -17.422 1 96.5 222 GLU B N 1
ATOM 6495 C CA . GLU B 1 222 ? 17.891 -0.275 -16.297 1 96.5 222 GLU B CA 1
ATOM 6496 C C . GLU B 1 222 ? 16.875 0.341 -15.359 1 96.5 222 GLU B C 1
ATOM 6498 O O . GLU B 1 222 ? 16.047 -0.372 -14.773 1 96.5 222 GLU B O 1
ATOM 6503 N N . LYS B 1 223 ? 16.922 1.633 -15.227 1 96.25 223 LYS B N 1
ATOM 6504 C CA . LYS B 1 223 ? 16 2.344 -14.352 1 96.25 223 LYS B CA 1
ATOM 6505 C C . LYS B 1 223 ? 14.555 2.105 -14.766 1 96.25 223 LYS B C 1
ATOM 6507 O O . LYS B 1 223 ? 13.672 1.97 -13.922 1 96.25 223 LYS B O 1
ATOM 6512 N N . ILE B 1 224 ? 14.344 2.037 -16.062 1 94.69 224 ILE B N 1
ATOM 6513 C CA . ILE B 1 224 ? 13 1.856 -16.594 1 94.69 224 ILE B CA 1
ATOM 6514 C C . ILE B 1 224 ? 12.438 0.512 -16.141 1 94.69 224 ILE B C 1
ATOM 6516 O O . ILE B 1 224 ? 11.328 0.445 -15.609 1 94.69 224 ILE B O 1
ATOM 6520 N N . TYR B 1 225 ? 13.219 -0.53 -16.297 1 97.38 225 TYR B N 1
ATOM 6521 C CA . TYR B 1 225 ? 12.773 -1.874 -15.953 1 97.38 225 TYR B CA 1
ATOM 6522 C C . TYR B 1 225 ? 12.719 -2.057 -14.438 1 97.38 225 TYR B C 1
ATOM 6524 O O . TYR B 1 225 ? 11.844 -2.752 -13.922 1 97.38 225 TYR B O 1
ATOM 6532 N N . PHE B 1 226 ? 13.711 -1.398 -13.766 1 98.06 226 PHE B N 1
ATOM 6533 C CA . PHE B 1 226 ? 13.734 -1.408 -12.305 1 98.06 226 PHE B CA 1
ATOM 6534 C C . PHE B 1 226 ? 12.469 -0.786 -11.734 1 98.06 226 PHE B C 1
ATOM 6536 O O . PHE B 1 226 ? 11.82 -1.368 -10.859 1 98.06 226 PHE B O 1
ATOM 6543 N N . GLU B 1 227 ? 12.094 0.328 -12.258 1 97 227 GLU B N 1
ATOM 6544 C CA . GLU B 1 227 ? 10.891 1.035 -11.828 1 97 227 GLU B CA 1
ATOM 6545 C C . GLU B 1 227 ? 9.633 0.239 -12.156 1 97 227 GLU B C 1
ATOM 6547 O O . GLU B 1 227 ? 8.695 0.185 -11.359 1 97 227 GLU B O 1
ATOM 6552 N N . HIS B 1 228 ? 9.594 -0.345 -13.305 1 96.69 228 HIS B N 1
ATOM 6553 C CA . HIS B 1 228 ? 8.445 -1.152 -13.695 1 96.69 228 HIS B CA 1
ATOM 6554 C C . HIS B 1 228 ? 8.266 -2.346 -12.766 1 96.69 228 HIS B C 1
ATOM 6556 O O . HIS B 1 228 ? 7.137 -2.705 -12.414 1 96.69 228 HIS B O 1
ATOM 6562 N N . TYR B 1 229 ? 9.406 -2.994 -12.461 1 98.19 229 TYR B N 1
ATOM 6563 C CA . TYR B 1 229 ? 9.32 -4.074 -11.484 1 98.19 229 TYR B CA 1
ATOM 6564 C C . TYR B 1 229 ? 8.703 -3.584 -10.18 1 98.19 229 TYR B C 1
ATOM 6566 O O . TYR B 1 229 ? 7.812 -4.234 -9.625 1 98.19 229 TYR B O 1
ATOM 6574 N N . VAL B 1 230 ? 9.109 -2.432 -9.672 1 97.81 230 VAL B N 1
ATOM 6575 C CA . VAL B 1 230 ? 8.727 -1.913 -8.367 1 97.81 230 VAL B CA 1
ATOM 6576 C C . VAL B 1 230 ? 7.262 -1.48 -8.391 1 97.81 230 VAL B C 1
ATOM 6578 O O . VAL B 1 230 ? 6.527 -1.709 -7.426 1 97.81 230 VAL B O 1
ATOM 6581 N N . THR B 1 231 ? 6.777 -0.936 -9.484 1 95.5 231 THR B N 1
ATOM 6582 C CA . THR B 1 231 ? 5.469 -0.286 -9.508 1 95.5 231 THR B CA 1
ATOM 6583 C C . THR B 1 231 ? 4.406 -1.229 -10.055 1 95.5 231 THR B C 1
ATOM 6585 O O . THR B 1 231 ? 3.227 -1.113 -9.711 1 95.5 231 THR B O 1
ATOM 6588 N N . ALA B 1 232 ? 4.852 -2.174 -10.898 1 96.06 232 ALA B N 1
ATOM 6589 C CA . ALA B 1 232 ? 3.85 -2.998 -11.57 1 96.06 232 ALA B CA 1
ATOM 6590 C C . ALA B 1 232 ? 3.955 -4.457 -11.133 1 96.06 232 ALA B C 1
ATOM 6592 O O . ALA B 1 232 ? 2.969 -5.055 -10.695 1 96.06 232 ALA B O 1
ATOM 6593 N N . VAL B 1 233 ? 5.121 -5.043 -11.109 1 97.69 233 VAL B N 1
ATOM 6594 C CA . VAL B 1 233 ? 5.281 -6.477 -10.883 1 97.69 233 VAL B CA 1
ATOM 6595 C C . VAL B 1 233 ? 5.227 -6.77 -9.383 1 97.69 233 VAL B C 1
ATOM 6597 O O . VAL B 1 233 ? 4.523 -7.688 -8.953 1 97.69 233 VAL B O 1
ATOM 6600 N N . ALA B 1 234 ? 5.98 -5.992 -8.633 1 98.5 234 ALA B N 1
ATOM 6601 C CA . ALA B 1 234 ? 6.109 -6.246 -7.203 1 98.5 234 ALA B CA 1
ATOM 6602 C C . ALA B 1 234 ? 4.746 -6.25 -6.52 1 98.5 234 ALA B C 1
ATOM 6604 O O . ALA B 1 234 ? 4.461 -7.117 -5.691 1 98.5 234 ALA B O 1
ATOM 6605 N N . PRO B 1 235 ? 3.836 -5.34 -6.871 1 97.62 235 PRO B N 1
ATOM 6606 C CA . PRO B 1 235 ? 2.52 -5.344 -6.23 1 97.62 235 PRO B CA 1
ATOM 6607 C C . PRO B 1 235 ? 1.737 -6.629 -6.496 1 97.62 235 PRO B C 1
ATOM 6609 O O . PRO B 1 235 ? 0.934 -7.051 -5.66 1 97.62 235 PRO B O 1
ATOM 6612 N N . ILE B 1 236 ? 1.974 -7.254 -7.605 1 97.88 236 ILE B N 1
ATOM 6613 C CA . ILE B 1 236 ? 1.348 -8.539 -7.898 1 97.88 236 ILE B CA 1
ATOM 6614 C C . ILE B 1 236 ? 1.788 -9.578 -6.867 1 97.88 236 ILE B C 1
ATOM 6616 O O . ILE B 1 236 ? 0.957 -10.289 -6.305 1 97.88 236 ILE B O 1
ATOM 6620 N N . LEU B 1 237 ? 3.066 -9.562 -6.637 1 98.25 237 LEU B N 1
ATOM 6621 C CA . LEU B 1 237 ? 3.646 -10.531 -5.711 1 98.25 237 LEU B CA 1
ATOM 6622 C C . LEU B 1 237 ? 3.295 -10.18 -4.27 1 98.25 237 LEU B C 1
ATOM 6624 O O . LEU B 1 237 ? 3.17 -11.062 -3.422 1 98.25 237 LEU B O 1
ATOM 6628 N N . ASP B 1 238 ? 3.061 -8.898 -4.004 1 98.06 238 ASP B N 1
ATOM 6629 C CA . ASP B 1 238 ? 2.857 -8.383 -2.656 1 98.06 238 ASP B CA 1
ATOM 6630 C C . ASP B 1 238 ? 1.378 -8.391 -2.281 1 98.06 238 ASP B C 1
ATOM 6632 O O . ASP B 1 238 ? 1.004 -7.926 -1.202 1 98.06 238 ASP B O 1
ATOM 6636 N N . LEU B 1 239 ? 0.502 -8.852 -3.111 1 97.88 239 LEU B N 1
ATOM 6637 C CA . LEU B 1 239 ? -0.934 -8.711 -2.895 1 97.88 239 LEU B CA 1
ATOM 6638 C C . LEU B 1 239 ? -1.325 -9.211 -1.508 1 97.88 239 LEU B C 1
ATOM 6640 O O . LEU B 1 239 ? -2.168 -8.609 -0.841 1 97.88 239 LEU B O 1
ATOM 6644 N N . PHE B 1 240 ? -0.704 -10.305 -1.005 1 97.5 240 PHE B N 1
ATOM 6645 C CA . PHE B 1 240 ? -1.039 -10.883 0.292 1 97.5 240 PHE B CA 1
ATOM 6646 C C . PHE B 1 240 ? 0.028 -10.539 1.326 1 97.5 240 PHE B C 1
ATOM 6648 O O . PHE B 1 240 ? 0.119 -11.195 2.367 1 97.5 240 PHE B O 1
ATOM 6655 N N . ASP B 1 241 ? 0.903 -9.625 0.995 1 96.12 241 ASP B N 1
ATOM 6656 C CA . ASP B 1 241 ? 1.991 -9.203 1.87 1 96.12 241 ASP B CA 1
ATOM 6657 C C . ASP B 1 241 ? 1.855 -7.723 2.236 1 96.12 241 ASP B C 1
ATOM 6659 O O . ASP B 1 241 ? 2.287 -6.852 1.48 1 96.12 241 ASP B O 1
ATOM 6663 N N . SER B 1 242 ? 1.419 -7.453 3.432 1 91.62 242 SER B N 1
ATOM 6664 C CA . SER B 1 242 ? 1.152 -6.082 3.855 1 91.62 242 SER B CA 1
ATOM 6665 C C . SER B 1 242 ? 2.445 -5.285 3.994 1 91.62 242 SER B C 1
ATOM 6667 O O . SER B 1 242 ? 2.438 -4.055 3.885 1 91.62 242 SER B O 1
ATOM 6669 N N . ALA B 1 243 ? 3.539 -5.988 4.188 1 93 243 ALA B N 1
ATOM 6670 C CA . ALA B 1 243 ? 4.82 -5.301 4.348 1 93 243 ALA B CA 1
ATOM 6671 C C . ALA B 1 243 ? 5.441 -4.98 2.99 1 93 243 ALA B C 1
ATOM 6673 O O . ALA B 1 243 ? 6.418 -4.234 2.908 1 93 243 ALA B O 1
ATOM 6674 N N . LYS B 1 244 ? 4.891 -5.512 1.918 1 96.56 244 LYS B N 1
ATOM 6675 C CA . LYS B 1 244 ? 5.32 -5.234 0.551 1 96.56 244 LYS B CA 1
ATOM 6676 C C . LYS B 1 244 ? 6.809 -5.52 0.375 1 96.56 244 LYS B C 1
ATOM 6678 O O . LYS B 1 244 ? 7.562 -4.66 -0.092 1 96.56 244 LYS B O 1
ATOM 6683 N N . HIS B 1 245 ? 7.238 -6.668 0.651 1 97.62 245 HIS B N 1
ATOM 6684 C CA . HIS B 1 245 ? 8.648 -7.027 0.644 1 97.62 245 HIS B CA 1
ATOM 6685 C C . HIS B 1 245 ? 9.234 -6.926 -0.76 1 97.62 245 HIS B C 1
ATOM 6687 O O . HIS B 1 245 ? 10.375 -6.488 -0.931 1 97.62 245 HIS B O 1
ATOM 6693 N N . PHE B 1 246 ? 8.508 -7.262 -1.744 1 98.5 246 PHE B N 1
ATOM 6694 C CA . PHE B 1 246 ? 9.039 -7.242 -3.104 1 98.5 246 PHE B CA 1
ATOM 6695 C C . PHE B 1 246 ? 9.18 -5.809 -3.605 1 98.5 246 PHE B C 1
ATOM 6697 O O . PHE B 1 246 ? 10.117 -5.496 -4.344 1 98.5 246 PHE B O 1
ATOM 6704 N N . ALA B 1 247 ? 8.297 -4.992 -3.174 1 97.56 247 ALA B N 1
ATOM 6705 C CA . ALA B 1 247 ? 8.344 -3.607 -3.635 1 97.56 247 ALA B CA 1
ATOM 6706 C C . ALA B 1 247 ? 9.305 -2.779 -2.783 1 97.56 247 ALA B C 1
ATOM 6708 O O . ALA B 1 247 ? 9.914 -1.827 -3.273 1 97.56 247 ALA B O 1
ATOM 6709 N N . SER B 1 248 ? 9.477 -3.16 -1.533 1 95.69 248 SER B N 1
ATOM 6710 C CA . SER B 1 248 ? 10.133 -2.232 -0.623 1 95.69 248 SER B CA 1
ATOM 6711 C C . SER B 1 248 ? 11.484 -2.779 -0.16 1 95.69 248 SER B C 1
ATOM 6713 O O . SER B 1 248 ? 12.352 -2.02 0.271 1 95.69 248 SER B O 1
ATOM 6715 N N . ILE B 1 249 ? 11.695 -4.066 -0.187 1 96.69 249 ILE B N 1
ATOM 6716 C CA . ILE B 1 249 ? 12.914 -4.645 0.36 1 96.69 249 ILE B CA 1
ATOM 6717 C C . ILE B 1 249 ? 13.781 -5.184 -0.774 1 96.69 249 ILE B C 1
ATOM 6719 O O . ILE B 1 249 ? 14.977 -4.891 -0.843 1 96.69 249 ILE B O 1
ATOM 6723 N N . VAL B 1 250 ? 13.211 -5.852 -1.726 1 98.31 250 VAL B N 1
ATOM 6724 C CA . VAL B 1 250 ? 13.93 -6.555 -2.783 1 98.31 250 VAL B CA 1
ATOM 6725 C C . VAL B 1 250 ? 14.711 -5.551 -3.631 1 98.31 250 VAL B C 1
ATOM 6727 O O . VAL B 1 250 ? 15.867 -5.793 -3.982 1 98.31 250 VAL B O 1
ATOM 6730 N N . PRO B 1 251 ? 14.141 -4.395 -3.918 1 97.88 251 PRO B N 1
ATOM 6731 C CA . PRO B 1 251 ? 14.906 -3.441 -4.723 1 97.88 251 PRO B CA 1
ATOM 6732 C C . PRO B 1 251 ? 16.203 -3.006 -4.043 1 97.88 251 PRO B C 1
ATOM 6734 O O . PRO B 1 251 ? 17.219 -2.799 -4.719 1 97.88 251 PRO B O 1
ATOM 6737 N N . HIS B 1 252 ? 16.172 -2.92 -2.773 1 96.94 252 HIS B N 1
ATOM 6738 C CA . HIS B 1 252 ? 17.375 -2.498 -2.064 1 96.94 252 HIS B CA 1
ATOM 6739 C C . HIS B 1 252 ? 18.391 -3.633 -1.977 1 96.94 252 HIS B C 1
ATOM 6741 O O . HIS B 1 252 ? 19.594 -3.393 -1.998 1 96.94 252 HIS B O 1
ATOM 6747 N N . LEU B 1 253 ? 17.922 -4.848 -1.863 1 97.06 253 LEU B N 1
ATOM 6748 C CA . LEU B 1 253 ? 18.828 -5.992 -1.971 1 97.06 253 LEU B CA 1
ATOM 6749 C C . LEU B 1 253 ? 19.453 -6.059 -3.355 1 97.06 253 LEU B C 1
ATOM 6751 O O . LEU B 1 253 ? 20.641 -6.391 -3.488 1 97.06 253 LEU B O 1
ATOM 6755 N N . ALA B 1 254 ? 18.672 -5.699 -4.328 1 98.19 254 ALA B N 1
ATOM 6756 C CA . ALA B 1 254 ? 19.125 -5.758 -5.719 1 98.19 254 ALA B CA 1
ATOM 6757 C C . ALA B 1 254 ? 20.25 -4.773 -5.969 1 98.19 254 ALA B C 1
ATOM 6759 O O . ALA B 1 254 ? 21.125 -5.02 -6.801 1 98.19 254 ALA B O 1
ATOM 6760 N N . LEU B 1 255 ? 20.25 -3.713 -5.242 1 97.69 255 LEU B N 1
ATOM 6761 C CA . LEU B 1 255 ? 21.25 -2.682 -5.441 1 97.69 255 LEU B CA 1
ATOM 6762 C C . LEU B 1 255 ? 22.594 -3.111 -4.859 1 97.69 255 LEU B C 1
ATOM 6764 O O . LEU B 1 255 ? 23.609 -2.434 -5.051 1 97.69 255 LEU B O 1
ATOM 6768 N N . ARG B 1 256 ? 22.625 -4.273 -4.211 1 96.38 256 ARG B N 1
ATOM 6769 C CA . ARG B 1 256 ? 23.875 -4.773 -3.639 1 96.38 256 ARG B CA 1
ATOM 6770 C C . ARG B 1 256 ? 24.172 -6.188 -4.133 1 96.38 256 ARG B C 1
ATOM 6772 O O . ARG B 1 256 ? 25.109 -6.828 -3.658 1 96.38 256 ARG B O 1
ATOM 6779 N N . ASN B 1 257 ? 23.391 -6.699 -4.977 1 97.12 257 ASN B N 1
ATOM 6780 C CA . ASN B 1 257 ? 23.547 -8.055 -5.492 1 97.12 257 ASN B CA 1
ATOM 6781 C C . ASN B 1 257 ? 23.203 -8.133 -6.977 1 97.12 257 ASN B C 1
ATOM 6783 O O . ASN B 1 257 ? 22.047 -7.988 -7.359 1 97.12 257 ASN B O 1
ATOM 6787 N N . ILE B 1 258 ? 24.141 -8.523 -7.762 1 97.25 258 ILE B N 1
ATOM 6788 C CA . ILE B 1 258 ? 24.016 -8.523 -9.219 1 97.25 258 ILE B CA 1
ATOM 6789 C C . ILE B 1 258 ? 22.969 -9.555 -9.641 1 97.25 258 ILE B C 1
ATOM 6791 O O . ILE B 1 258 ? 22.188 -9.312 -10.562 1 97.25 258 ILE B O 1
ATOM 6795 N N . GLY B 1 259 ? 22.938 -10.703 -9.039 1 97.25 259 GLY B N 1
ATOM 6796 C CA . GLY B 1 259 ? 21.969 -11.734 -9.375 1 97.25 259 GLY B CA 1
ATOM 6797 C C . GLY B 1 259 ? 20.531 -11.281 -9.211 1 97.25 259 GLY B C 1
ATOM 6798 O O . GLY B 1 259 ? 19.703 -11.461 -10.109 1 97.25 259 GLY B O 1
ATOM 6799 N N . ILE B 1 260 ? 20.25 -10.672 -8.031 1 98.44 260 ILE B N 1
ATOM 6800 C CA . ILE B 1 260 ? 18.906 -10.148 -7.777 1 98.44 260 ILE B CA 1
ATOM 6801 C C . ILE B 1 260 ? 18.594 -9.023 -8.758 1 98.44 260 ILE B C 1
ATOM 6803 O O . ILE B 1 260 ? 17.5 -8.961 -9.312 1 98.44 260 ILE B O 1
ATOM 6807 N N . LEU B 1 261 ? 19.562 -8.156 -8.969 1 98.69 261 LEU B N 1
ATOM 6808 C CA . LEU B 1 261 ? 19.344 -7.023 -9.859 1 98.69 261 LEU B CA 1
ATOM 6809 C C . LEU B 1 261 ? 18.984 -7.504 -11.266 1 98.69 261 LEU B C 1
ATOM 6811 O O . LEU B 1 261 ? 17.984 -7.066 -11.836 1 98.69 261 LEU B O 1
ATOM 6815 N N . LYS B 1 262 ? 19.781 -8.43 -11.82 1 98.5 262 LYS B N 1
ATOM 6816 C CA . LYS B 1 262 ? 19.562 -8.883 -13.188 1 98.5 262 LYS B CA 1
ATOM 6817 C C . LYS B 1 262 ? 18.25 -9.656 -13.312 1 98.5 262 LYS B C 1
ATOM 6819 O O . LYS B 1 262 ? 17.516 -9.508 -14.297 1 98.5 262 LYS B O 1
ATOM 6824 N N . SER B 1 263 ? 17.953 -10.461 -12.328 1 98.56 263 SER B N 1
ATOM 6825 C CA . SER B 1 263 ? 16.672 -11.18 -12.367 1 98.56 263 SER B CA 1
ATOM 6826 C C . SER B 1 263 ? 15.5 -10.219 -12.258 1 98.56 263 SER B C 1
ATOM 6828 O O . SER B 1 263 ? 14.477 -10.406 -12.914 1 98.56 263 SER B O 1
ATOM 6830 N N . LEU B 1 264 ? 15.633 -9.227 -11.375 1 98.75 264 LEU B N 1
ATOM 6831 C CA . LEU B 1 264 ? 14.617 -8.188 -11.219 1 98.75 264 LEU B CA 1
ATOM 6832 C C . LEU B 1 264 ? 14.398 -7.441 -12.523 1 98.75 264 LEU B C 1
ATOM 6834 O O . LEU B 1 264 ? 13.258 -7.215 -12.938 1 98.75 264 LEU B O 1
ATOM 6838 N N . LEU B 1 265 ? 15.469 -7.078 -13.203 1 98.75 265 LEU B N 1
ATOM 6839 C CA . LEU B 1 265 ? 15.391 -6.387 -14.484 1 98.75 265 LEU B CA 1
ATOM 6840 C C . LEU B 1 265 ? 14.781 -7.281 -15.555 1 98.75 265 LEU B C 1
ATOM 6842 O O . LEU B 1 265 ? 14 -6.82 -16.391 1 98.75 265 LEU B O 1
ATOM 6846 N N . ALA B 1 266 ? 15.102 -8.57 -15.508 1 98.12 266 ALA B N 1
ATOM 6847 C CA . ALA B 1 266 ? 14.539 -9.531 -16.453 1 98.12 266 ALA B CA 1
ATOM 6848 C C . ALA B 1 266 ? 13.023 -9.609 -16.328 1 98.12 266 ALA B C 1
ATOM 6850 O O . ALA B 1 266 ? 12.297 -9.555 -17.312 1 98.12 266 ALA B O 1
ATOM 6851 N N . VAL B 1 267 ? 12.562 -9.688 -15.133 1 98.06 267 VAL B N 1
ATOM 6852 C CA . VAL B 1 267 ? 11.133 -9.805 -14.859 1 98.06 267 VAL B CA 1
ATOM 6853 C C . VAL B 1 267 ? 10.43 -8.508 -15.258 1 98.06 267 VAL B C 1
ATOM 6855 O O . VAL B 1 267 ? 9.367 -8.539 -15.883 1 98.06 267 VAL B O 1
ATOM 6858 N N . GLY B 1 268 ? 11.047 -7.387 -14.828 1 97.56 268 GLY B N 1
ATOM 6859 C CA . GLY B 1 268 ? 10.484 -6.102 -15.203 1 97.56 268 GLY B CA 1
ATOM 6860 C C . GLY B 1 268 ? 10.359 -5.914 -16.703 1 97.56 268 GLY B C 1
ATOM 6861 O O . GLY B 1 268 ? 9.305 -5.504 -17.203 1 97.56 268 GLY B O 1
ATOM 6862 N N . ALA B 1 269 ? 11.383 -6.223 -17.406 1 97 269 ALA B N 1
ATOM 6863 C CA . ALA B 1 269 ? 11.391 -6.094 -18.875 1 97 269 ALA B CA 1
ATOM 6864 C C . ALA B 1 269 ? 10.406 -7.059 -19.516 1 97 269 ALA B C 1
ATOM 6866 O O . ALA B 1 269 ? 9.727 -6.707 -20.484 1 97 269 ALA B O 1
ATOM 6867 N N . SER B 1 270 ? 10.352 -8.266 -19 1 95.81 270 SER B N 1
ATOM 6868 C CA . SER B 1 270 ? 9.445 -9.273 -19.547 1 95.81 270 SER B CA 1
ATOM 6869 C C . SER B 1 270 ? 7.992 -8.828 -19.422 1 95.81 270 SER B C 1
ATOM 6871 O O . SER B 1 270 ? 7.219 -8.93 -20.375 1 95.81 270 SER B O 1
ATOM 6873 N N . HIS B 1 271 ? 7.641 -8.336 -18.281 1 95.19 271 HIS B N 1
ATOM 6874 C CA . HIS B 1 271 ? 6.27 -7.887 -18.078 1 95.19 271 HIS B CA 1
ATOM 6875 C C . HIS B 1 271 ? 5.953 -6.668 -18.938 1 95.19 271 HIS B C 1
ATOM 6877 O O . HIS B 1 271 ? 4.844 -6.539 -19.453 1 95.19 271 HIS B O 1
ATOM 6883 N N . LEU B 1 272 ? 6.898 -5.781 -18.984 1 94.31 272 LEU B N 1
ATOM 6884 C CA . LEU B 1 272 ? 6.719 -4.613 -19.844 1 94.31 272 LEU B CA 1
ATOM 6885 C C . LEU B 1 272 ? 6.492 -5.027 -21.281 1 94.31 272 LEU B C 1
ATOM 6887 O O . LEU B 1 272 ? 5.645 -4.457 -21.969 1 94.31 272 LEU B O 1
ATOM 6891 N N . ALA B 1 273 ? 7.215 -5.996 -21.734 1 92.75 273 ALA B N 1
ATOM 6892 C CA . ALA B 1 273 ? 7.09 -6.5 -23.109 1 92.75 273 ALA B CA 1
ATOM 6893 C C . ALA B 1 273 ? 5.695 -7.059 -23.359 1 92.75 273 ALA B C 1
ATOM 6895 O O . ALA B 1 273 ? 5.145 -6.891 -24.453 1 92.75 273 ALA B O 1
ATOM 6896 N N . LEU B 1 274 ? 5.164 -7.723 -22.375 1 89.5 274 LEU B N 1
ATOM 6897 C CA . LEU B 1 274 ? 3.809 -8.258 -22.484 1 89.5 274 LEU B CA 1
ATOM 6898 C C . LEU B 1 274 ? 2.797 -7.137 -22.688 1 89.5 274 LEU B C 1
ATOM 6900 O O . LEU B 1 274 ? 1.873 -7.27 -23.5 1 89.5 274 LEU B O 1
ATOM 6904 N N . GLY B 1 275 ? 2.99 -6.055 -21.953 1 87.19 275 GLY B N 1
ATOM 6905 C CA . GLY B 1 275 ? 2.1 -4.918 -22.094 1 87.19 275 GLY B CA 1
ATOM 6906 C C . GLY B 1 275 ? 2.186 -4.262 -23.453 1 87.19 275 GLY B C 1
ATOM 6907 O O . GLY B 1 275 ? 1.165 -3.898 -24.047 1 87.19 275 GLY B O 1
ATOM 6908 N N . LEU B 1 276 ? 3.348 -4.172 -23.938 1 86 276 LEU B N 1
ATOM 6909 C CA . LEU B 1 276 ? 3.58 -3.555 -25.234 1 86 276 LEU B CA 1
ATOM 6910 C C . LEU B 1 276 ? 2.998 -4.41 -26.359 1 86 276 LEU B C 1
ATOM 6912 O O . LEU B 1 276 ? 2.455 -3.883 -27.328 1 86 276 LEU B O 1
ATOM 6916 N N . ALA B 1 277 ? 3.107 -5.645 -26.219 1 82.5 277 ALA B N 1
ATOM 6917 C CA . ALA B 1 277 ? 2.58 -6.559 -27.234 1 82.5 277 ALA B CA 1
ATOM 6918 C C . ALA B 1 277 ? 1.063 -6.441 -27.344 1 82.5 277 ALA B C 1
ATOM 6920 O O . ALA B 1 277 ? 0.51 -6.465 -28.453 1 82.5 277 ALA B O 1
ATOM 6921 N N . LEU B 1 278 ? 0.439 -6.328 -26.25 1 80.25 278 LEU B N 1
ATOM 6922 C CA . LEU B 1 278 ? -1.014 -6.191 -26.234 1 80.25 278 LEU B CA 1
ATOM 6923 C C . LEU B 1 278 ? -1.44 -4.863 -26.859 1 80.25 278 LEU B C 1
ATOM 6925 O O . LEU B 1 278 ? -2.465 -4.793 -27.531 1 80.25 278 LEU B O 1
ATOM 6929 N N . GLU B 1 279 ? -0.709 -3.879 -26.594 1 78.69 279 GLU B N 1
ATOM 6930 C CA . GLU B 1 279 ? -0.999 -2.574 -27.172 1 78.69 279 GLU B CA 1
ATOM 6931 C C . GLU B 1 279 ? -0.854 -2.605 -28.688 1 78.69 279 GLU B C 1
ATOM 6933 O O . GLU B 1 279 ? -1.643 -1.985 -29.406 1 78.69 279 GLU B O 1
ATOM 6938 N N . GLU B 1 280 ? 0.151 -3.262 -29.109 1 78.62 280 GLU B N 1
ATOM 6939 C CA . GLU B 1 280 ? 0.386 -3.389 -30.547 1 78.62 280 GLU B CA 1
ATOM 6940 C C . GLU B 1 280 ? -0.753 -4.141 -31.234 1 78.62 280 GLU B C 1
ATOM 6942 O O . GLU B 1 280 ? -1.155 -3.795 -32.344 1 78.62 280 GLU B O 1
ATOM 6947 N N . GLU B 1 281 ? -1.193 -5.051 -30.516 1 76.38 281 GLU B N 1
ATOM 6948 C CA . GLU B 1 281 ? -2.287 -5.844 -31.062 1 76.38 281 GLU B CA 1
ATOM 6949 C C . GLU B 1 281 ? -3.59 -5.051 -31.094 1 76.38 281 GLU B C 1
ATOM 6951 O O . GLU B 1 281 ? -4.367 -5.152 -32.031 1 76.38 281 GLU B O 1
ATOM 6956 N N . SER B 1 282 ? -3.793 -4.309 -29.984 1 70.38 282 SER B N 1
ATOM 6957 C CA . SER B 1 282 ? -5.062 -3.602 -29.859 1 70.38 282 SER B CA 1
ATOM 6958 C C . SER B 1 282 ? -5.004 -2.238 -30.547 1 70.38 282 SER B C 1
ATOM 6960 O O . SER B 1 282 ? -6.043 -1.622 -30.797 1 70.38 282 SER B O 1
ATOM 6962 N N . GLY B 1 283 ? -3.891 -1.813 -30.953 1 63.19 283 GLY B N 1
ATOM 6963 C CA . GLY B 1 283 ? -3.746 -0.491 -31.547 1 63.19 283 GLY B CA 1
ATOM 6964 C C . GLY B 1 283 ? -3.898 0.631 -30.547 1 63.19 283 GLY B C 1
ATOM 6965 O O . GLY B 1 283 ? -3.912 1.808 -30.906 1 63.19 283 GLY B O 1
ATOM 6966 N N . VAL B 1 284 ? -4.254 0.289 -29.281 1 55.22 284 VAL B N 1
ATOM 6967 C CA . VAL B 1 284 ? -4.477 1.324 -28.281 1 55.22 284 VAL B CA 1
ATOM 6968 C C . VAL B 1 284 ? -3.168 1.641 -27.562 1 55.22 284 VAL B C 1
ATOM 6970 O O . VAL B 1 284 ? -2.465 0.732 -27.109 1 55.22 284 VAL B O 1
ATOM 6973 N N . GLN B 1 285 ? -2.662 2.738 -27.797 1 49.19 285 GLN B N 1
ATOM 6974 C CA . GLN B 1 285 ? -1.41 3.197 -27.203 1 49.19 285 GLN B CA 1
ATOM 6975 C C . GLN B 1 285 ? -1.527 3.305 -25.688 1 49.19 285 GLN B C 1
ATOM 6977 O O . GLN B 1 285 ? -2.492 3.873 -25.172 1 49.19 285 GLN B O 1
ATOM 6982 N N . MET B 1 286 ? -1.075 2.336 -24.969 1 48.78 286 MET B N 1
ATOM 6983 C CA . MET B 1 286 ? -1.057 2.469 -23.516 1 48.78 286 MET B CA 1
ATOM 6984 C C . MET B 1 286 ? -0.384 3.771 -23.109 1 48.78 286 MET B C 1
ATOM 6986 O O . MET B 1 286 ? 0.56 4.227 -23.75 1 48.78 286 MET B O 1
ATOM 6990 N N . HIS B 1 287 ? -1.056 4.598 -22.422 1 43.56 287 HIS B N 1
ATOM 6991 C CA . HIS B 1 287 ? -0.465 5.801 -21.844 1 43.56 287 HIS B CA 1
ATOM 6992 C C . HIS B 1 287 ? 0.75 5.457 -20.984 1 43.56 287 HIS B C 1
ATOM 6994 O O . HIS B 1 287 ? 0.625 4.766 -19.969 1 43.56 287 HIS B O 1
ATOM 7000 N N . LEU B 1 288 ? 1.791 5.152 -21.641 1 44.47 288 LEU B N 1
ATOM 7001 C CA . LEU B 1 288 ? 3.02 5.02 -20.859 1 44.47 288 LEU B CA 1
ATOM 7002 C C . LEU B 1 288 ? 3.188 6.199 -19.906 1 44.47 288 LEU B C 1
ATOM 7004 O O . LEU B 1 288 ? 2.703 7.297 -20.172 1 44.47 288 LEU B O 1
ATOM 7008 N N . SER B 1 289 ? 3.43 5.883 -18.734 1 42.53 289 SER B N 1
ATOM 7009 C CA . SER B 1 289 ? 3.656 6.93 -17.75 1 42.53 289 SER B CA 1
ATOM 7010 C C . SER B 1 289 ? 4.426 8.102 -18.344 1 42.53 289 SER B C 1
ATOM 7012 O O . SER B 1 289 ? 5.277 7.914 -19.219 1 42.53 289 SER B O 1
ATOM 7014 N N . PRO B 1 290 ? 4.086 9.273 -18.078 1 36.62 290 PRO B N 1
ATOM 7015 C CA . PRO B 1 290 ? 4.828 10.477 -18.484 1 36.62 290 PRO B CA 1
ATOM 7016 C C . PRO B 1 290 ? 6.289 10.438 -18.047 1 36.62 290 PRO B C 1
ATOM 7018 O O . PRO B 1 290 ? 6.582 10.133 -16.891 1 36.62 290 PRO B O 1
ATOM 7021 N N . GLY B 1 291 ? 7.328 10.242 -19.109 1 39.53 291 GLY B N 1
ATOM 7022 C CA . GLY B 1 291 ? 8.773 10.219 -18.953 1 39.53 291 GLY B CA 1
ATOM 7023 C C . GLY B 1 291 ? 9.422 9.023 -19.641 1 39.53 291 GLY B C 1
ATOM 7024 O O . GLY B 1 291 ? 10.633 8.82 -19.531 1 39.53 291 GLY B O 1
ATOM 7025 N N . THR B 1 292 ? 8.523 8.094 -19.906 1 44.97 292 THR B N 1
ATOM 7026 C CA . THR B 1 292 ? 9.164 7.016 -20.641 1 44.97 292 THR B CA 1
ATOM 7027 C C . THR B 1 292 ? 9.797 7.543 -21.922 1 44.97 292 THR B C 1
ATOM 7029 O O . THR B 1 292 ? 9.117 8.156 -22.75 1 44.97 292 THR B O 1
ATOM 7032 N N . PRO B 1 293 ? 11.062 7.645 -21.984 1 40.41 293 PRO B N 1
ATOM 7033 C CA . PRO B 1 293 ? 11.656 8.117 -23.234 1 40.41 293 PRO B CA 1
ATOM 7034 C C . PRO B 1 293 ? 11.023 7.477 -24.469 1 40.41 293 PRO B C 1
ATOM 7036 O O . PRO B 1 293 ? 10.68 6.293 -24.438 1 40.41 293 PRO B O 1
ATOM 7039 N N . ALA B 1 294 ? 10.555 8.281 -25.406 1 42.12 294 ALA B N 1
ATOM 7040 C CA . ALA B 1 294 ? 10.023 7.891 -26.703 1 42.12 294 ALA B CA 1
ATOM 7041 C C . ALA B 1 294 ? 10.852 6.77 -27.328 1 42.12 294 ALA B C 1
ATOM 7043 O O . ALA B 1 294 ? 10.328 5.926 -28.047 1 42.12 294 ALA B O 1
ATOM 7044 N N . SER B 1 295 ? 12.094 6.918 -27.125 1 42.12 295 SER B N 1
ATOM 7045 C CA . SER B 1 295 ? 13.016 5.965 -27.719 1 42.12 295 SER B CA 1
ATOM 7046 C C . SER B 1 295 ? 12.781 4.555 -27.188 1 42.12 295 SER B C 1
ATOM 7048 O O . SER B 1 295 ? 13.328 3.584 -27.719 1 42.12 295 SER B O 1
ATOM 7050 N N . THR B 1 296 ? 12.266 4.488 -25.953 1 45.97 296 THR B N 1
ATOM 7051 C CA . THR B 1 296 ? 12.008 3.166 -25.391 1 45.97 296 THR B CA 1
ATOM 7052 C C . THR B 1 296 ? 10.727 2.568 -25.969 1 45.97 296 THR B C 1
ATOM 7054 O O . THR B 1 296 ? 10.25 1.534 -25.5 1 45.97 296 THR B O 1
ATOM 7057 N N . MET B 1 297 ? 10.062 3.34 -26.594 1 49.72 297 MET B N 1
ATOM 7058 C CA . MET B 1 297 ? 8.969 2.729 -27.344 1 49.72 297 MET B CA 1
ATOM 7059 C C . MET B 1 297 ? 9.484 1.573 -28.203 1 49.72 297 MET B C 1
ATOM 7061 O O . MET B 1 297 ? 9.258 1.542 -29.406 1 49.72 297 MET B O 1
ATOM 7065 N N . SER B 1 298 ? 10.438 0.986 -27.531 1 59.69 298 SER B N 1
ATOM 7066 C CA . SER B 1 298 ? 10.922 -0.195 -28.25 1 59.69 298 SER B CA 1
ATOM 7067 C C . SER B 1 298 ? 9.797 -1.205 -28.469 1 59.69 298 SER B C 1
ATOM 7069 O O . SER B 1 298 ? 8.883 -1.31 -27.641 1 59.69 298 SER B O 1
ATOM 7071 N N . HIS B 1 299 ? 9.773 -1.676 -29.5 1 75.25 299 HIS B N 1
ATOM 7072 C CA . HIS B 1 299 ? 8.914 -2.773 -29.922 1 75.25 299 HIS B CA 1
ATOM 7073 C C . HIS B 1 299 ? 8.93 -3.912 -28.906 1 75.25 299 HIS B C 1
ATOM 7075 O O . HIS B 1 299 ? 9.906 -4.078 -28.172 1 75.25 299 HIS B O 1
ATOM 7081 N N . SER B 1 300 ? 7.809 -4.328 -28.609 1 81.88 300 SER B N 1
ATOM 7082 C CA . SER B 1 300 ? 7.648 -5.469 -27.703 1 81.88 300 SER B CA 1
ATOM 7083 C C . SER B 1 300 ? 8.75 -6.5 -27.922 1 81.88 300 SER B C 1
ATOM 7085 O O . SER B 1 300 ? 9.305 -7.035 -26.969 1 81.88 300 SER B O 1
ATOM 7087 N N . ALA B 1 301 ? 9.125 -6.668 -29.141 1 82.88 301 ALA B N 1
ATOM 7088 C CA . ALA B 1 301 ? 10.133 -7.676 -29.469 1 82.88 301 ALA B CA 1
ATOM 7089 C C . ALA B 1 301 ? 11.508 -7.273 -28.938 1 82.88 301 ALA B C 1
ATOM 7091 O O . ALA B 1 301 ? 12.25 -8.117 -28.422 1 82.88 301 ALA B O 1
ATOM 7092 N N . ASP B 1 302 ? 11.789 -6.035 -29 1 86.88 302 ASP B N 1
ATOM 7093 C CA . ASP B 1 302 ? 13.062 -5.543 -28.5 1 86.88 302 ASP B CA 1
ATOM 7094 C C . ASP B 1 302 ? 13.133 -5.641 -26.969 1 86.88 302 ASP B C 1
ATOM 7096 O O . ASP B 1 302 ? 14.172 -6.02 -26.422 1 86.88 302 ASP B O 1
ATOM 7100 N N . THR B 1 303 ? 12.062 -5.293 -26.375 1 91.38 303 THR B N 1
ATOM 7101 C CA . THR B 1 303 ? 12.016 -5.355 -24.906 1 91.38 303 THR B CA 1
ATOM 7102 C C . THR B 1 303 ? 12.102 -6.801 -24.422 1 91.38 303 THR B C 1
ATOM 7104 O O . THR B 1 303 ? 12.695 -7.074 -23.375 1 91.38 303 THR B O 1
ATOM 7107 N N . LYS B 1 304 ? 11.547 -7.688 -25.172 1 91.62 304 LYS B N 1
ATOM 7108 C CA . LYS B 1 304 ? 11.633 -9.109 -24.844 1 91.62 304 LYS B CA 1
ATOM 7109 C C . LYS B 1 304 ? 13.07 -9.609 -24.938 1 91.62 304 LYS B C 1
ATOM 7111 O O . LYS B 1 304 ? 13.508 -10.414 -24.125 1 91.62 304 LYS B O 1
ATOM 7116 N N . ARG B 1 305 ? 13.75 -9.141 -25.891 1 90.94 305 ARG B N 1
ATOM 7117 C CA . ARG B 1 305 ? 15.156 -9.516 -26.047 1 90.94 305 ARG B CA 1
ATOM 7118 C C . ARG B 1 305 ? 16 -8.992 -24.891 1 90.94 305 ARG B C 1
ATOM 7120 O O . ARG B 1 305 ? 16.922 -9.672 -24.438 1 90.94 305 ARG B O 1
ATOM 7127 N N . ILE B 1 306 ? 15.672 -7.836 -24.516 1 93.5 306 ILE B N 1
ATOM 7128 C CA . ILE B 1 306 ? 16.375 -7.246 -23.391 1 93.5 306 ILE B CA 1
ATOM 7129 C C . ILE B 1 306 ? 16.125 -8.078 -22.125 1 93.5 306 ILE B C 1
ATOM 7131 O O . ILE B 1 306 ? 17.031 -8.32 -21.328 1 93.5 306 ILE B O 1
ATOM 7135 N N . ALA B 1 307 ? 14.906 -8.484 -21.938 1 95.19 307 ALA B N 1
ATOM 7136 C CA . ALA B 1 307 ? 14.555 -9.336 -20.797 1 95.19 307 ALA B CA 1
ATOM 7137 C C . ALA B 1 307 ? 15.367 -10.633 -20.828 1 95.19 307 ALA B C 1
ATOM 7139 O O . ALA B 1 307 ? 15.859 -11.078 -19.781 1 95.19 307 ALA B O 1
ATOM 7140 N N . GLU B 1 308 ? 15.461 -11.164 -21.969 1 93.12 308 GLU B N 1
ATOM 7141 C CA . GLU B 1 308 ? 16.219 -12.406 -22.141 1 93.12 308 GLU B CA 1
ATOM 7142 C C . GLU B 1 308 ? 17.688 -12.203 -21.828 1 93.12 308 GLU B C 1
ATOM 7144 O O . GLU B 1 308 ? 18.344 -13.078 -21.25 1 93.12 308 GLU B O 1
ATOM 7149 N N . GLN B 1 309 ? 18.188 -11.102 -22.266 1 92.5 309 GLN B N 1
ATOM 7150 C CA . GLN B 1 309 ? 19.578 -10.789 -21.969 1 92.5 309 GLN B CA 1
ATOM 7151 C C . GLN B 1 309 ? 19.812 -10.711 -20.453 1 92.5 309 GLN B C 1
ATOM 7153 O O . GLN B 1 309 ? 20.766 -11.281 -19.938 1 92.5 309 GLN B O 1
ATOM 7158 N N . TYR B 1 310 ? 18.984 -10 -19.781 1 96.44 310 TYR B N 1
ATOM 7159 C CA . TYR B 1 310 ? 19.109 -9.906 -18.328 1 96.44 310 TYR B CA 1
ATOM 7160 C C . TYR B 1 310 ? 18.953 -11.281 -17.672 1 96.44 310 TYR B C 1
ATOM 7162 O O . TYR B 1 310 ? 19.609 -11.578 -16.672 1 96.44 310 TYR B O 1
ATOM 7170 N N . TYR B 1 311 ? 18.078 -12.078 -18.203 1 95.5 311 TYR B N 1
ATOM 7171 C CA . TYR B 1 311 ? 17.891 -13.438 -17.703 1 95.5 311 TYR B CA 1
ATOM 7172 C C . TYR B 1 311 ? 19.172 -14.242 -17.828 1 95.5 311 TYR B C 1
ATOM 7174 O O . TYR B 1 311 ? 19.594 -14.898 -16.859 1 95.5 311 TYR B O 1
ATOM 7182 N N . TYR B 1 312 ? 19.844 -14.156 -18.953 1 93.5 312 TYR B N 1
ATOM 7183 C CA . TYR B 1 312 ? 21.094 -14.883 -19.156 1 93.5 312 TYR B CA 1
ATOM 7184 C C . TYR B 1 312 ? 22.172 -14.359 -18.219 1 93.5 312 TYR B C 1
ATOM 7186 O O . TYR B 1 312 ? 22.984 -15.133 -17.703 1 93.5 312 TYR B O 1
ATOM 7194 N N . GLU B 1 313 ? 22.188 -13.109 -18 1 94.69 313 GLU B N 1
ATOM 7195 C CA . GLU B 1 313 ? 23.156 -12.539 -17.062 1 94.69 313 GLU B CA 1
ATOM 7196 C C . GLU B 1 313 ? 22.891 -13.023 -15.641 1 94.69 313 GLU B C 1
ATOM 7198 O O . GLU B 1 313 ? 23.828 -13.188 -14.852 1 94.69 313 GLU B O 1
ATOM 7203 N N . THR B 1 314 ? 21.641 -13.195 -15.289 1 96.56 314 THR B N 1
ATOM 7204 C CA . THR B 1 314 ? 21.297 -13.781 -13.992 1 96.56 314 THR B CA 1
ATOM 7205 C C . THR B 1 314 ? 21.891 -15.172 -13.852 1 96.56 314 THR B C 1
ATOM 7207 O O . THR B 1 314 ? 22.5 -15.5 -12.82 1 96.56 314 THR B O 1
ATOM 7210 N N . LEU B 1 315 ? 21.719 -15.953 -14.906 1 94.25 315 LEU B N 1
ATOM 7211 C CA . LEU B 1 315 ? 22.234 -17.328 -14.883 1 94.25 315 LEU B CA 1
ATOM 7212 C C . LEU B 1 315 ? 23.766 -17.328 -14.781 1 94.25 315 LEU B C 1
ATOM 7214 O O . LEU B 1 315 ? 24.344 -18.172 -14.086 1 94.25 315 LEU B O 1
ATOM 7218 N N . HIS B 1 316 ? 24.344 -16.391 -15.531 1 92.38 316 HIS B N 1
ATOM 7219 C CA . HIS B 1 316 ? 25.797 -16.266 -15.453 1 92.38 316 HIS B CA 1
ATOM 7220 C C . HIS B 1 316 ? 26.25 -15.969 -14.023 1 92.38 316 HIS B C 1
ATOM 7222 O O . HIS B 1 316 ? 27.203 -16.578 -13.531 1 92.38 316 HIS B O 1
ATOM 7228 N N . TYR B 1 317 ? 25.609 -15.094 -13.375 1 93.75 317 TYR B N 1
ATOM 7229 C CA . TYR B 1 317 ? 25.906 -14.773 -11.984 1 93.75 317 TYR B CA 1
ATOM 7230 C C . TYR B 1 317 ? 25.781 -16.016 -11.102 1 93.75 317 TYR B C 1
ATOM 7232 O O . TYR B 1 317 ? 26.641 -16.266 -10.258 1 93.75 317 TYR B O 1
ATOM 7240 N N . LEU B 1 318 ? 24.672 -16.734 -11.273 1 92.69 318 LEU B N 1
ATOM 7241 C CA . LEU B 1 318 ? 24.438 -17.938 -10.477 1 92.69 318 LEU B CA 1
ATOM 7242 C C . LEU B 1 318 ? 25.547 -18.953 -10.688 1 92.69 318 LEU B C 1
ATOM 7244 O O . LEU B 1 318 ? 26 -19.594 -9.734 1 92.69 318 LEU B O 1
ATOM 7248 N N . SER B 1 319 ? 25.969 -19.078 -11.922 1 90.38 319 SER B N 1
ATOM 7249 C CA . SER B 1 319 ? 27.016 -20.047 -12.234 1 90.38 319 SER B CA 1
ATOM 7250 C C . SER B 1 319 ? 28.297 -19.75 -11.438 1 90.38 319 SER B C 1
ATOM 7252 O O . SER B 1 319 ? 29.047 -20.672 -11.102 1 90.38 319 SER B O 1
ATOM 7254 N N . GLN B 1 320 ? 28.438 -18.516 -11.102 1 88.56 320 GLN B N 1
ATOM 7255 C CA . GLN B 1 320 ? 29.672 -18.094 -10.438 1 88.56 320 GLN B CA 1
ATOM 7256 C C . GLN B 1 320 ? 29.531 -18.172 -8.922 1 88.56 320 GLN B C 1
ATOM 7258 O O . GLN B 1 320 ? 30.531 -18.297 -8.211 1 88.56 320 GLN B O 1
ATOM 7263 N N . ASN B 1 321 ? 28.328 -18.156 -8.391 1 88.81 321 ASN B N 1
ATOM 7264 C CA . ASN B 1 321 ? 28.203 -17.922 -6.957 1 88.81 321 ASN B CA 1
ATOM 7265 C C . ASN B 1 321 ? 27.547 -19.094 -6.254 1 88.81 321 ASN B C 1
ATOM 7267 O O . ASN B 1 321 ? 27.578 -19.188 -5.023 1 88.81 321 ASN B O 1
ATOM 7271 N N . LEU B 1 322 ? 27.031 -20.016 -6.977 1 87.38 322 LEU B N 1
ATOM 7272 C CA . LEU B 1 322 ? 26.391 -21.188 -6.367 1 87.38 322 LEU B CA 1
ATOM 7273 C C . LEU B 1 322 ? 27.422 -22.031 -5.625 1 87.38 322 LEU B C 1
ATOM 7275 O O . LEU B 1 322 ? 27.047 -22.859 -4.793 1 87.38 322 LEU B O 1
ATOM 7279 N N . LEU B 1 323 ? 28.609 -21.75 -5.918 1 79.88 323 LEU B N 1
ATOM 7280 C CA . LEU B 1 323 ? 29.688 -22.516 -5.301 1 79.88 323 LEU B CA 1
ATOM 7281 C C . LEU B 1 323 ? 29.812 -22.188 -3.818 1 79.88 323 LEU B C 1
ATOM 7283 O O . LEU B 1 323 ? 30.391 -22.953 -3.049 1 79.88 323 LEU B O 1
ATOM 7287 N N . TYR B 1 324 ? 29.281 -21.031 -3.389 1 81.31 324 TYR B N 1
ATOM 7288 C CA . TYR B 1 324 ? 29.328 -20.641 -1.984 1 81.31 324 TYR B CA 1
ATOM 7289 C C . TYR B 1 324 ? 28.219 -21.297 -1.191 1 81.31 324 TYR B C 1
ATOM 7291 O O . TYR B 1 324 ? 27.031 -21.047 -1.448 1 81.31 324 TYR B O 1
ATOM 7299 N N . PRO B 1 325 ? 28.578 -22.109 -0.259 1 80.56 325 PRO B N 1
ATOM 7300 C CA . PRO B 1 325 ? 27.531 -22.766 0.534 1 80.56 325 PRO B CA 1
ATOM 7301 C C . PRO B 1 325 ? 26.641 -21.766 1.267 1 80.56 325 PRO B C 1
ATOM 7303 O O . PRO B 1 325 ? 25.422 -21.984 1.381 1 80.56 325 PRO B O 1
ATOM 7306 N N . SER B 1 326 ? 27.188 -20.703 1.693 1 87.12 326 SER B N 1
ATOM 7307 C CA . SER B 1 326 ? 26.406 -19.688 2.406 1 87.12 326 SER B CA 1
ATOM 7308 C C . SER B 1 326 ? 25.422 -18.984 1.472 1 87.12 326 SER B C 1
ATOM 7310 O O . SER B 1 326 ? 24.391 -18.484 1.91 1 87.12 326 SER B O 1
ATOM 7312 N N . TYR B 1 327 ? 25.766 -18.984 0.258 1 90.88 327 TYR B N 1
ATOM 7313 C CA . TYR B 1 327 ? 24.875 -18.359 -0.723 1 90.88 327 TYR B CA 1
ATOM 7314 C C . TYR B 1 327 ? 23.625 -19.203 -0.912 1 90.88 327 TYR B C 1
ATOM 7316 O O . TYR B 1 327 ? 22.531 -18.656 -1.093 1 90.88 327 TYR B O 1
ATOM 7324 N N . THR B 1 328 ? 23.719 -20.469 -0.8 1 88.12 328 THR B N 1
ATOM 7325 C CA . THR B 1 328 ? 22.594 -21.375 -1.048 1 88.12 328 THR B CA 1
ATOM 7326 C C . THR B 1 328 ? 21.578 -21.297 0.091 1 88.12 328 THR B C 1
ATOM 7328 O O . THR B 1 328 ? 20.453 -21.781 -0.04 1 88.12 328 THR B O 1
ATOM 7331 N N . SER B 1 329 ? 21.922 -20.656 1.119 1 89.19 329 SER B N 1
ATOM 7332 C CA . SER B 1 329 ? 21 -20.469 2.229 1 89.19 329 SER B CA 1
ATOM 7333 C C . SER B 1 329 ? 20.672 -19 2.451 1 89.19 329 SER B C 1
ATOM 7335 O O . SER B 1 329 ? 20.172 -18.625 3.508 1 89.19 329 SER B O 1
ATOM 7337 N N . SER B 1 330 ? 20.953 -18.219 1.495 1 93.25 330 SER B N 1
ATOM 7338 C CA . SER B 1 330 ? 20.844 -16.766 1.658 1 93.25 330 SER B CA 1
ATOM 7339 C C . SER B 1 330 ? 19.5 -16.266 1.151 1 93.25 330 SER B C 1
ATOM 7341 O O . SER B 1 330 ? 18.766 -17 0.489 1 93.25 330 SER B O 1
ATOM 7343 N N . HIS B 1 331 ? 19.109 -15.016 1.509 1 94.62 331 HIS B N 1
ATOM 7344 C CA . HIS B 1 331 ? 17.953 -14.32 0.955 1 94.62 331 HIS B CA 1
ATOM 7345 C C . HIS B 1 331 ? 18.094 -14.117 -0.55 1 94.62 331 HIS B C 1
ATOM 7347 O O . HIS B 1 331 ? 17.109 -14.141 -1.281 1 94.62 331 HIS B O 1
ATOM 7353 N N . GLU B 1 332 ? 19.328 -13.977 -0.925 1 96 332 GLU B N 1
ATOM 7354 C CA . GLU B 1 332 ? 19.594 -13.602 -2.309 1 96 332 GLU B CA 1
ATOM 7355 C C . GLU B 1 332 ? 19.188 -14.703 -3.275 1 96 332 GLU B C 1
ATOM 7357 O O . GLU B 1 332 ? 18.562 -14.438 -4.309 1 96 332 GLU B O 1
ATOM 7362 N N . ILE B 1 333 ? 19.469 -15.922 -2.902 1 95.44 333 ILE B N 1
ATOM 7363 C CA . ILE B 1 333 ? 19.109 -17.016 -3.809 1 95.44 333 ILE B CA 1
ATOM 7364 C C . ILE B 1 333 ? 17.594 -17.219 -3.805 1 95.44 333 ILE B C 1
ATOM 7366 O O . ILE B 1 333 ? 17.016 -17.578 -4.828 1 95.44 333 ILE B O 1
ATOM 7370 N N . LEU B 1 334 ? 16.953 -17.031 -2.686 1 95.94 334 LEU B N 1
ATOM 7371 C CA . LEU B 1 334 ? 15.508 -17.188 -2.598 1 95.94 334 LEU B CA 1
ATOM 7372 C C . LEU B 1 334 ? 14.805 -16.172 -3.504 1 95.94 334 LEU B C 1
ATOM 7374 O O . LEU B 1 334 ? 13.898 -16.547 -4.266 1 95.94 334 LEU B O 1
ATOM 7378 N N . VAL B 1 335 ? 15.242 -14.922 -3.406 1 97.81 335 VAL B N 1
ATOM 7379 C CA . VAL B 1 335 ? 14.648 -13.859 -4.203 1 97.81 335 VAL B CA 1
ATOM 7380 C C . VAL B 1 335 ? 14.938 -14.094 -5.684 1 97.81 335 VAL B C 1
ATOM 7382 O O . VAL B 1 335 ? 14.055 -13.914 -6.527 1 97.81 335 VAL B O 1
ATOM 7385 N N . THR B 1 336 ? 16.141 -14.508 -5.988 1 97.44 336 THR B N 1
ATOM 7386 C CA . THR B 1 336 ? 16.5 -14.789 -7.375 1 97.44 336 THR B CA 1
ATOM 7387 C C . THR B 1 336 ? 15.641 -15.922 -7.938 1 97.44 336 THR B C 1
ATOM 7389 O O . THR B 1 336 ? 15.172 -15.844 -9.078 1 97.44 336 THR B O 1
ATOM 7392 N N . ALA B 1 337 ? 15.43 -16.906 -7.141 1 95.62 337 ALA B N 1
ATOM 7393 C CA . ALA B 1 337 ? 14.656 -18.062 -7.574 1 95.62 337 ALA B CA 1
ATOM 7394 C C . ALA B 1 337 ? 13.211 -17.672 -7.883 1 95.62 337 ALA B C 1
ATOM 7396 O O . ALA B 1 337 ? 12.648 -18.094 -8.898 1 95.62 337 ALA B O 1
ATOM 7397 N N . ILE B 1 338 ? 12.594 -16.891 -7.035 1 97.19 338 ILE B N 1
ATOM 7398 C CA . ILE B 1 338 ? 11.203 -16.516 -7.266 1 97.19 338 ILE B CA 1
ATOM 7399 C C . ILE B 1 338 ? 11.117 -15.562 -8.453 1 97.19 338 ILE B C 1
ATOM 7401 O O . ILE B 1 338 ? 10.141 -15.578 -9.211 1 97.19 338 ILE B O 1
ATOM 7405 N N . ASN B 1 339 ? 12.141 -14.703 -8.633 1 97.88 339 ASN B N 1
ATOM 7406 C CA . ASN B 1 339 ? 12.172 -13.859 -9.812 1 97.88 339 ASN B CA 1
ATOM 7407 C C . ASN B 1 339 ? 12.266 -14.68 -11.094 1 97.88 339 ASN B C 1
ATOM 7409 O O . ASN B 1 339 ? 11.578 -14.398 -12.078 1 97.88 339 ASN B O 1
ATOM 7413 N N . ILE B 1 340 ? 13.094 -15.688 -11.062 1 96.12 340 ILE B N 1
ATOM 7414 C CA . ILE B 1 340 ? 13.234 -16.562 -12.227 1 96.12 340 ILE B CA 1
ATOM 7415 C C . ILE B 1 340 ? 11.906 -17.266 -12.5 1 96.12 340 ILE B C 1
ATOM 7417 O O . ILE B 1 340 ? 11.461 -17.344 -13.648 1 96.12 340 ILE B O 1
ATOM 7421 N N . SER B 1 341 ? 11.297 -17.75 -11.461 1 94.94 341 SER B N 1
ATOM 7422 C CA . SER B 1 341 ? 9.992 -18.391 -11.609 1 94.94 341 SER B CA 1
ATOM 7423 C C . SER B 1 341 ? 8.969 -17.438 -12.219 1 94.94 341 SER B C 1
ATOM 7425 O O . SER B 1 341 ? 8.18 -17.844 -13.078 1 94.94 341 SER B O 1
ATOM 7427 N N . THR B 1 342 ? 8.977 -16.219 -11.781 1 96.25 342 THR B N 1
ATOM 7428 C CA . THR B 1 342 ? 8.055 -15.203 -12.289 1 96.25 342 THR B CA 1
ATOM 7429 C C . THR B 1 342 ? 8.352 -14.891 -13.75 1 96.25 342 THR B C 1
ATOM 7431 O O . THR B 1 342 ? 7.43 -14.703 -14.547 1 96.25 342 THR B O 1
ATOM 7434 N N . TYR B 1 343 ? 9.656 -14.828 -14.039 1 95.62 343 TYR B N 1
ATOM 7435 C CA . TYR B 1 343 ? 10.062 -14.625 -15.422 1 95.62 343 TYR B CA 1
ATOM 7436 C C . TYR B 1 343 ? 9.531 -15.734 -16.312 1 95.62 343 TYR B C 1
ATOM 7438 O O . TYR B 1 343 ? 8.992 -15.469 -17.391 1 95.62 343 TYR B O 1
ATOM 7446 N N . GLU B 1 344 ? 9.641 -16.953 -15.844 1 92.44 344 GLU B N 1
ATOM 7447 C CA . GLU B 1 344 ? 9.172 -18.109 -16.594 1 92.44 344 GLU B CA 1
ATOM 7448 C C . GLU B 1 344 ? 7.648 -18.109 -16.703 1 92.44 344 GLU B C 1
ATOM 7450 O O . GLU B 1 344 ? 7.098 -18.516 -17.734 1 92.44 344 GLU B O 1
ATOM 7455 N N . MET B 1 345 ? 7.047 -17.703 -15.672 1 93.06 345 MET B N 1
ATOM 7456 C CA . MET B 1 345 ? 5.59 -17.594 -15.68 1 93.06 345 MET B CA 1
ATOM 7457 C C . MET B 1 345 ? 5.117 -16.672 -16.797 1 93.06 345 MET B C 1
ATOM 7459 O O . MET B 1 345 ? 4.207 -17.016 -17.547 1 93.06 345 MET B O 1
ATOM 7463 N N . PHE B 1 346 ? 5.723 -15.516 -16.922 1 91.62 346 PHE B N 1
ATOM 7464 C CA . PHE B 1 346 ? 5.332 -14.531 -17.922 1 91.62 346 PHE B CA 1
ATOM 7465 C C . PHE B 1 346 ? 5.617 -15.047 -19.328 1 91.62 346 PHE B C 1
ATOM 7467 O O . PHE B 1 346 ? 4.98 -14.617 -20.297 1 91.62 346 PHE B O 1
ATOM 7474 N N . GLY B 1 347 ? 6.535 -15.953 -19.375 1 85.69 347 GLY B N 1
ATOM 7475 C CA . GLY B 1 347 ? 6.879 -16.516 -20.672 1 85.69 347 GLY B CA 1
ATOM 7476 C C . GLY B 1 347 ? 6.008 -17.703 -21.047 1 85.69 347 GLY B C 1
ATOM 7477 O O . GLY B 1 347 ? 6.039 -18.141 -22.203 1 85.69 347 GLY B O 1
ATOM 7478 N N . ALA B 1 348 ? 5.25 -18.172 -20.125 1 79.62 348 ALA B N 1
ATOM 7479 C CA . ALA B 1 348 ? 4.488 -19.391 -20.344 1 79.62 348 ALA B CA 1
ATOM 7480 C C . ALA B 1 348 ? 3.244 -19.125 -21.188 1 79.62 348 ALA B C 1
ATOM 7482 O O . ALA B 1 348 ? 2.15 -18.938 -20.641 1 79.62 348 ALA B O 1
ATOM 7483 N N . THR B 1 349 ? 3.389 -18.672 -22.375 1 63.66 349 THR B N 1
ATOM 7484 C CA . THR B 1 349 ? 2.256 -18.375 -23.25 1 63.66 349 THR B CA 1
ATOM 7485 C C . THR B 1 349 ? 1.857 -19.609 -24.062 1 63.66 349 THR B C 1
ATOM 7487 O O . THR B 1 349 ? 0.69 -19.766 -24.422 1 63.66 349 THR B O 1
ATOM 7490 N N . ASN B 1 350 ? 2.842 -20.516 -24.328 1 58 350 ASN B N 1
ATOM 7491 C CA . ASN B 1 350 ? 2.549 -21.719 -25.109 1 58 350 ASN B CA 1
ATOM 7492 C C . ASN B 1 350 ? 2.842 -22.984 -24.297 1 58 350 ASN B C 1
ATOM 7494 O O . ASN B 1 350 ? 3.461 -22.922 -23.234 1 58 350 ASN B O 1
ATOM 7498 N N . ASP B 1 351 ? 2.244 -24.078 -24.688 1 53.41 351 ASP B N 1
ATOM 7499 C CA . ASP B 1 351 ? 2.32 -25.359 -24 1 53.41 351 ASP B CA 1
ATOM 7500 C C . ASP B 1 351 ? 3.766 -25.719 -23.656 1 53.41 351 ASP B C 1
ATOM 7502 O O . ASP B 1 351 ? 4.055 -26.172 -22.547 1 53.41 351 ASP B O 1
ATOM 7506 N N . SER B 1 352 ? 4.629 -25.531 -24.547 1 50.84 352 SER B N 1
ATOM 7507 C CA . SER B 1 352 ? 6.027 -25.875 -24.297 1 50.84 352 SER B CA 1
ATOM 7508 C C . SER B 1 352 ? 6.617 -25.016 -23.188 1 50.84 352 SER B C 1
ATOM 7510 O O . SER B 1 352 ? 7.367 -25.5 -22.344 1 50.84 352 SER B O 1
ATOM 7512 N N . ASP B 1 353 ? 6.133 -23.953 -23.062 1 63.25 353 ASP B N 1
ATOM 7513 C CA . ASP B 1 353 ? 6.668 -23 -22.109 1 63.25 353 ASP B CA 1
ATOM 7514 C C . ASP B 1 353 ? 6.078 -23.219 -20.719 1 63.25 353 ASP B C 1
ATOM 7516 O O . ASP B 1 353 ? 6.723 -22.922 -19.703 1 63.25 353 ASP B O 1
ATOM 7520 N N . SER B 1 354 ? 5.059 -23.969 -20.734 1 68.25 354 SER B N 1
ATOM 7521 C CA . SER B 1 354 ? 4.438 -24.25 -19.438 1 68.25 354 SER B CA 1
ATOM 7522 C C . SER B 1 354 ? 5.188 -25.359 -18.703 1 68.25 354 SER B C 1
ATOM 7524 O O . SER B 1 354 ? 5.293 -25.328 -17.469 1 68.25 354 SER B O 1
ATOM 7526 N N . GLU B 1 355 ? 5.75 -26.266 -19.484 1 72.75 355 GLU B N 1
ATOM 7527 C CA . GLU B 1 355 ? 6.523 -27.328 -18.875 1 72.75 355 GLU B CA 1
ATOM 7528 C C . GLU B 1 355 ? 7.789 -26.797 -18.219 1 72.75 355 GLU B C 1
ATOM 7530 O O . GLU B 1 355 ? 8.172 -27.234 -17.125 1 72.75 355 GLU B O 1
ATOM 7535 N N . ASN B 1 356 ? 8.375 -25.844 -18.906 1 78.12 356 ASN B N 1
ATOM 7536 C CA . ASN B 1 356 ? 9.555 -25.203 -18.344 1 78.12 356 ASN B CA 1
ATOM 7537 C C . ASN B 1 356 ? 9.234 -24.484 -17.031 1 78.12 356 ASN B C 1
ATOM 7539 O O . ASN B 1 356 ? 9.977 -24.594 -16.047 1 78.12 356 ASN B O 1
ATOM 7543 N N . TRP B 1 357 ? 8.141 -23.828 -17.047 1 86.62 357 TRP B N 1
ATOM 7544 C CA . TRP B 1 357 ? 7.719 -23.109 -15.844 1 86.62 357 TRP B CA 1
ATOM 7545 C C . TRP B 1 357 ? 7.5 -24.062 -14.68 1 86.62 357 TRP B C 1
ATOM 7547 O O . TRP B 1 357 ? 7.977 -23.812 -13.57 1 86.62 357 TRP B O 1
ATOM 7557 N N . GLY B 1 358 ? 6.871 -25.234 -14.898 1 85.81 358 GLY B N 1
ATOM 7558 C CA . GLY B 1 358 ? 6.648 -26.234 -13.867 1 85.81 358 GLY B CA 1
ATOM 7559 C C . GLY B 1 358 ? 7.934 -26.781 -13.273 1 85.81 358 GLY B C 1
ATOM 7560 O O . GLY B 1 358 ? 8.039 -26.953 -12.055 1 85.81 358 GLY B O 1
ATOM 7561 N N . ARG B 1 359 ? 8.875 -26.984 -14.148 1 82.69 359 ARG B N 1
ATOM 7562 C CA . ARG B 1 359 ? 10.172 -27.469 -13.703 1 82.69 359 ARG B CA 1
ATOM 7563 C C . ARG B 1 359 ? 10.867 -26.453 -12.812 1 82.69 359 ARG B C 1
ATOM 7565 O O . ARG B 1 359 ? 11.477 -26.812 -11.805 1 82.69 359 ARG B O 1
ATOM 7572 N N . HIS B 1 360 ? 10.734 -25.281 -13.195 1 85.38 360 HIS B N 1
ATOM 7573 C CA . HIS B 1 360 ? 11.406 -24.234 -12.422 1 85.38 360 HIS B CA 1
ATOM 7574 C C . HIS B 1 360 ? 10.695 -23.984 -11.094 1 85.38 360 HIS B C 1
ATOM 7576 O O . HIS B 1 360 ? 11.328 -23.641 -10.102 1 85.38 360 HIS B O 1
ATOM 7582 N N . LEU B 1 361 ? 9.398 -24.125 -11.078 1 91.31 361 LEU B N 1
ATOM 7583 C CA . LEU B 1 361 ? 8.672 -24.078 -9.82 1 91.31 361 LEU B CA 1
ATOM 7584 C C . LEU B 1 361 ? 9.156 -25.156 -8.859 1 91.31 361 LEU B C 1
ATOM 7586 O O . LEU B 1 361 ? 9.297 -24.906 -7.66 1 91.31 361 LEU B O 1
ATOM 7590 N N . LYS B 1 362 ? 9.492 -26.297 -9.414 1 89 362 LYS B N 1
ATOM 7591 C CA . LYS B 1 362 ? 10.031 -27.391 -8.609 1 89 362 LYS B CA 1
ATOM 7592 C C . LYS B 1 362 ? 11.414 -27.031 -8.07 1 89 362 LYS B C 1
ATOM 7594 O O . LYS B 1 362 ? 11.734 -27.359 -6.922 1 89 362 LYS B O 1
ATOM 7599 N N . GLY B 1 363 ? 12.18 -26.422 -8.953 1 86.88 363 GLY B N 1
ATOM 7600 C CA . GLY B 1 363 ? 13.484 -25.953 -8.508 1 86.88 363 GLY B CA 1
ATOM 7601 C C . GLY B 1 363 ? 13.398 -24.984 -7.34 1 86.88 363 GLY B C 1
ATOM 7602 O O . GLY B 1 363 ? 14.133 -25.109 -6.363 1 86.88 363 GLY B O 1
ATOM 7603 N N . ALA B 1 364 ? 12.516 -24.078 -7.488 1 90.25 364 ALA B N 1
ATOM 7604 C CA . ALA B 1 364 ? 12.32 -23.109 -6.406 1 90.25 364 ALA B CA 1
ATOM 7605 C C . ALA B 1 364 ? 11.852 -23.797 -5.133 1 90.25 364 ALA B C 1
ATOM 7607 O O . ALA B 1 364 ? 12.219 -23.391 -4.027 1 90.25 364 ALA B O 1
ATOM 7608 N N . PHE B 1 365 ? 11.07 -24.797 -5.23 1 91.62 365 PHE B N 1
ATOM 7609 C CA . PHE B 1 365 ? 10.633 -25.578 -4.082 1 91.62 365 PHE B CA 1
ATOM 7610 C C . PHE B 1 365 ? 11.828 -26.141 -3.322 1 91.62 365 PHE B C 1
ATOM 7612 O O . PHE B 1 365 ? 11.914 -26.016 -2.098 1 91.62 365 PHE B O 1
ATOM 7619 N N . TRP B 1 366 ? 12.703 -26.703 -4.062 1 87.5 366 TRP B N 1
ATOM 7620 C CA . TRP B 1 366 ? 13.836 -27.359 -3.422 1 87.5 366 TRP B CA 1
ATOM 7621 C C . TRP B 1 366 ? 14.758 -26.344 -2.756 1 87.5 366 TRP B C 1
ATOM 7623 O O . TRP B 1 366 ? 15.328 -26.609 -1.699 1 87.5 366 TRP B O 1
ATOM 7633 N N . ILE B 1 367 ? 14.938 -25.203 -3.367 1 88.81 367 ILE B N 1
ATOM 7634 C CA . ILE B 1 367 ? 15.734 -24.156 -2.756 1 88.81 367 ILE B CA 1
ATOM 7635 C C . ILE B 1 367 ? 15.117 -23.75 -1.416 1 88.81 367 ILE B C 1
ATOM 7637 O O . ILE B 1 367 ? 15.828 -23.609 -0.418 1 88.81 367 ILE B O 1
ATOM 7641 N N . GLN B 1 368 ? 13.844 -23.625 -1.368 1 92 368 GLN B N 1
ATOM 7642 C CA . GLN B 1 368 ? 13.148 -23.234 -0.148 1 92 368 GLN B CA 1
ATOM 7643 C C . GLN B 1 368 ? 13.195 -24.344 0.891 1 92 368 GLN B C 1
ATOM 7645 O O . GLN B 1 368 ? 13.375 -24.094 2.084 1 92 368 GLN B O 1
ATOM 7650 N N . ARG B 1 369 ? 13.055 -25.547 0.405 1 88.81 369 ARG B N 1
ATOM 7651 C CA . ARG B 1 369 ? 13.086 -26.688 1.309 1 88.81 369 ARG B CA 1
ATOM 7652 C C . ARG B 1 369 ? 14.445 -26.828 1.984 1 88.81 369 ARG B C 1
ATOM 7654 O O . ARG B 1 369 ? 14.523 -27.125 3.18 1 88.81 369 ARG B O 1
ATOM 7661 N N . ASN B 1 370 ? 15.46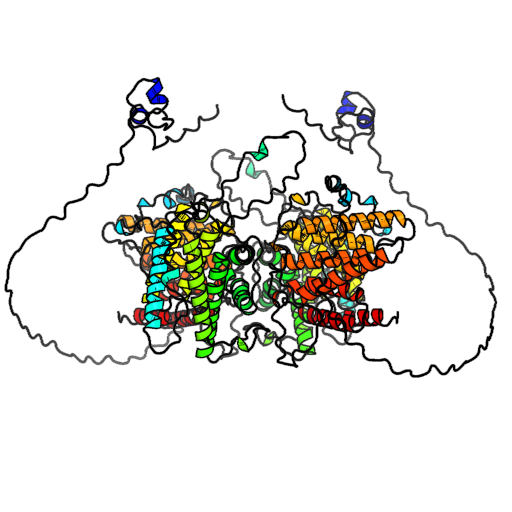1 -26.594 1.185 1 85.06 370 ASN B N 1
ATOM 7662 C CA . ASN B 1 370 ? 16.812 -26.688 1.713 1 85.06 370 ASN B CA 1
ATOM 7663 C C . ASN B 1 370 ? 17.062 -25.656 2.82 1 85.06 370 ASN B C 1
ATOM 7665 O O . ASN B 1 370 ? 17.922 -25.859 3.684 1 85.06 370 ASN B O 1
ATOM 7669 N N . GLN B 1 371 ? 16.281 -24.641 2.818 1 90.69 371 GLN B N 1
ATOM 7670 C CA . GLN B 1 371 ? 16.438 -23.594 3.816 1 90.69 371 GLN B CA 1
ATOM 7671 C C . GLN B 1 371 ? 15.328 -23.656 4.867 1 90.69 371 GLN B C 1
ATOM 7673 O O . GLN B 1 371 ? 15.227 -22.781 5.73 1 90.69 371 GLN B O 1
ATOM 7678 N N . ASP B 1 372 ? 14.5 -24.578 4.762 1 90.88 372 ASP B N 1
ATOM 7679 C CA . ASP B 1 372 ? 13.352 -24.75 5.652 1 90.88 372 ASP B CA 1
ATOM 7680 C C . ASP B 1 372 ? 12.453 -23.516 5.637 1 90.88 372 ASP B C 1
ATOM 7682 O O . ASP B 1 372 ? 11.984 -23.062 6.684 1 90.88 372 ASP B O 1
ATOM 7686 N N . ASN B 1 373 ? 12.344 -22.969 4.488 1 94.25 373 ASN B N 1
ATOM 7687 C CA . ASN B 1 373 ? 11.461 -21.828 4.277 1 94.25 373 ASN B CA 1
ATOM 7688 C C . ASN B 1 373 ? 10.008 -22.25 4.137 1 94.25 373 ASN B C 1
ATOM 7690 O O . ASN B 1 373 ? 9.703 -23.25 3.475 1 94.25 373 ASN B O 1
ATOM 7694 N N . ASP B 1 374 ? 9.094 -21.547 4.836 1 95.19 374 ASP B N 1
ATOM 7695 C CA . ASP B 1 374 ? 7.684 -21.906 4.734 1 95.19 374 ASP B CA 1
ATOM 7696 C C . ASP B 1 374 ? 6.789 -20.688 4.973 1 95.19 374 ASP B C 1
ATOM 7698 O O . ASP B 1 374 ? 7.262 -19.547 4.969 1 95.19 374 ASP B O 1
ATOM 7702 N N . GLY B 1 375 ? 5.492 -20.922 5.062 1 96.31 375 GLY B N 1
ATOM 7703 C CA . GLY B 1 375 ? 4.512 -19.844 5.145 1 96.31 375 GLY B CA 1
ATOM 7704 C C . GLY B 1 375 ? 4.43 -19.219 6.523 1 96.31 375 GLY B C 1
ATOM 7705 O O . GLY B 1 375 ? 3.719 -18.234 6.723 1 96.31 375 GLY B O 1
ATOM 7706 N N . GLU B 1 376 ? 5.098 -19.719 7.477 1 96.38 376 GLU B N 1
ATOM 7707 C CA . GLU B 1 376 ? 5.082 -19.172 8.828 1 96.38 376 GLU B CA 1
ATOM 7708 C C . GLU B 1 376 ? 6.496 -18.875 9.32 1 96.38 376 GLU B C 1
ATOM 7710 O O . GLU B 1 376 ? 6.742 -18.797 10.523 1 96.38 376 GLU B O 1
ATOM 7715 N N . SER B 1 377 ? 7.445 -18.688 8.32 1 96.25 377 SER B N 1
ATOM 7716 C CA . SER B 1 377 ? 8.805 -18.281 8.656 1 96.25 377 SER B CA 1
ATOM 7717 C C . SER B 1 377 ? 8.805 -16.969 9.438 1 96.25 377 SER B C 1
ATOM 7719 O O . SER B 1 377 ? 8.023 -16.062 9.141 1 96.25 377 SER B O 1
ATOM 7721 N N . ILE B 1 378 ? 9.68 -16.828 10.383 1 94.06 378 ILE B N 1
ATOM 7722 C CA . ILE B 1 378 ? 9.781 -15.633 11.211 1 94.06 378 ILE B CA 1
ATOM 7723 C C . ILE B 1 378 ? 10.25 -14.461 10.352 1 94.06 378 ILE B C 1
ATOM 7725 O O . ILE B 1 378 ? 9.742 -13.344 10.484 1 94.06 378 ILE B O 1
ATOM 7729 N N . ASP B 1 379 ? 11.195 -14.781 9.484 1 95.44 379 ASP B N 1
ATOM 7730 C CA . ASP B 1 379 ? 11.688 -13.766 8.555 1 95.44 379 ASP B CA 1
ATOM 7731 C C . ASP B 1 379 ? 10.609 -13.398 7.531 1 95.44 379 ASP B C 1
ATOM 7733 O O . ASP B 1 379 ? 10.141 -14.258 6.781 1 95.44 379 ASP B O 1
ATOM 7737 N N . GLY B 1 380 ? 10.305 -12.117 7.469 1 96.19 380 GLY B N 1
ATOM 7738 C CA . GLY B 1 380 ? 9.203 -11.656 6.637 1 96.19 380 GLY B CA 1
ATOM 7739 C C . GLY B 1 380 ? 9.445 -11.859 5.156 1 96.19 380 GLY B C 1
ATOM 7740 O O . GLY B 1 380 ? 8.523 -12.188 4.406 1 96.19 380 GLY B O 1
ATOM 7741 N N . LEU B 1 381 ? 10.617 -11.641 4.711 1 97.19 381 LEU B N 1
ATOM 7742 C CA . LEU B 1 381 ? 10.938 -11.812 3.297 1 97.19 381 LEU B CA 1
ATOM 7743 C C . LEU B 1 381 ? 10.836 -13.273 2.885 1 97.19 381 LEU B C 1
ATOM 7745 O O . LEU B 1 381 ? 10.297 -13.586 1.822 1 97.19 381 LEU B O 1
ATOM 7749 N N . ARG B 1 382 ? 11.344 -14.195 3.707 1 97.69 382 ARG B N 1
ATOM 7750 C CA . ARG B 1 382 ? 11.242 -15.633 3.453 1 97.69 382 ARG B CA 1
ATOM 7751 C C . ARG B 1 382 ? 9.781 -16.062 3.35 1 97.69 382 ARG B C 1
ATOM 7753 O O . ARG B 1 382 ? 9.414 -16.828 2.449 1 97.69 382 ARG B O 1
ATOM 7760 N N . ARG B 1 383 ? 9.031 -15.57 4.207 1 97.69 383 ARG B N 1
ATOM 7761 C CA . ARG B 1 383 ? 7.602 -15.875 4.211 1 97.69 383 ARG B CA 1
ATOM 7762 C C . ARG B 1 383 ? 6.922 -15.344 2.953 1 97.69 383 ARG B C 1
ATOM 7764 O O . ARG B 1 383 ? 6.117 -16.047 2.338 1 97.69 383 ARG B O 1
ATOM 7771 N N . ALA B 1 384 ? 7.238 -14.102 2.6 1 98.19 384 ALA B N 1
ATOM 7772 C CA . ALA B 1 384 ? 6.66 -13.477 1.41 1 98.19 384 ALA B CA 1
ATOM 7773 C C . ALA B 1 384 ? 7.004 -14.273 0.154 1 98.19 384 ALA B C 1
ATOM 7775 O O . ALA B 1 384 ? 6.145 -14.492 -0.704 1 98.19 384 ALA B O 1
ATOM 7776 N N . VAL B 1 385 ? 8.219 -14.734 0.036 1 98.19 385 VAL B N 1
ATOM 7777 C CA . VAL B 1 385 ? 8.672 -15.508 -1.115 1 98.19 385 VAL B CA 1
ATOM 7778 C C . VAL B 1 385 ? 7.906 -16.828 -1.188 1 98.19 385 VAL B C 1
ATOM 7780 O O . VAL B 1 385 ? 7.477 -17.25 -2.266 1 98.19 385 VAL B O 1
ATOM 7783 N N . TRP B 1 386 ? 7.723 -17.438 -0.07 1 98.25 386 TRP B N 1
ATOM 7784 C CA . TRP B 1 386 ? 7.039 -18.719 -0.035 1 98.25 386 TRP B CA 1
ATOM 7785 C C . TRP B 1 386 ? 5.605 -18.594 -0.542 1 98.25 386 TRP B C 1
ATOM 7787 O O . TRP B 1 386 ? 5.16 -19.391 -1.373 1 98.25 386 TRP B O 1
ATOM 7797 N N . TRP B 1 387 ? 4.934 -17.625 -0.04 1 98.44 387 TRP B N 1
ATOM 7798 C CA . TRP B 1 387 ? 3.541 -17.438 -0.435 1 98.44 387 TRP B CA 1
ATOM 7799 C C . TRP B 1 387 ? 3.439 -17.047 -1.907 1 98.44 387 TRP B C 1
ATOM 7801 O O . TRP B 1 387 ? 2.518 -17.484 -2.605 1 98.44 387 TRP B O 1
ATOM 7811 N N . ALA B 1 388 ? 4.34 -16.188 -2.389 1 98 388 ALA B N 1
ATOM 7812 C CA . ALA B 1 388 ? 4.355 -15.836 -3.807 1 98 388 ALA B CA 1
ATOM 7813 C C . ALA B 1 388 ? 4.586 -17.062 -4.676 1 98 388 ALA B C 1
ATOM 7815 O O . ALA B 1 388 ? 3.932 -17.234 -5.707 1 98 388 ALA B O 1
ATOM 7816 N N . TRP B 1 389 ? 5.488 -17.906 -4.242 1 97.75 389 TRP B N 1
ATOM 7817 C CA . TRP B 1 389 ? 5.785 -19.141 -4.938 1 97.75 389 TRP B CA 1
ATOM 7818 C C . TRP B 1 389 ? 4.57 -20.062 -4.945 1 97.75 389 TRP B C 1
ATOM 7820 O O . TRP B 1 389 ? 4.227 -20.641 -5.984 1 97.75 389 TRP B O 1
ATOM 7830 N N . LEU B 1 390 ? 3.945 -20.219 -3.852 1 98.06 390 LEU B N 1
ATOM 7831 C CA . LEU B 1 390 ? 2.818 -21.141 -3.75 1 98.06 390 LEU B CA 1
ATOM 7832 C C . LEU B 1 390 ? 1.679 -20.703 -4.664 1 98.06 390 LEU B C 1
ATOM 7834 O O . LEU B 1 390 ? 1.025 -21.547 -5.289 1 98.06 390 LEU B O 1
ATOM 7838 N N . ARG B 1 391 ? 1.391 -19.406 -4.684 1 97.94 391 ARG B N 1
ATOM 7839 C CA . ARG B 1 391 ? 0.337 -18.906 -5.559 1 97.94 391 ARG B CA 1
ATOM 7840 C C . ARG B 1 391 ? 0.611 -19.266 -7.016 1 97.94 391 ARG B C 1
ATOM 7842 O O . ARG B 1 391 ? -0.305 -19.641 -7.746 1 97.94 391 ARG B O 1
ATOM 7849 N N . GLN B 1 392 ? 1.848 -19.188 -7.434 1 96.88 392 GLN B N 1
ATOM 7850 C CA . GLN B 1 392 ? 2.213 -19.594 -8.789 1 96.88 392 GLN B CA 1
ATOM 7851 C C . GLN B 1 392 ? 2.02 -21.078 -9 1 96.88 392 GLN B C 1
ATOM 7853 O O . GLN B 1 392 ? 1.464 -21.516 -10.016 1 96.88 392 GLN B O 1
ATOM 7858 N N . ASP B 1 393 ? 2.414 -21.781 -8.023 1 96.81 393 ASP B N 1
ATOM 7859 C CA . ASP B 1 393 ? 2.359 -23.234 -8.148 1 96.81 393 ASP B CA 1
ATOM 7860 C C . ASP B 1 393 ? 0.915 -23.734 -8.188 1 96.81 393 ASP B C 1
ATOM 7862 O O . ASP B 1 393 ? 0.607 -24.719 -8.852 1 96.81 393 ASP B O 1
ATOM 7866 N N . ILE B 1 394 ? 0.068 -23.109 -7.449 1 97.25 394 ILE B N 1
ATOM 7867 C CA . ILE B 1 394 ? -1.337 -23.5 -7.418 1 97.25 394 ILE B CA 1
ATOM 7868 C C . ILE B 1 394 ? -1.924 -23.422 -8.828 1 97.25 394 ILE B C 1
ATOM 7870 O O . ILE B 1 394 ? -2.59 -24.359 -9.281 1 97.25 394 ILE B O 1
ATOM 7874 N N . TRP B 1 395 ? -1.701 -22.375 -9.5 1 95.38 395 TRP B N 1
ATOM 7875 C CA . TRP B 1 395 ? -2.23 -22.234 -10.852 1 95.38 395 TRP B CA 1
ATOM 7876 C C . TRP B 1 395 ? -1.608 -23.25 -11.797 1 95.38 395 TRP B C 1
ATOM 7878 O O . TRP B 1 395 ? -2.314 -23.906 -12.57 1 95.38 395 TRP B O 1
ATOM 7888 N N . ALA B 1 396 ? -0.266 -23.391 -11.703 1 93.69 396 ALA B N 1
ATOM 7889 C CA . ALA B 1 396 ? 0.417 -24.359 -12.555 1 93.69 396 ALA B CA 1
ATOM 7890 C C . ALA B 1 396 ? -0.098 -25.781 -12.297 1 93.69 396 ALA B C 1
ATOM 7892 O O . ALA B 1 396 ? -0.381 -26.531 -13.234 1 93.69 396 ALA B O 1
ATOM 7893 N N . ALA B 1 397 ? -0.202 -26.078 -11.031 1 94.38 397 ALA B N 1
ATOM 7894 C CA . ALA B 1 397 ? -0.676 -27.406 -10.633 1 94.38 397 ALA B CA 1
ATOM 7895 C C . ALA B 1 397 ? -2.1 -27.641 -11.125 1 94.38 397 ALA B C 1
ATOM 7897 O O . ALA B 1 397 ? -2.416 -28.734 -11.625 1 94.38 397 ALA B O 1
ATOM 7898 N N . PHE B 1 398 ? -2.967 -26.719 -11.023 1 95.5 398 PHE B N 1
ATOM 7899 C CA . PHE B 1 398 ? -4.352 -26.812 -11.469 1 95.5 398 PHE B CA 1
ATOM 7900 C C . PHE B 1 398 ? -4.426 -27.062 -12.969 1 95.5 398 PHE B C 1
ATOM 7902 O O . PHE B 1 398 ? -5.172 -27.922 -13.43 1 95.5 398 PHE B O 1
ATOM 7909 N N . ARG B 1 399 ? -3.619 -26.328 -13.734 1 89.81 399 ARG B N 1
ATOM 7910 C CA . ARG B 1 399 ? -3.639 -26.438 -15.188 1 89.81 399 ARG B CA 1
ATOM 7911 C C . ARG B 1 399 ? -3.055 -27.766 -15.648 1 89.81 399 ARG B C 1
ATOM 7913 O O . ARG B 1 399 ? -3.521 -28.359 -16.625 1 89.81 399 ARG B O 1
ATOM 7920 N N . GLU B 1 400 ? -2.055 -28.219 -14.898 1 88.69 400 GLU B N 1
ATOM 7921 C CA . GLU B 1 400 ? -1.357 -29.438 -15.289 1 88.69 400 GLU B CA 1
ATOM 7922 C C . GLU B 1 400 ? -2.066 -30.672 -14.742 1 88.69 400 GLU B C 1
ATOM 7924 O O . GLU B 1 400 ? -1.772 -31.797 -15.148 1 88.69 400 GLU B O 1
ATOM 7929 N N . GLY B 1 401 ? -2.967 -30.516 -13.836 1 90.75 401 GLY B N 1
ATOM 7930 C CA . GLY B 1 401 ? -3.633 -31.641 -13.211 1 90.75 401 GLY B CA 1
ATOM 7931 C C . GLY B 1 401 ? -2.73 -32.438 -12.273 1 90.75 401 GLY B C 1
ATOM 7932 O O . GLY B 1 401 ? -2.773 -33.656 -12.242 1 90.75 401 GLY B O 1
ATOM 7933 N N . ARG B 1 402 ? -1.827 -31.75 -11.578 1 90.81 402 ARG B N 1
ATOM 7934 C CA . ARG B 1 402 ? -0.937 -32.344 -10.586 1 90.81 402 ARG B CA 1
ATOM 7935 C C . ARG B 1 402 ? -1.146 -31.719 -9.211 1 90.81 402 ARG B C 1
ATOM 7937 O O . ARG B 1 402 ? -1.736 -30.641 -9.102 1 90.81 402 ARG B O 1
ATOM 7944 N N . PRO B 1 403 ? -0.695 -32.375 -8.172 1 91.75 403 PRO B N 1
ATOM 7945 C CA . PRO B 1 403 ? -0.769 -31.766 -6.844 1 91.75 403 PRO B CA 1
ATOM 7946 C C . PRO B 1 403 ? 0.184 -30.578 -6.688 1 91.75 403 PRO B C 1
ATOM 7948 O O . PRO B 1 403 ? 1.221 -30.531 -7.355 1 91.75 403 PRO B O 1
ATOM 7951 N N . ALA B 1 404 ? -0.191 -29.625 -5.906 1 93.38 404 ALA B N 1
ATOM 7952 C CA . ALA B 1 404 ? 0.743 -28.547 -5.547 1 93.38 404 ALA B CA 1
ATOM 7953 C C . ALA B 1 404 ? 1.992 -29.125 -4.883 1 93.38 404 ALA B C 1
ATOM 7955 O O . ALA B 1 404 ? 1.933 -30.156 -4.219 1 93.38 404 ALA B O 1
ATOM 7956 N N . LEU B 1 405 ? 3.107 -28.453 -4.953 1 90.75 405 LEU B N 1
ATOM 7957 C CA . LEU B 1 405 ? 4.418 -28.969 -4.582 1 90.75 405 LEU B CA 1
ATOM 7958 C C . LEU B 1 405 ? 4.625 -28.906 -3.072 1 90.75 405 LEU B C 1
ATOM 7960 O O . LEU B 1 405 ? 5.449 -29.625 -2.518 1 90.75 405 LEU B O 1
ATOM 7964 N N . THR B 1 406 ? 3.859 -28.109 -2.391 1 89.25 406 THR B N 1
ATOM 7965 C CA . THR B 1 406 ? 4.129 -27.844 -0.981 1 89.25 406 THR B CA 1
ATOM 7966 C C . THR B 1 406 ? 3.877 -29.094 -0.143 1 89.25 406 THR B C 1
ATOM 7968 O O . THR B 1 406 ? 2.928 -29.844 -0.401 1 89.25 406 THR B O 1
ATOM 7971 N N . ILE B 1 407 ? 4.844 -29.266 0.838 1 87.06 407 ILE B N 1
ATOM 7972 C CA . ILE B 1 407 ? 4.719 -30.359 1.804 1 87.06 407 ILE B CA 1
ATOM 7973 C C . ILE B 1 407 ? 4.547 -29.781 3.209 1 87.06 407 ILE B C 1
ATOM 7975 O O . ILE B 1 407 ? 4.477 -30.531 4.188 1 87.06 407 ILE B O 1
ATOM 7979 N N . TRP B 1 408 ? 4.48 -28.484 3.184 1 90.81 408 TRP B N 1
ATOM 7980 C CA . TRP B 1 408 ? 4.418 -27.781 4.461 1 90.81 408 TRP B CA 1
ATOM 7981 C C . TRP B 1 408 ? 3.002 -27.812 5.027 1 90.81 408 TRP B C 1
ATOM 7983 O O . TRP B 1 408 ? 2.025 -27.703 4.285 1 90.81 408 TRP B O 1
ATOM 7993 N N . GLN B 1 409 ? 2.977 -27.906 6.371 1 90.44 409 GLN B N 1
ATOM 7994 C CA . GLN B 1 409 ? 1.711 -27.812 7.09 1 90.44 409 GLN B CA 1
ATOM 7995 C C . GLN B 1 409 ? 1.733 -26.672 8.109 1 90.44 409 GLN B C 1
ATOM 7997 O O . GLN B 1 409 ? 2.705 -26.516 8.852 1 90.44 409 GLN B O 1
ATOM 8002 N N . PRO B 1 410 ? 0.638 -25.953 8.062 1 93.38 410 PRO B N 1
ATOM 8003 C CA . PRO B 1 410 ? 0.584 -24.859 9.031 1 93.38 410 PRO B CA 1
ATOM 8004 C C . PRO B 1 410 ? 0.615 -25.344 10.477 1 93.38 410 PRO B C 1
ATOM 8006 O O . PRO B 1 410 ? 0.011 -26.359 10.805 1 93.38 410 PRO B O 1
ATOM 8009 N N . LYS B 1 411 ? 1.301 -24.578 11.32 1 92.56 411 LYS B N 1
ATOM 8010 C CA . LYS B 1 411 ? 1.412 -24.922 12.742 1 92.56 411 LYS B CA 1
ATOM 8011 C C . LYS B 1 411 ? 0.451 -24.078 13.578 1 92.56 411 LYS B C 1
ATOM 8013 O O . LYS B 1 411 ? -0.044 -24.547 14.609 1 92.56 411 LYS B O 1
ATOM 8018 N N . LYS B 1 412 ? 0.16 -22.922 13.156 1 94.25 412 LYS B N 1
ATOM 8019 C CA . LYS B 1 412 ? -0.742 -22.047 13.891 1 94.25 412 LYS B CA 1
ATOM 8020 C C . LYS B 1 412 ? -2.197 -22.453 13.68 1 94.25 412 LYS B C 1
ATOM 8022 O O . LYS B 1 412 ? -2.604 -22.766 12.562 1 94.25 412 LYS B O 1
ATOM 8027 N N . HIS B 1 413 ? -2.873 -22.406 14.773 1 93.5 413 HIS B N 1
ATOM 8028 C CA . HIS B 1 413 ? -4.305 -22.672 14.672 1 93.5 413 HIS B CA 1
ATOM 8029 C C . HIS B 1 413 ? -5.039 -21.516 14.016 1 93.5 413 HIS B C 1
ATOM 8031 O O . HIS B 1 413 ? -4.652 -20.344 14.188 1 93.5 413 HIS B O 1
ATOM 8037 N N . ILE B 1 414 ? -6.125 -21.797 13.344 1 93.81 414 ILE B N 1
ATOM 8038 C CA . ILE B 1 414 ? -6.863 -20.828 12.539 1 93.81 414 ILE B CA 1
ATOM 8039 C C . ILE B 1 414 ? -7.379 -19.703 13.43 1 93.81 414 ILE B C 1
ATOM 8041 O O . ILE B 1 414 ? -7.465 -18.547 13 1 93.81 414 ILE B O 1
ATOM 8045 N N . ASN B 1 415 ? -7.699 -19.953 14.703 1 91.94 415 ASN B N 1
ATOM 8046 C CA . ASN B 1 415 ? -8.273 -18.984 15.625 1 91.94 415 ASN B CA 1
ATOM 8047 C C . ASN B 1 415 ? -7.223 -17.984 16.109 1 91.94 415 ASN B C 1
ATOM 8049 O O . ASN B 1 415 ? -7.566 -16.938 16.672 1 91.94 415 ASN B O 1
ATOM 8053 N N . GLU B 1 416 ? -6.012 -18.281 15.812 1 94.25 416 GLU B N 1
ATOM 8054 C CA . GLU B 1 416 ? -4.926 -17.422 16.266 1 94.25 416 GLU B CA 1
ATOM 8055 C C . GLU B 1 416 ? -4.43 -16.516 15.148 1 94.25 416 GLU B C 1
ATOM 8057 O O . GLU B 1 416 ? -3.596 -15.633 15.375 1 94.25 416 GLU B O 1
ATOM 8062 N N . LEU B 1 417 ? -4.977 -16.688 14.039 1 96 417 LEU B N 1
ATOM 8063 C CA . LEU B 1 417 ? -4.445 -16 12.867 1 96 417 LEU B CA 1
ATOM 8064 C C . LEU B 1 417 ? -4.926 -14.555 12.82 1 96 417 LEU B C 1
ATOM 8066 O O . LEU B 1 417 ? -6.07 -14.266 13.164 1 96 417 LEU B O 1
ATOM 8070 N N . THR B 1 418 ? -4.004 -13.664 12.469 1 93.69 418 THR B N 1
ATOM 8071 C CA . THR B 1 418 ? -4.367 -12.289 12.141 1 93.69 418 THR B CA 1
ATOM 8072 C C . THR B 1 418 ? -5.117 -12.227 10.82 1 93.69 418 THR B C 1
ATOM 8074 O O . THR B 1 418 ? -5.195 -13.219 10.094 1 93.69 418 THR B O 1
ATOM 8077 N N . SER B 1 419 ? -5.668 -11.086 10.484 1 94.75 419 SER B N 1
ATOM 8078 C CA . SER B 1 419 ? -6.379 -10.906 9.219 1 94.75 419 SER B CA 1
ATOM 8079 C C . SER B 1 419 ? -5.473 -11.188 8.031 1 94.75 419 SER B C 1
ATOM 8081 O O . SER B 1 419 ? -5.906 -11.758 7.031 1 94.75 419 SER B O 1
ATOM 8083 N N . GLU B 1 420 ? -4.266 -10.805 8.125 1 94.44 420 GLU B N 1
ATOM 8084 C CA . GLU B 1 420 ? -3.307 -11.055 7.051 1 94.44 420 GLU B CA 1
ATOM 8085 C C . GLU B 1 420 ? -3.02 -12.547 6.898 1 94.44 420 GLU B C 1
ATOM 8087 O O . GLU B 1 420 ? -2.949 -13.055 5.781 1 94.44 420 GLU B O 1
ATOM 8092 N N . GLU B 1 421 ? -2.867 -13.164 8.008 1 97.19 421 GLU B N 1
ATOM 8093 C CA . GLU B 1 421 ? -2.588 -14.594 7.988 1 97.19 421 GLU B CA 1
ATOM 8094 C C . GLU B 1 421 ? -3.801 -15.383 7.504 1 97.19 421 GLU B C 1
ATOM 8096 O O . GLU B 1 421 ? -3.652 -16.422 6.844 1 97.19 421 GLU B O 1
ATOM 8101 N N . LEU B 1 422 ? -4.961 -14.898 7.855 1 98.12 422 LEU B N 1
ATOM 8102 C CA . LEU B 1 422 ? -6.172 -15.531 7.336 1 98.12 422 LEU B CA 1
ATOM 8103 C C . LEU B 1 422 ? -6.219 -15.438 5.812 1 98.12 422 LEU B C 1
ATOM 8105 O O . LEU B 1 422 ? -6.598 -16.406 5.141 1 98.12 422 LEU B O 1
ATOM 8109 N N . ALA B 1 423 ? -5.785 -14.328 5.312 1 98.31 423 ALA B N 1
ATOM 8110 C CA . ALA B 1 423 ? -5.789 -14.125 3.867 1 98.31 423 ALA B CA 1
ATOM 8111 C C . ALA B 1 423 ? -4.82 -15.078 3.178 1 98.31 423 ALA B C 1
ATOM 8113 O O . ALA B 1 423 ? -5.066 -15.516 2.051 1 98.31 423 ALA B O 1
ATOM 8114 N N . THR B 1 424 ? -3.736 -15.453 3.809 1 98.19 424 THR B N 1
ATOM 8115 C CA . THR B 1 424 ? -2.781 -16.375 3.205 1 98.19 424 THR B CA 1
ATOM 8116 C C . THR B 1 424 ? -3.178 -17.828 3.484 1 98.19 424 THR B C 1
ATOM 8118 O O . THR B 1 424 ? -2.896 -18.719 2.682 1 98.19 424 THR B O 1
ATOM 8121 N N . ARG B 1 425 ? -3.854 -18.047 4.57 1 97.94 425 ARG B N 1
ATOM 8122 C CA . ARG B 1 425 ? -4.254 -19.406 4.926 1 97.94 425 ARG B CA 1
ATOM 8123 C C . ARG B 1 425 ? -5.156 -20.016 3.857 1 97.94 425 ARG B C 1
ATOM 8125 O O . ARG B 1 425 ? -5.047 -21.203 3.543 1 97.94 425 ARG B O 1
ATOM 8132 N N . ILE B 1 426 ? -6 -19.234 3.342 1 98.5 426 ILE B N 1
ATOM 8133 C CA . ILE B 1 426 ? -6.918 -19.734 2.33 1 98.5 426 ILE B CA 1
ATOM 8134 C C . ILE B 1 426 ? -6.137 -20.156 1.086 1 98.5 426 ILE B C 1
ATOM 8136 O O . ILE B 1 426 ? -6.555 -21.047 0.355 1 98.5 426 ILE B O 1
ATOM 8140 N N . VAL B 1 427 ? -4.98 -19.516 0.817 1 98.56 427 VAL B N 1
ATOM 8141 C CA . VAL B 1 427 ? -4.117 -19.906 -0.294 1 98.56 427 VAL B CA 1
ATOM 8142 C C . VAL B 1 427 ? -3.602 -21.328 -0.072 1 98.56 427 VAL B C 1
ATOM 8144 O O . VAL B 1 427 ? -3.588 -22.141 -0.998 1 98.56 427 VAL B O 1
ATOM 8147 N N . TYR B 1 428 ? -3.25 -21.594 1.116 1 97.62 428 TYR B N 1
ATOM 8148 C CA . TYR B 1 428 ? -2.826 -22.938 1.46 1 97.62 428 TYR B CA 1
ATOM 8149 C C . TYR B 1 428 ? -3.963 -23.938 1.266 1 97.62 428 TYR B C 1
ATOM 8151 O O . TYR B 1 428 ? -3.76 -25.031 0.723 1 97.62 428 TYR B O 1
ATOM 8159 N N . LEU B 1 429 ? -5.117 -23.609 1.714 1 97.38 429 LEU B N 1
ATOM 8160 C CA . LEU B 1 429 ? -6.266 -24.484 1.565 1 97.38 429 LEU B CA 1
ATOM 8161 C C . LEU B 1 429 ? -6.578 -24.734 0.093 1 97.38 429 LEU B C 1
ATOM 8163 O O . LEU B 1 429 ? -6.977 -25.844 -0.287 1 97.38 429 LEU B O 1
ATOM 8167 N N . ALA B 1 430 ? -6.41 -23.688 -0.675 1 98.44 430 ALA B N 1
ATOM 8168 C CA . ALA B 1 430 ? -6.605 -23.844 -2.113 1 98.44 430 ALA B CA 1
ATOM 8169 C C . ALA B 1 430 ? -5.609 -24.844 -2.697 1 98.44 430 ALA B C 1
ATOM 8171 O O . ALA B 1 430 ? -5.961 -25.641 -3.566 1 98.44 430 ALA B O 1
ATOM 8172 N N . ALA B 1 431 ? -4.383 -24.781 -2.199 1 97.5 431 ALA B N 1
ATOM 8173 C CA . ALA B 1 431 ? -3.375 -25.75 -2.641 1 97.5 431 ALA B CA 1
ATOM 8174 C C . ALA B 1 431 ? -3.807 -27.172 -2.32 1 97.5 431 ALA B C 1
ATOM 8176 O O . ALA B 1 431 ? -3.625 -28.078 -3.137 1 97.5 431 ALA B O 1
ATOM 8177 N N . LYS B 1 432 ? -4.414 -27.359 -1.21 1 95.31 432 LYS B N 1
ATOM 8178 C CA . LYS B 1 432 ? -4.883 -28.672 -0.804 1 95.31 432 LYS B CA 1
ATOM 8179 C C . LYS B 1 432 ? -6.051 -29.141 -1.675 1 95.31 432 LYS B C 1
ATOM 8181 O O . LYS B 1 432 ? -6.164 -30.312 -1.993 1 95.31 432 LYS B O 1
ATOM 8186 N N . CYS B 1 433 ? -6.887 -28.234 -1.992 1 96.69 433 CYS B N 1
ATOM 8187 C CA . CYS B 1 433 ? -8.008 -28.578 -2.857 1 96.69 433 CYS B CA 1
ATOM 8188 C C . CYS B 1 433 ? -7.527 -28.969 -4.25 1 96.69 433 CYS B C 1
ATOM 8190 O O . CYS B 1 433 ? -8.07 -29.875 -4.867 1 96.69 433 CYS B O 1
ATOM 8192 N N . VAL B 1 434 ? -6.512 -28.281 -4.73 1 96.81 434 VAL B N 1
ATOM 8193 C CA . VAL B 1 434 ? -5.93 -28.625 -6.027 1 96.81 434 VAL B CA 1
ATOM 8194 C C . VAL B 1 434 ? -5.266 -30 -5.945 1 96.81 434 VAL B C 1
ATOM 8196 O O . VAL B 1 434 ? -5.367 -30.797 -6.879 1 96.81 434 VAL B O 1
ATOM 8199 N N . GLN B 1 435 ? -4.613 -30.234 -4.832 1 93.31 435 GLN B N 1
ATOM 8200 C CA . GLN B 1 435 ? -4.035 -31.547 -4.605 1 93.31 435 GLN B CA 1
ATOM 8201 C C . GLN B 1 435 ? -5.113 -32.625 -4.605 1 93.31 435 GLN B C 1
ATOM 8203 O O . GLN B 1 435 ? -4.934 -33.688 -5.203 1 93.31 435 GLN B O 1
ATOM 8208 N N . PHE B 1 436 ? -6.211 -32.438 -3.973 1 93.12 436 PHE B N 1
ATOM 8209 C CA . PHE B 1 436 ? -7.344 -33.344 -3.928 1 93.12 436 PHE B CA 1
ATOM 8210 C C . PHE B 1 436 ? -7.863 -33.625 -5.332 1 93.12 436 PHE B C 1
ATOM 8212 O O . PHE B 1 436 ? -8.133 -34.781 -5.672 1 93.12 436 PHE B O 1
ATOM 8219 N N . ALA B 1 437 ? -7.988 -32.594 -6.082 1 93.88 437 ALA B N 1
ATOM 8220 C CA . ALA B 1 437 ? -8.516 -32.719 -7.438 1 93.88 437 ALA B CA 1
ATOM 8221 C C . ALA B 1 437 ? -7.59 -33.562 -8.312 1 93.88 437 ALA B C 1
ATOM 8223 O O . ALA B 1 437 ? -8.055 -34.312 -9.18 1 93.88 437 ALA B O 1
ATOM 8224 N N . ALA B 1 438 ? -6.34 -33.5 -8.094 1 91.5 438 ALA B N 1
ATOM 8225 C CA . ALA B 1 438 ? -5.348 -34.156 -8.938 1 91.5 438 ALA B CA 1
ATOM 8226 C C . ALA B 1 438 ? -5.148 -35.625 -8.508 1 91.5 438 ALA B C 1
ATOM 8228 O O . ALA B 1 438 ? -4.578 -36.406 -9.25 1 91.5 438 ALA B O 1
ATOM 8229 N N . THR B 1 439 ? -5.598 -35.938 -7.367 1 85.44 439 THR B N 1
ATOM 8230 C CA . THR B 1 439 ? -5.402 -37.312 -6.84 1 85.44 439 THR B CA 1
ATOM 8231 C C . THR B 1 439 ? -6.402 -38.281 -7.461 1 85.44 439 THR B C 1
ATOM 8233 O O . THR B 1 439 ? -7.605 -38 -7.488 1 85.44 439 THR B O 1
ATOM 8236 N N . PRO B 1 440 ? -5.855 -39.375 -8.047 1 80.75 440 PRO B N 1
ATOM 8237 C CA . PRO B 1 440 ? -6.766 -40.375 -8.625 1 80.75 440 PRO B CA 1
ATOM 8238 C C . PRO B 1 440 ? -7.719 -40.969 -7.586 1 80.75 440 PRO B C 1
ATOM 8240 O O . PRO B 1 440 ? -7.309 -41.25 -6.457 1 80.75 440 PRO B O 1
ATOM 8243 N N . LYS B 1 441 ? -9.016 -41.188 -7.93 1 78.69 441 LYS B N 1
ATOM 8244 C CA . LYS B 1 441 ? -10.062 -41.531 -6.977 1 78.69 441 LYS B CA 1
ATOM 8245 C C . LYS B 1 441 ? -10.562 -42.938 -7.215 1 78.69 441 LYS B C 1
ATOM 8247 O O . LYS B 1 441 ? -11.414 -43.438 -6.477 1 78.69 441 LYS B O 1
ATOM 8252 N N . ASP B 1 442 ? -10.109 -43.719 -8.109 1 77.75 442 ASP B N 1
ATOM 8253 C CA . ASP B 1 442 ? -10.664 -45 -8.539 1 77.75 442 ASP B CA 1
ATOM 8254 C C . ASP B 1 442 ? -10.461 -46.062 -7.465 1 77.75 442 ASP B C 1
ATOM 8256 O O . ASP B 1 442 ? -11.312 -46.938 -7.293 1 77.75 442 ASP B O 1
ATOM 8260 N N . SER B 1 443 ? -9.469 -45.969 -6.664 1 75.31 443 SER B N 1
ATOM 8261 C CA . SER B 1 443 ? -9.141 -47.062 -5.762 1 75.31 443 SER B CA 1
ATOM 8262 C C . SER B 1 443 ? -9.922 -46.969 -4.453 1 75.31 443 SER B C 1
ATOM 8264 O O . SER B 1 443 ? -10.312 -47.969 -3.873 1 75.31 443 SER B O 1
ATOM 8266 N N . ASP B 1 444 ? -10.125 -45.812 -3.936 1 81.31 444 ASP B N 1
ATOM 8267 C CA . ASP B 1 444 ? -10.75 -45.625 -2.631 1 81.31 444 ASP B CA 1
ATOM 8268 C C . ASP B 1 444 ? -11.758 -44.469 -2.668 1 81.31 444 ASP B C 1
ATOM 8270 O O . ASP B 1 444 ? -11.523 -43.406 -2.076 1 81.31 444 ASP B O 1
ATOM 8274 N N . ILE B 1 445 ? -12.938 -44.781 -3.189 1 84.38 445 ILE B N 1
ATOM 8275 C CA . ILE B 1 445 ? -13.953 -43.75 -3.402 1 84.38 445 ILE B CA 1
ATOM 8276 C C . ILE B 1 445 ? -14.453 -43.25 -2.057 1 84.38 445 ILE B C 1
ATOM 8278 O O . ILE B 1 445 ? -14.641 -42.031 -1.878 1 84.38 445 ILE B O 1
ATOM 8282 N N . ALA B 1 446 ? -14.633 -44.156 -1.076 1 83.31 446 ALA B N 1
ATOM 8283 C CA . ALA B 1 446 ? -15.133 -43.781 0.24 1 83.31 446 ALA B CA 1
ATOM 8284 C C . ALA B 1 446 ? -14.148 -42.844 0.94 1 83.31 446 ALA B C 1
ATOM 8286 O O . ALA B 1 446 ? -14.555 -41.844 1.555 1 83.31 446 ALA B O 1
ATOM 8287 N N . GLY B 1 447 ? -12.914 -43.188 0.85 1 83.25 447 GLY B N 1
ATOM 8288 C CA . GLY B 1 447 ? -11.883 -42.344 1.432 1 83.25 447 GLY B CA 1
ATOM 8289 C C . GLY B 1 447 ? -11.844 -40.969 0.818 1 83.25 447 GLY B C 1
ATOM 8290 O O . GLY B 1 447 ? -11.648 -39.969 1.524 1 83.25 447 GLY B O 1
ATOM 8291 N N . TYR B 1 448 ? -12.141 -40.938 -0.42 1 85.88 448 TYR B N 1
ATOM 8292 C CA . TYR B 1 448 ? -12.102 -39.656 -1.129 1 85.88 448 TYR B CA 1
ATOM 8293 C C . TYR B 1 448 ? -13.312 -38.812 -0.786 1 85.88 448 TYR B C 1
ATOM 8295 O O . TYR B 1 448 ? -13.219 -37.594 -0.724 1 85.88 448 TYR B O 1
ATOM 8303 N N . ILE B 1 449 ? -14.367 -39.438 -0.667 1 87.69 449 ILE B N 1
ATOM 8304 C CA . ILE B 1 449 ? -15.555 -38.719 -0.244 1 87.69 449 ILE B CA 1
ATOM 8305 C C . ILE B 1 449 ? -15.312 -38.062 1.119 1 87.69 449 ILE B C 1
ATOM 8307 O O . ILE B 1 449 ? -15.625 -36.906 1.322 1 87.69 449 ILE B O 1
ATOM 8311 N N . GLU B 1 450 ? -14.695 -38.812 2.023 1 86.31 450 GLU B N 1
ATOM 8312 C CA . GLU B 1 450 ? -14.406 -38.312 3.363 1 86.31 450 GLU B CA 1
ATOM 8313 C C . GLU B 1 450 ? -13.398 -37.156 3.316 1 86.31 450 GLU B C 1
ATOM 8315 O O . GLU B 1 450 ? -13.539 -36.188 4.035 1 86.31 450 GLU B O 1
ATOM 8320 N N . ALA B 1 451 ? -12.367 -37.375 2.494 1 88.62 451 ALA B N 1
ATOM 8321 C CA . ALA B 1 451 ? -11.352 -36.312 2.338 1 88.62 451 ALA B CA 1
ATOM 8322 C C . ALA B 1 451 ? -11.977 -35.031 1.816 1 88.62 451 ALA B C 1
ATOM 8324 O O . ALA B 1 451 ? -11.625 -33.938 2.271 1 88.62 451 ALA B O 1
ATOM 8325 N N . GLY B 1 452 ? -12.844 -35.156 0.846 1 91.56 452 GLY B N 1
ATOM 8326 C CA . GLY B 1 452 ? -13.547 -34 0.318 1 91.56 452 GLY B CA 1
ATOM 8327 C C . GLY B 1 452 ? -14.398 -33.281 1.357 1 91.56 452 GLY B C 1
ATOM 8328 O O . GLY B 1 452 ? -14.43 -32.062 1.407 1 91.56 452 GLY B O 1
ATOM 8329 N N . GLU B 1 453 ? -15.062 -34.062 2.16 1 90.94 453 GLU B N 1
ATOM 8330 C CA . GLU B 1 453 ? -15.883 -33.5 3.221 1 90.94 453 GLU B CA 1
ATOM 8331 C C . GLU B 1 453 ? -15.031 -32.75 4.25 1 90.94 453 GLU B C 1
ATOM 8333 O O . GLU B 1 453 ? -15.43 -31.719 4.766 1 90.94 453 GLU B O 1
ATOM 8338 N N . ARG B 1 454 ? -13.984 -33.344 4.496 1 92.12 454 ARG B N 1
ATOM 8339 C CA . ARG B 1 454 ? -13.07 -32.719 5.449 1 92.12 454 ARG B CA 1
ATOM 8340 C C . ARG B 1 454 ? -12.57 -31.359 4.922 1 92.12 454 ARG B C 1
ATOM 8342 O O . ARG B 1 454 ? -12.523 -30.375 5.664 1 92.12 454 ARG B O 1
ATOM 8349 N N . LEU B 1 455 ? -12.141 -31.297 3.666 1 94.75 455 LEU B N 1
ATOM 8350 C CA . LEU B 1 455 ? -11.688 -30.062 3.055 1 94.75 455 LEU B CA 1
ATOM 8351 C C . LEU B 1 455 ? -12.805 -29.016 3.043 1 94.75 455 LEU B C 1
ATOM 8353 O O . LEU B 1 455 ? -12.555 -27.828 3.289 1 94.75 455 LEU B O 1
ATOM 8357 N N . MET B 1 456 ? -14.016 -29.5 2.793 1 95.12 456 MET B N 1
ATOM 8358 C CA . MET B 1 456 ? -15.156 -28.594 2.803 1 95.12 456 MET B CA 1
ATOM 8359 C C . MET B 1 456 ? -15.383 -28.016 4.195 1 95.12 456 MET B C 1
ATOM 8361 O O . MET B 1 456 ? -15.688 -26.828 4.34 1 95.12 456 MET B O 1
ATOM 8365 N N . ARG B 1 457 ? -15.227 -28.859 5.184 1 94.69 457 ARG B N 1
ATOM 8366 C CA . ARG B 1 457 ? -15.367 -28.391 6.559 1 94.69 457 ARG B CA 1
ATOM 8367 C C . ARG B 1 457 ? -14.297 -27.359 6.898 1 94.69 457 ARG B C 1
ATOM 8369 O O . ARG B 1 457 ? -14.57 -26.391 7.613 1 94.69 457 ARG B O 1
ATOM 8376 N N . MET B 1 458 ? -13.125 -27.547 6.371 1 95.12 458 MET B N 1
ATOM 8377 C CA . MET B 1 458 ? -12.039 -26.609 6.605 1 95.12 458 MET B CA 1
ATOM 8378 C C . MET B 1 458 ? -12.328 -25.266 5.934 1 95.12 458 MET B C 1
ATOM 8380 O O . MET B 1 458 ? -12.07 -24.219 6.512 1 95.12 458 MET B O 1
ATOM 8384 N N . LEU B 1 459 ? -12.789 -25.328 4.723 1 97.75 459 LEU B N 1
ATOM 8385 C CA . LEU B 1 459 ? -13.172 -24.109 4.02 1 97.75 459 LEU B CA 1
ATOM 8386 C C . LEU B 1 459 ? -14.266 -23.359 4.777 1 97.75 459 LEU B C 1
ATOM 8388 O O . LEU B 1 459 ? -14.195 -22.141 4.938 1 97.75 459 LEU B O 1
ATOM 8392 N N . ASP B 1 460 ? -15.227 -24.109 5.277 1 96.5 460 ASP B N 1
ATOM 8393 C CA . ASP B 1 460 ? -16.328 -23.5 6.02 1 96.5 460 ASP B CA 1
ATOM 8394 C C . ASP B 1 460 ? -15.844 -22.891 7.332 1 96.5 460 ASP B C 1
ATOM 8396 O O . ASP B 1 460 ? -16.297 -21.828 7.734 1 96.5 460 ASP B O 1
ATOM 8400 N N . ALA B 1 461 ? -14.977 -23.641 7.984 1 95.88 461 ALA B N 1
ATOM 8401 C CA . ALA B 1 461 ? -14.414 -23.125 9.227 1 95.88 461 ALA B CA 1
ATOM 8402 C C . ALA B 1 461 ? -13.664 -21.812 8.992 1 95.88 461 ALA B C 1
ATOM 8404 O O . ALA B 1 461 ? -13.773 -20.891 9.797 1 95.88 461 ALA B O 1
ATOM 8405 N N . TRP B 1 462 ? -12.883 -21.75 7.973 1 97.81 462 TRP B N 1
ATOM 8406 C CA . TRP B 1 462 ? -12.172 -20.516 7.609 1 97.81 462 TRP B CA 1
ATOM 8407 C C . TRP B 1 462 ? -13.148 -19.375 7.367 1 97.81 462 TRP B C 1
ATOM 8409 O O . TRP B 1 462 ? -12.953 -18.266 7.879 1 97.81 462 TRP B O 1
ATOM 8419 N N . LYS B 1 463 ? -14.188 -19.609 6.594 1 97.88 463 LYS B N 1
ATOM 8420 C CA . LYS B 1 463 ? -15.172 -18.578 6.25 1 97.88 463 LYS B CA 1
ATOM 8421 C C . LYS B 1 463 ? -15.891 -18.062 7.496 1 97.88 463 LYS B C 1
ATOM 8423 O O . LYS B 1 463 ? -16.156 -16.875 7.613 1 97.88 463 LYS B O 1
ATOM 8428 N N . ARG B 1 464 ? -16.094 -18.875 8.438 1 95.56 464 ARG B N 1
ATOM 8429 C CA . ARG B 1 464 ? -16.891 -18.562 9.617 1 95.56 464 ARG B CA 1
ATOM 8430 C C . ARG B 1 464 ? -16.156 -17.609 10.555 1 95.56 464 ARG B C 1
ATOM 8432 O O . ARG B 1 464 ? -16.766 -16.797 11.234 1 95.56 464 ARG B O 1
ATOM 8439 N N . ILE B 1 465 ? -14.906 -17.703 10.562 1 95.69 465 ILE B N 1
ATOM 8440 C CA . ILE B 1 465 ? -14.164 -16.953 11.562 1 95.69 465 ILE B CA 1
ATOM 8441 C C . ILE B 1 465 ? -13.688 -15.625 10.961 1 95.69 465 ILE B C 1
ATOM 8443 O O . ILE B 1 465 ? -13.023 -14.836 11.633 1 95.69 465 ILE B O 1
ATOM 8447 N N . LEU B 1 466 ? -13.945 -15.32 9.719 1 97.69 466 LEU B N 1
ATOM 8448 C CA . LEU B 1 466 ? -13.445 -14.125 9.047 1 97.69 466 LEU B CA 1
ATOM 8449 C C . LEU B 1 466 ? -14 -12.867 9.695 1 97.69 466 LEU B C 1
ATOM 8451 O O . LEU B 1 466 ? -15.18 -12.812 10.062 1 97.69 466 LEU B O 1
ATOM 8455 N N . PRO B 1 467 ? -13.156 -11.867 9.922 1 94.88 467 PRO B N 1
ATOM 8456 C CA . PRO B 1 467 ? -13.648 -10.555 10.367 1 94.88 467 PRO B CA 1
ATOM 8457 C C . PRO B 1 467 ? -14.484 -9.852 9.297 1 94.88 467 PRO B C 1
ATOM 8459 O O . PRO B 1 467 ? -14.523 -10.289 8.148 1 94.88 467 PRO B O 1
ATOM 8462 N N . SER B 1 468 ? -15.078 -8.758 9.672 1 92.69 468 SER B N 1
ATOM 8463 C CA . SER B 1 468 ? -16 -8.031 8.812 1 92.69 468 SER B CA 1
ATOM 8464 C C . SER B 1 468 ? -15.281 -7.406 7.625 1 92.69 468 SER B C 1
ATOM 8466 O O . SER B 1 468 ? -15.906 -7.113 6.598 1 92.69 468 SER B O 1
ATOM 8468 N N . SER B 1 469 ? -13.992 -7.25 7.727 1 95.44 469 SER B N 1
ATOM 8469 C CA . SER B 1 469 ? -13.227 -6.637 6.648 1 95.44 469 SER B CA 1
ATOM 8470 C C . SER B 1 469 ? -13.195 -7.531 5.41 1 95.44 469 SER B C 1
ATOM 8472 O O . SER B 1 469 ? -12.828 -7.086 4.324 1 95.44 469 SER B O 1
ATOM 8474 N N . PHE B 1 470 ? -13.625 -8.812 5.508 1 97.81 470 PHE B N 1
ATOM 8475 C CA . PHE B 1 470 ? -13.664 -9.742 4.387 1 97.81 470 PHE B CA 1
ATOM 8476 C C . PHE B 1 470 ? -15.039 -9.734 3.725 1 97.81 470 PHE B C 1
ATOM 8478 O O . PHE B 1 470 ? -15.242 -10.391 2.701 1 97.81 470 PHE B O 1
ATOM 8485 N N . GLU B 1 471 ? -15.938 -8.961 4.242 1 97.06 471 GLU B N 1
ATOM 8486 C CA . GLU B 1 471 ? -17.297 -8.906 3.719 1 97.06 471 GLU B CA 1
ATOM 8487 C C . GLU B 1 471 ? -17.469 -7.77 2.717 1 97.06 471 GLU B C 1
ATOM 8489 O O . GLU B 1 471 ? -16.781 -6.746 2.818 1 97.06 471 GLU B O 1
ATOM 8494 N N . PRO B 1 472 ? -18.344 -7.953 1.771 1 97 472 PRO B N 1
ATOM 8495 C CA . PRO B 1 472 ? -18.609 -6.879 0.812 1 97 472 PRO B CA 1
ATOM 8496 C C . PRO B 1 472 ? -19.094 -5.598 1.483 1 97 472 PRO B C 1
ATOM 8498 O O . PRO B 1 472 ? -19.844 -5.652 2.459 1 97 472 PRO B O 1
ATOM 8501 N N . ILE B 1 473 ? -18.625 -4.512 1.042 1 96.81 473 ILE B N 1
ATOM 8502 C CA . ILE B 1 473 ? -19.188 -3.223 1.438 1 96.81 473 ILE B CA 1
ATOM 8503 C C . ILE B 1 473 ? -20.594 -3.078 0.871 1 96.81 473 ILE B C 1
ATOM 8505 O O . ILE B 1 473 ? -20.781 -3.109 -0.347 1 96.81 473 ILE B O 1
ATOM 8509 N N . PRO B 1 474 ? -21.562 -2.961 1.688 1 95.5 474 PRO B N 1
ATOM 8510 C CA . PRO B 1 474 ? -22.953 -2.949 1.225 1 95.5 474 PRO B CA 1
ATOM 8511 C C . PRO B 1 474 ? -23.297 -1.682 0.452 1 95.5 474 PRO B C 1
ATOM 8513 O O . PRO B 1 474 ? -23.078 -0.572 0.94 1 95.5 474 PRO B O 1
ATOM 8516 N N . VAL B 1 475 ? -23.812 -1.787 -0.707 1 93 475 VAL B N 1
ATOM 8517 C CA . VAL B 1 475 ? -24.281 -0.682 -1.544 1 93 475 VAL B CA 1
ATOM 8518 C C . VAL B 1 475 ? -25.719 -0.913 -1.958 1 93 475 VAL B C 1
ATOM 8520 O O . VAL B 1 475 ? -26.078 -1.999 -2.422 1 93 475 VAL B O 1
ATOM 8523 N N . ALA B 1 476 ? -26.484 0.105 -1.689 1 86.75 476 ALA B N 1
ATOM 8524 C CA . ALA B 1 476 ? -27.906 -0.001 -2.018 1 86.75 476 ALA B CA 1
ATOM 8525 C C . ALA B 1 476 ? -28.125 -0.095 -3.525 1 86.75 476 ALA B C 1
ATOM 8527 O O . ALA B 1 476 ? -27.422 0.562 -4.297 1 86.75 476 ALA B O 1
ATOM 8528 N N . SER B 1 477 ? -28.656 -1.215 -3.996 1 71.31 477 SER B N 1
ATOM 8529 C CA . SER B 1 477 ? -28.938 -1.444 -5.41 1 71.31 477 SER B CA 1
ATOM 8530 C C . SER B 1 477 ? -29.781 -0.32 -5.996 1 71.31 477 SER B C 1
ATOM 8532 O O . SER B 1 477 ? -30.781 0.09 -5.398 1 71.31 477 SER B O 1
ATOM 8534 N N . SER B 1 478 ? -29.156 0.711 -6.605 1 55.69 478 SER B N 1
ATOM 8535 C CA . SER B 1 478 ? -30.047 1.622 -7.32 1 55.69 478 SER B CA 1
ATOM 8536 C C . SER B 1 478 ? -30.984 0.863 -8.258 1 55.69 478 SER B C 1
ATOM 8538 O O . SER B 1 478 ? -30.562 -0.107 -8.898 1 55.69 478 SER B O 1
ATOM 8540 N N . HIS B 1 479 ? -32.156 0.845 -7.965 1 46.88 479 HIS B N 1
ATOM 8541 C CA . HIS B 1 479 ? -33.094 0.396 -8.984 1 46.88 479 HIS B CA 1
ATOM 8542 C C . HIS B 1 479 ? -32.656 0.803 -10.375 1 46.88 479 HIS B C 1
ATOM 8544 O O . HIS B 1 479 ? -32.156 1.921 -10.578 1 46.88 479 HIS B O 1
ATOM 8550 N N . PRO B 1 480 ? -32.312 -0.181 -11.117 1 42.31 480 PRO B N 1
ATOM 8551 C CA . PRO B 1 480 ? -31.953 0.203 -12.492 1 42.31 480 PRO B CA 1
ATOM 8552 C C . PRO B 1 480 ? -32.812 1.371 -13.008 1 42.31 480 PRO B C 1
ATOM 8554 O O . PRO B 1 480 ? -34.031 1.329 -12.938 1 42.31 480 PRO B O 1
ATOM 8557 N N . SER B 1 481 ? -32.406 2.559 -12.688 1 37.06 481 SER B N 1
ATOM 8558 C CA . SER B 1 481 ? -33.156 3.455 -13.547 1 37.06 481 SER B CA 1
ATOM 8559 C C . SER B 1 481 ? -33.281 2.895 -14.961 1 37.06 481 SER B C 1
ATOM 8561 O O . SER B 1 481 ? -32.344 2.311 -15.484 1 37.06 481 SER B O 1
ATOM 8563 N N . PRO B 1 482 ? -34.562 2.752 -15.469 1 33.03 482 PRO B N 1
ATOM 8564 C CA . PRO B 1 482 ? -34.719 2.295 -16.859 1 33.03 482 PRO B CA 1
ATOM 8565 C C . PRO B 1 482 ? -33.719 2.91 -17.812 1 33.03 482 PRO B C 1
ATOM 8567 O O . PRO B 1 482 ? -33.875 2.826 -19.031 1 33.03 482 PRO B O 1
ATOM 8570 N N . ALA B 1 483 ? -33.125 4.086 -17.5 1 32.12 483 ALA B N 1
ATOM 8571 C CA . ALA B 1 483 ? -32.688 4.848 -18.672 1 32.12 483 ALA B CA 1
ATOM 8572 C C . ALA B 1 483 ? -31.766 4.02 -19.547 1 32.12 483 ALA B C 1
ATOM 8574 O O . ALA B 1 483 ? -31.984 3.896 -20.766 1 32.12 483 ALA B O 1
ATOM 8575 N N . SER B 1 484 ? -30.266 4.426 -19.547 1 34.25 484 SER B N 1
ATOM 8576 C CA . SER B 1 484 ? -29.641 4.359 -20.875 1 34.25 484 SER B CA 1
ATOM 8577 C C . SER B 1 484 ? -29.453 2.912 -21.312 1 34.25 484 SER B C 1
ATOM 8579 O O . SER B 1 484 ? -29 2.068 -20.547 1 34.25 484 SER B O 1
ATOM 8581 N N . PRO B 1 485 ? -30.094 2.504 -22.359 1 34.59 485 PRO B N 1
ATOM 8582 C CA . PRO B 1 485 ? -29.984 1.261 -23.125 1 34.59 485 PRO B CA 1
ATOM 8583 C C . PRO B 1 485 ? -28.547 0.758 -23.234 1 34.59 485 PRO B C 1
ATOM 8585 O O . PRO B 1 485 ? -28.328 -0.421 -23.516 1 34.59 485 PRO B O 1
ATOM 8588 N N . GLU B 1 486 ? -27.578 1.699 -23.484 1 34.41 486 GLU B N 1
ATOM 8589 C CA . GLU B 1 486 ? -26.297 1.254 -24.047 1 34.41 486 GLU B CA 1
ATOM 8590 C C . GLU B 1 486 ? -25.531 0.403 -23.047 1 34.41 486 GLU B C 1
ATOM 8592 O O . GLU B 1 486 ? -24.531 -0.241 -23.406 1 34.41 486 GLU B O 1
ATOM 8597 N N . ALA B 1 487 ? -25.453 0.902 -21.859 1 38.34 487 ALA B N 1
ATOM 8598 C CA . ALA B 1 487 ? -24.594 0.013 -21.078 1 38.34 487 ALA B CA 1
ATOM 8599 C C . ALA B 1 487 ? -25.25 -1.354 -20.891 1 38.34 487 ALA B C 1
ATOM 8601 O O . ALA B 1 487 ? -25.781 -1.658 -19.828 1 38.34 487 ALA B O 1
ATOM 8602 N N . SER B 1 488 ? -26.109 -1.721 -21.641 1 37.66 488 SER B N 1
ATOM 8603 C CA . SER B 1 488 ? -26.828 -2.98 -21.781 1 37.66 488 SER B CA 1
ATOM 8604 C C . SER B 1 488 ? -25.891 -4.176 -21.672 1 37.66 488 SER B C 1
ATOM 8606 O O . SER B 1 488 ? -26.266 -5.301 -22.016 1 37.66 488 SER B O 1
ATOM 8608 N N . MET B 1 489 ? -24.578 -4.059 -21.844 1 44.81 489 MET B N 1
ATOM 8609 C CA . MET B 1 489 ? -24.094 -5.438 -21.828 1 44.81 489 MET B CA 1
ATOM 8610 C C . MET B 1 489 ? -24.516 -6.141 -20.547 1 44.81 489 MET B C 1
ATOM 8612 O O . MET B 1 489 ? -24.062 -5.781 -19.453 1 44.81 489 MET B O 1
ATOM 8616 N N . HIS B 1 490 ? -25.594 -6.652 -20.422 1 53.47 490 HIS B N 1
ATOM 8617 C CA . HIS B 1 490 ? -26.391 -7.445 -19.5 1 53.47 490 HIS B CA 1
ATOM 8618 C C . HIS B 1 490 ? -25.531 -8.492 -18.781 1 53.47 490 HIS B C 1
ATOM 8620 O O . HIS B 1 490 ? -25.438 -9.633 -19.234 1 53.47 490 HIS B O 1
ATOM 8626 N N . ASN B 1 491 ? -24.484 -8.102 -18.094 1 67.81 491 ASN B N 1
ATOM 8627 C CA . ASN B 1 491 ? -23.859 -9.102 -17.234 1 67.81 491 ASN B CA 1
ATOM 8628 C C . ASN B 1 491 ? -24.719 -9.414 -16.016 1 67.81 491 ASN B C 1
ATOM 8630 O O . ASN B 1 491 ? -25.25 -8.5 -15.367 1 67.81 491 ASN B O 1
ATOM 8634 N N . GLN B 1 492 ? -25.094 -10.633 -15.898 1 86.69 492 GLN B N 1
ATOM 8635 C CA . GLN B 1 492 ? -25.969 -11.133 -14.836 1 86.69 492 GLN B CA 1
ATOM 8636 C C . GLN B 1 492 ? -25.328 -10.945 -13.469 1 86.69 492 GLN B C 1
ATOM 8638 O O . GLN B 1 492 ? -26 -11.047 -12.445 1 86.69 492 GLN B O 1
ATOM 8643 N N . PHE B 1 493 ? -24.016 -10.578 -13.484 1 93.44 493 PHE B N 1
ATOM 8644 C CA . PHE B 1 493 ? -23.297 -10.516 -12.211 1 93.44 493 PHE B CA 1
ATOM 8645 C C . PHE B 1 493 ? -23.344 -9.109 -11.633 1 93.44 493 PHE B C 1
ATOM 8647 O O . PHE B 1 493 ? -23.219 -8.125 -12.375 1 93.44 493 PHE B O 1
ATOM 8654 N N . GLN B 1 494 ? -23.578 -9.008 -10.344 1 93.19 494 GLN B N 1
ATOM 8655 C CA . GLN B 1 494 ? -23.547 -7.734 -9.633 1 93.19 494 GLN B CA 1
ATOM 8656 C C . GLN B 1 494 ? -22.172 -7.469 -9.031 1 93.19 494 GLN B C 1
ATOM 8658 O O . GLN B 1 494 ? -21.578 -8.344 -8.398 1 93.19 494 GLN B O 1
ATOM 8663 N N . PRO B 1 495 ? -21.656 -6.289 -9.258 1 95.06 495 PRO B N 1
ATOM 8664 C CA . PRO B 1 495 ? -20.344 -5.977 -8.711 1 95.06 495 PRO B CA 1
ATOM 8665 C C . PRO B 1 495 ? -20.281 -6.09 -7.188 1 95.06 495 PRO B C 1
ATOM 8667 O O . PRO B 1 495 ? -21.234 -5.707 -6.504 1 95.06 495 PRO B O 1
ATOM 8670 N N . ILE B 1 496 ? -19.25 -6.648 -6.672 1 97.06 496 ILE B N 1
ATOM 8671 C CA . ILE B 1 496 ? -19.016 -6.832 -5.242 1 97.06 496 ILE B CA 1
ATOM 8672 C C . ILE B 1 496 ? -17.719 -6.137 -4.836 1 97.06 496 ILE B C 1
ATOM 8674 O O . ILE B 1 496 ? -16.656 -6.461 -5.352 1 97.06 496 ILE B O 1
ATOM 8678 N N . TRP B 1 497 ? -17.859 -5.172 -3.914 1 96.88 497 TRP B N 1
ATOM 8679 C CA . TRP B 1 497 ? -16.688 -4.445 -3.441 1 96.88 497 TRP B CA 1
ATOM 8680 C C . TRP B 1 497 ? -16.25 -4.938 -2.062 1 96.88 497 TRP B C 1
ATOM 8682 O O . TRP B 1 497 ? -16.984 -4.754 -1.08 1 96.88 497 TRP B O 1
ATOM 8692 N N . ILE B 1 498 ? -15.148 -5.594 -2.012 1 97.75 498 ILE B N 1
ATOM 8693 C CA . ILE B 1 498 ? -14.5 -5.969 -0.761 1 97.75 498 ILE B CA 1
ATOM 8694 C C . ILE B 1 498 ? -13.172 -5.227 -0.628 1 97.75 498 ILE B C 1
ATOM 8696 O O . ILE B 1 498 ? -12.383 -5.168 -1.578 1 97.75 498 ILE B O 1
ATOM 8700 N N . HIS B 1 499 ? -12.945 -4.664 0.44 1 96.44 499 HIS B N 1
ATOM 8701 C CA . HIS B 1 499 ? -11.742 -3.875 0.681 1 96.44 499 HIS B CA 1
ATOM 8702 C C . HIS B 1 499 ? -11.117 -4.215 2.031 1 96.44 499 HIS B C 1
ATOM 8704 O O . HIS B 1 499 ? -11.836 -4.375 3.025 1 96.44 499 HIS B O 1
ATOM 8710 N N . PRO B 1 500 ? -9.773 -4.402 2.209 1 96.06 500 PRO B N 1
ATOM 8711 C CA . PRO B 1 500 ? -8.781 -4.156 1.163 1 96.06 500 PRO B CA 1
ATOM 8712 C C . PRO B 1 500 ? -8.742 -5.254 0.105 1 96.06 500 PRO B C 1
ATOM 8714 O O . PRO B 1 500 ? -9.422 -6.277 0.25 1 96.06 500 PRO B O 1
ATOM 8717 N N . SER B 1 501 ? -7.965 -5.023 -1.03 1 96.62 501 SER B N 1
ATOM 8718 C CA . SER B 1 501 ? -7.922 -5.938 -2.17 1 96.62 501 SER B CA 1
ATOM 8719 C C . SER B 1 501 ? -7.434 -7.32 -1.753 1 96.62 501 SER B C 1
ATOM 8721 O O . SER B 1 501 ? -7.84 -8.328 -2.334 1 96.62 501 SER B O 1
ATOM 8723 N N . SER B 1 502 ? -6.566 -7.43 -0.741 1 97.31 502 SER B N 1
ATOM 8724 C CA . SER B 1 502 ? -6.082 -8.727 -0.273 1 97.31 502 SER B CA 1
ATOM 8725 C C . SER B 1 502 ? -7.223 -9.578 0.278 1 97.31 502 SER B C 1
ATOM 8727 O O . SER B 1 502 ? -7.238 -10.797 0.098 1 97.31 502 SER B O 1
ATOM 8729 N N . HIS B 1 503 ? -8.164 -8.938 0.911 1 98.25 503 HIS B N 1
ATOM 8730 C CA . HIS B 1 503 ? -9.312 -9.656 1.44 1 98.25 503 HIS B CA 1
ATOM 8731 C C . HIS B 1 503 ? -10.234 -10.117 0.319 1 98.25 503 HIS B C 1
ATOM 8733 O O . HIS B 1 503 ? -10.789 -11.227 0.373 1 98.25 503 HIS B O 1
ATOM 8739 N N . ALA B 1 504 ? -10.438 -9.234 -0.665 1 98.44 504 ALA B N 1
ATOM 8740 C CA . ALA B 1 504 ? -11.203 -9.641 -1.839 1 98.44 504 ALA B CA 1
ATOM 8741 C C . ALA B 1 504 ? -10.57 -10.852 -2.518 1 98.44 504 ALA B C 1
ATOM 8743 O O . ALA B 1 504 ? -11.266 -11.797 -2.887 1 98.44 504 ALA B O 1
ATOM 8744 N N . ALA B 1 505 ? -9.266 -10.797 -2.641 1 98.5 505 ALA B N 1
ATOM 8745 C CA . ALA B 1 505 ? -8.523 -11.891 -3.254 1 98.5 505 ALA B CA 1
ATOM 8746 C C . ALA B 1 505 ? -8.68 -13.18 -2.451 1 98.5 505 ALA B C 1
ATOM 8748 O O . ALA B 1 505 ? -8.781 -14.266 -3.021 1 98.5 505 ALA B O 1
ATOM 8749 N N . ALA B 1 506 ? -8.641 -13.031 -1.162 1 98.75 506 ALA B N 1
ATOM 8750 C CA . ALA B 1 506 ? -8.812 -14.195 -0.298 1 98.75 506 ALA B CA 1
ATOM 8751 C C . ALA B 1 506 ? -10.18 -14.836 -0.503 1 98.75 506 ALA B C 1
ATOM 8753 O O . ALA B 1 506 ? -10.289 -16.062 -0.618 1 98.75 506 ALA B O 1
ATOM 8754 N N . ILE B 1 507 ? -11.18 -14.016 -0.596 1 98.75 507 ILE B N 1
ATOM 8755 C CA . ILE B 1 507 ? -12.531 -14.523 -0.788 1 98.75 507 ILE B CA 1
ATOM 8756 C C . ILE B 1 507 ? -12.648 -15.18 -2.162 1 98.75 507 ILE B C 1
ATOM 8758 O O . ILE B 1 507 ? -13.289 -16.219 -2.305 1 98.75 507 ILE B O 1
ATOM 8762 N N . GLN B 1 508 ? -12.07 -14.617 -3.143 1 98.44 508 GLN B N 1
ATOM 8763 C CA . GLN B 1 508 ? -12.039 -15.234 -4.465 1 98.44 508 GLN B CA 1
ATOM 8764 C C . GLN B 1 508 ? -11.336 -16.594 -4.422 1 98.44 508 GLN B C 1
ATOM 8766 O O . GLN B 1 508 ? -11.789 -17.547 -5.043 1 98.44 508 GLN B O 1
ATOM 8771 N N . THR B 1 509 ? -10.258 -16.609 -3.721 1 98.75 509 THR B N 1
ATOM 8772 C CA . THR B 1 509 ? -9.5 -17.844 -3.6 1 98.75 509 THR B CA 1
ATOM 8773 C C . THR B 1 509 ? -10.312 -18.906 -2.873 1 98.75 509 THR B C 1
ATOM 8775 O O . THR B 1 509 ? -10.234 -20.094 -3.201 1 98.75 509 THR B O 1
ATOM 8778 N N . TYR B 1 510 ? -11.07 -18.5 -1.908 1 98.75 510 TYR B N 1
ATOM 8779 C CA . TYR B 1 510 ? -11.977 -19.391 -1.205 1 98.75 510 TYR B CA 1
ATOM 8780 C C . TYR B 1 510 ? -12.969 -20.031 -2.17 1 98.75 510 TYR B C 1
ATOM 8782 O O . TYR B 1 510 ? -13.164 -21.25 -2.154 1 98.75 510 TYR B O 1
ATOM 8790 N N . HIS B 1 511 ? -13.562 -19.219 -2.945 1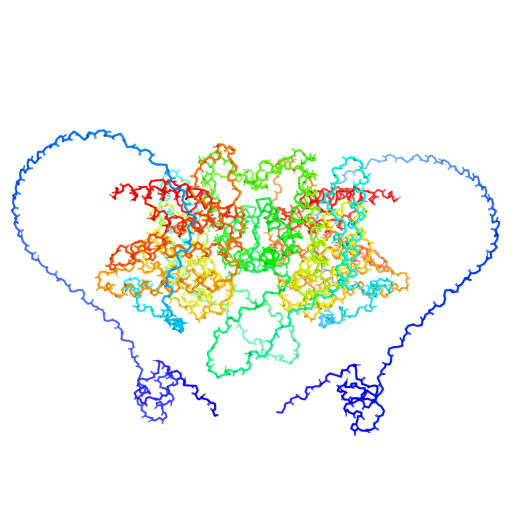 98.81 511 HIS B N 1
ATOM 8791 C CA . HIS B 1 511 ? -14.57 -19.719 -3.879 1 98.81 511 HIS B CA 1
ATOM 8792 C C . HIS B 1 511 ? -13.922 -20.531 -4.996 1 98.81 511 HIS B C 1
ATOM 8794 O O . HIS B 1 511 ? -14.523 -21.484 -5.488 1 98.81 511 HIS B O 1
ATOM 8800 N N . PHE B 1 512 ? -12.734 -20.156 -5.402 1 98.75 512 PHE B N 1
ATOM 8801 C CA . PHE B 1 512 ? -11.953 -20.984 -6.309 1 98.75 512 PHE B CA 1
ATOM 8802 C C . PHE B 1 512 ? -11.766 -22.391 -5.734 1 98.75 512 PHE B C 1
ATOM 8804 O O . PHE B 1 512 ? -12.031 -23.391 -6.414 1 98.75 512 PHE B O 1
ATOM 8811 N N . ALA B 1 513 ? -11.312 -22.438 -4.496 1 98.62 513 ALA B N 1
ATOM 8812 C CA . ALA B 1 513 ? -11.078 -23.719 -3.822 1 98.62 513 ALA B CA 1
ATOM 8813 C C . ALA B 1 513 ? -12.367 -24.531 -3.717 1 98.62 513 ALA B C 1
ATOM 8815 O O . ALA B 1 513 ? -12.359 -25.734 -3.953 1 98.62 513 ALA B O 1
ATOM 8816 N N . ARG B 1 514 ? -13.422 -23.844 -3.402 1 98.38 514 ARG B N 1
ATOM 8817 C CA . ARG B 1 514 ? -14.711 -24.5 -3.268 1 98.38 514 ARG B CA 1
ATOM 8818 C C . ARG B 1 514 ? -15.148 -25.125 -4.59 1 98.38 514 ARG B C 1
ATOM 8820 O O . ARG B 1 514 ? -15.641 -26.25 -4.625 1 98.38 514 ARG B O 1
ATOM 8827 N N . ILE B 1 515 ? -15.008 -24.422 -5.645 1 98.12 515 ILE B N 1
ATOM 8828 C CA . ILE B 1 515 ? -15.375 -24.922 -6.969 1 98.12 515 ILE B CA 1
ATOM 8829 C C . ILE B 1 515 ? -14.547 -26.156 -7.301 1 98.12 515 ILE B C 1
ATOM 8831 O O . ILE B 1 515 ? -15.086 -27.188 -7.719 1 98.12 515 ILE B O 1
ATOM 8835 N N . ILE B 1 516 ? -13.242 -26.062 -7.078 1 97.62 516 ILE B N 1
ATOM 8836 C CA . ILE B 1 516 ? -12.336 -27.156 -7.402 1 97.62 516 ILE B CA 1
ATOM 8837 C C . ILE B 1 516 ? -12.727 -28.391 -6.602 1 97.62 516 ILE B C 1
ATOM 8839 O O . ILE B 1 516 ? -12.742 -29.5 -7.133 1 97.62 516 ILE B O 1
ATOM 8843 N N . LEU B 1 517 ? -13.047 -28.188 -5.375 1 96.06 517 LEU B N 1
ATOM 8844 C CA . LEU B 1 517 ? -13.422 -29.297 -4.508 1 96.06 517 LEU B CA 1
ATOM 8845 C C . LEU B 1 517 ? -14.734 -29.938 -4.965 1 96.06 517 LEU B C 1
ATOM 8847 O O . LEU B 1 517 ? -14.82 -31.156 -5.121 1 96.06 517 LEU B O 1
ATOM 8851 N N . LEU B 1 518 ? -15.742 -29.141 -5.273 1 95.19 518 LEU B N 1
ATOM 8852 C CA . LEU B 1 518 ? -17.078 -29.625 -5.605 1 95.19 518 LEU B CA 1
ATOM 8853 C C . LEU B 1 518 ? -17.094 -30.312 -6.961 1 95.19 518 LEU B C 1
ATOM 8855 O O . LEU B 1 518 ? -17.812 -31.297 -7.156 1 95.19 518 LEU B O 1
ATOM 8859 N N . LEU B 1 519 ? -16.281 -29.828 -7.848 1 93.44 519 LEU B N 1
ATOM 8860 C CA . LEU B 1 519 ? -16.234 -30.422 -9.18 1 93.44 519 LEU B CA 1
ATOM 8861 C C . LEU B 1 519 ? -15.539 -31.781 -9.148 1 93.44 519 LEU B C 1
ATOM 8863 O O . LEU B 1 519 ? -15.766 -32.625 -10.023 1 93.44 519 LEU B O 1
ATOM 8867 N N . ASN B 1 520 ? -14.719 -32 -8.141 1 92.31 520 ASN B N 1
ATOM 8868 C CA . ASN B 1 520 ? -13.891 -33.219 -8.172 1 92.31 520 ASN B CA 1
ATOM 8869 C C . ASN B 1 520 ? -14.266 -34.188 -7.055 1 92.31 520 ASN B C 1
ATOM 8871 O O . ASN B 1 520 ? -13.734 -35.281 -6.98 1 92.31 520 ASN B O 1
ATOM 8875 N N . GLN B 1 521 ? -15.133 -33.781 -6.203 1 89.5 521 GLN B N 1
ATOM 8876 C CA . GLN B 1 521 ? -15.555 -34.688 -5.125 1 89.5 521 GLN B CA 1
ATOM 8877 C C . GLN B 1 521 ? -16.578 -35.688 -5.617 1 89.5 521 GLN B C 1
ATOM 8879 O O . GLN B 1 521 ? -17.625 -35.312 -6.168 1 89.5 521 GLN B O 1
ATOM 8884 N N . PRO B 1 522 ? -16.234 -36.969 -5.426 1 86.88 522 PRO B N 1
ATOM 8885 C CA . PRO B 1 522 ? -17.25 -37.969 -5.789 1 86.88 522 PRO B CA 1
ATOM 8886 C C . PRO B 1 522 ? -18.531 -37.844 -4.965 1 86.88 522 PRO B C 1
ATOM 8888 O O . PRO B 1 522 ? -18.484 -37.344 -3.838 1 86.88 522 PRO B O 1
ATOM 8891 N N . THR B 1 523 ? -19.609 -38.094 -5.637 1 80.94 523 THR B N 1
ATOM 8892 C CA . THR B 1 523 ? -20.891 -38 -4.949 1 80.94 523 THR B CA 1
ATOM 8893 C C . THR B 1 523 ? -21.594 -39.344 -4.922 1 80.94 523 THR B C 1
ATOM 8895 O O . THR B 1 523 ? -21.375 -40.188 -5.793 1 80.94 523 THR B O 1
ATOM 8898 N N . THR B 1 524 ? -22.234 -39.594 -3.818 1 76.62 524 THR B N 1
ATOM 8899 C CA . THR B 1 524 ? -23.047 -40.781 -3.703 1 76.62 524 THR B CA 1
ATOM 8900 C C . THR B 1 524 ? -24.312 -40.656 -4.551 1 76.62 524 THR B C 1
ATOM 8902 O O . THR B 1 524 ? -25.062 -41.625 -4.707 1 76.62 524 THR B O 1
ATOM 8905 N N . GLY B 1 525 ? -24.453 -39.656 -5.203 1 75.94 525 GLY B N 1
ATOM 8906 C CA . GLY B 1 525 ? -25.594 -39.438 -6.066 1 75.94 525 GLY B CA 1
ATOM 8907 C C . GLY B 1 525 ? -26.828 -38.969 -5.316 1 75.94 525 GLY B C 1
ATOM 8908 O O . GLY B 1 525 ? -26.812 -38.875 -4.086 1 75.94 525 GLY B O 1
ATOM 8909 N N . GLY B 1 526 ? -27.828 -38.438 -5.965 1 81.38 526 GLY B N 1
ATOM 8910 C CA . GLY B 1 526 ? -29.062 -37.906 -5.383 1 81.38 526 GLY B CA 1
ATOM 8911 C C . GLY B 1 526 ? -29.375 -36.5 -5.809 1 81.38 526 GLY B C 1
ATOM 8912 O O . GLY B 1 526 ? -28.469 -35.688 -5.992 1 81.38 526 GLY B O 1
ATOM 8913 N N . LEU B 1 527 ? -30.609 -36.312 -5.922 1 83.31 527 LEU B N 1
ATOM 8914 C CA . LEU B 1 527 ? -31.094 -35 -6.402 1 83.31 527 LEU B CA 1
ATOM 8915 C C . LEU B 1 527 ? -30.766 -33.906 -5.398 1 83.31 527 LEU B C 1
ATOM 8917 O O . LEU B 1 527 ? -30.391 -32.812 -5.785 1 83.31 527 LEU B O 1
ATOM 8921 N N . GLY B 1 528 ? -30.906 -34.219 -4.137 1 82 528 GLY B N 1
ATOM 8922 C CA . GLY B 1 528 ? -30.641 -33.25 -3.109 1 82 528 GLY B CA 1
ATOM 8923 C C . GLY B 1 528 ? -29.188 -32.781 -3.098 1 82 528 GLY B C 1
ATOM 8924 O O . GLY B 1 528 ? -28.906 -31.594 -3.014 1 82 528 GLY B O 1
ATOM 8925 N N . ILE B 1 529 ? -28.359 -33.75 -3.186 1 83.31 529 ILE B N 1
ATOM 8926 C CA . ILE B 1 529 ? -26.938 -33.469 -3.189 1 83.31 529 ILE B CA 1
ATOM 8927 C C . ILE B 1 529 ? -26.562 -32.688 -4.449 1 83.31 529 ILE B C 1
ATOM 8929 O O . ILE B 1 529 ? -25.781 -31.734 -4.395 1 83.31 529 ILE B O 1
ATOM 8933 N N . TYR B 1 530 ? -27.188 -33.031 -5.543 1 86.06 530 TYR B N 1
ATOM 8934 C CA . TYR B 1 530 ? -26.953 -32.344 -6.809 1 86.06 530 TYR B CA 1
ATOM 8935 C C . TYR B 1 530 ? -27.406 -30.906 -6.742 1 86.06 530 TYR B C 1
ATOM 8937 O O . TYR B 1 530 ? -26.688 -30 -7.188 1 86.06 530 TYR B O 1
ATOM 8945 N N . GLN B 1 531 ? -28.516 -30.766 -6.156 1 88.56 531 GLN B N 1
ATOM 8946 C CA . GLN B 1 531 ? -29.062 -29.406 -6.051 1 88.56 531 GLN B CA 1
ATOM 8947 C C . GLN B 1 531 ? -28.219 -28.562 -5.094 1 88.56 531 GLN B C 1
ATOM 8949 O O . GLN B 1 531 ? -27.969 -27.375 -5.359 1 88.56 531 GLN B O 1
ATOM 8954 N N . ALA B 1 532 ? -27.859 -29.125 -4.043 1 90.25 532 ALA B N 1
ATOM 8955 C CA . ALA B 1 532 ? -27.047 -28.422 -3.074 1 90.25 532 ALA B CA 1
ATOM 8956 C C . ALA B 1 532 ? -25.703 -28.016 -3.682 1 90.25 532 ALA B C 1
ATOM 8958 O O . ALA B 1 532 ? -25.219 -26.906 -3.484 1 90.25 532 ALA B O 1
ATOM 8959 N N . ARG B 1 533 ? -25.109 -28.953 -4.363 1 92.12 533 ARG B N 1
ATOM 8960 C CA . ARG B 1 533 ? -23.844 -28.688 -5.035 1 92.12 533 ARG B CA 1
ATOM 8961 C C . ARG B 1 533 ? -23.984 -27.609 -6.094 1 92.12 533 ARG B C 1
ATOM 8963 O O . ARG B 1 533 ? -23.141 -26.719 -6.215 1 92.12 533 ARG B O 1
ATOM 8970 N N . GLY B 1 534 ? -25.031 -27.688 -6.852 1 92.56 534 GLY B N 1
ATOM 8971 C CA . GLY B 1 534 ? -25.312 -26.672 -7.859 1 92.56 534 GLY B CA 1
ATOM 8972 C C . GLY B 1 534 ? -25.469 -25.281 -7.277 1 92.56 534 GLY B C 1
ATOM 8973 O O . GLY B 1 534 ? -25 -24.297 -7.855 1 92.56 534 GLY B O 1
ATOM 8974 N N . LYS B 1 535 ? -26.141 -25.266 -6.191 1 94.56 535 LYS B N 1
ATOM 8975 C CA . LYS B 1 535 ? -26.344 -23.984 -5.527 1 94.56 535 LYS B CA 1
ATOM 8976 C C . LYS B 1 535 ? -25.016 -23.375 -5.074 1 94.56 535 LYS B C 1
ATOM 8978 O O . LYS B 1 535 ? -24.797 -22.188 -5.25 1 94.56 535 LYS B O 1
ATOM 8983 N N . LEU B 1 536 ? -24.203 -24.188 -4.496 1 95.88 536 LEU B N 1
ATOM 8984 C CA . LEU B 1 536 ? -22.891 -23.719 -4.023 1 95.88 536 LEU B CA 1
ATOM 8985 C C . LEU B 1 536 ? -22.031 -23.266 -5.188 1 95.88 536 LEU B C 1
ATOM 8987 O O . LEU B 1 536 ? -21.312 -22.25 -5.078 1 95.88 536 LEU B O 1
ATOM 8991 N N . LEU B 1 537 ? -22.031 -23.969 -6.281 1 96.94 537 LEU B N 1
ATOM 8992 C CA . LEU B 1 537 ? -21.266 -23.594 -7.461 1 96.94 537 LEU B CA 1
ATOM 8993 C C . LEU B 1 537 ? -21.75 -22.281 -8.047 1 96.94 537 LEU B C 1
ATOM 8995 O O . LEU B 1 537 ? -20.938 -21.422 -8.43 1 96.94 537 LEU B O 1
ATOM 8999 N N . ARG B 1 538 ? -23.062 -22.078 -8.094 1 96 538 ARG B N 1
ATOM 9000 C CA . ARG B 1 538 ? -23.625 -20.844 -8.602 1 96 538 ARG B CA 1
ATOM 9001 C C . ARG B 1 538 ? -23.266 -19.656 -7.703 1 96 538 ARG B C 1
ATOM 9003 O O . ARG B 1 538 ? -22.953 -18.578 -8.195 1 96 538 ARG B O 1
ATOM 9010 N N . GLU B 1 539 ? -23.312 -19.891 -6.449 1 96.56 539 GLU B N 1
ATOM 9011 C CA . GLU B 1 539 ? -22.922 -18.859 -5.496 1 96.56 539 GLU B CA 1
ATOM 9012 C C . GLU B 1 539 ? -21.469 -18.453 -5.688 1 96.56 539 GLU B C 1
ATOM 9014 O O . GLU B 1 539 ? -21.141 -17.266 -5.695 1 96.56 539 GLU B O 1
ATOM 9019 N N . SER B 1 540 ? -20.656 -19.469 -5.789 1 98.25 540 SER B N 1
ATOM 9020 C CA . SER B 1 540 ? -19.234 -19.219 -5.984 1 98.25 540 SER B CA 1
ATOM 9021 C C . SER B 1 540 ? -18.984 -18.469 -7.293 1 98.25 540 SER B C 1
ATOM 9023 O O . SER B 1 540 ? -18.188 -17.531 -7.336 1 98.25 540 SER B O 1
ATOM 9025 N N . MET B 1 541 ? -19.625 -18.922 -8.336 1 97.81 541 MET B N 1
ATOM 9026 C CA . MET B 1 541 ? -19.469 -18.266 -9.633 1 97.81 541 MET B CA 1
ATOM 9027 C C . MET B 1 541 ? -19.906 -16.812 -9.555 1 97.81 541 MET B C 1
ATOM 9029 O O . MET B 1 541 ? -19.172 -15.922 -10.016 1 97.81 541 MET B O 1
ATOM 9033 N N . SER B 1 542 ? -21.016 -16.562 -8.93 1 97.19 542 SER B N 1
ATOM 9034 C CA . SER B 1 542 ? -21.547 -15.203 -8.828 1 97.19 542 SER B CA 1
ATOM 9035 C C . SER B 1 542 ? -20.641 -14.305 -8.008 1 97.19 542 SER B C 1
ATOM 9037 O O . SER B 1 542 ? -20.406 -13.148 -8.367 1 97.19 542 SER B O 1
ATOM 9039 N N . THR B 1 543 ? -20.094 -14.836 -6.922 1 98.19 543 THR B N 1
ATOM 9040 C CA . THR B 1 543 ? -19.219 -14.062 -6.051 1 98.19 543 THR B CA 1
ATOM 9041 C C . THR B 1 543 ? -17.906 -13.742 -6.758 1 98.19 543 THR B C 1
ATOM 9043 O O . THR B 1 543 ? -17.438 -12.602 -6.723 1 98.19 543 THR B O 1
ATOM 9046 N N . ILE B 1 544 ? -17.344 -14.734 -7.387 1 98.44 544 ILE B N 1
ATOM 9047 C CA . ILE B 1 544 ? -16.078 -14.562 -8.094 1 98.44 544 ILE B CA 1
ATOM 9048 C C . ILE B 1 544 ? -16.219 -13.5 -9.18 1 98.44 544 ILE B C 1
ATOM 9050 O O . ILE B 1 544 ? -15.438 -12.555 -9.25 1 98.44 544 ILE B O 1
ATOM 9054 N N . CYS B 1 545 ? -17.25 -13.695 -10.016 1 98.06 545 CYS B N 1
ATOM 9055 C CA . CYS B 1 545 ? -17.453 -12.766 -11.117 1 98.06 545 CYS B CA 1
ATOM 9056 C C . CYS B 1 545 ? -17.844 -11.391 -10.602 1 98.06 545 CYS B C 1
ATOM 9058 O O . CYS B 1 545 ? -17.422 -10.375 -11.156 1 98.06 545 CYS B O 1
ATOM 9060 N N . GLY B 1 546 ? -18.656 -11.336 -9.547 1 97.88 546 GLY B N 1
ATOM 9061 C CA . GLY B 1 546 ? -19.016 -10.062 -8.945 1 97.88 546 GLY B CA 1
ATOM 9062 C C . GLY B 1 546 ? -17.812 -9.266 -8.461 1 97.88 546 GLY B C 1
ATOM 9063 O O . GLY B 1 546 ? -17.75 -8.055 -8.656 1 97.88 546 GLY B O 1
ATOM 9064 N N . ILE B 1 547 ? -16.844 -9.914 -7.809 1 98.19 547 ILE B N 1
ATOM 9065 C CA . ILE B 1 547 ? -15.633 -9.258 -7.328 1 98.19 547 ILE B CA 1
ATOM 9066 C C . ILE B 1 547 ? -14.789 -8.805 -8.516 1 98.19 547 ILE B C 1
ATOM 9068 O O . ILE B 1 547 ? -14.258 -7.691 -8.523 1 98.19 547 ILE B O 1
ATOM 9072 N N . ALA B 1 548 ? -14.727 -9.625 -9.555 1 97.94 548 ALA B N 1
ATOM 9073 C CA . ALA B 1 548 ? -13.867 -9.367 -10.711 1 97.94 548 ALA B CA 1
ATOM 9074 C C . ALA B 1 548 ? -14.344 -8.148 -11.492 1 97.94 548 ALA B C 1
ATOM 9076 O O . ALA B 1 548 ? -13.539 -7.402 -12.047 1 97.94 548 ALA B O 1
ATOM 9077 N N . ILE B 1 549 ? -15.664 -7.906 -11.594 1 96.12 549 ILE B N 1
ATOM 9078 C CA . ILE B 1 549 ? -16.188 -6.855 -12.453 1 96.12 549 ILE B CA 1
ATOM 9079 C C . ILE B 1 549 ? -16.266 -5.539 -11.68 1 96.12 549 ILE B C 1
ATOM 9081 O O . ILE B 1 549 ? -16.484 -4.48 -12.266 1 96.12 549 ILE B O 1
ATOM 9085 N N . ALA B 1 550 ? -16.062 -5.633 -10.344 1 94.88 550 ALA B N 1
ATOM 9086 C CA . ALA B 1 550 ? -16.078 -4.41 -9.547 1 94.88 550 ALA B CA 1
ATOM 9087 C C . ALA B 1 550 ? -14.961 -3.461 -9.969 1 94.88 550 ALA B C 1
ATOM 9089 O O . ALA B 1 550 ? -13.844 -3.898 -10.266 1 94.88 550 ALA B O 1
ATOM 9090 N N . THR B 1 551 ? -15.211 -2.172 -9.945 1 91 551 THR B N 1
ATOM 9091 C CA . THR B 1 551 ? -14.242 -1.166 -10.359 1 91 551 THR B CA 1
ATOM 9092 C C . THR B 1 551 ? -13 -1.215 -9.477 1 91 551 THR B C 1
ATOM 9094 O O . THR B 1 551 ? -11.891 -0.969 -9.945 1 91 551 THR B O 1
ATOM 9097 N N . GLN B 1 552 ? -13.188 -1.595 -8.273 1 89.12 552 GLN B N 1
ATOM 9098 C CA . GLN B 1 552 ? -12.109 -1.606 -7.285 1 89.12 552 GLN B CA 1
ATOM 9099 C C . GLN B 1 552 ? -11.156 -2.771 -7.527 1 89.12 552 GLN B C 1
ATOM 9101 O O . GLN B 1 552 ? -10.055 -2.799 -6.98 1 89.12 552 GLN B O 1
ATOM 9106 N N . SER B 1 553 ? -11.617 -3.688 -8.312 1 91.88 553 SER B N 1
ATOM 9107 C CA . SER B 1 553 ? -10.789 -4.848 -8.625 1 91.88 553 SER B CA 1
ATOM 9108 C C . SER B 1 553 ? -10.102 -4.695 -9.969 1 91.88 553 SER B C 1
ATOM 9110 O O . SER B 1 553 ? -9.406 -5.602 -10.43 1 91.88 553 SER B O 1
ATOM 9112 N N . GLN B 1 554 ? -10.305 -3.539 -10.586 1 90.69 554 GLN B N 1
ATOM 9113 C CA . GLN B 1 554 ? -9.727 -3.309 -11.906 1 90.69 554 GLN B CA 1
ATOM 9114 C C . GLN B 1 554 ? -8.297 -2.781 -11.797 1 90.69 554 GLN B C 1
ATOM 9116 O O . GLN B 1 554 ? -8.016 -1.644 -12.18 1 90.69 554 GLN B O 1
ATOM 9121 N N . ASN B 1 555 ? -7.5 -3.549 -11.25 1 92.62 555 ASN B N 1
ATOM 9122 C CA . ASN B 1 555 ? -6.07 -3.283 -11.117 1 92.62 555 ASN B CA 1
ATOM 9123 C C . ASN B 1 555 ? -5.242 -4.547 -11.32 1 92.62 555 ASN B C 1
ATOM 9125 O O . ASN B 1 555 ? -5.77 -5.66 -11.242 1 92.62 555 ASN B O 1
ATOM 9129 N N . LEU B 1 556 ? -4.039 -4.383 -11.523 1 94.12 556 LEU B N 1
ATOM 9130 C CA . LEU B 1 556 ? -3.166 -5.461 -11.969 1 94.12 556 LEU B CA 1
ATOM 9131 C C . LEU B 1 556 ? -3.008 -6.516 -10.875 1 94.12 556 LEU B C 1
ATOM 9133 O O . LEU B 1 556 ? -3.139 -7.715 -11.141 1 94.12 556 LEU B O 1
ATOM 9137 N N . PRO B 1 557 ? -2.736 -6.246 -9.609 1 96.44 557 PRO B N 1
ATOM 9138 C CA . PRO B 1 557 ? -2.596 -7.277 -8.578 1 96.44 557 PRO B CA 1
ATOM 9139 C C . PRO B 1 557 ? -3.85 -8.133 -8.422 1 96.44 557 PRO B C 1
ATOM 9141 O O . PRO B 1 557 ? -3.756 -9.359 -8.328 1 96.44 557 PRO B O 1
ATOM 9144 N N . SER B 1 558 ? -5.039 -7.531 -8.43 1 97.25 558 SER B N 1
ATOM 9145 C CA . SER B 1 558 ? -6.293 -8.273 -8.312 1 97.25 558 SER B CA 1
ATOM 9146 C C . SER B 1 558 ? -6.516 -9.164 -9.531 1 97.25 558 SER B C 1
ATOM 9148 O O . SER B 1 558 ? -7.055 -10.266 -9.406 1 97.25 558 SER B O 1
ATOM 9150 N N . ALA B 1 559 ? -6.102 -8.672 -10.672 1 96.62 559 ALA B N 1
ATOM 9151 C CA . ALA B 1 559 ? -6.309 -9.406 -11.914 1 96.62 559 ALA B CA 1
ATOM 9152 C C . ALA B 1 559 ? -5.598 -10.758 -11.875 1 96.62 559 ALA B C 1
ATOM 9154 O O . ALA B 1 559 ? -6.059 -11.727 -12.477 1 96.62 559 ALA B O 1
ATOM 9155 N N . PHE B 1 560 ? -4.559 -10.867 -11.141 1 96.19 560 PHE B N 1
ATOM 9156 C CA . PHE B 1 560 ? -3.766 -12.086 -11.094 1 96.19 560 PHE B CA 1
ATOM 9157 C C . PHE B 1 560 ? -4.426 -13.133 -10.195 1 96.19 560 PHE B C 1
ATOM 9159 O O . PHE B 1 560 ? -4.055 -14.305 -10.227 1 96.19 560 PHE B O 1
ATOM 9166 N N . VAL B 1 561 ? -5.328 -12.734 -9.406 1 96.81 561 VAL B N 1
ATOM 9167 C CA . VAL B 1 561 ? -6.16 -13.68 -8.664 1 96.81 561 VAL B CA 1
ATOM 9168 C C . VAL B 1 561 ? -7.469 -13.914 -9.414 1 96.81 561 VAL B C 1
ATOM 9170 O O . VAL B 1 561 ? -7.965 -15.039 -9.477 1 96.81 561 VAL B O 1
ATOM 9173 N N . ASN B 1 562 ? -7.973 -12.859 -10.047 1 96.44 562 ASN B N 1
ATOM 9174 C CA . ASN B 1 562 ? -9.25 -12.898 -10.75 1 96.44 562 ASN B CA 1
ATOM 9175 C C . ASN B 1 562 ? -9.242 -13.93 -11.875 1 96.44 562 ASN B C 1
ATOM 9177 O O . ASN B 1 562 ? -10.195 -14.688 -12.039 1 96.44 562 ASN B O 1
ATOM 9181 N N . PHE B 1 563 ? -8.195 -13.938 -12.633 1 95.69 563 PHE B N 1
ATOM 9182 C CA . PHE B 1 563 ? -8.25 -14.797 -13.805 1 95.69 563 PHE B CA 1
ATOM 9183 C C . PHE B 1 563 ? -8.352 -16.266 -13.398 1 95.69 563 PHE B C 1
ATOM 9185 O O . PHE B 1 563 ? -9.023 -17.047 -14.07 1 95.69 563 PHE B O 1
ATOM 9192 N N . GLN B 1 564 ? -7.668 -16.641 -12.312 1 96.5 564 GLN B N 1
ATOM 9193 C CA . GLN B 1 564 ? -7.73 -18.016 -11.828 1 96.5 564 GLN B CA 1
ATOM 9194 C C . GLN B 1 564 ? -9.141 -18.375 -11.352 1 96.5 564 GLN B C 1
ATOM 9196 O O . GLN B 1 564 ? -9.68 -19.406 -11.727 1 96.5 564 GLN B O 1
ATOM 9201 N N . ALA B 1 565 ? -9.648 -17.484 -10.555 1 98.31 565 ALA B N 1
ATOM 9202 C CA . ALA B 1 565 ? -10.961 -17.719 -9.969 1 98.31 565 ALA B CA 1
ATOM 9203 C C . ALA B 1 565 ? -12.047 -17.703 -11.047 1 98.31 565 ALA B C 1
ATOM 9205 O O . ALA B 1 565 ? -12.945 -18.547 -11.047 1 98.31 565 ALA B O 1
ATOM 9206 N N . VAL B 1 566 ? -11.992 -16.797 -11.984 1 98.06 566 VAL B N 1
ATOM 9207 C CA . VAL B 1 566 ? -13 -16.688 -13.023 1 98.06 566 VAL B CA 1
ATOM 9208 C C . VAL B 1 566 ? -12.914 -17.891 -13.969 1 98.06 566 VAL B C 1
ATOM 9210 O O . VAL B 1 566 ? -13.93 -18.375 -14.453 1 98.06 566 VAL B O 1
ATOM 9213 N N . TYR B 1 567 ? -11.727 -18.312 -14.25 1 97.19 567 TYR B N 1
ATOM 9214 C CA . TYR B 1 567 ? -11.578 -19.516 -15.055 1 97.19 567 TYR B CA 1
ATOM 9215 C C . TYR B 1 567 ? -12.266 -20.703 -14.398 1 97.19 567 TYR B C 1
ATOM 9217 O O . TYR B 1 567 ? -12.969 -21.469 -15.07 1 97.19 567 TYR B O 1
ATOM 9225 N N . ALA B 1 568 ? -12.023 -20.875 -13.125 1 97.38 568 ALA B N 1
ATOM 9226 C CA . ALA B 1 568 ? -12.695 -21.938 -12.391 1 97.38 568 ALA B CA 1
ATOM 9227 C C . ALA B 1 568 ? -14.211 -21.781 -12.445 1 97.38 568 ALA B C 1
ATOM 9229 O O . ALA B 1 568 ? -14.938 -22.75 -12.617 1 97.38 568 ALA B O 1
ATOM 9230 N N . ALA B 1 569 ? -14.648 -20.531 -12.258 1 97.62 569 ALA B N 1
ATOM 9231 C CA . ALA B 1 569 ? -16.078 -20.234 -12.359 1 97.62 569 ALA B CA 1
ATOM 9232 C C . ALA B 1 569 ? -16.625 -20.625 -13.727 1 97.62 569 ALA B C 1
ATOM 9234 O O . ALA B 1 569 ? -17.75 -21.125 -13.836 1 97.62 569 ALA B O 1
ATOM 9235 N N . ALA B 1 570 ? -15.875 -20.422 -14.719 1 97 570 ALA B N 1
ATOM 9236 C CA . ALA B 1 570 ? -16.281 -20.719 -16.094 1 97 570 ALA B CA 1
ATOM 9237 C C . ALA B 1 570 ? -16.5 -22.219 -16.266 1 97 570 ALA B C 1
ATOM 9239 O O . ALA B 1 570 ? -17.344 -22.641 -17.062 1 97 570 ALA B O 1
ATOM 9240 N N . LEU B 1 571 ? -15.773 -23 -15.578 1 94.62 571 LEU B N 1
ATOM 9241 C CA . LEU B 1 571 ? -15.898 -24.453 -15.664 1 94.62 571 LEU B CA 1
ATOM 9242 C C . LEU B 1 571 ? -17.266 -24.906 -15.156 1 94.62 571 LEU B C 1
ATOM 9244 O O . LEU B 1 571 ? -17.719 -26 -15.5 1 94.62 571 LEU B O 1
ATOM 9248 N N . CYS B 1 572 ? -17.875 -24.031 -14.32 1 91.81 572 CYS B N 1
ATOM 9249 C CA . CYS B 1 572 ? -19.141 -24.422 -13.719 1 91.81 572 CYS B CA 1
ATOM 9250 C C . CYS B 1 572 ? -20.312 -23.797 -14.461 1 91.81 572 CYS B C 1
ATOM 9252 O O . CYS B 1 572 ? -21.469 -24.031 -14.117 1 91.81 572 CYS B O 1
ATOM 9254 N N . ALA B 1 573 ? -20.016 -23.078 -15.469 1 93.69 573 ALA B N 1
ATOM 9255 C CA . ALA B 1 573 ? -21.094 -22.406 -16.203 1 93.69 573 ALA B CA 1
ATOM 9256 C C . ALA B 1 573 ? -21.859 -23.406 -17.062 1 93.69 573 ALA B C 1
ATOM 9258 O O . ALA B 1 573 ? -21.297 -24.031 -17.969 1 93.69 573 ALA B O 1
ATOM 9259 N N . GLU B 1 574 ? -23.156 -23.453 -16.891 1 89.56 574 GLU B N 1
ATOM 9260 C CA . GLU B 1 574 ? -23.953 -24.484 -17.547 1 89.56 574 GLU B CA 1
ATOM 9261 C C . GLU B 1 574 ? -24.719 -23.922 -18.734 1 89.56 574 GLU B C 1
ATOM 9263 O O . GLU B 1 574 ? -24.766 -24.531 -19.797 1 89.56 574 GLU B O 1
ATOM 9268 N N . THR B 1 575 ? -25.281 -22.75 -18.578 1 92 575 THR B N 1
ATOM 9269 C CA . THR B 1 575 ? -26.109 -22.188 -19.625 1 92 575 THR B CA 1
ATOM 9270 C C . THR B 1 575 ? -25.266 -21.344 -20.578 1 92 575 THR B C 1
ATOM 9272 O O . THR B 1 575 ? -24.234 -20.797 -20.172 1 92 575 THR B O 1
ATOM 9275 N N . LYS B 1 576 ? -25.703 -21.25 -21.828 1 93.19 576 LYS B N 1
ATOM 9276 C CA . LYS B 1 576 ? -24.984 -20.469 -22.828 1 93.19 576 LYS B CA 1
ATOM 9277 C C . LYS B 1 576 ? -24.891 -19 -22.422 1 93.19 576 LYS B C 1
ATOM 9279 O O . LYS B 1 576 ? -23.859 -18.344 -22.656 1 93.19 576 LYS B O 1
ATOM 9284 N N . ASP B 1 577 ? -25.906 -18.547 -21.828 1 93.56 577 ASP B N 1
ATOM 9285 C CA . ASP B 1 577 ? -25.906 -17.156 -21.375 1 93.56 577 ASP B CA 1
ATOM 9286 C C . ASP B 1 577 ? -24.844 -16.922 -20.297 1 93.56 577 ASP B C 1
ATOM 9288 O O . ASP B 1 577 ? -24.109 -15.938 -20.344 1 93.56 577 ASP B O 1
ATOM 9292 N N . THR B 1 578 ? -24.859 -17.859 -19.375 1 94.88 578 THR B N 1
ATOM 9293 C CA . THR B 1 578 ? -23.875 -17.75 -18.297 1 94.88 578 THR B CA 1
ATOM 9294 C C . THR B 1 578 ? -22.453 -17.922 -18.828 1 94.88 578 THR B C 1
ATOM 9296 O O . THR B 1 578 ? -21.531 -17.234 -18.375 1 94.88 578 THR B O 1
ATOM 9299 N N . GLN B 1 579 ? -22.297 -18.828 -19.781 1 95.56 579 GLN B N 1
ATOM 9300 C CA . GLN B 1 579 ? -21 -19.047 -20.406 1 95.56 579 GLN B CA 1
ATOM 9301 C C . GLN B 1 579 ? -20.516 -17.766 -21.094 1 95.56 579 GLN B C 1
ATOM 9303 O O . GLN B 1 579 ? -19.344 -17.391 -20.953 1 95.56 579 GLN B O 1
ATOM 9308 N N . ALA B 1 580 ? -21.422 -17.109 -21.766 1 95 580 ALA B N 1
ATOM 9309 C CA . ALA B 1 580 ? -21.062 -15.883 -22.484 1 95 580 ALA B CA 1
ATOM 9310 C C . ALA B 1 580 ? -20.656 -14.789 -21.5 1 95 580 ALA B C 1
ATOM 9312 O O . ALA B 1 580 ? -19.703 -14.055 -21.734 1 95 580 ALA B O 1
ATOM 9313 N N . ASP B 1 581 ? -21.391 -14.711 -20.391 1 95.75 581 ASP B N 1
ATOM 9314 C CA . ASP B 1 581 ? -21.094 -13.688 -19.391 1 95.75 581 ASP B CA 1
ATOM 9315 C C . ASP B 1 581 ? -19.75 -13.938 -18.719 1 95.75 581 ASP B C 1
ATOM 9317 O O . ASP B 1 581 ? -18.953 -13.016 -18.547 1 95.75 581 ASP B O 1
ATOM 9321 N N . VAL B 1 582 ? -19.531 -15.141 -18.266 1 96.88 582 VAL B N 1
ATOM 9322 C CA . VAL B 1 582 ? -18.281 -15.477 -17.594 1 96.88 582 VAL B CA 1
ATOM 9323 C C . VAL B 1 582 ? -17.109 -15.32 -18.562 1 96.88 582 VAL B C 1
ATOM 9325 O O . VAL B 1 582 ? -16.016 -14.898 -18.156 1 96.88 582 VAL B O 1
ATOM 9328 N N . HIS B 1 583 ? -17.375 -15.695 -19.844 1 96 583 HIS B N 1
ATOM 9329 C CA . HIS B 1 583 ? -16.359 -15.516 -20.891 1 96 583 HIS B CA 1
ATOM 9330 C C . HIS B 1 583 ? -15.953 -14.055 -21 1 96 583 HIS B C 1
ATOM 9332 O O . HIS B 1 583 ? -14.766 -13.742 -21.109 1 96 583 HIS B O 1
ATOM 9338 N N . SER B 1 584 ? -16.906 -13.219 -20.953 1 95.5 584 SER B N 1
ATOM 9339 C CA . SER B 1 584 ? -16.656 -11.789 -21.062 1 95.5 584 SER B CA 1
ATOM 9340 C C . SER B 1 584 ? -15.867 -11.281 -19.859 1 95.5 584 SER B C 1
ATOM 9342 O O . SER B 1 584 ? -14.961 -10.461 -20.016 1 95.5 584 SER B O 1
ATOM 9344 N N . VAL B 1 585 ? -16.203 -11.742 -18.688 1 96.56 585 VAL B N 1
ATOM 9345 C CA . VAL B 1 585 ? -15.492 -11.352 -17.469 1 96.56 585 VAL B CA 1
ATOM 9346 C C . VAL B 1 585 ? -14.039 -11.82 -17.547 1 96.56 585 VAL B C 1
ATOM 9348 O O . VAL B 1 585 ? -13.125 -11.07 -17.219 1 96.56 585 VAL B O 1
ATOM 9351 N N . LEU B 1 586 ? -13.852 -13.023 -18 1 96.69 586 LEU B N 1
ATOM 9352 C CA . LEU B 1 586 ? -12.508 -13.586 -18.094 1 96.69 586 LEU B CA 1
ATOM 9353 C C . LEU B 1 586 ? -11.68 -12.82 -19.125 1 96.69 586 LEU B C 1
ATOM 9355 O O . LEU B 1 586 ? -10.5 -12.547 -18.891 1 96.69 586 LEU B O 1
ATOM 9359 N N . GLU B 1 587 ? -12.32 -12.523 -20.234 1 94.69 587 GLU B N 1
ATOM 9360 C CA . GLU B 1 587 ? -11.625 -11.758 -21.266 1 94.69 587 GLU B CA 1
ATOM 9361 C C . GLU B 1 587 ? -11.156 -10.406 -20.734 1 94.69 587 GLU B C 1
ATOM 9363 O O . GLU B 1 587 ? -10.031 -9.984 -20.984 1 94.69 587 GLU B O 1
ATOM 9368 N N . GLY B 1 588 ? -12.062 -9.75 -20.016 1 93.06 588 GLY B N 1
ATOM 9369 C CA . GLY B 1 588 ? -11.695 -8.484 -19.391 1 93.06 588 GLY B CA 1
ATOM 9370 C C . GLY B 1 588 ? -10.547 -8.609 -18.406 1 93.06 588 GLY B C 1
ATOM 9371 O O . GLY B 1 588 ? -9.656 -7.762 -18.375 1 93.06 588 GLY B O 1
ATOM 9372 N N . THR B 1 589 ? -10.547 -9.641 -17.625 1 94.94 589 THR B N 1
ATOM 9373 C CA . THR B 1 589 ? -9.508 -9.891 -16.641 1 94.94 589 THR B CA 1
ATOM 9374 C C . THR B 1 589 ? -8.172 -10.172 -17.328 1 94.94 589 THR B C 1
ATOM 9376 O O . THR B 1 589 ? -7.125 -9.695 -16.875 1 94.94 589 THR B O 1
ATOM 9379 N N . LEU B 1 590 ? -8.18 -10.93 -18.438 1 92.62 590 LEU B N 1
ATOM 9380 C CA . LEU B 1 590 ? -6.969 -11.297 -19.141 1 92.62 590 LEU B CA 1
ATOM 9381 C C . LEU B 1 590 ? -6.363 -10.094 -19.859 1 92.62 590 LEU B C 1
ATOM 9383 O O . LEU B 1 590 ? -5.141 -10.008 -20.016 1 92.62 590 LEU B O 1
ATOM 9387 N N . ARG B 1 591 ? -7.18 -9.148 -20.203 1 89.81 591 ARG B N 1
ATOM 9388 C CA . ARG B 1 591 ? -6.684 -7.914 -20.812 1 89.81 591 ARG B CA 1
ATOM 9389 C C . ARG B 1 591 ? -5.859 -7.109 -19.812 1 89.81 591 ARG B C 1
ATOM 9391 O O . ARG B 1 591 ? -4.891 -6.445 -20.188 1 89.81 591 ARG B O 1
ATOM 9398 N N . MET B 1 592 ? -6.23 -7.273 -18.609 1 91.31 592 MET B N 1
ATOM 9399 C CA . MET B 1 592 ? -5.543 -6.543 -17.547 1 91.31 592 MET B CA 1
ATOM 9400 C C . MET B 1 592 ? -4.305 -7.305 -17.078 1 91.31 592 MET B C 1
ATOM 9402 O O . MET B 1 592 ? -3.229 -6.723 -16.938 1 91.31 592 MET B O 1
ATOM 9406 N N . SER B 1 593 ? -4.426 -8.57 -16.797 1 90.81 593 SER B N 1
ATOM 9407 C CA . SER B 1 593 ? -3.344 -9.367 -16.219 1 90.81 593 SER B CA 1
ATOM 9408 C C . SER B 1 593 ? -2.266 -9.664 -17.266 1 90.81 593 SER B C 1
ATOM 9410 O O . SER B 1 593 ? -1.101 -9.859 -16.922 1 90.81 593 SER B O 1
ATOM 9412 N N . LYS B 1 594 ? -2.666 -9.75 -18.531 1 85.44 594 LYS B N 1
ATOM 9413 C CA . LYS B 1 594 ? -1.784 -10.062 -19.656 1 85.44 594 LYS B CA 1
ATOM 9414 C C . LYS B 1 594 ? -1.21 -11.469 -19.531 1 85.44 594 LYS B C 1
ATOM 9416 O O . LYS B 1 594 ? -0.295 -11.836 -20.266 1 85.44 594 LYS B O 1
ATOM 9421 N N . PHE B 1 595 ? -1.436 -12.086 -18.562 1 86.19 595 PHE B N 1
ATOM 9422 C CA . PHE B 1 595 ? -1.143 -13.484 -18.266 1 86.19 595 PHE B CA 1
ATOM 9423 C C . PHE B 1 595 ? -2.357 -14.164 -17.641 1 86.19 595 PHE B C 1
ATOM 9425 O O . PHE B 1 595 ? -3.1 -13.555 -16.875 1 86.19 595 PHE B O 1
ATOM 9432 N N . PRO B 1 596 ? -2.654 -15.43 -17.891 1 86.62 596 PRO B N 1
ATOM 9433 C CA . PRO B 1 596 ? -2.039 -16.266 -18.922 1 86.62 596 PRO B CA 1
ATOM 9434 C C . PRO B 1 596 ? -2.426 -15.836 -20.344 1 86.62 596 PRO B C 1
ATOM 9436 O O . PRO B 1 596 ? -3.096 -14.812 -20.516 1 86.62 596 PRO B O 1
ATOM 9439 N N . ALA B 1 597 ? -1.972 -16.609 -21.312 1 80.94 597 ALA B N 1
ATOM 9440 C CA . ALA B 1 597 ? -2.279 -16.297 -22.703 1 80.94 597 ALA B CA 1
ATOM 9441 C C . ALA B 1 597 ? -3.781 -16.375 -22.969 1 80.94 597 ALA B C 1
ATOM 9443 O O . ALA B 1 597 ? -4.48 -17.188 -22.359 1 80.94 597 ALA B O 1
ATOM 9444 N N . ARG B 1 598 ? -4.262 -15.656 -23.875 1 84.56 598 ARG B N 1
ATOM 9445 C CA . ARG B 1 598 ? -5.684 -15.578 -24.203 1 84.56 598 ARG B CA 1
ATOM 9446 C C . ARG B 1 598 ? -6.172 -16.875 -24.844 1 84.56 598 ARG B C 1
ATOM 9448 O O . ARG B 1 598 ? -7.375 -17.094 -24.969 1 84.56 598 ARG B O 1
ATOM 9455 N N . THR B 1 599 ? -5.27 -17.672 -25.172 1 85.31 599 THR B N 1
ATOM 9456 C CA . THR B 1 599 ? -5.629 -18.953 -25.781 1 85.31 599 THR B CA 1
ATOM 9457 C C . THR B 1 599 ? -6.43 -19.797 -24.797 1 85.31 599 THR B C 1
ATOM 9459 O O . THR B 1 599 ? -7.109 -20.75 -25.203 1 85.31 599 THR B O 1
ATOM 9462 N N . ILE B 1 600 ? -6.348 -19.422 -23.562 1 88 600 ILE B N 1
ATOM 9463 C CA . ILE B 1 600 ? -7.098 -20.156 -22.547 1 88 600 ILE B CA 1
ATOM 9464 C C . ILE B 1 600 ? -8.594 -20 -22.797 1 88 600 ILE B C 1
ATOM 9466 O O . ILE B 1 600 ? -9.391 -20.859 -22.422 1 88 600 ILE B O 1
ATOM 9470 N N . LEU B 1 601 ? -8.992 -18.922 -23.438 1 90.56 601 LEU B N 1
ATOM 9471 C CA . LEU B 1 601 ? -10.391 -18.688 -23.781 1 90.56 601 LEU B CA 1
ATOM 9472 C C . LEU B 1 601 ? -10.867 -19.703 -24.812 1 90.56 601 LEU B C 1
ATOM 9474 O O . LEU B 1 601 ? -12 -20.188 -24.75 1 90.56 601 LEU B O 1
ATOM 9478 N N . ASN B 1 602 ? -9.977 -20.016 -25.703 1 88.44 602 ASN B N 1
ATOM 9479 C CA . ASN B 1 602 ? -10.289 -21.031 -26.703 1 88.44 602 ASN B CA 1
ATOM 9480 C C . ASN B 1 602 ? -10.469 -22.406 -26.062 1 88.44 602 ASN B C 1
ATOM 9482 O O . ASN B 1 602 ? -11.344 -23.172 -26.453 1 88.44 602 ASN B O 1
ATOM 9486 N N . ASP B 1 603 ? -9.664 -22.656 -25.141 1 86.75 603 ASP B N 1
ATOM 9487 C CA . ASP B 1 603 ? -9.773 -23.906 -24.422 1 86.75 603 ASP B CA 1
ATOM 9488 C C . ASP B 1 603 ? -11.133 -24.031 -23.734 1 86.75 603 ASP B C 1
ATOM 9490 O O . ASP B 1 603 ? -11.727 -25.109 -23.703 1 86.75 603 ASP B O 1
ATOM 9494 N N . LEU B 1 604 ? -11.586 -22.969 -23.203 1 90.94 604 LEU B N 1
ATOM 9495 C CA . LEU B 1 604 ? -12.859 -22.953 -22.5 1 90.94 604 LEU B CA 1
ATOM 9496 C C . LEU B 1 604 ? -14.016 -23.203 -23.453 1 90.94 604 LEU B C 1
ATOM 9498 O O . LEU B 1 604 ? -14.953 -23.938 -23.125 1 90.94 604 LEU B O 1
ATOM 9502 N N . VAL B 1 605 ? -13.945 -22.641 -24.625 1 91.25 605 VAL B N 1
ATOM 9503 C CA . VAL B 1 605 ? -15 -22.812 -25.625 1 91.25 605 VAL B CA 1
ATOM 9504 C C . VAL B 1 605 ? -15.047 -24.25 -26.109 1 91.25 605 VAL B C 1
ATOM 9506 O O . VAL B 1 605 ? -16.125 -24.812 -26.297 1 91.25 605 VAL B O 1
ATOM 9509 N N . LYS B 1 606 ? -13.883 -24.828 -26.25 1 90 606 LYS B N 1
ATOM 9510 C CA . LYS B 1 606 ? -13.82 -26.234 -26.641 1 90 606 LYS B CA 1
ATOM 9511 C C . LYS B 1 606 ? -14.438 -27.125 -25.562 1 90 606 LYS B C 1
ATOM 9513 O O . LYS B 1 606 ? -15.148 -28.078 -25.875 1 90 606 LYS B O 1
ATOM 9518 N N . LEU B 1 607 ? -14.195 -26.75 -24.406 1 89.19 607 LEU B N 1
ATOM 9519 C CA . LEU B 1 607 ? -14.711 -27.531 -23.281 1 89.19 607 LEU B CA 1
ATOM 9520 C C . LEU B 1 607 ? -16.234 -27.422 -23.219 1 89.19 607 LEU B C 1
ATOM 9522 O O . LEU B 1 607 ? -16.906 -28.406 -22.922 1 89.19 607 LEU B O 1
ATOM 9526 N N . TRP B 1 608 ? -16.719 -26.219 -23.484 1 90.56 608 TRP B N 1
ATOM 9527 C CA . TRP B 1 608 ? -18.156 -26 -23.438 1 90.56 608 TRP B CA 1
ATOM 9528 C C . TRP B 1 608 ? -18.859 -26.703 -24.609 1 90.56 608 TRP B C 1
ATOM 9530 O O . TRP B 1 608 ? -20 -27.156 -24.484 1 90.56 608 TRP B O 1
ATOM 9540 N N . GLY B 1 609 ? -18.359 -26.656 -25.828 1 83.31 609 GLY B N 1
ATOM 9541 C CA . GLY B 1 609 ? -18.953 -27.234 -27.016 1 83.31 609 GLY B CA 1
ATOM 9542 C C . GLY B 1 609 ? -18.828 -28.75 -27.078 1 83.31 609 GLY B C 1
ATOM 9543 O O . GLY B 1 609 ? -19.406 -29.391 -27.953 1 83.31 609 GLY B O 1
ATOM 9544 N N . GLY B 1 610 ? -18.438 -29.469 -26.031 1 68.88 610 GLY B N 1
ATOM 9545 C CA . GLY B 1 610 ? -18.312 -30.922 -26.031 1 68.88 610 GLY B CA 1
ATOM 9546 C C . GLY B 1 610 ? -17.234 -31.422 -27 1 68.88 610 GLY B C 1
ATOM 9547 O O . GLY B 1 610 ? -17.219 -32.625 -27.328 1 68.88 610 GLY B O 1
ATOM 9548 N N . VAL B 1 611 ? -16.547 -30.641 -27.875 1 51.84 611 VAL B N 1
ATOM 9549 C CA . VAL B 1 611 ? -15.57 -31.094 -28.844 1 51.84 611 VAL B CA 1
ATOM 9550 C C . VAL B 1 611 ? -14.258 -31.422 -28.141 1 51.84 611 VAL B C 1
ATOM 9552 O O . VAL B 1 611 ? -13.602 -30.516 -27.609 1 51.84 611 VAL B O 1
ATOM 9555 N N . SER B 1 612 ? -14.266 -32.312 -27.297 1 41.25 612 SER B N 1
ATOM 9556 C CA . SER B 1 612 ? -12.953 -32.781 -26.828 1 41.25 612 SER B CA 1
ATOM 9557 C C . SER B 1 612 ? -12.078 -33.219 -28 1 41.25 612 SER B C 1
ATOM 9559 O O . SER B 1 612 ? -12.57 -33.844 -28.938 1 41.25 612 SER B O 1
#

Secondary structure (DSSP, 8-state):
----------TTS-HHHHHTT------SSS-HHHHHHT-------------------------------------------------------------------SGGGGGSS---THHHH-TTSS---GGGS-----HHHHHHHHHHHHHHHHHHHHHSTTS------GGGGS---S---------GGGSS------S---------TTS-SSPPPBPHHHHHHHHHIIIIIHHHHTTT-TT-HHHHTHHHHHTT-HHHHHHHHHHHHHHHHHHHHHHHHH-------TT--GGG---HHHHHHHHHHHHHHHHHHHHHHTT-TTGGGSHHHHHHHHHHHHHHHHHTTSHHHHHHHHHHHHHHHHHHHHTT--TT-SSHHHHHHHHHHHHHHHHHHHHHT---S------S-GGG--HHHHHHHHHHHHHHHHHHHHS--SS-HHHHHHHHHHHHHHHHHHHHT--GGGSPPPB------S--TTS----SPPP---SSHHHHHHHHHHHHHHHHHHHHS-----HHHHHHHHHHHHHHHHHHHHHHHSGGG-SHHHHHHHHHHHHHHHHT--SHHHHHHHHHHHHHHHHHH--S-THHHHHHHHHHTT--/----------TTS-HHHHHTT------SSS-HHHHHTT-------------------------------------------------------------------SGGGTT-----THHHH-TTSS---GGGS-----HHHHHHHHHHHHHHHHHHHHHSTTS------GGGGS---S---------GGGSS------S---------TTS-SSPPPBPHHHHHHHHHIIIIIHHHHTTT-TT-HHHHTHHHHHTT-HHHHHHHHHHHHHHHHHHHHHHHHH-------TT--GGG---HHHHHHHHHHHHHHHHHHHHHHTT-TTGGGSHHHHHHHHHHHHHHHHHTTSHHHHHHHHHHHHHHHHHHHHTT--TT-SSHHHHHHHHHHHHHHHHHHHHHT---S------S-GGG--HHHHHHHHHHHHHHHHHHHHS--SS-HHHHHHHHHHHHHHHHHHHHT--GGGSPPPB------S--TTS----SPPP---SSHHHHHHHHHHHHHHHHHHHHS-----HHHHHHHHHHHHHHHHHHHHHHHSGGG-SHHHHHHHHHHHHHHHHT--SHHHHHHHHHHHHHHHHHH--S-THHHHHHHHHHTT--